Protein 3CW9 (pdb70)

Sequence (1006 aa):
MQTVNEMLRRAATRAPDHCALAVPARGLRLTHAELRARVEAVAARLHADGLRPQQRVAVVAPNSADVVIAILALHRLGAVPALLNPRLKSAELAELIKRGEMTAAVIAVGRQVADAIFQSGSGARIIFLGDLVRDGEPYSYGPPIEDPQREPAQPAFIFYTSGTTGLPKAAIIPQRAAESRVLFMSTQVGLRHGRHNVVLGLMPLYHVVGFFAVLVAALALDGTYVVVEEFRPVDALQLVQQEQVTSLFATPTHLDALAAAAAHAGSSLKLDSLRHVTFAGATMPDAVLETVHQHLPGEKVNIYGTTEAMNSLYMRQPKTGTEMAPGFFSEVRIVRIGGGVDEIVANGEEGELIVAASDSAFVGYLNQPQATAEKLQDGWYRTSDVAVWTPEGTVRILGRVDDMIISGGENIHPSEIERVLGTAPGVTEVVVIGLADQRWGQSVTACVVPRLGETLSADALDTFCRSSELADFKRPKRYFILDQLPKNALNKVLRRQLVQQVSMQTVNEMLRRAATRAPDHCALAVPARGLRLTHAELRARVEAVAARLHADGLRPQQRVAVVAPNSADVVIAILALHRLGAVPALLNPRLKSAELAELIKRGEMTAAVIAVGRQVADAIFQSGSGARIIFLGDLVRDGEPYSYGPPIEDPQREPAQPAFIFYTSGTTGLPKAAIIPQRAAESRVLFMSTQVGLRHGRHNVVLGLMPLYHVVGFFAVLVAALALDGTYVVVEEFRPVDALQLVQQEQVTSLFATPTHLDALAAAAAHAGSSLKLDSLRHVTFAGATMPDAVLETVHQHLPGEKVNIYGTTEAMNSLYMRQPKTGTEMAPGFFSEVRIVRIGGGVDEIVANGEEGELIVAASDSAFVGYLNQPQATAEKLQDGWYRTSDVAVWTPEGTVRILGRVDDMIISGGENIHPSEIERVLGTAPGVTEVVVIGLADQRWGQSVTACVVPRLGETLSADALDTFCRSSELADFKRPKRYFILDQLPKNALNKVLRRQLVQQVS

B-factor: mean 18.94, std 5.9, range [7.28, 54.22]

Structure (mmCIF, N/CA/C/O backbone):
data_3CW9
#
_entry.id   3CW9
#
_cell.length_a   60.507
_cell.length_b   87.789
_cell.length_c   186.060
_cell.angle_alpha   90.00
_cell.angle_beta   90.00
_cell.angle_gamma   90.00
#
_symmetry.space_group_name_H-M   'P 21 21 21'
#
loop_
_entity.id
_entity.type
_entity.pdbx_description
1 polymer '4-chlorobenzoyl CoA ligase'
2 non-polymer 'MAGNESIUM ION'
3 non-polymer 'NITRATE ION'
4 non-polymer 'ADENOSINE MONOPHOSPHATE'
5 non-polymer '4-Chlorophenacyl-coenzyme A'
6 non-polymer 1,2-ETHANEDIOL
7 water water
#
loop_
_atom_site.group_PDB
_atom_site.id
_atom_site.type_symbol
_atom_site.label_atom_id
_atom_site.label_alt_id
_atom_site.label_comp_id
_atom_site.label_asym_id
_atom_site.label_entity_id
_atom_site.label_seq_id
_atom_site.pdbx_PDB_ins_code
_atom_site.Cartn_x
_atom_site.Cartn_y
_atom_site.Cartn_z
_atom_site.occupancy
_atom_site.B_iso_or_equiv
_atom_site.auth_seq_id
_atom_site.auth_comp_id
_atom_site.auth_asym_id
_atom_site.auth_atom_id
_atom_site.pdbx_PDB_model_num
ATOM 1 N N . MET A 1 1 ? 24.274 0.838 57.122 1.00 25.56 1 MET A N 1
ATOM 2 C CA . MET A 1 1 ? 23.998 1.882 58.161 1.00 25.37 1 MET A CA 1
ATOM 3 C C . MET A 1 1 ? 22.501 2.228 58.228 1.00 24.45 1 MET A C 1
ATOM 4 O O . MET A 1 1 ? 21.716 1.820 57.350 1.00 24.98 1 MET A O 1
ATOM 9 N N . GLN A 1 2 ? 22.108 2.947 59.282 1.00 22.60 2 GLN A N 1
ATOM 10 C CA . GLN A 1 2 ? 20.812 3.612 59.322 1.00 20.64 2 GLN A CA 1
ATOM 11 C C . GLN A 1 2 ? 21.046 5.127 59.408 1.00 19.46 2 GLN A C 1
ATOM 12 O O . GLN A 1 2 ? 21.571 5.629 60.404 1.00 18.97 2 GLN A O 1
ATOM 18 N N . THR A 1 3 ? 20.695 5.840 58.341 1.00 17.93 3 THR A N 1
ATOM 19 C CA . THR A 1 3 ? 20.876 7.289 58.280 1.00 16.79 3 THR A CA 1
ATOM 20 C C . THR A 1 3 ? 19.812 7.983 59.130 1.00 16.23 3 THR A C 1
ATOM 21 O O . THR A 1 3 ? 18.876 7.336 59.605 1.00 16.02 3 THR A O 1
ATOM 25 N N . VAL A 1 4 ? 19.951 9.294 59.328 1.00 15.61 4 VAL A N 1
ATOM 26 C CA . VAL A 1 4 ? 18.889 10.066 59.982 1.00 14.99 4 VAL A CA 1
ATOM 27 C C . VAL A 1 4 ? 17.580 9.905 59.208 1.00 15.22 4 VAL A C 1
ATOM 28 O O . VAL A 1 4 ? 16.535 9.610 59.802 1.00 15.38 4 VAL A O 1
ATOM 32 N N . ASN A 1 5 ? 17.642 10.064 57.886 1.00 14.96 5 ASN A N 1
ATOM 33 C CA . ASN A 1 5 ? 16.441 9.970 57.057 1.00 15.24 5 ASN A CA 1
ATOM 34 C C . ASN A 1 5 ? 15.753 8.629 57.203 1.00 15.20 5 ASN A C 1
ATOM 35 O O . ASN A 1 5 ? 14.529 8.553 57.285 1.00 15.16 5 ASN A O 1
ATOM 40 N N . GLU A 1 6 ? 16.561 7.578 57.231 1.00 15.30 6 GLU A N 1
ATOM 41 C CA . GLU A 1 6 ? 16.069 6.221 57.316 1.00 15.77 6 GLU A CA 1
ATOM 42 C C . GLU A 1 6 ? 15.437 5.959 58.691 1.00 15.30 6 GLU A C 1
ATOM 43 O O . GLU A 1 6 ? 14.355 5.372 58.785 1.00 15.21 6 GLU A O 1
ATOM 49 N N . MET A 1 7 ? 16.094 6.419 59.753 1.00 14.88 7 MET A N 1
ATOM 50 C CA . MET A 1 7 ? 15.543 6.280 61.110 1.00 15.23 7 MET A CA 1
ATOM 51 C C . MET A 1 7 ? 14.177 6.937 61.226 1.00 14.43 7 MET A C 1
ATOM 52 O O . MET A 1 7 ? 13.248 6.368 61.803 1.00 14.26 7 MET A O 1
ATOM 57 N N . LEU A 1 8 ? 14.064 8.137 60.670 1.00 14.16 8 LEU A N 1
ATOM 58 C CA . LEU A 1 8 ? 12.834 8.908 60.751 1.00 14.12 8 LEU A CA 1
ATOM 59 C C . LEU A 1 8 ? 11.768 8.417 59.770 1.00 13.89 8 LEU A C 1
ATOM 60 O O . LEU A 1 8 ? 10.579 8.421 60.089 1.00 13.49 8 LEU A O 1
ATOM 65 N N . ARG A 1 9 ? 12.196 7.980 58.589 1.00 13.84 9 ARG A N 1
ATOM 66 C CA . ARG A 1 9 ? 11.275 7.351 57.644 1.00 14.01 9 ARG A CA 1
ATOM 67 C C . ARG A 1 9 ? 10.648 6.079 58.222 1.00 13.93 9 ARG A C 1
ATOM 68 O O . ARG A 1 9 ? 9.433 5.897 58.151 1.00 14.40 9 ARG A O 1
ATOM 76 N N . ARG A 1 10 ? 11.473 5.206 58.789 1.00 13.84 10 ARG A N 1
ATOM 77 C CA . ARG A 1 10 ? 10.977 3.955 59.364 1.00 13.64 10 ARG A CA 1
ATOM 78 C C . ARG A 1 10 ? 10.035 4.233 60.542 1.00 13.27 10 ARG A C 1
ATOM 79 O O . ARG A 1 10 ? 8.990 3.600 60.651 1.00 13.24 10 ARG A O 1
ATOM 87 N N . ALA A 1 11 ? 10.398 5.206 61.379 1.00 12.72 11 ALA A N 1
ATOM 88 C CA . ALA A 1 11 ? 9.562 5.661 62.500 1.00 13.03 11 ALA A CA 1
ATOM 89 C C . ALA A 1 11 ? 8.164 6.110 62.057 1.00 13.21 11 ALA A C 1
ATOM 90 O O . ALA A 1 11 ? 7.160 5.800 62.710 1.00 13.36 11 ALA A O 1
ATOM 92 N N . ALA A 1 12 ? 8.107 6.821 60.933 1.00 13.69 12 ALA A N 1
ATOM 93 C CA . ALA A 1 12 ? 6.844 7.311 60.380 1.00 13.92 12 ALA A CA 1
ATOM 94 C C . ALA A 1 12 ? 5.975 6.182 59.795 1.00 14.12 12 ALA A C 1
ATOM 95 O O . ALA A 1 12 ? 4.751 6.314 59.733 1.00 14.50 12 ALA A O 1
ATOM 97 N N . THR A 1 13 ? 6.598 5.083 59.363 1.00 14.42 13 THR A N 1
ATOM 98 C CA . THR A 1 13 ? 5.839 3.910 58.895 1.00 14.38 13 THR A CA 1
ATOM 99 C C . THR A 1 13 ? 5.235 3.130 60.064 1.00 13.91 13 THR A C 1
ATOM 100 O O . THR A 1 13 ? 4.183 2.495 59.923 1.00 13.75 13 THR A O 1
ATOM 104 N N . ARG A 1 14 ? 5.916 3.173 61.208 1.00 13.27 14 ARG A N 1
ATOM 105 C CA . ARG A 1 14 ? 5.491 2.451 62.401 1.00 12.99 14 ARG A CA 1
ATOM 106 C C . ARG A 1 14 ? 4.460 3.233 63.214 1.00 13.10 14 ARG A C 1
ATOM 107 O O . ARG A 1 14 ? 3.557 2.644 63.804 1.00 12.90 14 ARG A O 1
ATOM 115 N N . ALA A 1 15 ? 4.622 4.553 63.269 1.00 13.23 15 ALA A N 1
ATOM 116 C CA . ALA A 1 15 ? 3.786 5.406 64.121 1.00 13.63 15 ALA A CA 1
ATOM 117 C C . ALA A 1 15 ? 3.225 6.635 63.379 1.00 13.72 15 ALA A C 1
ATOM 118 O O . ALA A 1 15 ? 3.342 7.756 63.873 1.00 13.59 15 ALA A O 1
ATOM 120 N N . PRO A 1 16 ? 2.573 6.422 62.207 1.00 14.22 16 PRO A N 1
ATOM 121 C CA . PRO A 1 16 ? 2.177 7.552 61.352 1.00 13.89 16 PRO A CA 1
ATOM 122 C C . PRO A 1 16 ? 1.271 8.579 62.035 1.00 14.54 16 PRO A C 1
ATOM 123 O O . PRO A 1 16 ? 1.407 9.789 61.799 1.00 14.07 16 PRO A O 1
ATOM 127 N N . ASP A 1 17 ? 0.352 8.101 62.869 1.00 14.80 17 ASP A N 1
ATOM 128 C CA . ASP A 1 17 ? -0.666 8.963 63.453 1.00 15.41 17 ASP A CA 1
ATOM 129 C C . ASP A 1 17 ? -0.323 9.383 64.871 1.00 15.21 17 ASP A C 1
ATOM 130 O O . ASP A 1 17 ? -1.149 9.973 65.562 1.00 14.89 17 ASP A O 1
ATOM 135 N N . HIS A 1 18 ? 0.902 9.079 65.294 1.00 15.07 18 HIS A N 1
ATOM 136 C CA . HIS A 1 18 ? 1.371 9.490 66.607 1.00 15.22 18 HIS A CA 1
ATOM 137 C C . HIS A 1 18 ? 2.013 10.877 66.511 1.00 15.03 18 HIS A C 1
ATOM 138 O O . HIS A 1 18 ? 2.680 11.182 65.528 1.00 14.78 18 HIS A O 1
ATOM 145 N N . CYS A 1 19 ? 1.799 11.712 67.526 1.00 15.60 19 CYS A N 1
ATOM 146 C CA . CYS A 1 19 ? 2.392 13.056 67.557 1.00 15.91 19 CYS A CA 1
ATOM 147 C C . CYS A 1 19 ? 3.930 13.023 67.535 1.00 15.83 19 CYS A C 1
ATOM 148 O O . CYS A 1 19 ? 4.558 12.417 68.408 1.00 15.70 19 CYS A O 1
ATOM 151 N N . ALA A 1 20 ? 4.513 13.678 66.526 1.00 15.49 20 ALA A N 1
ATOM 152 C CA . ALA A 1 20 ? 5.961 13.825 66.405 1.00 15.16 20 ALA A CA 1
ATOM 153 C C . ALA A 1 20 ? 6.443 15.146 67.000 1.00 15.34 20 ALA A C 1
ATOM 154 O O . ALA A 1 20 ? 7.367 15.166 67.818 1.00 14.75 20 ALA A O 1
ATOM 156 N N . LEU A 1 21 ? 5.812 16.243 66.588 1.00 15.09 21 LEU A N 1
ATOM 157 C CA . LEU A 1 21 ? 6.179 17.577 67.063 1.00 15.87 21 LEU A CA 1
ATOM 158 C C . LEU A 1 21 ? 5.013 18.250 67.786 1.00 15.88 21 LEU A C 1
ATOM 159 O O . LEU A 1 21 ? 3.910 18.347 67.247 1.00 15.84 21 LEU A O 1
ATOM 164 N N . ALA A 1 22 ? 5.275 18.707 69.003 1.00 16.11 22 ALA A N 1
ATOM 165 C CA . ALA A 1 22 ? 4.304 19.449 69.790 1.00 17.11 22 ALA A CA 1
ATOM 166 C C . ALA A 1 22 ? 4.850 20.848 70.083 1.00 17.68 22 ALA A C 1
ATOM 167 O O . ALA A 1 22 ? 5.946 20.989 70.641 1.00 17.59 22 ALA A O 1
ATOM 169 N N . VAL A 1 23 ? 4.104 21.875 69.678 1.00 18.56 23 VAL A N 1
ATOM 170 C CA . VAL A 1 23 ? 4.431 23.257 70.031 1.00 19.74 23 VAL A CA 1
ATOM 171 C C . VAL A 1 23 ? 3.251 23.841 70.817 1.00 20.79 23 VAL A C 1
ATOM 172 O O . VAL A 1 23 ? 2.404 24.541 70.256 1.00 20.65 23 VAL A O 1
ATOM 176 N N . PRO A 1 24 ? 3.201 23.558 72.127 1.00 21.91 24 PRO A N 1
ATOM 177 C CA . PRO A 1 24 ? 2.025 23.877 72.943 1.00 22.85 24 PRO A CA 1
ATOM 178 C C . PRO A 1 24 ? 1.696 25.369 72.963 1.00 23.52 24 PRO A C 1
ATOM 179 O O . PRO A 1 24 ? 0.522 25.736 72.912 1.00 23.63 24 PRO A O 1
ATOM 183 N N . ALA A 1 25 ? 2.724 26.214 73.019 1.00 24.49 25 ALA A N 1
ATOM 184 C CA . ALA A 1 25 ? 2.523 27.664 73.083 1.00 25.13 25 ALA A CA 1
ATOM 185 C C . ALA A 1 25 ? 1.813 28.199 71.837 1.00 25.40 25 ALA A C 1
ATOM 186 O O . ALA A 1 25 ? 1.008 29.131 71.929 1.00 25.75 25 ALA A O 1
ATOM 188 N N . ARG A 1 26 ? 2.101 27.588 70.686 1.00 25.17 26 ARG A N 1
ATOM 189 C CA . ARG A 1 26 ? 1.489 27.969 69.405 1.00 24.92 26 ARG A CA 1
ATOM 190 C C . ARG A 1 26 ? 0.305 27.078 69.007 1.00 24.33 26 ARG A C 1
ATOM 191 O O . ARG A 1 26 ? -0.284 27.253 67.937 1.00 24.22 26 ARG A O 1
ATOM 199 N N . GLY A 1 27 ? -0.030 26.118 69.866 1.00 23.64 27 GLY A N 1
ATOM 200 C CA . GLY A 1 27 ? -1.123 25.181 69.600 1.00 22.88 27 GLY A CA 1
ATOM 201 C C . GLY A 1 27 ? -0.924 24.332 68.355 1.00 22.12 27 GLY A C 1
ATOM 202 O O . GLY A 1 27 ? -1.899 23.932 67.715 1.00 22.29 27 GLY A O 1
ATOM 203 N N . LEU A 1 28 ? 0.337 24.066 68.013 1.00 21.17 28 LEU A N 1
ATOM 204 C CA . LEU A 1 28 ? 0.684 23.257 66.843 1.00 20.38 28 LEU A CA 1
ATOM 205 C C . LEU A 1 28 ? 1.088 21.843 67.263 1.00 19.73 28 LEU A C 1
ATOM 206 O O . LEU A 1 28 ? 1.886 21.667 68.181 1.00 19.83 28 LEU A O 1
ATOM 211 N N . ARG A 1 29 ? 0.515 20.846 66.596 1.00 18.96 29 ARG A N 1
ATOM 212 C CA . ARG A 1 29 ? 0.877 19.441 66.797 1.00 18.55 29 ARG A CA 1
ATOM 213 C C . ARG A 1 29 ? 0.927 18.778 65.440 1.00 17.72 29 ARG A C 1
ATOM 214 O O . ARG A 1 29 ? 0.006 18.939 64.629 1.00 18.07 29 ARG A O 1
ATOM 222 N N . LEU A 1 30 ? 1.999 18.041 65.185 1.00 16.28 30 LEU A N 1
ATOM 223 C CA . LEU A 1 30 ? 2.144 17.333 63.929 1.00 15.30 30 LEU A CA 1
ATOM 224 C C . LEU A 1 30 ? 2.463 15.874 64.206 1.00 14.76 30 LEU A C 1
ATOM 225 O O . LEU A 1 30 ? 3.372 15.575 64.984 1.00 14.18 30 LEU A O 1
ATOM 230 N N . THR A 1 31 ? 1.720 14.975 63.564 1.00 13.93 31 THR A N 1
ATOM 231 C CA . THR A 1 31 ? 1.995 13.546 63.656 1.00 13.38 31 THR A CA 1
ATOM 232 C C . THR A 1 31 ? 3.260 13.226 62.865 1.00 13.40 31 THR A C 1
ATOM 233 O O . THR A 1 31 ? 3.775 14.085 62.136 1.00 12.91 31 THR A O 1
ATOM 237 N N . HIS A 1 32 ? 3.762 11.999 63.033 1.00 13.55 32 HIS A N 1
ATOM 238 C CA . HIS A 1 32 ? 4.902 11.507 62.263 1.00 13.70 32 HIS A CA 1
ATOM 239 C C . HIS A 1 32 ? 4.628 11.579 60.751 1.00 13.94 32 HIS A C 1
ATOM 240 O O . HIS A 1 32 ? 5.475 12.045 59.990 1.00 14.14 32 HIS A O 1
ATOM 247 N N . ALA A 1 33 ? 3.442 11.144 60.326 1.00 14.08 33 ALA A N 1
ATOM 248 C CA . ALA A 1 33 ? 3.048 11.233 58.912 1.00 14.76 33 ALA A CA 1
ATOM 249 C C . ALA A 1 33 ? 2.939 12.678 58.401 1.00 14.97 33 ALA A C 1
ATOM 250 O O . ALA A 1 33 ? 3.347 12.973 57.276 1.00 15.12 33 ALA A O 1
ATOM 252 N N . GLU A 1 34 ? 2.398 13.569 59.230 1.00 15.34 34 GLU A N 1
ATOM 253 C CA . GLU A 1 34 ? 2.268 14.997 58.890 1.00 15.86 34 GLU A CA 1
ATOM 254 C C . GLU A 1 34 ? 3.629 15.666 58.749 1.00 15.74 34 GLU A C 1
ATOM 255 O O . GLU A 1 34 ? 3.866 16.430 57.803 1.00 15.83 34 GLU A O 1
ATOM 261 N N . LEU A 1 35 ? 4.532 15.356 59.677 1.00 15.58 35 LEU A N 1
ATOM 262 C CA . LEU A 1 35 ? 5.900 15.845 59.590 1.00 15.31 35 LEU A CA 1
ATOM 263 C C . LEU A 1 35 ? 6.578 15.346 58.319 1.00 15.44 35 LEU A C 1
ATOM 264 O O . LEU A 1 35 ? 7.226 16.121 57.616 1.00 15.00 35 LEU A O 1
ATOM 269 N N . ARG A 1 36 ? 6.411 14.058 58.030 1.00 15.66 36 ARG A N 1
ATOM 270 C CA . ARG A 1 36 ? 6.979 13.432 56.832 1.00 16.44 36 ARG A CA 1
ATOM 271 C C . ARG A 1 36 ? 6.497 14.143 55.572 1.00 15.57 36 ARG A C 1
ATOM 272 O O . ARG A 1 36 ? 7.285 14.422 54.666 1.00 15.12 36 ARG A O 1
ATOM 280 N N . ALA A 1 37 ? 5.196 14.425 55.531 1.00 15.10 37 ALA A N 1
ATOM 281 C CA . ALA A 1 37 ? 4.578 15.119 54.397 1.00 15.21 37 ALA A CA 1
ATOM 282 C C . ALA A 1 37 ? 5.209 16.500 54.184 1.00 14.96 37 ALA A C 1
ATOM 283 O O . ALA A 1 37 ? 5.488 16.904 53.051 1.00 14.85 37 ALA A O 1
ATOM 285 N N . ARG A 1 38 ? 5.451 17.201 55.285 1.00 15.34 38 ARG A N 1
ATOM 286 C CA . ARG A 1 38 ? 6.032 18.549 55.244 1.00 15.70 38 ARG A CA 1
ATOM 287 C C . ARG A 1 38 ? 7.507 18.543 54.858 1.00 15.84 38 ARG A C 1
ATOM 288 O O . ARG A 1 38 ? 7.943 19.372 54.059 1.00 16.20 38 ARG A O 1
ATOM 296 N N . VAL A 1 39 ? 8.259 17.597 55.413 1.00 15.73 39 VAL A N 1
ATOM 297 C CA . VAL A 1 39 ? 9.660 17.385 55.029 1.00 15.75 39 VAL A CA 1
ATOM 298 C C . VAL A 1 39 ? 9.769 17.109 53.524 1.00 15.80 39 VAL A C 1
ATOM 299 O O . VAL A 1 39 ? 10.607 17.701 52.844 1.00 15.62 39 VAL A O 1
ATOM 303 N N . GLU A 1 40 ? 8.913 16.219 53.021 1.00 15.93 40 GLU A N 1
ATOM 304 C CA . GLU A 1 40 ? 8.850 15.910 51.587 1.00 16.30 40 GLU A CA 1
ATOM 305 C C . GLU A 1 40 ? 8.531 17.144 50.739 1.00 15.93 40 GLU A C 1
ATOM 306 O O . GLU A 1 40 ? 9.158 17.361 49.696 1.00 16.14 40 GLU A O 1
ATOM 312 N N . ALA A 1 41 ? 7.556 17.938 51.185 1.00 15.36 41 ALA A N 1
ATOM 313 C CA . ALA A 1 41 ? 7.120 19.135 50.448 1.00 14.81 41 ALA A CA 1
ATOM 314 C C . ALA A 1 41 ? 8.235 20.179 50.356 1.00 14.74 41 ALA A C 1
ATOM 315 O O . ALA A 1 41 ? 8.484 20.749 49.283 1.00 13.92 41 ALA A O 1
ATOM 317 N N . VAL A 1 42 ? 8.913 20.417 51.480 1.00 14.43 42 VAL A N 1
ATOM 318 C CA . VAL A 1 42 ? 10.021 21.369 51.510 1.00 14.33 42 VAL A CA 1
ATOM 319 C C . VAL A 1 42 ? 11.207 20.867 50.675 1.00 14.56 42 VAL A C 1
ATOM 320 O O . VAL A 1 42 ? 11.809 21.634 49.919 1.00 14.50 42 VAL A O 1
ATOM 324 N N . ALA A 1 43 ? 11.530 19.583 50.804 1.00 14.89 43 ALA A N 1
ATOM 325 C CA . ALA A 1 43 ? 12.552 18.948 49.957 1.00 15.05 43 ALA A CA 1
ATOM 326 C C . ALA A 1 43 ? 12.261 19.116 48.458 1.00 15.11 43 ALA A C 1
ATOM 327 O O . ALA A 1 43 ? 13.157 19.468 47.687 1.00 15.48 43 ALA A O 1
ATOM 329 N N . ALA A 1 44 ? 11.015 18.865 48.055 1.00 14.97 44 ALA A N 1
ATOM 330 C CA . ALA A 1 44 ? 10.605 18.992 46.644 1.00 15.38 44 ALA A CA 1
ATOM 331 C C . ALA A 1 44 ? 10.778 20.420 46.121 1.00 15.72 44 ALA A C 1
ATOM 332 O O . ALA A 1 44 ? 11.222 20.620 44.994 1.00 15.73 44 ALA A O 1
ATOM 334 N N . ARG A 1 45 ? 10.432 21.401 46.950 1.00 16.04 45 ARG A N 1
ATOM 335 C CA . ARG A 1 45 ? 10.569 22.812 46.595 1.00 16.89 45 ARG A CA 1
ATOM 336 C C . ARG A 1 45 ? 12.039 23.213 46.406 1.00 16.59 45 ARG A C 1
ATOM 337 O O . ARG A 1 45 ? 12.410 23.792 45.372 1.00 16.94 45 ARG A O 1
ATOM 345 N N . LEU A 1 46 ? 12.872 22.899 47.397 1.00 15.91 46 LEU A N 1
ATOM 346 C CA . LEU A 1 46 ? 14.311 23.161 47.307 1.00 15.85 46 LEU A CA 1
ATOM 347 C C . LEU A 1 46 ? 14.923 22.521 46.054 1.00 15.79 46 LEU A C 1
ATOM 348 O O . LEU A 1 46 ? 15.749 23.132 45.379 1.00 15.85 46 LEU A O 1
ATOM 353 N N . HIS A 1 47 ? 14.497 21.296 45.750 1.00 15.64 47 HIS A N 1
ATOM 354 C CA . HIS A 1 47 ? 14.983 20.540 44.593 1.00 15.98 47 HIS A CA 1
ATOM 355 C C . HIS A 1 47 ? 14.534 21.183 43.278 1.00 16.27 47 HIS A C 1
ATOM 356 O O . HIS A 1 47 ? 15.334 21.309 42.334 1.00 15.71 47 HIS A O 1
ATOM 363 N N . ALA A 1 48 ? 13.264 21.597 43.227 1.00 16.39 48 ALA A N 1
ATOM 364 C CA . ALA A 1 48 ? 12.739 22.330 42.076 1.00 17.27 48 ALA A CA 1
ATOM 365 C C . ALA A 1 48 ? 13.528 23.616 41.837 1.00 17.75 48 ALA A C 1
ATOM 366 O O . ALA A 1 48 ? 13.803 23.976 40.687 1.00 18.30 48 ALA A O 1
ATOM 368 N N . ASP A 1 49 ? 13.904 24.290 42.922 1.00 17.72 49 ASP A N 1
ATOM 369 C CA . ASP A 1 49 ? 14.714 25.505 42.832 1.00 18.16 49 ASP A CA 1
ATOM 370 C C . ASP A 1 49 ? 16.174 25.230 42.454 1.00 18.01 49 ASP A C 1
ATOM 371 O O . ASP A 1 49 ? 16.926 26.157 42.166 1.00 18.40 49 ASP A O 1
ATOM 376 N N . GLY A 1 50 ? 16.569 23.960 42.442 1.00 17.30 50 GLY A N 1
ATOM 377 C CA . GLY A 1 50 ? 17.867 23.594 41.890 1.00 16.67 50 GLY A CA 1
ATOM 378 C C . GLY A 1 50 ? 18.898 23.045 42.850 1.00 16.11 50 GLY A C 1
ATOM 379 O O . GLY A 1 50 ? 20.013 22.737 42.438 1.00 16.00 50 GLY A O 1
ATOM 380 N N . LEU A 1 51 ? 18.536 22.915 44.125 1.00 15.52 51 LEU A N 1
ATOM 381 C CA . LEU A 1 51 ? 19.461 22.391 45.124 1.00 14.72 51 LEU A CA 1
ATOM 382 C C . LEU A 1 51 ? 19.769 20.915 44.879 1.00 14.40 51 LEU A C 1
ATOM 383 O O . LEU A 1 51 ? 18.877 20.133 44.546 1.00 14.08 51 LEU A O 1
ATOM 388 N N . ARG A 1 52 ? 21.038 20.549 45.053 1.00 14.17 52 ARG A N 1
ATOM 389 C CA . ARG A 1 52 ? 21.507 19.191 44.755 1.00 13.97 52 ARG A CA 1
ATOM 390 C C . ARG A 1 52 ? 22.038 18.462 45.986 1.00 13.91 52 ARG A C 1
ATOM 391 O O . ARG A 1 52 ? 22.457 19.105 46.954 1.00 13.59 52 ARG A O 1
ATOM 399 N N . PRO A 1 53 ? 22.024 17.110 45.956 1.00 14.02 53 PRO A N 1
ATOM 400 C CA . PRO A 1 53 ? 22.640 16.350 47.041 1.00 14.04 53 PRO A CA 1
ATOM 401 C C . PRO A 1 53 ? 24.119 16.698 47.228 1.00 14.28 53 PRO A C 1
ATOM 402 O O . PRO A 1 53 ? 24.808 17.055 46.258 1.00 14.06 53 PRO A O 1
ATOM 406 N N . GLN A 1 54 ? 24.575 16.609 48.478 1.00 13.71 54 GLN A N 1
ATOM 407 C CA . GLN A 1 54 ? 25.969 16.893 48.867 1.00 14.18 54 GLN A CA 1
ATOM 408 C C . GLN A 1 54 ? 26.392 18.366 48.839 1.00 13.83 54 GLN A C 1
ATOM 409 O O . GLN A 1 54 ? 27.517 18.706 49.236 1.00 13.86 54 GLN A O 1
ATOM 415 N N . GLN A 1 55 ? 25.492 19.238 48.395 1.00 13.46 55 GLN A N 1
ATOM 416 C CA . GLN A 1 55 ? 25.709 20.677 48.529 1.00 13.25 55 GLN A CA 1
ATOM 417 C C . GLN A 1 55 ? 25.461 21.123 49.969 1.00 13.29 55 GLN A C 1
ATOM 418 O O . GLN A 1 55 ? 24.524 20.651 50.623 1.00 12.96 55 GLN A O 1
ATOM 424 N N . ARG A 1 56 ? 26.334 21.995 50.477 1.00 13.53 56 ARG A N 1
ATOM 425 C CA . ARG A 1 56 ? 26.217 22.500 51.853 1.00 13.72 56 ARG A CA 1
ATOM 426 C C . ARG A 1 56 ? 25.263 23.679 51.918 1.00 13.76 56 ARG A C 1
ATOM 427 O O . ARG A 1 56 ? 25.304 24.573 51.069 1.00 13.56 56 ARG A O 1
ATOM 435 N N . VAL A 1 57 ? 24.402 23.664 52.935 1.00 14.04 57 VAL A N 1
ATOM 436 C CA . VAL A 1 57 ? 23.432 24.734 53.155 1.00 14.00 57 VAL A CA 1
ATOM 437 C C . VAL A 1 57 ? 23.439 25.142 54.618 1.00 14.20 57 VAL A C 1
ATOM 438 O O . VAL A 1 57 ? 23.170 24.327 55.499 1.00 14.86 57 VAL A O 1
ATOM 442 N N . ALA A 1 58 ? 23.765 26.401 54.875 1.00 13.96 58 ALA A N 1
ATOM 443 C CA . ALA A 1 58 ? 23.809 26.898 56.235 1.00 14.25 58 ALA A CA 1
ATOM 444 C C . ALA A 1 58 ? 22.397 26.941 56.793 1.00 14.25 58 ALA A C 1
ATOM 445 O O . ALA A 1 58 ? 21.440 27.173 56.056 1.00 14.27 58 ALA A O 1
ATOM 447 N N . VAL A 1 59 ? 22.274 26.695 58.091 1.00 14.33 59 VAL A N 1
ATOM 448 C CA . VAL A 1 59 ? 20.998 26.852 58.783 1.00 14.16 59 VAL A CA 1
ATOM 449 C C . VAL A 1 59 ? 21.251 27.719 60.013 1.00 14.48 59 VAL A C 1
ATOM 450 O O . VAL A 1 59 ? 22.042 27.359 60.889 1.00 14.47 59 VAL A O 1
ATOM 454 N N . VAL A 1 60 ? 20.594 28.872 60.060 1.00 14.34 60 VAL A N 1
ATOM 455 C CA . VAL A 1 60 ? 20.840 29.848 61.117 1.00 14.32 60 VAL A CA 1
ATOM 456 C C . VAL A 1 60 ? 19.503 30.285 61.683 1.00 14.66 60 VAL A C 1
ATOM 457 O O . VAL A 1 60 ? 18.883 31.231 61.171 1.00 14.73 60 VAL A O 1
ATOM 461 N N . ALA A 1 61 ? 19.067 29.595 62.733 1.00 14.30 61 ALA A N 1
ATOM 462 C CA . ALA A 1 61 ? 17.724 29.783 63.274 1.00 14.83 61 ALA A CA 1
ATOM 463 C C . ALA A 1 61 ? 17.616 29.288 64.709 1.00 15.01 61 ALA A C 1
ATOM 464 O O . ALA A 1 61 ? 18.241 28.281 65.071 1.00 15.93 61 ALA A O 1
ATOM 466 N N . PRO A 1 62 ? 16.828 29.992 65.547 1.00 15.11 62 PRO A N 1
ATOM 467 C CA . PRO A 1 62 ? 16.546 29.425 66.871 1.00 15.03 62 PRO A CA 1
ATOM 468 C C . PRO A 1 62 ? 15.655 28.179 66.752 1.00 15.19 62 PRO A C 1
ATOM 469 O O . PRO A 1 62 ? 15.062 27.941 65.681 1.00 14.80 62 PRO A O 1
ATOM 473 N N . ASN A 1 63 ? 15.565 27.389 67.826 1.00 14.95 63 ASN A N 1
ATOM 474 C CA . ASN A 1 63 ? 14.702 26.213 67.830 1.00 14.73 63 ASN A CA 1
ATOM 475 C C . ASN A 1 63 ? 13.253 26.576 67.498 1.00 14.76 63 ASN A C 1
ATOM 476 O O . ASN A 1 63 ? 12.689 27.534 68.049 1.00 14.12 63 ASN A O 1
ATOM 481 N N . SER A 1 64 ? 12.664 25.797 66.595 1.00 14.93 64 SER A N 1
ATOM 482 C CA . SER A 1 64 ? 11.259 25.945 66.205 1.00 15.24 64 SER A CA 1
ATOM 483 C C . SER A 1 64 ? 10.841 24.715 65.405 1.00 15.41 64 SER A C 1
ATOM 484 O O . SER A 1 64 ? 11.695 23.966 64.930 1.00 15.92 64 SER A O 1
ATOM 487 N N . ALA A 1 65 ? 9.535 24.520 65.235 1.00 15.35 65 ALA A N 1
ATOM 488 C CA . ALA A 1 65 ? 9.037 23.439 64.385 1.00 15.23 65 ALA A CA 1
ATOM 489 C C . ALA A 1 65 ? 9.477 23.653 62.938 1.00 15.38 65 ALA A C 1
ATOM 490 O O . ALA A 1 65 ? 9.751 22.692 62.226 1.00 14.87 65 ALA A O 1
ATOM 492 N N . ASP A 1 66 ? 9.559 24.915 62.522 1.00 14.91 66 ASP A N 1
ATOM 493 C CA . ASP A 1 66 ? 9.931 25.249 61.150 1.00 15.61 66 ASP A CA 1
ATOM 494 C C . ASP A 1 66 ? 11.385 24.891 60.808 1.00 15.20 66 ASP A C 1
ATOM 495 O O . ASP A 1 66 ? 11.656 24.409 59.710 1.00 15.70 66 ASP A O 1
ATOM 500 N N . VAL A 1 67 ? 12.312 25.114 61.741 1.00 14.67 67 VAL A N 1
ATOM 501 C CA . VAL A 1 67 ? 13.703 24.765 61.493 1.00 13.97 67 VAL A CA 1
ATOM 502 C C . VAL A 1 67 ? 13.927 23.245 61.532 1.00 13.69 67 VAL A C 1
ATOM 503 O O . VAL A 1 67 ? 14.754 22.715 60.785 1.00 13.52 67 VAL A O 1
ATOM 507 N N . VAL A 1 68 ? 13.166 22.543 62.373 1.00 13.34 68 VAL A N 1
ATOM 508 C CA . VAL A 1 68 ? 13.179 21.083 62.370 1.00 13.09 68 VAL A CA 1
ATOM 509 C C . VAL A 1 68 ? 12.833 20.594 60.971 1.00 13.29 68 VAL A C 1
ATOM 510 O O . VAL A 1 68 ? 13.554 19.778 60.391 1.00 13.32 68 VAL A O 1
ATOM 514 N N . ILE A 1 69 ? 11.745 21.130 60.422 1.00 13.18 69 ILE A N 1
ATOM 515 C CA . ILE A 1 69 ? 11.287 20.747 59.091 1.00 13.43 69 ILE A CA 1
ATOM 516 C C . ILE A 1 69 ? 12.330 21.056 58.026 1.00 13.18 69 ILE A C 1
ATOM 517 O O . ILE A 1 69 ? 12.615 20.215 57.176 1.00 13.30 69 ILE A O 1
ATOM 522 N N . ALA A 1 70 ? 12.918 22.250 58.097 1.00 13.30 70 ALA A N 1
ATOM 523 C CA . ALA A 1 70 ? 13.933 22.671 57.125 1.00 12.97 70 ALA A CA 1
ATOM 524 C C . ALA A 1 70 ? 15.198 21.810 57.178 1.00 12.99 70 ALA A C 1
ATOM 525 O O . ALA A 1 70 ? 15.695 21.364 56.136 1.00 13.07 70 ALA A O 1
ATOM 527 N N . ILE A 1 71 ? 15.722 21.579 58.383 1.00 12.92 71 ILE A N 1
ATOM 528 C CA . ILE A 1 71 ? 16.924 20.746 58.538 1.00 12.96 71 ILE A CA 1
ATOM 529 C C . ILE A 1 71 ? 16.673 19.354 57.946 1.00 13.20 71 ILE A C 1
ATOM 530 O O . ILE A 1 71 ? 17.482 18.845 57.171 1.00 13.22 71 ILE A O 1
ATOM 535 N N . LEU A 1 72 ? 15.541 18.754 58.312 1.00 13.59 72 LEU A N 1
ATOM 536 C CA . LEU A 1 72 ? 15.220 17.392 57.869 1.00 13.86 72 LEU A CA 1
ATOM 537 C C . LEU A 1 72 ? 14.946 17.321 56.365 1.00 13.82 72 LEU A C 1
ATOM 538 O O . LEU A 1 72 ? 15.277 16.332 55.731 1.00 13.77 72 LEU A O 1
ATOM 543 N N . ALA A 1 73 ? 14.354 18.380 55.811 1.00 13.68 73 ALA A N 1
ATOM 544 C CA . ALA A 1 73 ? 14.109 18.488 54.367 1.00 13.58 73 ALA A CA 1
ATOM 545 C C . ALA A 1 73 ? 15.403 18.599 53.567 1.00 13.67 73 ALA A C 1
ATOM 546 O O . ALA A 1 73 ? 15.531 17.998 52.495 1.00 13.58 73 ALA A O 1
ATOM 548 N N . LEU A 1 74 ? 16.359 19.376 54.085 1.00 13.42 74 LEU A N 1
ATOM 549 C CA . LEU A 1 74 ? 17.697 19.463 53.486 1.00 13.05 74 LEU A CA 1
ATOM 550 C C . LEU A 1 74 ? 18.341 18.084 53.446 1.00 13.12 74 LEU A C 1
ATOM 551 O O . LEU A 1 74 ? 18.875 17.654 52.407 1.00 13.16 74 LEU A O 1
ATOM 556 N N . HIS A 1 75 ? 18.289 17.395 54.585 1.00 12.94 75 HIS A N 1
ATOM 557 C CA . HIS A 1 75 ? 18.850 16.058 54.701 1.00 13.52 75 HIS A CA 1
ATOM 558 C C . HIS A 1 75 ? 18.118 15.079 53.786 1.00 13.63 75 HIS A C 1
ATOM 559 O O . HIS A 1 75 ? 18.751 14.271 53.098 1.00 14.09 75 HIS A O 1
ATOM 566 N N . ARG A 1 76 ? 16.789 15.153 53.780 1.00 13.66 76 ARG A N 1
ATOM 567 C CA . ARG A 1 76 ? 15.967 14.340 52.863 1.00 13.88 76 ARG A CA 1
ATOM 568 C C . ARG A 1 76 ? 16.408 14.456 51.391 1.00 14.10 76 ARG A C 1
ATOM 569 O O . ARG A 1 76 ? 16.552 13.440 50.689 1.00 14.56 76 ARG A O 1
ATOM 577 N N . LEU A 1 77 ? 16.599 15.692 50.931 1.00 14.00 77 LEU A N 1
ATOM 578 C CA . LEU A 1 77 ? 17.066 15.960 49.561 1.00 13.79 77 LEU A CA 1
ATOM 579 C C . LEU A 1 77 ? 18.468 15.380 49.337 1.00 13.69 77 LEU A C 1
ATOM 580 O O . LEU A 1 77 ? 18.779 14.873 48.258 1.00 14.20 77 LEU A O 1
ATOM 585 N N . GLY A 1 78 ? 19.309 15.477 50.362 1.00 13.26 78 GLY A N 1
ATOM 586 C CA . GLY A 1 78 ? 20.691 15.032 50.272 1.00 13.54 78 GLY A CA 1
ATOM 587 C C . GLY A 1 78 ? 21.700 16.144 50.476 1.00 13.21 78 GLY A C 1
ATOM 588 O O . GLY A 1 78 ? 22.910 15.885 50.500 1.00 13.70 78 GLY A O 1
ATOM 589 N N . ALA A 1 79 ? 21.214 17.383 50.610 1.00 12.65 79 ALA A N 1
ATOM 590 C CA . ALA A 1 79 ? 22.077 18.506 50.993 1.00 12.45 79 ALA A CA 1
ATOM 591 C C . ALA A 1 79 ? 22.645 18.260 52.382 1.00 12.32 79 ALA A C 1
ATOM 592 O O . ALA A 1 79 ? 22.079 17.475 53.158 1.00 12.43 79 ALA A O 1
ATOM 594 N N . VAL A 1 80 ? 23.762 18.923 52.679 1.00 12.23 80 VAL A N 1
ATOM 595 C CA . VAL A 1 80 ? 24.454 18.819 53.967 1.00 11.95 80 VAL A CA 1
ATOM 596 C C . VAL A 1 80 ? 24.171 20.078 54.802 1.00 12.18 80 VAL A C 1
ATOM 597 O O . VAL A 1 80 ? 24.710 21.151 54.520 1.00 12.15 80 VAL A O 1
ATOM 601 N N . PRO A 1 81 ? 23.285 19.968 55.810 1.00 12.42 81 PRO A N 1
ATOM 602 C CA . PRO A 1 81 ? 23.049 21.153 56.635 1.00 12.50 81 PRO A CA 1
ATOM 603 C C . PRO A 1 81 ? 24.288 21.505 57.460 1.00 12.72 81 PRO A C 1
ATOM 604 O O . PRO A 1 81 ? 24.924 20.609 58.027 1.00 12.82 81 PRO A O 1
ATOM 608 N N . ALA A 1 82 ? 24.647 22.790 57.472 1.00 12.36 82 ALA A N 1
ATOM 609 C CA . ALA A 1 82 ? 25.722 23.298 58.319 1.00 12.69 82 ALA A CA 1
ATOM 610 C C . ALA A 1 82 ? 25.061 24.185 59.360 1.00 12.97 82 ALA A C 1
ATOM 611 O O . ALA A 1 82 ? 24.670 25.326 59.069 1.00 12.77 82 ALA A O 1
ATOM 613 N N . LEU A 1 83 ? 24.894 23.634 60.559 1.00 13.22 83 LEU A N 1
ATOM 614 C CA . LEU A 1 83 ? 24.092 24.279 61.587 1.00 14.27 83 LEU A CA 1
ATOM 615 C C . LEU A 1 83 ? 24.905 25.344 62.320 1.00 14.37 83 LEU A C 1
ATOM 616 O O . LEU A 1 83 ? 25.978 25.066 62.848 1.00 14.51 83 LEU A O 1
ATOM 621 N N . LEU A 1 84 ? 24.394 26.568 62.317 1.00 14.19 84 LEU A N 1
ATOM 622 C CA . LEU A 1 84 ? 25.087 27.697 62.926 1.00 14.70 84 LEU A CA 1
ATOM 623 C C . LEU A 1 84 ? 24.267 28.343 64.034 1.00 14.72 84 LEU A C 1
ATOM 624 O O . LEU A 1 84 ? 23.051 28.515 63.905 1.00 14.82 84 LEU A O 1
ATOM 629 N N . ASN A 1 85 ? 24.954 28.702 65.115 1.00 14.98 85 ASN A N 1
ATOM 630 C CA . ASN A 1 85 ? 24.356 29.398 66.258 1.00 14.59 85 ASN A CA 1
ATOM 631 C C . ASN A 1 85 ? 23.781 30.758 65.832 1.00 14.89 85 ASN A C 1
ATOM 632 O O . ASN A 1 85 ? 24.530 31.621 65.352 1.00 14.62 85 ASN A O 1
ATOM 637 N N . PRO A 1 86 ? 22.454 30.957 66.006 1.00 14.82 86 PRO A N 1
ATOM 638 C CA . PRO A 1 86 ? 21.807 32.201 65.594 1.00 15.35 86 PRO A CA 1
ATOM 639 C C . PRO A 1 86 ? 22.185 33.423 66.452 1.00 15.61 86 PRO A C 1
ATOM 640 O O . PRO A 1 86 ? 21.864 34.551 66.078 1.00 15.62 86 PRO A O 1
ATOM 644 N N . ARG A 1 87 ? 22.859 33.195 67.581 1.00 15.86 87 ARG A N 1
ATOM 645 C CA . ARG A 1 87 ? 23.365 34.278 68.419 1.00 16.78 87 ARG A CA 1
ATOM 646 C C . ARG A 1 87 ? 24.621 34.920 67.827 1.00 16.68 87 ARG A C 1
ATOM 647 O O . ARG A 1 87 ? 25.031 35.997 68.265 1.00 17.18 87 ARG A O 1
ATOM 655 N N . LEU A 1 88 ? 25.249 34.261 66.854 1.00 16.33 88 LEU A N 1
ATOM 656 C CA . LEU A 1 88 ? 26.433 34.839 66.217 1.00 16.13 88 LEU A CA 1
ATOM 657 C C . LEU A 1 88 ? 26.052 36.077 65.411 1.00 16.09 88 LEU A C 1
ATOM 658 O O . LEU A 1 88 ? 24.916 36.200 64.935 1.00 16.17 88 LEU A O 1
ATOM 663 N N . LYS A 1 89 ? 26.996 37.002 65.279 1.00 16.08 89 LYS A N 1
ATOM 664 C CA . LYS A 1 89 ? 26.746 38.228 64.534 1.00 16.06 89 LYS A CA 1
ATOM 665 C C . LYS A 1 89 ? 27.024 38.052 63.034 1.00 16.24 89 LYS A C 1
ATOM 666 O O . LYS A 1 89 ? 27.569 37.030 62.606 1.00 15.91 89 LYS A O 1
ATOM 672 N N . SER A 1 90 ? 26.639 39.060 62.255 1.00 16.08 90 SER A N 1
ATOM 673 C CA . SER A 1 90 ? 26.578 38.974 60.796 1.00 16.31 90 SER A CA 1
ATOM 674 C C . SER A 1 90 ? 27.918 38.652 60.117 1.00 16.35 90 SER A C 1
ATOM 675 O O . SER A 1 90 ? 27.962 37.826 59.205 1.00 16.30 90 SER A O 1
ATOM 678 N N . ALA A 1 91 ? 29.000 39.296 60.565 1.00 16.14 91 ALA A N 1
ATOM 679 C CA . ALA A 1 91 ? 30.313 39.105 59.942 1.00 16.08 91 ALA A CA 1
ATOM 680 C C . ALA A 1 91 ? 30.849 37.684 60.132 1.00 16.09 91 ALA A C 1
ATOM 681 O O . ALA A 1 91 ? 31.406 37.101 59.200 1.00 15.54 91 ALA A O 1
ATOM 683 N N . GLU A 1 92 ? 30.685 37.144 61.340 1.00 15.84 92 GLU A N 1
ATOM 684 C CA . GLU A 1 92 ? 31.113 35.782 61.647 1.00 16.01 92 GLU A CA 1
ATOM 685 C C . GLU A 1 92 ? 30.298 34.761 60.838 1.00 15.54 92 GLU A C 1
ATOM 686 O O . GLU A 1 92 ? 30.862 33.844 60.247 1.00 15.15 92 GLU A O 1
ATOM 692 N N . LEU A 1 93 ? 28.979 34.935 60.809 1.00 15.15 93 LEU A N 1
ATOM 693 C CA . LEU A 1 93 ? 28.103 34.059 60.021 1.00 14.83 93 LEU A CA 1
ATOM 694 C C . LEU A 1 93 ? 28.434 34.105 58.531 1.00 14.76 93 LEU A C 1
ATOM 695 O O . LEU A 1 93 ? 28.607 33.066 57.900 1.00 14.65 93 LEU A O 1
ATOM 700 N N . ALA A 1 94 ? 28.545 35.309 57.974 1.00 14.63 94 ALA A N 1
ATOM 701 C CA . ALA A 1 94 ? 28.877 35.458 56.559 1.00 14.31 94 ALA A CA 1
ATOM 702 C C . ALA A 1 94 ? 30.238 34.827 56.212 1.00 14.45 94 ALA A C 1
ATOM 703 O O . ALA A 1 94 ? 30.368 34.166 55.188 1.00 14.04 94 ALA A O 1
ATOM 705 N N . GLU A 1 95 ? 31.242 35.027 57.064 1.00 14.45 95 GLU A N 1
ATOM 706 C CA . GLU A 1 95 ? 32.575 34.492 56.788 1.00 14.87 95 GLU A CA 1
ATOM 707 C C . GLU A 1 95 ? 32.609 32.963 56.878 1.00 14.67 95 GLU A C 1
ATOM 708 O O . GLU A 1 95 ? 33.264 32.314 56.063 1.00 14.57 95 GLU A O 1
ATOM 714 N N . LEU A 1 96 ? 31.899 32.388 57.850 1.00 14.56 96 LEU A N 1
ATOM 715 C CA . LEU A 1 96 ? 31.802 30.927 57.951 1.00 14.67 96 LEU A CA 1
ATOM 716 C C . LEU A 1 96 ? 31.072 30.319 56.754 1.00 14.53 96 LEU A C 1
ATOM 717 O O . LEU A 1 96 ? 31.453 29.260 56.271 1.00 14.82 96 LEU A O 1
ATOM 722 N N . ILE A 1 97 ? 30.021 30.984 56.288 1.00 14.56 97 ILE A N 1
ATOM 723 C CA . ILE A 1 97 ? 29.279 30.527 55.105 1.00 14.85 97 ILE A CA 1
ATOM 724 C C . ILE A 1 97 ? 30.171 30.633 53.852 1.00 15.22 97 ILE A C 1
ATOM 725 O O . ILE A 1 97 ? 30.194 29.725 53.020 1.00 15.16 97 ILE A O 1
ATOM 730 N N . LYS A 1 98 ? 30.923 31.728 53.748 1.00 15.78 98 LYS A N 1
ATOM 731 C CA . LYS A 1 98 ? 31.866 31.923 52.647 1.00 16.64 98 LYS A CA 1
ATOM 732 C C . LYS A 1 98 ? 32.967 30.862 52.617 1.00 16.94 98 LYS A C 1
ATOM 733 O O . LYS A 1 98 ? 33.184 30.225 51.589 1.00 17.06 98 LYS A O 1
ATOM 739 N N . ARG A 1 99 ? 33.663 30.690 53.737 1.00 17.41 99 ARG A N 1
ATOM 740 C CA . ARG A 1 99 ? 34.750 29.707 53.835 1.00 18.54 99 ARG A CA 1
ATOM 741 C C . ARG A 1 99 ? 34.251 28.281 53.606 1.00 18.47 99 ARG A C 1
ATOM 742 O O . ARG A 1 99 ? 34.985 27.434 53.089 1.00 18.45 99 ARG A O 1
ATOM 750 N N . GLY A 1 100 ? 32.996 28.032 53.982 1.00 18.14 100 GLY A N 1
ATOM 751 C CA . GLY A 1 100 ? 32.355 26.740 53.754 1.00 18.16 100 GLY A CA 1
ATOM 752 C C . GLY A 1 100 ? 31.935 26.486 52.317 1.00 18.31 100 GLY A C 1
ATOM 753 O O . GLY A 1 100 ? 31.503 25.385 51.990 1.00 18.20 100 GLY A O 1
ATOM 754 N N . GLU A 1 101 ? 32.074 27.490 51.449 1.00 18.48 101 GLU A N 1
ATOM 755 C CA . GLU A 1 101 ? 31.659 27.371 50.038 1.00 18.74 101 GLU A CA 1
ATOM 756 C C . GLU A 1 101 ? 30.266 26.742 49.941 1.00 18.24 101 GLU A C 1
ATOM 757 O O . GLU A 1 101 ? 30.059 25.722 49.277 1.00 18.43 101 GLU A O 1
ATOM 763 N N . MET A 1 102 ? 29.311 27.350 50.636 1.00 17.33 102 MET A N 1
ATOM 764 C CA . MET A 1 102 ? 27.983 26.784 50.746 1.00 16.92 102 MET A CA 1
ATOM 765 C C . MET A 1 102 ? 27.114 27.267 49.596 1.00 16.46 102 MET A C 1
ATOM 766 O O . MET A 1 102 ? 27.312 28.371 49.077 1.00 16.40 102 MET A O 1
ATOM 771 N N . THR A 1 103 ? 26.159 26.429 49.207 1.00 15.89 103 THR A N 1
ATOM 772 C CA . THR A 1 103 ? 25.288 26.699 48.062 1.00 15.57 103 THR A CA 1
ATOM 773 C C . THR A 1 103 ? 24.116 27.615 48.433 1.00 15.45 103 THR A C 1
ATOM 774 O O . THR A 1 103 ? 23.642 28.410 47.613 1.00 15.67 103 THR A O 1
ATOM 778 N N . ALA A 1 104 ? 23.646 27.490 49.669 1.00 15.15 104 ALA A N 1
ATOM 779 C CA . ALA A 1 104 ? 22.558 28.317 50.156 1.00 14.83 104 ALA A CA 1
ATOM 780 C C . ALA A 1 104 ? 22.673 28.501 51.657 1.00 15.18 104 ALA A C 1
ATOM 781 O O . ALA A 1 104 ? 23.498 27.858 52.312 1.00 14.87 104 ALA A O 1
ATOM 783 N N . ALA A 1 105 ? 21.847 29.398 52.188 1.00 15.07 105 ALA A N 1
ATOM 784 C CA . ALA A 1 105 ? 21.800 29.673 53.604 1.00 15.16 105 ALA A CA 1
ATOM 785 C C . ALA A 1 105 ? 20.348 29.928 53.960 1.00 15.48 105 ALA A C 1
ATOM 786 O O . ALA A 1 105 ? 19.726 30.867 53.440 1.00 15.65 105 ALA A O 1
ATOM 788 N N . VAL A 1 106 ? 19.810 29.064 54.819 1.00 15.32 106 VAL A N 1
ATOM 789 C CA . VAL A 1 106 ? 18.451 29.184 55.313 1.00 15.19 106 VAL A CA 1
ATOM 790 C C . VAL A 1 106 ? 18.528 29.915 56.642 1.00 15.56 106 VAL A C 1
ATOM 791 O O . VAL A 1 106 ? 19.061 29.386 57.624 1.00 15.33 106 VAL A O 1
ATOM 795 N N . ILE A 1 107 ? 18.028 31.147 56.670 1.00 15.46 107 ILE A N 1
ATOM 796 C CA . ILE A 1 107 ? 18.205 31.982 57.856 1.00 15.50 107 ILE A CA 1
ATOM 797 C C . ILE A 1 107 ? 16.884 32.445 58.428 1.00 15.27 107 ILE A C 1
ATOM 798 O O . ILE A 1 107 ? 15.910 32.638 57.700 1.00 14.59 107 ILE A O 1
ATOM 803 N N . ALA A 1 108 ? 16.858 32.615 59.744 1.00 15.54 108 ALA A N 1
ATOM 804 C CA . ALA A 1 108 ? 15.729 33.267 60.382 1.00 16.15 108 ALA A CA 1
ATOM 805 C C . ALA A 1 108 ? 16.209 34.445 61.231 1.00 16.28 108 ALA A C 1
ATOM 806 O O . ALA A 1 108 ? 15.554 34.811 62.209 1.00 16.56 108 ALA A O 1
ATOM 808 N N . VAL A 1 109 ? 17.328 35.061 60.821 1.00 16.11 109 VAL A N 1
ATOM 809 C CA . VAL A 1 109 ? 18.000 36.090 61.651 1.00 16.43 109 VAL A CA 1
ATOM 810 C C . VAL A 1 109 ? 18.178 37.605 61.290 1.00 16.01 109 VAL A C 1
ATOM 811 O O . VAL A 1 109 ? 19.094 38.198 61.819 1.00 16.40 109 VAL A O 1
ATOM 815 N N . GLY A 1 110 ? 17.454 38.283 60.400 1.00 17.10 110 GLY A N 1
ATOM 816 C CA . GLY A 1 110 ? 17.266 38.039 59.002 1.00 16.41 110 GLY A CA 1
ATOM 817 C C . GLY A 1 110 ? 18.086 39.090 58.219 1.00 15.67 110 GLY A C 1
ATOM 818 O O . GLY A 1 110 ? 19.167 38.768 57.748 1.00 15.82 110 GLY A O 1
ATOM 819 N N . ARG A 1 111 ? 17.614 40.346 58.095 1.00 15.51 111 ARG A N 1
ATOM 820 C CA . ARG A 1 111 ? 18.124 41.282 57.032 1.00 14.36 111 ARG A CA 1
ATOM 821 C C . ARG A 1 111 ? 19.591 41.747 57.038 1.00 13.93 111 ARG A C 1
ATOM 822 O O . ARG A 1 111 ? 20.217 41.827 55.974 1.00 13.38 111 ARG A O 1
ATOM 830 N N . GLN A 1 112 ? 20.120 42.123 58.197 1.00 13.13 112 GLN A N 1
ATOM 831 C CA . GLN A 1 112 ? 21.526 42.528 58.267 1.00 13.14 112 GLN A CA 1
ATOM 832 C C . GLN A 1 112 ? 22.447 41.330 57.996 1.00 12.88 112 GLN A C 1
ATOM 833 O O . GLN A 1 112 ? 23.455 41.463 57.312 1.00 12.59 112 GLN A O 1
ATOM 839 N N . VAL A 1 113 ? 22.078 40.164 58.522 1.00 13.18 113 VAL A N 1
ATOM 840 C CA . VAL A 1 113 ? 22.822 38.924 58.254 1.00 13.25 113 VAL A CA 1
ATOM 841 C C . VAL A 1 113 ? 22.758 38.577 56.758 1.00 13.53 113 VAL A C 1
ATOM 842 O O . VAL A 1 113 ? 23.776 38.229 56.146 1.00 13.37 113 VAL A O 1
ATOM 846 N N . ALA A 1 114 ? 21.563 38.685 56.174 1.00 13.78 114 ALA A N 1
ATOM 847 C CA . ALA A 1 114 ? 21.385 38.446 54.745 1.00 13.93 114 ALA A CA 1
ATOM 848 C C . ALA A 1 114 ? 22.298 39.349 53.910 1.00 14.31 114 ALA A C 1
ATOM 849 O O . ALA A 1 114 ? 22.998 38.861 53.018 1.00 14.20 114 ALA A O 1
ATOM 851 N N . ASP A 1 115 ? 22.320 40.649 54.222 1.00 14.46 115 ASP A N 1
ATOM 852 C CA . ASP A 1 115 ? 23.193 41.589 53.521 1.00 15.42 115 ASP A CA 1
ATOM 853 C C . ASP A 1 115 ? 24.665 41.222 53.691 1.00 14.99 115 ASP A C 1
ATOM 854 O O . ASP A 1 115 ? 25.420 41.288 52.731 1.00 14.45 115 ASP A O 1
ATOM 859 N N . ALA A 1 116 ? 25.069 40.841 54.904 1.00 15.00 116 ALA A N 1
ATOM 860 C CA . ALA A 1 116 ? 26.457 40.429 55.136 1.00 15.08 116 ALA A CA 1
ATOM 861 C C . ALA A 1 116 ? 26.844 39.252 54.234 1.00 15.24 116 ALA A C 1
ATOM 862 O O . ALA A 1 116 ? 27.918 39.254 53.632 1.00 15.23 116 ALA A O 1
ATOM 864 N N . ILE A 1 117 ? 25.959 38.261 54.126 1.00 15.49 117 ILE A N 1
ATOM 865 C CA . ILE A 1 117 ? 26.209 37.112 53.254 1.00 16.06 117 ILE A CA 1
ATOM 866 C C . ILE A 1 117 ? 26.353 37.560 51.794 1.00 16.42 117 ILE A C 1
ATOM 867 O O . ILE A 1 117 ? 27.286 37.137 51.101 1.00 16.66 117 ILE A O 1
ATOM 872 N N . PHE A 1 118 ? 25.449 38.427 51.341 1.00 17.07 118 PHE A N 1
ATOM 873 C CA . PHE A 1 118 ? 25.518 38.960 49.971 1.00 17.86 118 PHE A CA 1
ATOM 874 C C . PHE A 1 118 ? 26.826 39.713 49.704 1.00 18.14 118 PHE A C 1
ATOM 875 O O . PHE A 1 118 ? 27.524 39.435 48.724 1.00 17.89 118 PHE A O 1
ATOM 883 N N . GLN A 1 119 ? 27.166 40.643 50.596 1.00 18.34 119 GLN A N 1
ATOM 884 C CA . GLN A 1 119 ? 28.358 41.470 50.430 1.00 18.61 119 GLN A CA 1
ATOM 885 C C . GLN A 1 119 ? 29.667 40.674 50.525 1.00 18.39 119 GLN A C 1
ATOM 886 O O . GLN A 1 119 ? 30.687 41.102 49.982 1.00 18.37 119 GLN A O 1
ATOM 892 N N . SER A 1 120 ? 29.637 39.523 51.197 1.00 17.88 120 SER A N 1
ATOM 893 C CA . SER A 1 120 ? 30.826 38.675 51.333 1.00 18.10 120 SER A CA 1
ATOM 894 C C . SER A 1 120 ? 31.316 38.124 49.986 1.00 18.31 120 SER A C 1
ATOM 895 O O . SER A 1 120 ? 32.477 37.740 49.849 1.00 18.47 120 SER A O 1
ATOM 898 N N . GLY A 1 121 ? 30.424 38.083 49.004 1.00 18.39 121 GLY A N 1
ATOM 899 C CA . GLY A 1 121 ? 30.738 37.518 47.701 1.00 19.15 121 GLY A CA 1
ATOM 900 C C . GLY A 1 121 ? 30.718 35.999 47.664 1.00 19.40 121 GLY A C 1
ATOM 901 O O . GLY A 1 121 ? 31.168 35.396 46.691 1.00 19.44 121 GLY A O 1
ATOM 902 N N . SER A 1 122 ? 30.197 35.373 48.719 1.00 19.75 122 SER A N 1
ATOM 903 C CA . SER A 1 122 ? 30.092 33.913 48.781 1.00 20.12 122 SER A CA 1
ATOM 904 C C . SER A 1 122 ? 29.241 33.325 47.647 1.00 20.41 122 SER A C 1
ATOM 905 O O . SER A 1 122 ? 29.545 32.246 47.136 1.00 20.58 122 SER A O 1
ATOM 908 N N . GLY A 1 123 ? 28.171 34.023 47.272 1.00 20.28 123 GLY A N 1
ATOM 909 C CA . GLY A 1 123 ? 27.278 33.534 46.219 1.00 20.39 123 GLY A CA 1
ATOM 910 C C . GLY A 1 123 ? 26.263 32.515 46.705 1.00 20.40 123 GLY A C 1
ATOM 911 O O . GLY A 1 123 ? 25.497 31.963 45.912 1.00 20.26 123 GLY A O 1
ATOM 912 N N . ALA A 1 124 ? 26.258 32.259 48.013 1.00 20.30 124 ALA A N 1
ATOM 913 C CA . ALA A 1 124 ? 25.230 31.433 48.629 1.00 20.12 124 ALA A CA 1
ATOM 914 C C . ALA A 1 124 ? 23.865 32.094 48.445 1.00 20.29 124 ALA A C 1
ATOM 915 O O . ALA A 1 124 ? 23.710 33.299 48.670 1.00 20.15 124 ALA A O 1
ATOM 917 N N . ARG A 1 125 ? 22.887 31.301 48.020 1.00 20.23 125 ARG A N 1
ATOM 918 C CA . ARG A 1 125 ? 21.516 31.769 47.894 1.00 20.57 125 ARG A CA 1
ATOM 919 C C . ARG A 1 125 ? 20.896 31.901 49.284 1.00 20.04 125 ARG A C 1
ATOM 920 O O . ARG A 1 125 ? 20.898 30.959 50.080 1.00 19.52 125 ARG A O 1
ATOM 928 N N . ILE A 1 126 ? 20.384 33.091 49.570 1.00 19.66 126 ILE A N 1
ATOM 929 C CA . ILE A 1 126 ? 19.807 33.395 50.870 1.00 19.49 126 ILE A CA 1
ATOM 930 C C . ILE A 1 126 ? 18.325 33.059 50.860 1.00 19.73 126 ILE A C 1
ATOM 931 O O . ILE A 1 126 ? 17.574 33.551 50.014 1.00 19.91 126 ILE A O 1
ATOM 936 N N . ILE A 1 127 ? 17.918 32.203 51.796 1.00 19.55 127 ILE A N 1
ATOM 937 C CA . ILE A 1 127 ? 16.529 31.781 51.924 1.00 19.64 127 ILE A CA 1
ATOM 938 C C . ILE A 1 127 ? 16.018 32.098 53.331 1.00 19.27 127 ILE A C 1
ATOM 939 O O . ILE A 1 127 ? 16.567 31.595 54.305 1.00 18.68 127 ILE A O 1
ATOM 944 N N . PHE A 1 128 ? 14.986 32.936 53.445 1.00 18.78 128 PHE A N 1
ATOM 945 C CA . PHE A 1 128 ? 14.332 33.130 54.747 1.00 19.23 128 PHE A CA 1
ATOM 946 C C . PHE A 1 128 ? 13.563 31.860 55.096 1.00 18.78 128 PHE A C 1
ATOM 947 O O . PHE A 1 128 ? 12.825 31.333 54.261 1.00 18.70 128 PHE A O 1
ATOM 955 N N . LEU A 1 129 ? 13.740 31.375 56.321 1.00 18.49 129 LEU A N 1
ATOM 956 C CA . LEU A 1 129 ? 13.035 30.174 56.786 1.00 18.43 129 LEU A CA 1
ATOM 957 C C . LEU A 1 129 ? 11.520 30.319 56.636 1.00 18.33 129 LEU A C 1
ATOM 958 O O . LEU A 1 129 ? 10.848 29.390 56.192 1.00 18.30 129 LEU A O 1
ATOM 963 N N . GLY A 1 130 ? 10.997 31.496 56.976 1.00 18.05 130 GLY A N 1
ATOM 964 C CA . GLY A 1 130 ? 9.567 31.783 56.858 1.00 18.25 130 GLY A CA 1
ATOM 965 C C . GLY A 1 130 ? 9.033 31.863 55.434 1.00 18.15 130 GLY A C 1
ATOM 966 O O . GLY A 1 130 ? 7.817 31.926 55.227 1.00 18.38 130 GLY A O 1
ATOM 967 N N . ASP A 1 131 ? 9.938 31.874 54.455 1.00 17.88 131 ASP A N 1
ATOM 968 C CA . ASP A 1 131 ? 9.565 31.797 53.045 1.00 18.03 131 ASP A CA 1
ATOM 969 C C . ASP A 1 131 ? 9.572 30.347 52.515 1.00 18.02 131 ASP A C 1
ATOM 970 O O . ASP A 1 131 ? 9.096 30.077 51.404 1.00 17.59 131 ASP A O 1
ATOM 975 N N . LEU A 1 132 ? 10.104 29.430 53.327 1.00 17.94 132 LEU A N 1
ATOM 976 C CA . LEU A 1 132 ? 10.158 27.996 53.024 1.00 18.28 132 LEU A CA 1
ATOM 977 C C . LEU A 1 132 ? 9.043 27.225 53.716 1.00 18.42 132 LEU A C 1
ATOM 978 O O . LEU A 1 132 ? 8.373 26.386 53.107 1.00 18.29 132 LEU A O 1
ATOM 983 N N . VAL A 1 133 ? 8.895 27.485 55.012 1.00 18.67 133 VAL A N 1
ATOM 984 C CA . VAL A 1 133 ? 7.902 26.820 55.849 1.00 19.22 133 VAL A CA 1
ATOM 985 C C . VAL A 1 133 ? 7.557 27.766 56.988 1.00 19.71 133 VAL A C 1
ATOM 986 O O . VAL A 1 133 ? 8.448 28.322 57.626 1.00 19.50 133 VAL A O 1
ATOM 990 N N . ARG A 1 134 ? 6.266 27.950 57.237 1.00 20.23 134 ARG A N 1
ATOM 991 C CA . ARG A 1 134 ? 5.833 28.848 58.297 1.00 20.98 134 ARG A CA 1
ATOM 992 C C . ARG A 1 134 ? 4.752 28.200 59.155 1.00 21.03 134 ARG A C 1
ATOM 993 O O . ARG A 1 134 ? 3.741 27.732 58.637 1.00 21.37 134 ARG A O 1
ATOM 1001 N N . ASP A 1 135 ? 4.994 28.160 60.466 1.00 21.50 135 ASP A N 1
ATOM 1002 C CA . ASP A 1 135 ? 4.093 27.531 61.440 1.00 22.15 135 ASP A CA 1
ATOM 1003 C C . ASP A 1 135 ? 3.711 26.106 61.018 1.00 22.23 135 ASP A C 1
ATOM 1004 O O . ASP A 1 135 ? 2.568 25.676 61.193 1.00 22.30 135 ASP A O 1
ATOM 1009 N N . GLY A 1 136 ? 4.684 25.388 60.460 1.00 22.65 136 GLY A N 1
ATOM 1010 C CA . GLY A 1 136 ? 4.503 24.006 60.025 1.00 23.13 136 GLY A CA 1
ATOM 1011 C C . GLY A 1 136 ? 4.006 23.843 58.596 1.00 23.76 136 GLY A C 1
ATOM 1012 O O . GLY A 1 136 ? 3.927 22.723 58.096 1.00 23.91 136 GLY A O 1
ATOM 1013 N N . GLU A 1 137 ? 3.676 24.952 57.931 1.00 24.16 137 GLU A N 1
ATOM 1014 C CA . GLU A 1 137 ? 3.076 24.896 56.591 1.00 24.54 137 GLU A CA 1
ATOM 1015 C C . GLU A 1 137 ? 4.050 25.286 55.475 1.00 24.85 137 GLU A C 1
ATOM 1016 O O . GLU A 1 137 ? 4.492 26.438 55.408 1.00 24.83 137 GLU A O 1
ATOM 1022 N N . PRO A 1 138 ? 4.392 24.322 54.599 1.00 25.17 138 PRO A N 1
ATOM 1023 C CA . PRO A 1 138 ? 5.365 24.570 53.533 1.00 25.61 138 PRO A CA 1
ATOM 1024 C C . PRO A 1 138 ? 4.811 25.416 52.388 1.00 25.90 138 PRO A C 1
ATOM 1025 O O . PRO A 1 138 ? 3.601 25.486 52.188 1.00 25.70 138 PRO A O 1
ATOM 1029 N N . TYR A 1 139 ? 5.712 26.046 51.645 1.00 26.41 139 TYR A N 1
ATOM 1030 C CA . TYR A 1 139 ? 5.382 26.616 50.351 1.00 26.86 139 TYR A CA 1
ATOM 1031 C C . TYR A 1 139 ? 6.050 25.718 49.331 1.00 27.21 139 TYR A C 1
ATOM 1032 O O . TYR A 1 139 ? 7.262 25.819 49.100 1.00 27.31 139 TYR A O 1
ATOM 1041 N N . SER A 1 140 ? 5.273 24.816 48.743 1.00 27.35 140 SER A N 1
ATOM 1042 C CA . SER A 1 140 ? 5.853 23.808 47.859 1.00 27.52 140 SER A CA 1
ATOM 1043 C C . SER A 1 140 ? 5.323 23.835 46.438 1.00 27.56 140 SER A C 1
ATOM 1044 O O . SER A 1 140 ? 4.164 24.174 46.183 1.00 27.27 140 SER A O 1
ATOM 1047 N N . TYR A 1 141 ? 6.227 23.492 45.528 1.00 27.73 141 TYR A N 1
ATOM 1048 C CA . TYR A 1 141 ? 5.913 23.124 44.161 1.00 27.90 141 TYR A CA 1
ATOM 1049 C C . TYR A 1 141 ? 6.927 22.070 43.727 1.00 27.41 141 TYR A C 1
ATOM 1050 O O . TYR A 1 141 ? 7.911 21.816 44.433 1.00 27.17 141 TYR A O 1
ATOM 1059 N N . GLY A 1 142 ? 6.674 21.450 42.578 1.00 26.82 142 GLY A N 1
ATOM 1060 C CA . GLY A 1 142 ? 7.542 20.397 42.059 1.00 26.09 142 GLY A CA 1
ATOM 1061 C C . GLY A 1 142 ? 7.082 18.990 42.407 1.00 25.44 142 GLY A C 1
ATOM 1062 O O . GLY A 1 142 ? 6.383 18.787 43.404 1.00 25.37 142 GLY A O 1
ATOM 1063 N N . PRO A 1 143 ? 7.482 18.001 41.586 1.00 25.13 143 PRO A N 1
ATOM 1064 C CA . PRO A 1 143 ? 7.136 16.590 41.795 1.00 24.86 143 PRO A CA 1
ATOM 1065 C C . PRO A 1 143 ? 7.878 15.966 42.984 1.00 24.51 143 PRO A C 1
ATOM 1066 O O . PRO A 1 143 ? 8.834 16.573 43.494 1.00 24.71 143 PRO A O 1
ATOM 1070 N N . PRO A 1 144 ? 7.443 14.765 43.437 1.00 23.83 144 PRO A N 1
ATOM 1071 C CA . PRO A 1 144 ? 8.231 14.057 44.438 1.00 23.09 144 PRO A CA 1
ATOM 1072 C C . PRO A 1 144 ? 9.623 13.788 43.885 1.00 22.13 144 PRO A C 1
ATOM 1073 O O . PRO A 1 144 ? 9.781 13.556 42.681 1.00 22.22 144 PRO A O 1
ATOM 1077 N N . ILE A 1 145 ? 10.624 13.843 44.755 1.00 20.93 145 ILE A N 1
ATOM 1078 C CA . ILE A 1 145 ? 12.016 13.770 44.315 1.00 19.59 145 ILE A CA 1
ATOM 1079 C C . ILE A 1 145 ? 12.654 12.443 44.701 1.00 19.27 145 ILE A C 1
ATOM 1080 O O . ILE A 1 145 ? 12.175 11.750 45.600 1.00 18.44 145 ILE A O 1
ATOM 1085 N N . GLU A 1 146 ? 13.731 12.095 44.004 1.00 18.81 146 GLU A N 1
ATOM 1086 C CA . GLU A 1 146 ? 14.445 10.864 44.266 1.00 18.93 146 GLU A CA 1
ATOM 1087 C C . GLU A 1 146 ? 15.157 10.913 45.614 1.00 19.02 146 GLU A C 1
ATOM 1088 O O . GLU A 1 146 ? 15.371 11.987 46.191 1.00 18.44 146 GLU A O 1
ATOM 1090 N N . ASP A 1 147 ? 15.503 9.736 46.114 1.00 19.43 147 ASP A N 1
ATOM 1091 C CA . ASP A 1 147 ? 16.384 9.616 47.261 1.00 20.26 147 ASP A CA 1
ATOM 1092 C C . ASP A 1 147 ? 17.827 9.754 46.796 1.00 20.52 147 ASP A C 1
ATOM 1093 O O . ASP A 1 147 ? 18.219 9.131 45.811 1.00 21.23 147 ASP A O 1
ATOM 1098 N N . PRO A 1 148 ? 18.626 10.573 47.503 1.00 20.43 148 PRO A N 1
ATOM 1099 C CA . PRO A 1 148 ? 20.043 10.662 47.167 1.00 20.44 148 PRO A CA 1
ATOM 1100 C C . PRO A 1 148 ? 20.741 9.381 47.625 1.00 20.73 148 PRO A C 1
ATOM 1101 O O . PRO A 1 148 ? 20.230 8.693 48.513 1.00 20.18 148 PRO A O 1
ATOM 1105 N N . GLN A 1 149 ? 21.874 9.050 47.008 1.00 21.18 149 GLN A N 1
ATOM 1106 C CA . GLN A 1 149 ? 22.682 7.930 47.479 1.00 21.96 149 GLN A CA 1
ATOM 1107 C C . GLN A 1 149 ? 23.555 8.399 48.638 1.00 21.63 149 GLN A C 1
ATOM 1108 O O . GLN A 1 149 ? 24.397 9.283 48.482 1.00 22.02 149 GLN A O 1
ATOM 1114 N N . ARG A 1 150 ? 23.323 7.812 49.806 1.00 21.01 150 ARG A N 1
ATOM 1115 C CA . ARG A 1 150 ? 24.091 8.124 50.992 1.00 20.38 150 ARG A CA 1
ATOM 1116 C C . ARG A 1 150 ? 25.064 6.979 51.247 1.00 21.14 150 ARG A C 1
ATOM 1117 O O . ARG A 1 150 ? 24.693 5.802 51.144 1.00 21.44 150 ARG A O 1
ATOM 1125 N N . GLU A 1 151 ? 26.314 7.340 51.534 1.00 20.78 151 GLU A N 1
ATOM 1126 C CA . GLU A 1 151 ? 27.410 6.399 51.719 1.00 21.02 151 GLU A CA 1
ATOM 1127 C C . GLU A 1 151 ? 27.932 6.625 53.138 1.00 20.12 151 GLU A C 1
ATOM 1128 O O . GLU A 1 151 ? 27.860 7.743 53.629 1.00 20.00 151 GLU A O 1
ATOM 1134 N N . PRO A 1 152 ? 28.431 5.565 53.810 1.00 19.64 152 PRO A N 1
ATOM 1135 C CA . PRO A 1 152 ? 28.786 5.669 55.238 1.00 19.06 152 PRO A CA 1
ATOM 1136 C C . PRO A 1 152 ? 29.724 6.825 55.616 1.00 18.64 152 PRO A C 1
ATOM 1137 O O . PRO A 1 152 ? 29.440 7.547 56.574 1.00 18.40 152 PRO A O 1
ATOM 1141 N N . ALA A 1 153 ? 30.811 7.006 54.868 1.00 18.03 153 ALA A N 1
ATOM 1142 C CA . ALA A 1 153 ? 31.827 8.010 55.193 1.00 17.74 153 ALA A CA 1
ATOM 1143 C C . ALA A 1 153 ? 31.442 9.412 54.721 1.00 17.42 153 ALA A C 1
ATOM 1144 O O . ALA A 1 153 ? 32.087 10.396 55.074 1.00 16.94 153 ALA A O 1
ATOM 1146 N N . GLN A 1 154 ? 30.384 9.487 53.919 1.00 17.31 154 GLN A N 1
ATOM 1147 C CA . GLN A 1 154 ? 29.974 10.717 53.248 1.00 17.18 154 GLN A CA 1
ATOM 1148 C C . GLN A 1 154 ? 29.473 11.797 54.222 1.00 16.52 154 GLN A C 1
ATOM 1149 O O . GLN A 1 154 ? 28.798 11.480 55.206 1.00 16.17 154 GLN A O 1
ATOM 1155 N N . PRO A 1 155 ? 29.813 13.078 53.961 1.00 16.10 155 PRO A N 1
ATOM 1156 C CA . PRO A 1 155 ? 29.268 14.170 54.774 1.00 15.93 155 PRO A CA 1
ATOM 1157 C C . PRO A 1 155 ? 27.742 14.141 54.879 1.00 15.43 155 PRO A C 1
ATOM 1158 O O . PRO A 1 155 ? 27.044 13.974 53.873 1.00 15.59 155 PRO A O 1
ATOM 1162 N N . ALA A 1 156 ? 27.238 14.316 56.093 1.00 14.72 156 ALA A N 1
ATOM 1163 C CA . ALA A 1 156 ? 25.802 14.303 56.332 1.00 14.54 156 ALA A CA 1
ATOM 1164 C C . ALA A 1 156 ? 25.358 15.610 56.976 1.00 14.08 156 ALA A C 1
ATOM 1165 O O . ALA A 1 156 ? 24.374 16.213 56.549 1.00 13.67 156 ALA A O 1
ATOM 1167 N N . PHE A 1 157 ? 26.091 16.026 58.009 1.00 14.08 157 PHE A N 1
ATOM 1168 C CA . PHE A 1 157 ? 25.816 17.253 58.751 1.00 14.15 157 PHE A CA 1
ATOM 1169 C C . PHE A 1 157 ? 27.119 17.910 59.175 1.00 14.37 157 PHE A C 1
ATOM 1170 O O . PHE A 1 157 ? 28.131 17.229 59.378 1.00 14.13 157 PHE A O 1
ATOM 1178 N N . ILE A 1 158 ? 27.089 19.234 59.309 1.00 14.11 158 ILE A N 1
ATOM 1179 C CA . ILE A 1 158 ? 28.242 19.995 59.802 1.00 14.55 158 ILE A CA 1
ATOM 1180 C C . ILE A 1 158 ? 27.836 20.804 61.029 1.00 14.71 158 ILE A C 1
ATOM 1181 O O . ILE A 1 158 ? 26.839 21.532 61.004 1.00 14.68 158 ILE A O 1
ATOM 1186 N N . PHE A 1 159 ? 28.612 20.645 62.102 1.00 15.22 159 PHE A N 1
ATOM 1187 C CA . PHE A 1 159 ? 28.438 21.388 63.344 1.00 15.52 159 PHE A CA 1
ATOM 1188 C C . PHE A 1 159 ? 29.745 22.110 63.672 1.00 16.15 159 PHE A C 1
ATOM 1189 O O . PHE A 1 159 ? 30.825 21.608 63.363 1.00 16.25 159 PHE A O 1
ATOM 1197 N N . TYR A 1 160 ? 29.646 23.285 64.292 1.00 16.97 160 TYR A N 1
ATOM 1198 C CA . TYR A 1 160 ? 30.815 24.113 64.576 1.00 17.24 160 TYR A CA 1
ATOM 1199 C C . TYR A 1 160 ? 31.228 24.081 66.036 1.00 17.92 160 TYR A C 1
ATOM 1200 O O . TYR A 1 160 ? 30.389 24.083 66.941 1.00 17.66 160 TYR A O 1
ATOM 1209 N N . THR A 1 161 ? 32.535 24.049 66.259 1.00 18.68 161 THR A N 1
ATOM 1210 C CA . THR A 1 161 ? 33.063 24.184 67.605 1.00 19.78 161 THR A CA 1
ATOM 1211 C C . THR A 1 161 ? 34.339 25.011 67.593 1.00 19.84 161 THR A C 1
ATOM 1212 O O . THR A 1 161 ? 35.081 25.026 66.604 1.00 20.03 161 THR A O 1
ATOM 1216 N N . SER A 1 162 ? 34.566 25.729 68.686 1.00 20.61 162 SER A N 1
ATOM 1217 C CA . SER A 1 162 ? 35.653 26.698 68.760 1.00 21.37 162 SER A CA 1
ATOM 1218 C C . SER A 1 162 ? 37.034 26.045 68.769 1.00 21.62 162 SER A C 1
ATOM 1219 O O . SER A 1 162 ? 37.248 25.033 69.441 1.00 21.71 162 SER A O 1
ATOM 1222 N N . GLY A 1 163 ? 37.955 26.621 68.000 1.00 22.27 163 GLY A N 1
ATOM 1223 C CA . GLY A 1 163 ? 39.368 26.262 68.085 1.00 23.40 163 GLY A CA 1
ATOM 1224 C C . GLY A 1 163 ? 40.081 27.169 69.083 1.00 24.45 163 GLY A C 1
ATOM 1225 O O . GLY A 1 163 ? 39.460 28.046 69.694 1.00 24.07 163 GLY A O 1
ATOM 1226 N N . THR A 1 164 ? 41.386 26.958 69.255 1.00 25.37 164 THR A N 1
ATOM 1227 C CA . THR A 1 164 ? 42.190 27.791 70.159 1.00 26.47 164 THR A CA 1
ATOM 1228 C C . THR A 1 164 ? 42.576 29.116 69.509 1.00 27.32 164 THR A C 1
ATOM 1229 O O . THR A 1 164 ? 43.034 30.046 70.176 1.00 27.90 164 THR A O 1
ATOM 1233 N N . THR A 1 165 ? 42.393 29.189 68.199 1.00 28.16 165 THR A N 1
ATOM 1234 C CA . THR A 1 165 ? 42.583 30.421 67.455 1.00 29.23 165 THR A CA 1
ATOM 1235 C C . THR A 1 165 ? 41.658 30.430 66.240 1.00 29.55 165 THR A C 1
ATOM 1236 O O . THR A 1 165 ? 41.213 29.367 65.777 1.00 29.91 165 THR A O 1
ATOM 1240 N N . GLY A 1 166 ? 41.346 31.632 65.761 1.00 29.65 166 GLY A N 1
ATOM 1241 C CA . GLY A 1 166 ? 40.521 31.813 64.567 1.00 29.51 166 GLY A CA 1
ATOM 1242 C C . GLY A 1 166 ? 39.051 31.473 64.739 1.00 29.25 166 GLY A C 1
ATOM 1243 O O . GLY A 1 166 ? 38.566 31.246 65.860 1.00 29.37 166 GLY A O 1
ATOM 1244 N N . LEU A 1 167 ? 38.347 31.447 63.611 1.00 28.63 167 LEU A N 1
ATOM 1245 C CA . LEU A 1 167 ? 36.917 31.132 63.569 1.00 27.95 167 LEU A CA 1
ATOM 1246 C C . LEU A 1 167 ? 36.662 29.672 63.966 1.00 26.71 167 LEU A C 1
ATOM 1247 O O . LEU A 1 167 ? 37.573 28.844 63.872 1.00 26.82 167 LEU A O 1
ATOM 1252 N N . PRO A 1 168 ? 35.430 29.354 64.418 1.00 25.50 168 PRO A N 1
ATOM 1253 C CA . PRO A 1 168 ? 35.134 27.964 64.791 1.00 24.28 168 PRO A CA 1
ATOM 1254 C C . PRO A 1 168 ? 35.406 26.954 63.671 1.00 23.04 168 PRO A C 1
ATOM 1255 O O . PRO A 1 168 ? 35.355 27.300 62.486 1.00 22.89 168 PRO A O 1
ATOM 1259 N N . LYS A 1 169 ? 35.720 25.726 64.071 1.00 21.48 169 LYS A N 1
ATOM 1260 C CA . LYS A 1 169 ? 36.001 24.628 63.156 1.00 20.38 169 LYS A CA 1
ATOM 1261 C C . LYS A 1 169 ? 34.700 23.957 62.706 1.00 19.17 169 LYS A C 1
ATOM 1262 O O . LYS A 1 169 ? 33.780 23.762 63.509 1.00 18.49 169 LYS A O 1
ATOM 1268 N N . ALA A 1 170 ? 34.647 23.568 61.436 1.00 17.94 170 ALA A N 1
ATOM 1269 C CA . ALA A 1 170 ? 33.458 22.927 60.864 1.00 16.76 170 ALA A CA 1
ATOM 1270 C C . ALA A 1 170 ? 33.576 21.398 60.897 1.00 16.05 170 ALA A C 1
ATOM 1271 O O . ALA A 1 170 ? 34.119 20.786 59.970 1.00 15.83 170 ALA A O 1
ATOM 1273 N N . ALA A 1 171 ? 33.062 20.792 61.966 1.00 14.90 171 ALA A N 1
ATOM 1274 C CA . ALA A 1 171 ? 33.116 19.342 62.149 1.00 14.99 171 ALA A CA 1
ATOM 1275 C C . ALA A 1 171 ? 32.169 18.602 61.198 1.00 14.93 171 ALA A C 1
ATOM 1276 O O . ALA A 1 171 ? 30.943 18.773 61.262 1.00 14.72 171 ALA A O 1
ATOM 1278 N N . ILE A 1 172 ? 32.744 17.779 60.321 1.00 14.72 172 ILE A N 1
ATOM 1279 C CA . ILE A 1 172 ? 31.963 17.046 59.325 1.00 14.05 172 ILE A CA 1
ATOM 1280 C C . ILE A 1 172 ? 31.522 15.710 59.907 1.00 13.93 172 ILE A C 1
ATOM 1281 O O . ILE A 1 172 ? 32.358 14.828 60.156 1.00 13.54 172 ILE A O 1
ATOM 1286 N N . ILE A 1 173 ? 30.212 15.569 60.118 1.00 13.60 173 ILE A N 1
ATOM 1287 C CA . ILE A 1 173 ? 29.638 14.336 60.660 1.00 13.62 173 ILE A CA 1
ATOM 1288 C C . ILE A 1 173 ? 29.210 13.429 59.497 1.00 13.49 173 ILE A C 1
ATOM 1289 O O . ILE A 1 173 ? 28.384 13.825 58.676 1.00 13.35 173 ILE A O 1
ATOM 1294 N N . PRO A 1 174 ? 29.792 12.219 59.407 1.00 13.74 174 PRO A N 1
ATOM 1295 C CA . PRO A 1 174 ? 29.438 11.318 58.308 1.00 13.46 174 PRO A CA 1
ATOM 1296 C C . PRO A 1 174 ? 28.073 10.649 58.485 1.00 13.61 174 PRO A C 1
ATOM 1297 O O . PRO A 1 174 ? 27.532 10.602 59.597 1.00 12.91 174 PRO A O 1
ATOM 1301 N N . GLN A 1 175 ? 27.532 10.135 57.385 1.00 13.71 175 GLN A N 1
ATOM 1302 C CA . GLN A 1 175 ? 26.249 9.436 57.393 1.00 14.42 175 GLN A CA 1
ATOM 1303 C C . GLN A 1 175 ? 26.178 8.303 58.425 1.00 14.59 175 GLN A C 1
ATOM 1304 O O . GLN A 1 175 ? 25.172 8.165 59.122 1.00 14.84 175 GLN A O 1
ATOM 1310 N N . ARG A 1 176 ? 27.254 7.522 58.526 1.00 14.89 176 ARG A N 1
ATOM 1311 C CA . ARG A 1 176 ? 27.333 6.365 59.435 1.00 15.37 176 ARG A CA 1
ATOM 1312 C C . ARG A 1 176 ? 27.292 6.698 60.932 1.00 15.41 176 ARG A C 1
ATOM 1313 O O . ARG A 1 176 ? 27.118 5.797 61.758 1.00 15.56 176 ARG A O 1
ATOM 1321 N N . ALA A 1 177 ? 27.465 7.974 61.276 1.00 15.05 177 ALA A N 1
ATOM 1322 C CA . ALA A 1 177 ? 27.579 8.397 62.680 1.00 15.25 177 ALA A CA 1
ATOM 1323 C C . ALA A 1 177 ? 26.234 8.552 63.366 1.00 15.44 177 ALA A C 1
ATOM 1324 O O . ALA A 1 177 ? 26.137 8.441 64.586 1.00 14.94 177 ALA A O 1
ATOM 1326 N N . ALA A 1 178 ? 25.195 8.784 62.568 1.00 15.68 178 ALA A N 1
ATOM 1327 C CA . ALA A 1 178 ? 23.876 9.097 63.093 1.00 16.12 178 ALA A CA 1
ATOM 1328 C C . ALA A 1 178 ? 23.337 8.044 64.052 1.00 16.54 178 ALA A C 1
ATOM 1329 O O . ALA A 1 178 ? 22.784 8.381 65.103 1.00 16.44 178 ALA A O 1
ATOM 1331 N N . GLU A 1 179 ? 23.483 6.773 63.692 1.00 16.76 179 GLU A N 1
ATOM 1332 C CA . GLU A 1 179 ? 22.848 5.711 64.476 1.00 17.73 179 GLU A CA 1
ATOM 1333 C C . GLU A 1 179 ? 23.376 5.624 65.909 1.00 17.05 179 GLU A C 1
ATOM 1334 O O . GLU A 1 179 ? 22.584 5.585 66.851 1.00 17.06 179 GLU A O 1
ATOM 1340 N N . SER A 1 180 ? 24.702 5.612 66.067 1.00 16.52 180 SER A N 1
ATOM 1341 C CA . SER A 1 180 ? 25.327 5.576 67.397 1.00 16.26 180 SER A CA 1
ATOM 1342 C C . SER A 1 180 ? 25.169 6.874 68.193 1.00 16.02 180 SER A C 1
ATOM 1343 O O . SER A 1 180 ? 25.175 6.845 69.429 1.00 16.10 180 SER A O 1
ATOM 1346 N N . ARG A 1 181 ? 25.020 7.999 67.486 1.00 15.18 181 ARG A N 1
ATOM 1347 C CA . ARG A 1 181 ? 24.803 9.299 68.117 1.00 14.97 181 ARG A CA 1
ATOM 1348 C C . ARG A 1 181 ? 23.380 9.441 68.667 1.00 15.13 181 ARG A C 1
ATOM 1349 O O . ARG A 1 181 ? 23.087 10.364 69.430 1.00 15.30 181 ARG A O 1
ATOM 1357 N N . VAL A 1 182 ? 22.514 8.512 68.266 1.00 14.84 182 VAL A N 1
ATOM 1358 C CA . VAL A 1 182 ? 21.151 8.383 68.784 1.00 14.45 182 VAL A CA 1
ATOM 1359 C C . VAL A 1 182 ? 21.108 7.266 69.825 1.00 14.14 182 VAL A C 1
ATOM 1360 O O . VAL A 1 182 ? 20.616 7.462 70.933 1.00 14.64 182 VAL A O 1
ATOM 1364 N N . LEU A 1 183 ? 21.661 6.105 69.477 1.00 13.86 183 LEU A N 1
ATOM 1365 C CA . LEU A 1 183 ? 21.473 4.887 70.271 1.00 13.44 183 LEU A CA 1
ATOM 1366 C C . LEU A 1 183 ? 22.171 4.824 71.625 1.00 13.49 183 LEU A C 1
ATOM 1367 O O . LEU A 1 183 ? 21.775 4.022 72.476 1.00 13.18 183 LEU A O 1
ATOM 1372 N N . PHE A 1 184 ? 23.181 5.667 71.849 1.00 13.12 184 PHE A N 1
ATOM 1373 C CA . PHE A 1 184 ? 23.766 5.744 73.192 1.00 13.12 184 PHE A CA 1
ATOM 1374 C C . PHE A 1 184 ? 22.681 6.169 74.196 1.00 13.41 184 PHE A C 1
ATOM 1375 O O . PHE A 1 184 ? 22.789 5.894 75.393 1.00 13.29 184 PHE A O 1
ATOM 1383 N N . MET A 1 185 ? 21.626 6.821 73.696 1.00 13.34 185 MET A N 1
ATOM 1384 C CA . MET A 1 185 ? 20.509 7.250 74.547 1.00 13.85 185 MET A CA 1
ATOM 1385 C C . MET A 1 185 ? 19.729 6.053 75.050 1.00 14.22 185 MET A C 1
ATOM 1386 O O . MET A 1 185 ? 19.047 6.129 76.075 1.00 14.39 185 MET A O 1
ATOM 1391 N N . SER A 1 186 ? 19.831 4.948 74.315 1.00 14.61 186 SER A N 1
ATOM 1392 C CA . SER A 1 186 ? 19.258 3.689 74.746 1.00 15.47 186 SER A CA 1
ATOM 1393 C C . SER A 1 186 ? 20.229 2.915 75.647 1.00 15.06 186 SER A C 1
ATOM 1394 O O . SER A 1 186 ? 19.856 2.491 76.743 1.00 14.99 186 SER A O 1
ATOM 1397 N N . THR A 1 187 ? 21.469 2.748 75.195 1.00 14.85 187 THR A N 1
ATOM 1398 C CA . THR A 1 187 ? 22.446 1.911 75.912 1.00 14.46 187 THR A CA 1
ATOM 1399 C C . THR A 1 187 ? 22.972 2.535 77.212 1.00 14.90 187 THR A C 1
ATOM 1400 O O . THR A 1 187 ? 23.170 1.830 78.209 1.00 14.54 187 THR A O 1
ATOM 1404 N N . GLN A 1 188 ? 23.201 3.846 77.193 1.00 14.76 188 GLN A N 1
ATOM 1405 C CA . GLN A 1 188 ? 23.711 4.558 78.371 1.00 15.25 188 GLN A CA 1
ATOM 1406 C C . GLN A 1 188 ? 22.579 5.148 79.203 1.00 15.83 188 GLN A C 1
ATOM 1407 O O . GLN A 1 188 ? 22.514 4.922 80.416 1.00 16.53 188 GLN A O 1
ATOM 1413 N N . VAL A 1 189 ? 21.689 5.897 78.556 1.00 15.98 189 VAL A N 1
ATOM 1414 C CA . VAL A 1 189 ? 20.653 6.649 79.279 1.00 16.35 189 VAL A CA 1
ATOM 1415 C C . VAL A 1 189 ? 19.464 5.763 79.627 1.00 16.60 189 VAL A C 1
ATOM 1416 O O . VAL A 1 189 ? 18.770 6.005 80.613 1.00 16.97 189 VAL A O 1
ATOM 1420 N N . GLY A 1 190 ? 19.253 4.724 78.823 1.00 16.86 190 GLY A N 1
ATOM 1421 C CA . GLY A 1 190 ? 18.211 3.742 79.092 1.00 16.94 190 GLY A CA 1
ATOM 1422 C C . GLY A 1 190 ? 16.856 4.042 78.475 1.00 17.05 190 GLY A C 1
ATOM 1423 O O . GLY A 1 190 ? 15.855 3.455 78.887 1.00 17.02 190 GLY A O 1
ATOM 1424 N N . LEU A 1 191 ? 16.802 4.964 77.512 1.00 16.62 191 LEU A N 1
ATOM 1425 C CA . LEU A 1 191 ? 15.576 5.131 76.735 1.00 16.50 191 LEU A CA 1
ATOM 1426 C C . LEU A 1 191 ? 15.357 3.874 75.898 1.00 16.73 191 LEU A C 1
ATOM 1427 O O . LEU A 1 191 ? 16.307 3.191 75.524 1.00 17.63 191 LEU A O 1
ATOM 1432 N N . ARG A 1 192 ? 14.105 3.561 75.614 1.00 16.16 192 ARG A N 1
ATOM 1433 C CA . ARG A 1 192 ? 13.805 2.396 74.811 1.00 16.54 192 ARG A CA 1
ATOM 1434 C C . ARG A 1 192 ? 12.763 2.761 73.753 1.00 16.25 192 ARG A C 1
ATOM 1435 O O . ARG A 1 192 ? 12.110 3.814 73.839 1.00 16.59 192 ARG A O 1
ATOM 1443 N N . HIS A 1 193 ? 12.632 1.922 72.734 1.00 15.74 193 HIS A N 1
ATOM 1444 C CA . HIS A 1 193 ? 11.663 2.203 71.682 1.00 15.10 193 HIS A CA 1
ATOM 1445 C C . HIS A 1 193 ? 10.253 2.314 72.255 1.00 15.06 193 HIS A C 1
ATOM 1446 O O . HIS A 1 193 ? 9.863 1.531 73.141 1.00 15.12 193 HIS A O 1
ATOM 1453 N N . GLY A 1 194 ? 9.490 3.287 71.755 1.00 14.90 194 GLY A N 1
ATOM 1454 C CA . GLY A 1 194 ? 8.060 3.332 72.040 1.00 15.06 194 GLY A CA 1
ATOM 1455 C C . GLY A 1 194 ? 7.407 4.700 71.996 1.00 14.97 194 GLY A C 1
ATOM 1456 O O . GLY A 1 194 ? 8.055 5.724 72.188 1.00 14.64 194 GLY A O 1
ATOM 1457 N N . ARG A 1 195 ? 6.103 4.690 71.752 1.00 15.49 195 ARG A N 1
ATOM 1458 C CA . ARG A 1 195 ? 5.295 5.903 71.686 1.00 16.29 195 ARG A CA 1
ATOM 1459 C C . ARG A 1 195 ? 5.121 6.561 73.061 1.00 16.20 195 ARG A C 1
ATOM 1460 O O . ARG A 1 195 ? 4.590 7.670 73.162 1.00 16.65 195 ARG A O 1
ATOM 1468 N N . HIS A 1 196 ? 5.584 5.881 74.108 1.00 15.97 196 HIS A N 1
ATOM 1469 C CA . HIS A 1 196 ? 5.571 6.435 75.459 1.00 15.87 196 HIS A CA 1
ATOM 1470 C C . HIS A 1 196 ? 6.541 7.623 75.593 1.00 15.83 196 HIS A C 1
ATOM 1471 O O . HIS A 1 196 ? 6.348 8.482 76.454 1.00 15.87 196 HIS A O 1
ATOM 1478 N N . ASN A 1 197 ? 7.581 7.660 74.752 1.00 15.06 197 ASN A N 1
ATOM 1479 C CA . ASN A 1 197 ? 8.591 8.719 74.801 1.00 15.10 197 ASN A CA 1
ATOM 1480 C C . ASN A 1 197 ? 8.041 10.117 74.517 1.00 15.03 197 ASN A C 1
ATOM 1481 O O . ASN A 1 197 ? 7.500 10.367 73.437 1.00 14.66 197 ASN A O 1
ATOM 1486 N N . VAL A 1 198 ? 8.173 11.008 75.499 1.00 15.01 198 VAL A N 1
ATOM 1487 C CA . VAL A 1 198 ? 7.873 12.438 75.327 1.00 14.63 198 VAL A CA 1
ATOM 1488 C C . VAL A 1 198 ? 9.115 13.225 75.756 1.00 14.57 198 VAL A C 1
ATOM 1489 O O . VAL A 1 198 ? 9.464 13.283 76.940 1.00 14.34 198 VAL A O 1
ATOM 1493 N N . VAL A 1 199 ? 9.795 13.804 74.771 1.00 14.37 199 VAL A N 1
ATOM 1494 C CA . VAL A 1 199 ? 11.112 14.398 74.977 1.00 13.97 199 VAL A CA 1
ATOM 1495 C C . VAL A 1 199 ? 11.042 15.922 74.947 1.00 13.97 199 VAL A C 1
ATOM 1496 O O . VAL A 1 199 ? 10.551 16.507 73.988 1.00 13.87 199 VAL A O 1
ATOM 1500 N N . LEU A 1 200 ? 11.540 16.563 76.001 1.00 14.03 200 LEU A N 1
ATOM 1501 C CA . LEU A 1 200 ? 11.570 18.027 76.046 1.00 14.23 200 LEU A CA 1
ATOM 1502 C C . LEU A 1 200 ? 12.759 18.563 75.244 1.00 13.94 200 LEU A C 1
ATOM 1503 O O . LEU A 1 200 ? 13.910 18.264 75.562 1.00 13.69 200 LEU A O 1
ATOM 1508 N N . GLY A 1 201 ? 12.472 19.361 74.217 1.00 13.85 201 GLY A N 1
ATOM 1509 C CA . GLY A 1 201 ? 13.514 19.880 73.329 1.00 14.05 201 GLY A CA 1
ATOM 1510 C C . GLY A 1 201 ? 14.201 21.135 73.840 1.00 14.64 201 GLY A C 1
ATOM 1511 O O . GLY A 1 201 ? 14.198 22.168 73.166 1.00 14.67 201 GLY A O 1
ATOM 1512 N N . LEU A 1 202 ? 14.798 21.049 75.026 1.00 14.87 202 LEU A N 1
ATOM 1513 C CA . LEU A 1 202 ? 15.510 22.187 75.625 1.00 14.85 202 LEU A CA 1
ATOM 1514 C C . LEU A 1 202 ? 16.799 22.552 74.887 1.00 14.70 202 LEU A C 1
ATOM 1515 O O . LEU A 1 202 ? 17.126 23.733 74.732 1.00 14.84 202 LEU A O 1
ATOM 1520 N N . MET A 1 203 ? 17.525 21.538 74.433 1.00 14.58 203 MET A N 1
ATOM 1521 C CA . MET A 1 203 ? 18.853 21.747 73.864 1.00 14.30 203 MET A CA 1
ATOM 1522 C C . MET A 1 203 ? 18.806 22.311 72.447 1.00 14.56 203 MET A C 1
ATOM 1523 O O . MET A 1 203 ? 17.947 21.913 71.639 1.00 14.72 203 MET A O 1
ATOM 1528 N N . PRO A 1 204 ? 19.708 23.272 72.147 1.00 14.95 204 PRO A N 1
ATOM 1529 C CA . PRO A 1 204 ? 19.798 23.865 70.811 1.00 15.08 204 PRO A CA 1
ATOM 1530 C C . PRO A 1 204 ? 19.971 22.818 69.727 1.00 15.06 204 PRO A C 1
ATOM 1531 O O . PRO A 1 204 ? 20.764 21.886 69.883 1.00 14.82 204 PRO A O 1
ATOM 1535 N N . LEU A 1 205 ? 19.237 22.987 68.630 1.00 14.80 205 LEU A N 1
ATOM 1536 C CA . LEU A 1 205 ? 19.337 22.095 67.485 1.00 14.62 205 LEU A CA 1
ATOM 1537 C C . LEU A 1 205 ? 20.655 22.242 66.721 1.00 15.23 205 LEU A C 1
ATOM 1538 O O . LEU A 1 205 ? 21.057 21.332 65.995 1.00 15.69 205 LEU A O 1
ATOM 1543 N N . TYR A 1 206 ? 21.327 23.379 66.890 1.00 15.37 206 TYR A N 1
ATOM 1544 C CA . TYR A 1 206 ? 22.566 23.650 66.159 1.00 15.82 206 TYR A CA 1
ATOM 1545 C C . TYR A 1 206 ? 23.819 23.090 66.854 1.00 15.53 206 TYR A C 1
ATOM 1546 O O . TYR A 1 206 ? 24.944 23.406 66.460 1.00 15.90 206 TYR A O 1
ATOM 1555 N N . HIS A 1 207 ? 23.613 22.289 67.899 1.00 15.03 207 HIS A N 1
ATOM 1556 C CA . HIS A 1 207 ? 24.675 21.474 68.490 1.00 14.77 207 HIS A CA 1
ATOM 1557 C C . HIS A 1 207 ? 24.279 19.988 68.491 1.00 14.56 207 HIS A C 1
ATOM 1558 O O . HIS A 1 207 ? 23.094 19.650 68.471 1.00 14.48 207 HIS A O 1
ATOM 1565 N N . VAL A 1 208 ? 25.275 19.108 68.519 1.00 14.35 208 VAL A N 1
ATOM 1566 C CA . VAL A 1 208 ? 25.034 17.675 68.308 1.00 14.58 208 VAL A CA 1
ATOM 1567 C C . VAL A 1 208 ? 24.091 17.041 69.342 1.00 14.47 208 VAL A C 1
ATOM 1568 O O . VAL A 1 208 ? 23.361 16.096 69.023 1.00 14.79 208 VAL A O 1
ATOM 1572 N N . VAL A 1 209 ? 24.099 17.555 70.572 1.00 14.57 209 VAL A N 1
ATOM 1573 C CA . VAL A 1 209 ? 23.210 17.010 71.613 1.00 14.29 209 VAL A CA 1
ATOM 1574 C C . VAL A 1 209 ? 21.758 17.298 71.239 1.00 14.13 209 VAL A C 1
ATOM 1575 O O . VAL A 1 209 ? 20.952 16.381 71.104 1.00 14.18 209 VAL A O 1
ATOM 1579 N N . GLY A 1 210 ? 21.437 18.576 71.061 1.00 13.87 210 GLY A N 1
ATOM 1580 C CA . GLY A 1 210 ? 20.079 18.989 70.724 1.00 13.43 210 GLY A CA 1
ATOM 1581 C C . GLY A 1 210 ? 19.590 18.358 69.442 1.00 13.37 210 GLY A C 1
ATOM 1582 O O . GLY A 1 210 ? 18.404 18.038 69.323 1.00 13.45 210 GLY A O 1
ATOM 1583 N N . PHE A 1 211 ? 20.495 18.160 68.483 1.00 13.23 211 PHE A N 1
ATOM 1584 C CA . PHE A 1 211 ? 20.115 17.503 67.224 1.00 13.46 211 PHE A CA 1
ATOM 1585 C C . PHE A 1 211 ? 19.965 15.972 67.314 1.00 13.23 211 PHE A C 1
ATOM 1586 O O . PHE A 1 211 ? 18.851 15.464 67.230 1.00 13.32 211 PHE A O 1
ATOM 1594 N N . PHE A 1 212 ? 21.072 15.247 67.476 1.00 13.14 212 PHE A N 1
ATOM 1595 C CA . PHE A 1 212 ? 21.043 13.775 67.448 1.00 13.14 212 PHE A CA 1
ATOM 1596 C C . PHE A 1 212 ? 20.400 13.144 68.687 1.00 13.17 212 PHE A C 1
ATOM 1597 O O . PHE A 1 212 ? 19.553 12.260 68.568 1.00 12.74 212 PHE A O 1
ATOM 1605 N N . ALA A 1 213 ? 20.846 13.573 69.865 1.00 13.45 213 ALA A N 1
ATOM 1606 C CA . ALA A 1 213 ? 20.495 12.900 71.122 1.00 13.66 213 ALA A CA 1
ATOM 1607 C C . ALA A 1 213 ? 19.110 13.299 71.617 1.00 13.58 213 ALA A C 1
ATOM 1608 O O . ALA A 1 213 ? 18.507 12.591 72.436 1.00 14.14 213 ALA A O 1
ATOM 1610 N N . VAL A 1 214 ? 18.611 14.433 71.138 1.00 13.11 214 VAL A N 1
ATOM 1611 C CA . VAL A 1 214 ? 17.310 14.925 71.580 1.00 13.39 214 VAL A CA 1
ATOM 1612 C C . VAL A 1 214 ? 16.254 14.820 70.469 1.00 13.60 214 VAL A C 1
ATOM 1613 O O . VAL A 1 214 ? 15.326 14.013 70.574 1.00 13.87 214 VAL A O 1
ATOM 1617 N N . LEU A 1 215 ? 16.388 15.623 69.416 1.00 13.40 215 LEU A N 1
ATOM 1618 C C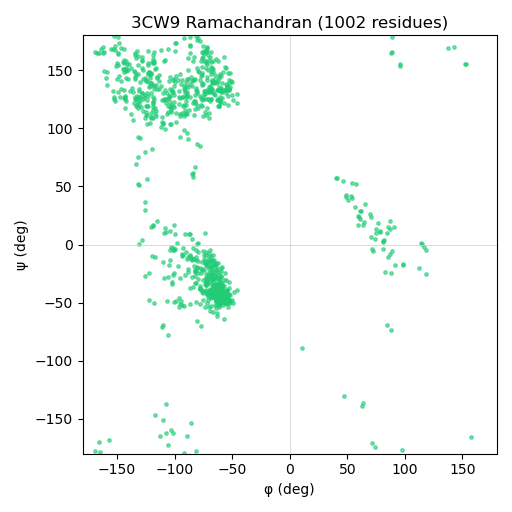A . LEU A 1 215 ? 15.405 15.607 68.334 1.00 13.83 215 LEU A CA 1
ATOM 1619 C C . LEU A 1 215 ? 15.329 14.263 67.605 1.00 13.63 215 LEU A C 1
ATOM 1620 O O . LEU A 1 215 ? 14.264 13.635 67.566 1.00 13.53 215 LEU A O 1
ATOM 1625 N N . VAL A 1 216 ? 16.441 13.850 66.995 1.00 13.43 216 VAL A N 1
ATOM 1626 C CA . VAL A 1 216 ? 16.457 12.635 66.183 1.00 13.65 216 VAL A CA 1
ATOM 1627 C C . VAL A 1 216 ? 16.083 11.416 67.038 1.00 13.55 216 VAL A C 1
ATOM 1628 O O . VAL A 1 216 ? 15.249 10.620 66.638 1.00 12.71 216 VAL A O 1
ATOM 1632 N N . ALA A 1 217 ? 16.680 11.292 68.227 1.00 13.57 217 ALA A N 1
ATOM 1633 C CA . ALA A 1 217 ? 16.357 10.182 69.123 1.00 13.34 217 ALA A CA 1
ATOM 1634 C C . ALA A 1 217 ? 14.870 10.123 69.509 1.00 13.54 217 ALA A C 1
ATOM 1635 O O . ALA A 1 217 ? 14.293 9.040 69.550 1.00 13.21 217 ALA A O 1
ATOM 1637 N N . ALA A 1 218 ? 14.257 11.274 69.782 1.00 13.55 218 ALA A N 1
ATOM 1638 C CA . ALA A 1 218 ? 12.832 11.323 70.158 1.00 13.50 218 ALA A CA 1
ATOM 1639 C C . ALA A 1 218 ? 11.961 10.745 69.043 1.00 13.62 218 ALA A C 1
ATOM 1640 O O . ALA A 1 218 ? 11.087 9.910 69.279 1.00 13.23 218 ALA A O 1
ATOM 1642 N N . LEU A 1 219 ? 12.219 11.192 67.819 1.00 13.92 219 LEU A N 1
ATOM 1643 C CA . LEU A 1 219 ? 11.420 10.775 66.675 1.00 13.93 219 LEU A CA 1
ATOM 1644 C C . LEU A 1 219 ? 11.786 9.357 66.253 1.00 14.33 219 LEU A C 1
ATOM 1645 O O . LEU A 1 219 ? 10.897 8.567 65.949 1.00 14.80 219 LEU A O 1
ATOM 1650 N N . ALA A 1 220 ? 13.085 9.031 66.257 1.00 14.35 220 ALA A N 1
ATOM 1651 C CA . ALA A 1 220 ? 13.565 7.702 65.840 1.00 13.99 220 ALA A CA 1
ATOM 1652 C C . ALA A 1 220 ? 13.020 6.579 66.723 1.00 14.06 220 ALA A C 1
ATOM 1653 O O . ALA A 1 220 ? 12.898 5.430 66.280 1.00 14.06 220 ALA A O 1
ATOM 1655 N N . LEU A 1 221 ? 12.697 6.927 67.968 1.00 14.21 221 LEU A N 1
ATOM 1656 C CA . LEU A 1 221 ? 12.127 5.982 68.934 1.00 13.74 221 LEU A CA 1
ATOM 1657 C C . LEU A 1 221 ? 10.598 5.958 68.897 1.00 13.59 221 LEU A C 1
ATOM 1658 O O . LEU A 1 221 ? 9.953 5.340 69.756 1.00 13.71 221 LEU A O 1
ATOM 1663 N N . ASP A 1 222 ? 10.026 6.626 67.891 1.00 13.75 222 ASP A N 1
ATOM 1664 C CA . ASP A 1 222 ? 8.565 6.686 67.674 1.00 13.48 222 ASP A CA 1
ATOM 1665 C C . ASP A 1 222 ? 7.826 7.523 68.717 1.00 13.79 222 ASP A C 1
ATOM 1666 O O . ASP A 1 222 ? 6.625 7.337 68.931 1.00 13.72 222 ASP A O 1
ATOM 1671 N N . GLY A 1 223 ? 8.544 8.447 69.352 1.00 13.83 223 GLY A N 1
ATOM 1672 C CA . GLY A 1 223 ? 7.954 9.328 70.352 1.00 13.90 223 GLY A CA 1
ATOM 1673 C C . GLY A 1 223 ? 7.679 10.741 69.877 1.00 13.80 223 GLY A C 1
ATOM 1674 O O . GLY A 1 223 ? 7.584 11.003 68.670 1.00 13.99 223 GLY A O 1
ATOM 1675 N N . THR A 1 224 ? 7.554 11.645 70.846 1.00 13.93 224 THR A N 1
ATOM 1676 C CA . THR A 1 224 ? 7.179 13.049 70.621 1.00 13.91 224 THR A CA 1
ATOM 1677 C C . THR A 1 224 ? 8.320 13.982 71.012 1.00 14.03 224 THR A C 1
ATOM 1678 O O . THR A 1 224 ? 8.915 13.827 72.081 1.00 14.06 224 THR A O 1
ATOM 1682 N N . TYR A 1 225 ? 8.619 14.950 70.145 1.00 14.27 225 TYR A N 1
ATOM 1683 C CA . TYR A 1 225 ? 9.542 16.033 70.466 1.00 14.39 225 TYR A CA 1
ATOM 1684 C C . TYR A 1 225 ? 8.754 17.298 70.806 1.00 14.59 225 TYR A C 1
ATOM 1685 O O . TYR A 1 225 ? 7.980 17.800 69.984 1.00 14.76 225 TYR A O 1
ATOM 1694 N N . VAL A 1 226 ? 8.931 17.798 72.026 1.00 14.75 226 VAL A N 1
ATOM 1695 C CA . VAL A 1 226 ? 8.256 19.026 72.436 1.00 14.85 226 VAL A CA 1
ATOM 1696 C C . VAL A 1 226 ? 9.183 20.203 72.175 1.00 14.91 226 VAL A C 1
ATOM 1697 O O . VAL A 1 226 ? 10.241 20.335 72.802 1.00 14.36 226 VAL A O 1
ATOM 1701 N N . VAL A 1 227 ? 8.774 21.042 71.233 1.00 15.27 227 VAL A N 1
ATOM 1702 C CA . VAL A 1 227 ? 9.554 22.205 70.819 1.00 15.74 227 VAL A CA 1
ATOM 1703 C C . VAL A 1 227 ? 9.579 23.263 71.925 1.00 16.53 227 VAL A C 1
ATOM 1704 O O . VAL A 1 227 ? 8.538 23.574 72.516 1.00 16.46 227 VAL A O 1
ATOM 1708 N N . VAL A 1 228 ? 10.774 23.790 72.208 1.00 17.29 228 VAL A N 1
ATOM 1709 C CA . VAL A 1 228 ? 10.960 24.904 73.155 1.00 18.04 228 VAL A CA 1
ATOM 1710 C C . VAL A 1 228 ? 11.712 26.031 72.434 1.00 18.72 228 VAL A C 1
ATOM 1711 O O . VAL A 1 228 ? 12.868 25.868 72.038 1.00 18.26 228 VAL A O 1
ATOM 1715 N N . GLU A 1 229 ? 11.043 27.162 72.246 1.00 19.83 229 GLU A N 1
ATOM 1716 C CA . GLU A 1 229 ? 11.615 28.271 71.482 1.00 21.43 229 GLU A CA 1
ATOM 1717 C C . GLU A 1 229 ? 12.500 29.172 72.328 1.00 21.77 229 GLU A C 1
ATOM 1718 O O . GLU A 1 229 ? 13.436 29.780 71.817 1.00 22.11 229 GLU A O 1
ATOM 1724 N N . GLU A 1 230 ? 12.204 29.237 73.623 1.00 22.28 230 GLU A N 1
ATOM 1725 C CA . GLU A 1 230 ? 12.916 30.093 74.563 1.00 23.25 230 GLU A CA 1
ATOM 1726 C C . GLU A 1 230 ? 12.889 29.404 75.918 1.00 22.76 230 GLU A C 1
ATOM 1727 O O . GLU A 1 230 ? 11.834 28.971 76.373 1.00 23.05 230 GLU A O 1
ATOM 1733 N N . PHE A 1 231 ? 14.045 29.316 76.566 1.00 22.57 231 PHE A N 1
ATOM 1734 C CA . PHE A 1 231 ? 14.142 28.640 77.854 1.00 22.10 231 PHE A CA 1
ATOM 1735 C C . PHE A 1 231 ? 13.660 29.531 78.990 1.00 22.26 231 PHE A C 1
ATOM 1736 O O . PHE A 1 231 ? 14.227 30.595 79.239 1.00 21.98 231 PHE A O 1
ATOM 1744 N N . ARG A 1 232 ? 12.594 29.086 79.654 1.00 22.43 232 ARG A N 1
ATOM 1745 C CA . ARG A 1 232 ? 12.051 29.733 80.848 1.00 23.06 232 ARG A CA 1
ATOM 1746 C C . ARG A 1 232 ? 11.753 28.595 81.818 1.00 22.35 232 ARG A C 1
ATOM 1747 O O . ARG A 1 232 ? 10.801 27.848 81.601 1.00 22.38 232 ARG A O 1
ATOM 1755 N N . PRO A 1 233 ? 12.570 28.455 82.883 1.00 22.08 233 PRO A N 1
ATOM 1756 C CA . PRO A 1 233 ? 12.532 27.255 83.725 1.00 22.09 233 PRO A CA 1
ATOM 1757 C C . PRO A 1 233 ? 11.175 26.959 84.382 1.00 22.05 233 PRO A C 1
ATOM 1758 O O . PRO A 1 233 ? 10.815 25.786 84.526 1.00 22.08 233 PRO A O 1
ATOM 1762 N N . VAL A 1 234 ? 10.424 27.996 84.757 1.00 22.08 234 VAL A N 1
ATOM 1763 C CA . VAL A 1 234 ? 9.097 27.789 85.354 1.00 22.09 234 VAL A CA 1
ATOM 1764 C C . VAL A 1 234 ? 8.127 27.235 84.306 1.00 22.22 234 VAL A C 1
ATOM 1765 O O . VAL A 1 234 ? 7.406 26.270 84.568 1.00 22.30 234 VAL A O 1
ATOM 1769 N N . ASP A 1 235 ? 8.137 27.834 83.117 1.00 22.35 235 ASP A N 1
ATOM 1770 C CA . ASP A 1 235 ? 7.320 27.374 81.996 1.00 22.75 235 ASP A CA 1
ATOM 1771 C C . ASP A 1 235 ? 7.712 25.964 81.572 1.00 22.62 235 ASP A C 1
ATOM 1772 O O . ASP A 1 235 ? 6.850 25.161 81.207 1.00 22.68 235 ASP A O 1
ATOM 1777 N N . ALA A 1 236 ? 9.016 25.678 81.617 1.00 22.48 236 ALA A N 1
ATOM 1778 C CA . ALA A 1 236 ? 9.551 24.356 81.286 1.00 22.36 236 ALA A CA 1
ATOM 1779 C C . ALA A 1 236 ? 8.970 23.255 82.180 1.00 22.16 236 ALA A C 1
ATOM 1780 O O . ALA A 1 236 ? 8.555 22.210 81.688 1.00 22.47 236 ALA A O 1
ATOM 1782 N N . LEU A 1 237 ? 8.944 23.493 83.488 1.00 22.18 237 LEU A N 1
ATOM 1783 C CA . LEU A 1 237 ? 8.366 22.533 84.428 1.00 22.27 237 LEU A CA 1
ATOM 1784 C C . LEU A 1 237 ? 6.867 22.360 84.211 1.00 22.43 237 LEU A C 1
ATOM 1785 O O . LEU A 1 237 ? 6.328 21.265 84.386 1.00 22.41 237 LEU A O 1
ATOM 1790 N N . GLN A 1 238 ? 6.202 23.445 83.822 1.00 22.52 238 GLN A N 1
ATOM 1791 C CA . GLN A 1 238 ? 4.783 23.395 83.503 1.00 23.19 238 GLN A CA 1
ATOM 1792 C C . GLN A 1 238 ? 4.530 22.544 82.250 1.00 22.36 238 GLN A C 1
ATOM 1793 O O . GLN A 1 238 ? 3.542 21.816 82.200 1.00 22.18 238 GLN A O 1
ATOM 1799 N N . LEU A 1 239 ? 5.432 22.627 81.263 1.00 21.63 239 LEU A N 1
ATOM 1800 C CA . LEU A 1 239 ? 5.394 21.755 80.077 1.00 21.22 239 LEU A CA 1
ATOM 1801 C C . LEU A 1 239 ? 5.582 20.280 80.416 1.00 20.94 239 LEU A C 1
ATOM 1802 O O . LEU A 1 239 ? 4.921 19.417 79.835 1.00 20.82 239 LEU A O 1
ATOM 1807 N N . VAL A 1 240 ? 6.486 19.992 81.350 1.00 20.50 240 VAL A N 1
ATOM 1808 C CA . VAL A 1 240 ? 6.725 18.618 81.784 1.00 20.47 240 VAL A CA 1
ATOM 1809 C C . VAL A 1 240 ? 5.414 17.991 82.263 1.00 20.91 240 VAL A C 1
ATOM 1810 O O . VAL A 1 240 ? 5.092 16.854 81.911 1.00 20.54 240 VAL A O 1
ATOM 1814 N N . GLN A 1 241 ? 4.666 18.755 83.056 1.00 21.47 241 GLN A N 1
ATOM 1815 C CA . GLN A 1 241 ? 3.403 18.305 83.616 1.00 22.33 241 GLN A CA 1
ATOM 1816 C C . GLN A 1 241 ? 2.344 18.222 82.520 1.00 22.29 241 GLN A C 1
ATOM 1817 O O . GLN A 1 241 ? 1.662 17.207 82.374 1.00 22.39 241 GLN A O 1
ATOM 1823 N N . GLN A 1 242 ? 2.257 19.286 81.733 1.00 22.22 242 GLN A N 1
ATOM 1824 C CA . GLN A 1 242 ? 1.247 19.445 80.696 1.00 22.79 242 GLN A CA 1
ATOM 1825 C C . GLN A 1 242 ? 1.3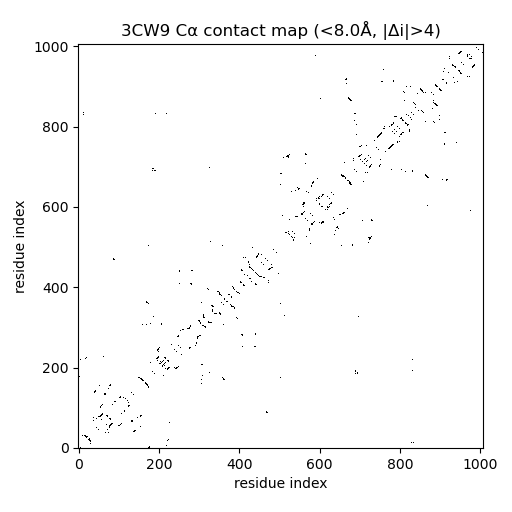93 18.448 79.538 1.00 22.27 242 GLN A C 1
ATOM 1826 O O . GLN A 1 242 ? 0.405 17.853 79.101 1.00 22.50 242 GLN A O 1
ATOM 1832 N N . GLU A 1 243 ? 2.621 18.259 79.057 1.00 21.72 243 GLU A N 1
ATOM 1833 C CA . GLU A 1 243 ? 2.882 17.341 77.948 1.00 21.25 243 GLU A CA 1
ATOM 1834 C C . GLU A 1 243 ? 3.194 15.921 78.409 1.00 20.83 243 GLU A C 1
ATOM 1835 O O . GLU A 1 243 ? 3.307 15.007 77.584 1.00 20.66 243 GLU A O 1
ATOM 1841 N N . GLN A 1 244 ? 3.315 15.747 79.726 1.00 19.95 244 GLN A N 1
ATOM 1842 C CA . GLN A 1 244 ? 3.729 14.480 80.341 1.00 19.35 244 GLN A CA 1
ATOM 1843 C C . GLN A 1 244 ? 5.100 14.031 79.822 1.00 18.58 244 GLN A C 1
ATOM 1844 O O . GLN A 1 244 ? 5.273 12.893 79.371 1.00 17.85 244 GLN A O 1
ATOM 1850 N N . VAL A 1 245 ? 6.065 14.952 79.895 1.00 17.71 245 VAL A N 1
ATOM 1851 C CA . VAL A 1 245 ? 7.448 14.698 79.479 1.00 16.94 245 VAL A CA 1
ATOM 1852 C C . VAL A 1 245 ? 8.062 13.552 80.282 1.00 17.03 245 VAL A C 1
ATOM 1853 O O . VAL A 1 245 ? 7.968 13.524 81.519 1.00 16.56 245 VAL A O 1
ATOM 1857 N N . THR A 1 246 ? 8.674 12.603 79.571 1.00 16.71 246 THR A N 1
ATOM 1858 C CA . THR A 1 246 ? 9.308 11.450 80.213 1.00 16.68 246 THR A CA 1
ATOM 1859 C C . THR A 1 246 ? 10.826 11.597 80.320 1.00 17.12 246 THR A C 1
ATOM 1860 O O . THR A 1 246 ? 11.454 10.980 81.180 1.00 17.32 246 THR A O 1
ATOM 1864 N N . SER A 1 247 ? 11.429 12.401 79.449 1.00 17.22 247 SER A N 1
ATOM 1865 C CA . SER A 1 247 ? 12.872 12.600 79.537 1.00 17.71 247 SER A CA 1
ATOM 1866 C C . SER A 1 247 ? 13.315 13.993 79.139 1.00 17.47 247 SER A C 1
ATOM 1867 O O . SER A 1 247 ? 12.786 14.590 78.199 1.00 17.33 247 SER A O 1
ATOM 1870 N N . LEU A 1 248 ? 14.292 14.504 79.876 1.00 16.94 248 LEU A N 1
ATOM 1871 C CA . LEU A 1 248 ? 14.891 15.781 79.542 1.00 16.97 248 LEU A CA 1
ATOM 1872 C C . LEU A 1 248 ? 16.409 15.719 79.690 1.00 16.36 248 LEU A C 1
ATOM 1873 O O . LEU A 1 248 ? 16.945 15.157 80.648 1.00 16.41 248 LEU A O 1
ATOM 1878 N N . PHE A 1 249 ? 17.080 16.267 78.687 1.00 15.92 249 PHE A N 1
ATOM 1879 C CA . PHE A 1 249 ? 18.516 16.190 78.550 1.00 15.17 249 PHE A CA 1
ATOM 1880 C C . PHE A 1 249 ? 18.966 17.635 78.376 1.00 14.96 249 PHE A C 1
ATOM 1881 O O . PHE A 1 249 ? 18.599 18.278 77.393 1.00 14.93 249 PHE A O 1
ATOM 1889 N N . ALA A 1 250 ? 19.733 18.161 79.330 1.00 14.36 250 ALA A N 1
ATOM 1890 C CA . ALA A 1 250 ? 20.151 19.562 79.252 1.00 14.17 250 ALA A CA 1
ATOM 1891 C C . ALA A 1 250 ? 21.524 19.799 79.891 1.00 14.11 250 ALA A C 1
ATOM 1892 O O . ALA A 1 250 ? 22.149 18.862 80.379 1.00 13.94 250 ALA A O 1
ATOM 1894 N N . THR A 1 251 ? 22.011 21.040 79.842 1.00 13.87 251 THR A N 1
ATOM 1895 C CA . THR A 1 251 ? 23.310 21.371 80.445 1.00 13.30 251 THR A CA 1
ATOM 1896 C C . THR A 1 251 ? 23.175 21.468 81.950 1.00 13.20 251 THR A C 1
ATOM 1897 O O . THR A 1 251 ? 22.067 21.642 82.454 1.00 13.29 251 THR A O 1
ATOM 1901 N N . PRO A 1 252 ? 24.302 21.360 82.684 1.00 13.28 252 PRO A N 1
ATOM 1902 C CA . PRO A 1 252 ? 24.241 21.698 84.105 1.00 13.17 252 PRO A CA 1
ATOM 1903 C C . PRO A 1 252 ? 23.646 23.096 84.359 1.00 13.26 252 PRO A C 1
ATOM 1904 O O . PRO A 1 252 ? 22.988 23.301 85.387 1.00 12.76 252 PRO A O 1
ATOM 1908 N N . THR A 1 253 ? 23.869 24.037 83.435 1.00 13.33 253 THR A N 1
ATOM 1909 C CA . THR A 1 253 ? 23.312 25.407 83.544 1.00 13.74 253 THR A CA 1
ATOM 1910 C C . THR A 1 253 ? 21.779 25.376 83.550 1.00 14.24 253 THR A C 1
ATOM 1911 O O . THR A 1 253 ? 21.143 25.976 84.429 1.00 14.49 253 THR A O 1
ATOM 1915 N N . HIS A 1 254 ? 21.205 24.690 82.559 1.00 14.19 254 HIS A N 1
ATOM 1916 C CA . HIS A 1 254 ? 19.761 24.442 82.492 1.00 14.80 254 HIS A CA 1
ATOM 1917 C C . HIS A 1 254 ? 19.247 23.834 83.785 1.00 14.72 254 HIS A C 1
ATOM 1918 O O . HIS A 1 254 ? 18.246 24.273 84.328 1.00 14.72 254 HIS A O 1
ATOM 1925 N N . LEU A 1 255 ? 19.933 22.798 84.258 1.00 15.25 255 LEU A N 1
ATOM 1926 C CA . LEU A 1 255 ? 19.441 22.020 85.384 1.00 15.41 255 LEU A CA 1
ATOM 1927 C C . LEU A 1 255 ? 19.551 22.753 86.710 1.00 15.76 255 LEU A C 1
ATOM 1928 O O . LEU A 1 255 ? 18.717 22.551 87.595 1.00 15.70 255 LEU A O 1
ATOM 1933 N N . ASP A 1 256 ? 20.564 23.609 86.841 1.00 15.74 256 ASP A N 1
ATOM 1934 C CA . ASP A 1 256 ? 20.656 24.524 87.988 1.00 16.06 256 ASP A CA 1
ATOM 1935 C C . ASP A 1 256 ? 19.423 25.438 88.031 1.00 16.30 256 ASP A C 1
ATOM 1936 O O . ASP A 1 256 ? 18.810 25.620 89.085 1.00 16.23 256 ASP A O 1
ATOM 1941 N N . ALA A 1 257 ? 19.051 25.987 86.872 1.00 16.44 257 ALA A N 1
ATOM 1942 C CA . ALA A 1 257 ? 17.863 26.834 86.754 1.00 16.57 257 ALA A CA 1
ATOM 1943 C C . ALA A 1 257 ? 16.561 26.051 86.976 1.00 16.41 257 ALA A C 1
ATOM 1944 O O . ALA A 1 257 ? 15.638 26.552 87.600 1.00 16.44 257 ALA A O 1
ATOM 1946 N N . LEU A 1 258 ? 16.499 24.827 86.458 1.00 16.59 258 LEU A N 1
ATOM 1947 C CA . LEU A 1 258 ? 15.314 23.978 86.602 1.00 16.50 258 LEU A CA 1
ATOM 1948 C C . LEU A 1 258 ? 15.096 23.496 88.033 1.00 16.34 258 LEU A C 1
ATOM 1949 O O . LEU A 1 258 ? 13.973 23.525 88.533 1.00 16.01 258 LEU A O 1
ATOM 1954 N N . ALA A 1 259 ? 16.171 23.059 88.684 1.00 16.39 259 ALA A N 1
ATOM 1955 C CA . ALA A 1 259 ? 16.095 22.572 90.056 1.00 16.97 259 ALA A CA 1
ATOM 1956 C C . ALA A 1 259 ? 15.722 23.698 91.014 1.00 17.02 259 ALA A C 1
ATOM 1957 O O . ALA A 1 259 ? 15.019 23.465 91.994 1.00 17.30 259 ALA A O 1
ATOM 1959 N N . ALA A 1 260 ? 16.205 24.909 90.726 1.00 17.25 260 ALA A N 1
ATOM 1960 C CA . ALA A 1 260 ? 15.862 26.086 91.518 1.00 17.37 260 ALA A CA 1
ATOM 1961 C C . ALA A 1 260 ? 14.380 26.407 91.371 1.00 17.50 260 ALA A C 1
ATOM 1962 O O . ALA A 1 260 ? 13.708 26.695 92.361 1.00 17.60 260 ALA A O 1
ATOM 1964 N N . ALA A 1 261 ? 13.874 26.344 90.136 1.00 17.48 261 ALA A N 1
ATOM 1965 C CA . ALA A 1 261 ? 12.450 26.587 89.875 1.00 17.18 261 ALA A CA 1
ATOM 1966 C C . ALA A 1 261 ? 11.597 25.526 90.558 1.00 17.05 261 ALA A C 1
ATOM 1967 O O . ALA A 1 261 ? 10.583 25.855 91.170 1.00 16.92 261 ALA A O 1
ATOM 1969 N N . ALA A 1 262 ? 12.036 24.267 90.475 1.00 17.10 262 ALA A N 1
ATOM 1970 C CA . ALA A 1 262 ? 11.387 23.149 91.161 1.00 17.31 262 ALA A CA 1
ATOM 1971 C C . ALA A 1 262 ? 11.283 23.357 92.668 1.00 17.47 262 ALA A C 1
ATOM 1972 O O . ALA A 1 262 ? 10.211 23.172 93.250 1.00 17.30 262 ALA A O 1
ATOM 1974 N N . ALA A 1 263 ? 12.400 23.733 93.290 1.00 17.78 263 ALA A N 1
ATOM 1975 C CA . ALA A 1 263 ? 12.438 24.027 94.719 1.00 18.46 263 ALA A CA 1
ATOM 1976 C C . ALA A 1 263 ? 11.473 25.160 95.059 1.00 19.01 263 ALA A C 1
ATOM 1977 O O . ALA A 1 263 ? 10.727 25.077 96.036 1.00 18.78 263 ALA A O 1
ATOM 1979 N N . HIS A 1 264 ? 11.480 26.206 94.236 1.00 19.68 264 HIS A N 1
ATOM 1980 C CA . HIS A 1 264 ? 10.620 27.365 94.456 1.00 20.67 264 HIS A CA 1
ATOM 1981 C C . HIS A 1 264 ? 9.128 27.106 94.239 1.00 20.72 264 HIS A C 1
ATOM 1982 O O . HIS A 1 264 ? 8.293 27.867 94.723 1.00 20.91 264 HIS A O 1
ATOM 1989 N N . ALA A 1 265 ? 8.802 26.022 93.536 1.00 20.81 265 ALA A N 1
ATOM 1990 C CA . ALA A 1 265 ? 7.408 25.622 93.312 1.00 21.03 265 ALA A CA 1
ATOM 1991 C C . ALA A 1 265 ? 6.712 25.126 94.590 1.00 21.09 265 ALA A C 1
ATOM 1992 O O . ALA A 1 265 ? 5.489 24.991 94.620 1.00 21.14 265 ALA A O 1
ATOM 1994 N N . GLY A 1 266 ? 7.497 24.851 95.633 1.00 21.27 266 GLY A N 1
ATOM 1995 C CA . GLY A 1 266 ? 6.962 24.449 96.938 1.00 21.62 266 GLY A CA 1
ATOM 1996 C C . GLY A 1 266 ? 6.758 22.952 97.090 1.00 21.89 266 GLY A C 1
ATOM 1997 O O . GLY A 1 266 ? 6.973 22.188 96.152 1.00 21.89 266 GLY A O 1
ATOM 1998 N N . SER A 1 267 ? 6.309 22.540 98.273 1.00 22.19 267 SER A N 1
ATOM 1999 C CA . SER A 1 267 ? 6.221 21.120 98.634 1.00 22.45 267 SER A CA 1
ATOM 2000 C C . SER A 1 267 ? 5.201 20.294 97.819 1.00 22.38 267 SER A C 1
ATOM 2001 O O . SER A 1 267 ? 5.259 19.058 97.814 1.00 22.30 267 SER A O 1
ATOM 2004 N N . SER A 1 268 ? 4.280 20.976 97.137 1.00 22.31 268 SER A N 1
ATOM 2005 C CA . SER A 1 268 ? 3.222 20.315 96.367 1.00 22.37 268 SER A CA 1
ATOM 2006 C C . SER A 1 268 ? 3.643 19.878 94.959 1.00 22.29 268 SER A C 1
ATOM 2007 O O . SER A 1 268 ? 2.918 19.129 94.293 1.00 22.15 268 SER A O 1
ATOM 2010 N N . LEU A 1 269 ? 4.795 20.352 94.493 1.00 22.27 269 LEU A N 1
ATOM 2011 C CA . LEU A 1 269 ? 5.212 20.056 93.122 1.00 22.23 269 LEU A CA 1
ATOM 2012 C C . LEU A 1 269 ? 5.331 18.556 92.843 1.00 22.22 269 LEU A C 1
ATOM 2013 O O . LEU A 1 269 ? 6.012 17.821 93.563 1.00 21.76 269 LEU A O 1
ATOM 2018 N N . LYS A 1 270 ? 4.636 18.125 91.794 1.00 22.41 270 LYS A N 1
ATOM 2019 C CA . LYS A 1 270 ? 4.725 16.764 91.296 1.00 22.66 270 LYS A CA 1
ATOM 2020 C C . LYS A 1 270 ? 5.028 16.794 89.793 1.00 22.78 270 LYS A C 1
ATOM 2021 O O . LYS A 1 270 ? 4.327 17.460 89.019 1.00 23.08 270 LYS A O 1
ATOM 2023 N N . LEU A 1 271 ? 6.099 16.099 89.411 1.00 22.47 271 LEU A N 1
ATOM 2024 C CA . LEU A 1 271 ? 6.535 15.952 88.022 1.00 21.93 271 LEU A CA 1
ATOM 2025 C C . LEU A 1 271 ? 6.633 14.450 87.707 1.00 21.96 271 LEU A C 1
ATOM 2026 O O . LEU A 1 271 ? 7.681 13.948 87.282 1.00 22.04 271 LEU A O 1
ATOM 2031 N N . ASP A 1 272 ? 5.516 13.752 87.920 1.00 21.83 272 ASP A N 1
ATOM 2032 C CA . ASP A 1 272 ? 5.436 12.283 87.910 1.00 21.63 272 ASP A CA 1
ATOM 2033 C C . ASP A 1 272 ? 5.831 11.568 86.622 1.00 20.30 272 ASP A C 1
ATOM 2034 O O . ASP A 1 272 ? 6.245 10.406 86.668 1.00 20.48 272 ASP A O 1
ATOM 2039 N N . SER A 1 273 ? 5.675 12.231 85.479 1.00 18.95 273 SER A N 1
ATOM 2040 C CA . SER A 1 273 ? 5.966 11.592 84.188 1.00 17.87 273 SER A CA 1
ATOM 2041 C C . SER A 1 273 ? 7.461 11.508 83.891 1.00 17.41 273 SER A C 1
ATOM 2042 O O . SER A 1 273 ? 7.904 10.644 83.131 1.00 16.57 273 SER A O 1
ATOM 2045 N N . LEU A 1 274 ? 8.230 12.409 84.498 1.00 17.31 274 LEU A N 1
ATOM 2046 C CA . LEU A 1 274 ? 9.662 12.531 84.235 1.00 17.19 274 LEU A CA 1
ATOM 2047 C C . LEU A 1 274 ? 10.449 11.348 84.800 1.00 17.56 274 LEU A C 1
ATOM 2048 O O . LEU A 1 274 ? 10.525 11.172 86.021 1.00 17.66 274 LEU A O 1
ATOM 2053 N N . ARG A 1 275 ? 11.029 10.548 83.903 1.00 17.32 275 ARG A N 1
ATOM 2054 C CA . ARG A 1 275 ? 11.728 9.317 84.283 1.00 17.25 275 ARG A CA 1
ATOM 2055 C C . ARG A 1 275 ? 13.243 9.409 84.087 1.00 16.73 275 ARG A C 1
ATOM 2056 O O . ARG A 1 275 ? 13.983 8.570 84.597 1.00 15.91 275 ARG A O 1
ATOM 2060 N N . HIS A 1 276 ? 13.690 10.424 83.341 1.00 16.19 276 HIS A N 1
ATOM 2061 C CA . HIS A 1 276 ? 15.102 10.573 82.974 1.00 15.84 276 HIS A CA 1
ATOM 2062 C C . HIS A 1 276 ? 15.518 12.041 82.988 1.00 15.56 276 HIS A C 1
ATOM 2063 O O . HIS A 1 276 ? 14.906 12.871 82.312 1.00 15.73 276 HIS A O 1
ATOM 2070 N N . VAL A 1 277 ? 16.549 12.355 83.767 1.00 14.94 277 VAL A N 1
ATOM 2071 C CA . VAL A 1 277 ? 17.173 13.681 83.737 1.00 14.79 277 VAL A CA 1
ATOM 2072 C C . VAL A 1 277 ? 18.651 13.467 83.447 1.00 14.43 277 VAL A C 1
ATOM 2073 O O . VAL A 1 277 ? 19.381 12.924 84.267 1.00 14.18 277 VAL A O 1
ATOM 2077 N N . THR A 1 278 ? 19.059 13.887 82.255 1.00 14.27 278 THR A N 1
ATOM 2078 C CA . THR A 1 278 ? 20.378 13.608 81.707 1.00 14.17 278 THR A CA 1
ATOM 2079 C C . THR A 1 278 ? 21.094 14.939 81.563 1.00 13.94 278 THR A C 1
ATOM 2080 O O . THR A 1 278 ? 20.455 15.945 81.263 1.00 13.89 278 THR A O 1
ATOM 2084 N N . PHE A 1 279 ? 22.405 14.953 81.802 1.00 13.97 279 PHE A N 1
ATOM 2085 C CA . PHE A 1 279 ? 23.197 16.182 81.663 1.00 13.84 279 PHE A CA 1
ATOM 2086 C C . PHE A 1 279 ? 24.509 15.995 80.908 1.00 14.04 279 PHE A C 1
ATOM 2087 O O . PHE A 1 279 ? 25.166 14.959 81.028 1.00 14.00 279 PHE A O 1
ATOM 2095 N N . ALA A 1 280 ? 24.867 17.017 80.126 1.00 13.95 280 ALA A N 1
ATOM 2096 C CA . ALA A 1 280 ? 26.086 17.034 79.322 1.00 14.01 280 ALA A CA 1
ATOM 2097 C C . ALA A 1 280 ? 26.432 18.468 78.936 1.00 14.08 280 ALA A C 1
ATOM 2098 O O . ALA A 1 280 ? 25.601 19.364 79.068 1.00 13.74 280 ALA A O 1
ATOM 2100 N N . GLY A 1 281 ? 27.658 18.677 78.456 1.00 14.12 281 GLY A N 1
ATOM 2101 C CA . GLY A 1 281 ? 28.049 19.969 77.883 1.00 14.42 281 GLY A CA 1
ATOM 2102 C C . GLY A 1 281 ? 29.181 20.630 78.638 1.00 14.49 281 GLY A C 1
ATOM 2103 O O . GLY A 1 281 ? 29.940 21.420 78.072 1.00 15.14 281 GLY A O 1
ATOM 2104 N N . ALA A 1 282 ? 29.299 20.280 79.912 1.00 14.28 282 ALA A N 1
ATOM 2105 C CA . ALA A 1 282 ? 30.280 20.875 80.823 1.00 14.57 282 ALA A CA 1
ATOM 2106 C C . ALA A 1 282 ? 30.395 19.989 82.048 1.00 14.70 282 ALA A C 1
ATOM 2107 O O . ALA A 1 282 ? 29.570 19.106 82.252 1.00 14.64 282 ALA A O 1
ATOM 2109 N N . THR A 1 283 ? 31.404 20.238 82.880 1.00 15.45 283 THR A N 1
ATOM 2110 C CA . THR A 1 283 ? 31.469 19.581 84.171 1.00 16.41 283 THR A CA 1
ATOM 2111 C C . THR A 1 283 ? 30.229 19.958 84.986 1.00 16.49 283 THR A C 1
ATOM 2112 O O . THR A 1 283 ? 29.898 21.137 85.134 1.00 16.27 283 THR A O 1
ATOM 2116 N N . MET A 1 284 ? 29.536 18.934 85.469 1.00 16.76 284 MET A N 1
ATOM 2117 C CA . MET A 1 284 ? 28.416 19.093 86.380 1.00 16.88 284 MET A CA 1
ATOM 2118 C C . MET A 1 284 ? 28.977 19.505 87.746 1.00 17.04 284 MET A C 1
ATOM 2119 O O . MET A 1 284 ? 29.674 18.713 88.382 1.00 16.70 284 MET A O 1
ATOM 2124 N N . PRO A 1 285 ? 28.711 20.759 88.182 1.00 17.50 285 PRO A N 1
ATOM 2125 C CA . PRO A 1 285 ? 29.136 21.163 89.520 1.00 17.93 285 PRO A CA 1
ATOM 2126 C C . PRO A 1 285 ? 28.467 20.308 90.602 1.00 18.44 285 PRO A C 1
ATOM 2127 O O . PRO A 1 285 ? 27.299 19.932 90.464 1.00 17.54 285 PRO A O 1
ATOM 2131 N N . ASP A 1 286 ? 29.204 20.007 91.667 1.00 19.28 286 ASP A N 1
ATOM 2132 C CA . ASP A 1 286 ? 28.663 19.167 92.737 1.00 20.22 286 ASP A CA 1
ATOM 2133 C C . ASP A 1 286 ? 27.452 19.807 93.412 1.00 19.77 286 ASP A C 1
ATOM 2134 O O . ASP A 1 286 ? 26.513 19.108 93.788 1.00 19.66 286 ASP A O 1
ATOM 2139 N N . ALA A 1 287 ? 27.474 21.136 93.540 1.00 19.74 287 ALA A N 1
ATOM 2140 C CA . ALA A 1 287 ? 26.364 21.891 94.134 1.00 19.42 287 ALA A CA 1
ATOM 2141 C C . ALA A 1 287 ? 25.086 21.765 93.298 1.00 19.69 287 ALA A C 1
ATOM 2142 O O . ALA A 1 287 ? 23.990 21.612 93.856 1.00 19.58 287 ALA A O 1
ATOM 2144 N N . VAL A 1 288 ? 25.237 21.830 91.966 1.00 18.66 288 VAL A N 1
ATOM 2145 C CA . VAL A 1 288 ? 24.123 21.653 91.036 1.00 18.10 288 VAL A CA 1
ATOM 2146 C C . VAL A 1 288 ? 23.619 20.214 91.108 1.00 18.38 288 VAL A C 1
ATOM 2147 O O . VAL A 1 288 ? 22.411 19.977 91.134 1.00 18.37 288 VAL A O 1
ATOM 2151 N N . LEU A 1 289 ? 24.550 19.260 91.146 1.00 18.29 289 LEU A N 1
ATOM 2152 C CA . LEU A 1 289 ? 24.197 17.845 91.222 1.00 18.59 289 LEU A CA 1
ATOM 2153 C C . LEU A 1 289 ? 23.341 17.561 92.465 1.00 18.88 289 LEU A C 1
ATOM 2154 O O . LEU A 1 289 ? 22.354 16.829 92.383 1.00 18.66 289 LEU A O 1
ATOM 2159 N N . GLU A 1 290 ? 23.710 18.160 93.598 1.00 19.22 290 GLU A N 1
ATOM 2160 C CA . GLU A 1 290 ? 22.914 18.043 94.816 1.00 20.22 290 GLU A CA 1
ATOM 2161 C C . GLU A 1 290 ? 21.487 18.584 94.643 1.00 19.74 290 GLU A C 1
ATOM 2162 O O . GLU A 1 290 ? 20.526 17.890 94.980 1.00 19.71 290 GLU A O 1
ATOM 2168 N N . THR A 1 291 ? 21.340 19.798 94.106 1.00 19.93 291 THR A N 1
ATOM 2169 C CA . THR A 1 291 ? 19.996 20.369 93.895 1.00 19.55 291 THR A CA 1
ATOM 2170 C C . THR A 1 291 ? 19.174 19.533 92.918 1.00 19.03 291 THR A C 1
ATOM 2171 O O . THR A 1 291 ? 17.976 19.349 93.114 1.00 18.79 291 THR A O 1
ATOM 2175 N N . VAL A 1 292 ? 19.824 19.035 91.867 1.00 18.42 292 VAL A N 1
ATOM 2176 C CA . VAL A 1 292 ? 19.173 18.154 90.894 1.00 17.89 292 VAL A CA 1
ATOM 2177 C C . VAL A 1 292 ? 18.720 16.842 91.543 1.00 18.08 292 VAL A C 1
ATOM 2178 O O . VAL A 1 292 ? 17.599 16.394 91.307 1.00 17.91 292 VAL A O 1
ATOM 2182 N N . HIS A 1 293 ? 19.593 16.238 92.357 1.00 18.33 293 HIS A N 1
ATOM 2183 C CA . HIS A 1 293 ? 19.247 15.014 93.096 1.00 18.73 293 HIS A CA 1
ATOM 2184 C C . HIS A 1 293 ? 18.083 15.239 94.051 1.00 18.79 293 HIS A C 1
ATOM 2185 O O . HIS A 1 293 ? 17.229 14.367 94.204 1.00 18.92 293 HIS A O 1
ATOM 2192 N N . GLN A 1 294 ? 18.048 16.421 94.670 1.00 18.98 294 GLN A N 1
ATOM 2193 C CA . GLN A 1 294 ? 17.076 16.723 95.721 1.00 19.42 294 GLN A CA 1
ATOM 2194 C C . GLN A 1 294 ? 15.745 17.303 95.233 1.00 18.94 294 GLN A C 1
ATOM 2195 O O . GLN A 1 294 ? 14.735 17.175 95.931 1.00 18.89 294 GLN A O 1
ATOM 2201 N N . HIS A 1 295 ? 15.731 17.929 94.053 1.00 18.27 295 HIS A N 1
ATOM 2202 C CA . HIS A 1 295 ? 14.536 18.662 93.606 1.00 18.09 295 HIS A CA 1
ATOM 2203 C C . HIS A 1 295 ? 13.887 18.178 92.307 1.00 17.88 295 HIS A C 1
ATOM 2204 O O . HIS A 1 295 ? 12.789 18.624 91.964 1.00 17.81 295 HIS A O 1
ATOM 2211 N N . LEU A 1 296 ? 14.556 17.280 91.582 1.00 17.74 296 LEU A N 1
ATOM 2212 C CA . LEU A 1 296 ? 14.006 16.745 90.335 1.00 17.45 296 LEU A CA 1
ATOM 2213 C C . LEU A 1 296 ? 13.947 15.224 90.384 1.00 17.47 296 LEU A C 1
ATOM 2214 O O . LEU A 1 296 ? 14.865 14.600 90.909 1.00 17.65 296 LEU A O 1
ATOM 2219 N N . PRO A 1 297 ? 12.864 14.629 89.847 1.00 17.54 297 PRO A N 1
ATOM 2220 C CA . PRO A 1 297 ? 12.699 13.173 89.807 1.00 17.58 297 PRO A CA 1
ATOM 2221 C C . PRO A 1 297 ? 13.446 12.528 88.640 1.00 17.49 297 PRO A C 1
ATOM 2222 O O . PRO A 1 297 ? 14.131 13.222 87.879 1.00 17.16 297 PRO A O 1
ATOM 2226 N N . GLY A 1 298 ? 13.306 11.209 88.511 1.00 17.22 298 GLY A N 1
ATOM 2227 C CA . GLY A 1 298 ? 13.914 10.467 87.412 1.00 16.96 298 GLY A CA 1
ATOM 2228 C C . GLY A 1 298 ? 15.322 9.988 87.706 1.00 17.07 298 GLY A C 1
ATOM 2229 O O . GLY A 1 298 ? 15.963 10.434 88.666 1.00 16.48 298 GLY A O 1
ATOM 2230 N N . GLU A 1 299 ? 15.808 9.066 86.881 1.00 16.91 299 GLU A N 1
ATOM 2231 C CA . GLU A 1 299 ? 17.201 8.641 86.976 1.00 16.88 299 GLU A CA 1
ATOM 2232 C C . GLU A 1 299 ? 18.087 9.744 86.436 1.00 16.31 299 GLU A C 1
ATOM 2233 O O . GLU A 1 299 ? 17.834 10.292 85.351 1.00 16.21 299 GLU A O 1
ATOM 2239 N N . LYS A 1 300 ? 19.118 10.064 87.211 1.00 15.83 300 LYS A N 1
ATOM 2240 C CA . LYS A 1 300 ? 20.096 11.074 86.837 1.00 15.87 300 LYS A CA 1
ATOM 2241 C C . LYS A 1 300 ? 21.254 10.389 86.146 1.00 15.50 300 LYS A C 1
ATOM 2242 O O . LYS A 1 300 ? 21.808 9.415 86.668 1.00 15.68 300 LYS A O 1
ATOM 2248 N N . VAL A 1 301 ? 21.590 10.868 84.952 1.00 15.27 301 VAL A N 1
ATOM 2249 C CA . VAL A 1 301 ? 22.728 10.327 84.208 1.00 14.91 301 VAL A CA 1
ATOM 2250 C C . VAL A 1 301 ? 23.622 11.465 83.713 1.00 14.91 301 VAL A C 1
ATOM 2251 O O . VAL A 1 301 ? 23.139 12.397 83.080 1.00 14.81 301 VAL A O 1
ATOM 2255 N N . ASN A 1 302 ? 24.921 11.378 84.026 1.00 14.95 302 ASN A N 1
ATOM 2256 C CA . ASN A 1 302 ? 25.925 12.293 83.475 1.00 14.54 302 ASN A CA 1
ATOM 2257 C C . ASN A 1 302 ? 26.458 11.707 82.174 1.00 14.74 302 ASN A C 1
ATOM 2258 O O . ASN A 1 302 ? 26.838 10.542 82.135 1.00 14.62 302 ASN A O 1
ATOM 2263 N N . ILE A 1 303 ? 26.472 12.516 81.115 1.00 14.68 303 ILE A N 1
ATOM 2264 C CA . ILE A 1 303 ? 26.930 12.078 79.804 1.00 14.17 303 ILE A CA 1
ATOM 2265 C C . ILE A 1 303 ? 28.099 12.975 79.399 1.00 14.47 303 ILE A C 1
ATOM 2266 O O . ILE A 1 303 ? 27.936 14.188 79.217 1.00 14.19 303 ILE A O 1
ATOM 2271 N N . TYR A 1 304 ? 29.287 12.384 79.309 1.00 14.10 304 TYR A N 1
ATOM 2272 C CA . TYR A 1 304 ? 30.439 13.107 78.787 1.00 13.90 304 TYR A CA 1
ATOM 2273 C C . TYR A 1 304 ? 30.505 12.881 77.282 1.00 13.87 304 TYR A C 1
ATOM 2274 O O . TYR A 1 304 ? 30.376 11.750 76.807 1.00 13.98 304 TYR A O 1
ATOM 2283 N N . GLY A 1 305 ? 30.703 13.956 76.529 1.00 14.22 305 GLY A N 1
ATOM 2284 C CA . GLY A 1 305 ? 30.903 13.834 75.090 1.00 14.26 305 GLY A CA 1
ATOM 2285 C C . GLY A 1 305 ? 31.472 15.067 74.426 1.00 14.83 305 GLY A C 1
ATOM 2286 O O . GLY A 1 305 ? 31.754 16.077 75.075 1.00 15.12 305 GLY A O 1
ATOM 2287 N N . THR A 1 306 ? 31.630 14.973 73.112 1.00 14.99 306 THR A N 1
ATOM 2288 C CA . THR A 1 306 ? 32.249 16.012 72.305 1.00 14.50 306 THR A CA 1
ATOM 2289 C C . THR A 1 306 ? 31.482 16.075 70.982 1.00 14.64 306 THR A C 1
ATOM 2290 O O . THR A 1 306 ? 30.812 15.114 70.594 1.00 14.53 306 THR A O 1
ATOM 2294 N N . THR A 1 307 ? 31.575 17.208 70.297 1.00 14.50 307 THR A N 1
ATOM 2295 C CA . THR A 1 307 ? 31.011 17.353 68.946 1.00 14.59 307 THR A CA 1
ATOM 2296 C C . THR A 1 307 ? 31.613 16.317 68.000 1.00 14.40 307 THR A C 1
ATOM 2297 O O . THR A 1 307 ? 30.918 15.705 67.181 1.00 14.41 307 THR A O 1
ATOM 2301 N N . GLU A 1 308 ? 32.914 16.115 68.153 1.00 14.44 308 GLU A N 1
ATOM 2302 C CA . GLU A 1 308 ? 33.696 15.263 67.265 1.00 14.66 308 GLU A CA 1
ATOM 2303 C C . GLU A 1 308 ? 33.431 13.762 67.407 1.00 14.83 308 GLU A C 1
ATOM 2304 O O . GLU A 1 308 ? 33.474 13.035 66.415 1.00 15.41 308 GLU A O 1
ATOM 2310 N N . ALA A 1 309 ? 33.146 13.293 68.622 1.00 14.94 309 ALA A N 1
ATOM 2311 C CA . ALA A 1 309 ? 32.987 11.854 68.854 1.00 14.66 309 ALA A CA 1
ATOM 2312 C C . ALA A 1 309 ? 31.730 11.458 69.628 1.00 14.68 309 ALA A C 1
ATOM 2313 O O . ALA A 1 309 ? 31.504 10.265 69.885 1.00 14.83 309 ALA A O 1
ATOM 2315 N N . MET A 1 310 ? 30.914 12.441 69.995 1.00 14.09 310 MET A N 1
ATOM 2316 C CA . MET A 1 310 ? 29.679 12.189 70.744 1.00 14.33 310 MET A CA 1
ATOM 2317 C C . MET A 1 310 ? 29.990 11.599 72.123 1.00 14.71 310 MET A C 1
ATOM 2318 O O . MET A 1 310 ? 30.929 12.069 72.778 1.00 14.70 310 MET A O 1
ATOM 2323 N N . ASN A 1 311 ? 29.245 10.577 72.559 1.00 14.79 311 ASN A N 1
ATOM 2324 C CA . ASN A 1 311 ? 29.354 10.076 73.939 1.00 14.90 311 ASN A CA 1
ATOM 2325 C C . ASN A 1 311 ? 30.590 9.200 74.182 1.00 14.69 311 ASN A C 1
ATOM 2326 O O . ASN A 1 311 ? 30.805 8.204 73.475 1.00 14.76 311 ASN A O 1
ATOM 2331 N N . SER A 1 312 ? 31.391 9.554 75.185 1.00 14.06 312 SER A N 1
ATOM 2332 C CA . SER A 1 312 ? 32.579 8.747 75.515 1.00 13.75 312 SER A CA 1
ATOM 2333 C C . SER A 1 312 ? 32.615 8.212 76.953 1.00 13.75 312 SER A C 1
ATOM 2334 O O . SER A 1 312 ? 33.278 7.209 77.220 1.00 13.63 312 SER A O 1
ATOM 2337 N N . LEU A 1 313 ? 31.918 8.884 77.867 1.00 13.43 313 LEU A N 1
ATOM 2338 C CA . LEU A 1 313 ? 31.824 8.443 79.262 1.00 14.07 313 LEU A CA 1
ATOM 2339 C C . LEU A 1 313 ? 30.445 8.766 79.796 1.00 14.24 313 LEU A C 1
ATOM 2340 O O . LEU A 1 313 ? 29.769 9.654 79.270 1.00 14.16 313 LEU A O 1
ATOM 2345 N N . TYR A 1 314 ? 30.036 8.043 80.840 1.00 14.75 314 TYR A N 1
ATOM 2346 C CA . TYR A 1 314 ? 28.754 8.293 81.514 1.00 14.96 314 TYR A CA 1
ATOM 2347 C C . TYR A 1 314 ? 28.772 7.811 82.953 1.00 15.41 314 TYR A C 1
ATOM 2348 O O . TYR A 1 314 ? 29.691 7.100 83.372 1.00 15.44 314 TYR A O 1
ATOM 2357 N N . MET A 1 315 ? 27.758 8.215 83.714 1.00 15.94 315 MET A N 1
ATOM 2358 C CA . MET A 1 315 ? 27.574 7.729 85.071 1.00 16.67 315 MET A CA 1
ATOM 2359 C C . MET A 1 315 ? 26.101 7.794 85.434 1.00 17.14 315 MET A C 1
ATOM 2360 O O . MET A 1 315 ? 25.463 8.840 85.294 1.00 16.89 315 MET A O 1
ATOM 2365 N N . ARG A 1 316 ? 25.567 6.667 85.895 1.00 17.64 316 ARG A N 1
ATOM 2366 C CA . ARG A 1 316 ? 24.195 6.628 86.397 1.00 18.53 316 ARG A CA 1
ATOM 2367 C C . ARG A 1 316 ? 24.211 6.978 87.872 1.00 18.95 316 ARG A C 1
ATOM 2368 O O . ARG A 1 316 ? 25.136 6.598 88.592 1.00 18.76 316 ARG A O 1
ATOM 2376 N N . GLN A 1 317 ? 23.190 7.714 88.309 1.00 19.56 317 GLN A N 1
ATOM 2377 C CA . GLN A 1 317 ? 23.080 8.185 89.691 1.00 20.15 317 GLN A CA 1
ATOM 2378 C C . GLN A 1 317 ? 24.431 8.656 90.248 1.00 20.26 317 GLN A C 1
ATOM 2379 O O . GLN A 1 317 ? 24.898 8.143 91.281 1.00 20.41 317 GLN A O 1
ATOM 2385 N N . PRO A 1 318 ? 25.071 9.633 89.565 1.00 20.15 318 PRO A N 1
ATOM 2386 C CA . PRO A 1 318 ? 26.402 10.068 89.989 1.00 20.08 318 PRO A CA 1
ATOM 2387 C C . PRO A 1 318 ? 26.413 10.651 91.400 1.00 20.19 318 PRO A C 1
ATOM 2388 O O . PRO A 1 318 ? 25.449 11.304 91.815 1.00 19.99 318 PRO A O 1
ATOM 2392 N N . LYS A 1 319 ? 27.500 10.400 92.123 1.00 20.28 319 LYS A N 1
ATOM 2393 C CA . LYS A 1 319 ? 27.695 10.985 93.446 1.00 20.83 319 LYS A CA 1
ATOM 2394 C C . LYS A 1 319 ? 28.533 12.257 93.338 1.00 20.89 319 LYS A C 1
ATOM 2395 O O . LYS A 1 319 ? 28.396 13.163 94.161 1.00 20.96 319 LYS A O 1
ATOM 2398 N N . THR A 1 320 ? 29.404 12.310 92.328 1.00 20.69 320 THR A N 1
ATOM 2399 C CA . THR A 1 320 ? 30.126 13.534 91.968 1.00 20.87 320 THR A CA 1
ATOM 2400 C C . THR A 1 320 ? 29.965 13.815 90.472 1.00 20.23 320 THR A C 1
ATOM 2401 O O . THR A 1 320 ? 29.595 12.925 89.703 1.00 19.88 320 THR A O 1
ATOM 2405 N N . GLY A 1 321 ? 30.225 15.059 90.076 1.00 19.49 321 GLY A N 1
ATOM 2406 C CA . GLY A 1 321 ? 30.111 15.464 88.678 1.00 19.19 321 GLY A CA 1
ATOM 2407 C C . GLY A 1 321 ? 31.293 15.089 87.796 1.00 18.74 321 GLY A C 1
ATOM 2408 O O . GLY A 1 321 ? 31.165 15.053 86.578 1.00 18.86 321 GLY A O 1
ATOM 2409 N N . THR A 1 322 ? 32.441 14.806 88.406 1.00 18.36 322 THR A N 1
ATOM 2410 C CA . THR A 1 322 ? 33.679 14.574 87.655 1.00 18.26 322 THR A CA 1
ATOM 2411 C C . THR A 1 322 ? 33.913 13.118 87.225 1.00 17.98 322 THR A C 1
ATOM 2412 O O . THR A 1 322 ? 34.694 12.872 86.306 1.00 18.25 322 THR A O 1
ATOM 2416 N N . GLU A 1 323 ? 33.260 12.173 87.894 1.00 17.41 323 GLU A N 1
ATOM 2417 C CA . GLU A 1 323 ? 33.589 10.736 87.761 1.00 17.82 323 GLU A CA 1
ATOM 2418 C C . GLU A 1 323 ? 32.626 10.001 86.834 1.00 16.65 323 GLU A C 1
ATOM 2419 O O . GLU A 1 323 ? 31.420 10.009 87.055 1.00 16.31 323 GLU A O 1
ATOM 2425 N N . MET A 1 324 ? 33.182 9.375 85.796 1.00 15.89 324 MET A N 1
ATOM 2426 C CA . MET A 1 324 ? 32.410 8.673 84.775 1.00 15.63 324 MET A CA 1
ATOM 2427 C C . MET A 1 324 ? 33.197 7.473 84.206 1.00 15.02 324 MET A C 1
ATOM 2428 O O . MET A 1 324 ? 34.371 7.275 84.526 1.00 15.12 324 MET A O 1
ATOM 2433 N N . ALA A 1 325 ? 32.544 6.674 83.369 1.00 14.33 325 ALA A N 1
ATOM 2434 C CA . ALA A 1 325 ? 33.175 5.504 82.781 1.00 13.72 325 ALA A CA 1
ATOM 2435 C C . ALA A 1 325 ? 32.654 5.297 81.362 1.00 13.35 325 ALA A C 1
ATOM 2436 O O . ALA A 1 325 ? 31.522 5.678 81.074 1.00 12.92 325 ALA A O 1
ATOM 2438 N N . PRO A 1 326 ? 33.476 4.693 80.474 1.00 13.03 326 PRO A N 1
ATOM 2439 C CA . PRO A 1 326 ? 33.030 4.431 79.097 1.00 12.84 326 PRO A CA 1
ATOM 2440 C C . PRO A 1 326 ? 31.837 3.477 79.013 1.00 13.05 326 PRO A C 1
ATOM 2441 O O . PRO A 1 326 ? 31.760 2.495 79.757 1.00 12.74 326 PRO A O 1
ATOM 2445 N N . GLY A 1 327 ? 30.912 3.776 78.105 1.00 13.26 327 GLY A N 1
ATOM 2446 C CA . GLY A 1 327 ? 29.758 2.911 77.866 1.00 13.36 327 GLY A CA 1
ATOM 2447 C C . GLY A 1 327 ? 29.820 2.275 76.489 1.00 13.51 327 GLY A C 1
ATOM 2448 O O . GLY A 1 327 ? 30.874 2.281 75.848 1.00 13.42 327 GLY A O 1
ATOM 2449 N N . PHE A 1 328 ? 28.692 1.729 76.034 1.00 13.09 328 PHE A N 1
ATOM 2450 C CA . PHE A 1 328 ? 28.605 1.135 74.699 1.00 13.49 328 PHE A CA 1
ATOM 2451 C C . PHE A 1 328 ? 29.087 2.087 73.606 1.00 13.38 328 PHE A C 1
ATOM 2452 O O . PHE A 1 328 ? 28.823 3.300 73.664 1.00 13.32 328 PHE A O 1
ATOM 2460 N N . PHE A 1 329 ? 29.786 1.512 72.625 1.00 13.57 329 PHE A N 1
ATOM 2461 C CA . PHE A 1 329 ? 30.415 2.209 71.481 1.00 13.76 329 PHE A CA 1
ATOM 2462 C C . PHE A 1 329 ? 31.837 2.691 71.789 1.00 14.05 329 PHE A C 1
ATOM 2463 O O . PHE A 1 329 ? 32.657 2.866 70.878 1.00 14.09 329 PHE A O 1
ATOM 2471 N N . SER A 1 330 ? 32.130 2.889 73.069 1.00 13.96 330 SER A N 1
ATOM 2472 C CA . SER A 1 330 ? 33.279 3.690 73.475 1.00 14.32 330 SER A CA 1
ATOM 2473 C C . SER A 1 330 ? 34.509 2.899 73.882 1.00 14.30 330 SER A C 1
ATOM 2474 O O . SER A 1 330 ? 34.411 1.834 74.478 1.00 14.55 330 SER A O 1
ATOM 2477 N N . GLU A 1 331 ? 35.664 3.435 73.504 1.00 14.28 331 GLU A N 1
ATOM 2478 C CA . GLU A 1 331 ? 36.966 2.956 73.949 1.00 14.51 331 GLU A CA 1
ATOM 2479 C C . GLU A 1 331 ? 37.764 4.217 74.274 1.00 14.46 331 GLU A C 1
ATOM 2480 O O . GLU A 1 331 ? 37.799 5.147 73.475 1.00 14.35 331 GLU A O 1
ATOM 2486 N N . VAL A 1 332 ? 38.387 4.249 75.446 1.00 14.65 332 VAL A N 1
ATOM 2487 C CA . VAL A 1 332 ? 39.093 5.444 75.908 1.00 14.90 332 VAL A CA 1
ATOM 2488 C C . VAL A 1 332 ? 40.473 5.110 76.471 1.00 15.21 332 VAL A C 1
ATOM 2489 O O . VAL A 1 332 ? 40.755 3.956 76.827 1.00 14.66 332 VAL A O 1
ATOM 2493 N N . ARG A 1 333 ? 41.316 6.143 76.535 1.00 15.76 333 ARG A N 1
ATOM 2494 C CA . ARG A 1 333 ? 42.683 6.078 77.066 1.00 16.36 333 ARG A CA 1
ATOM 2495 C C . ARG A 1 333 ? 43.050 7.435 77.627 1.00 16.10 333 ARG A C 1
ATOM 2496 O O . ARG A 1 333 ? 42.525 8.455 77.179 1.00 15.99 333 ARG A O 1
ATOM 2504 N N . ILE A 1 334 ? 43.963 7.435 78.592 1.00 16.12 334 ILE A N 1
ATOM 2505 C CA . ILE A 1 334 ? 44.550 8.659 79.128 1.00 16.61 334 ILE A CA 1
ATOM 2506 C C . ILE A 1 334 ? 46.044 8.636 78.820 1.00 16.91 334 ILE A C 1
ATOM 2507 O O . ILE A 1 334 ? 46.761 7.734 79.269 1.00 16.65 334 ILE A O 1
ATOM 2512 N N . VAL A 1 335 ? 46.498 9.612 78.030 1.00 17.27 335 VAL A N 1
ATOM 2513 C CA . VAL A 1 335 ? 47.880 9.644 77.553 1.00 18.07 335 VAL A CA 1
ATOM 2514 C C . VAL A 1 335 ? 48.650 10.895 78.002 1.00 18.92 335 VAL A C 1
ATOM 2515 O O . VAL A 1 335 ? 48.052 11.933 78.318 1.00 18.58 335 VAL A O 1
ATOM 2519 N N . ARG A 1 336 ? 49.977 10.784 78.018 1.00 19.87 336 ARG A N 1
ATOM 2520 C CA . ARG A 1 336 ? 50.848 11.904 78.362 1.00 21.48 336 ARG A CA 1
ATOM 2521 C C . ARG A 1 336 ? 50.455 13.134 77.548 1.00 21.54 336 ARG A C 1
ATOM 2522 O O . ARG A 1 336 ? 50.315 13.057 76.325 1.00 21.46 336 ARG A O 1
ATOM 2530 N N . ILE A 1 337 ? 50.244 14.256 78.233 1.00 22.48 337 ILE A N 1
ATOM 2531 C CA . ILE A 1 337 ? 49.891 15.509 77.557 1.00 23.28 337 ILE A CA 1
ATOM 2532 C C . ILE A 1 337 ? 51.025 15.893 76.602 1.00 23.82 337 ILE A C 1
ATOM 2533 O O . ILE A 1 337 ? 52.184 15.997 77.008 1.00 24.04 337 ILE A O 1
ATOM 2538 N N . GLY A 1 338 ? 50.684 16.053 75.327 1.00 24.20 338 GLY A N 1
ATOM 2539 C CA . GLY A 1 338 ? 51.666 16.355 74.292 1.00 24.67 338 GLY A CA 1
ATOM 2540 C C . GLY A 1 338 ? 52.317 15.129 73.675 1.00 25.09 338 GLY A C 1
ATOM 2541 O O . GLY A 1 338 ? 53.045 15.244 72.692 1.00 25.46 338 GLY A O 1
ATOM 2542 N N . GLY A 1 339 ? 52.056 13.957 74.249 1.00 25.22 339 GLY A N 1
ATOM 2543 C CA . GLY A 1 339 ? 52.643 12.708 73.774 1.00 25.27 339 GLY A CA 1
ATOM 2544 C C . GLY A 1 339 ? 51.784 11.985 72.756 1.00 25.77 339 GLY A C 1
ATOM 2545 O O . GLY A 1 339 ? 50.668 12.425 72.435 1.00 25.67 339 GLY A O 1
ATOM 2546 N N . GLY A 1 340 ? 52.306 10.867 72.255 1.00 25.64 340 GLY A N 1
ATOM 2547 C CA . GLY A 1 340 ? 51.592 10.030 71.297 1.00 25.97 340 GLY A CA 1
ATOM 2548 C C . GLY A 1 340 ? 50.444 9.254 71.917 1.00 26.18 340 GLY A C 1
ATOM 2549 O O . GLY A 1 340 ? 50.357 9.126 73.143 1.00 26.02 340 GLY A O 1
ATOM 2550 N N . VAL A 1 341 ? 49.577 8.720 71.055 1.00 26.48 341 VAL A N 1
ATOM 2551 C CA . VAL A 1 341 ? 48.359 8.009 71.459 1.00 26.85 341 VAL A CA 1
ATOM 2552 C C . VAL A 1 341 ? 48.633 6.719 72.239 1.00 27.35 341 VAL A C 1
ATOM 2553 O O . VAL A 1 341 ? 47.739 6.183 72.896 1.00 27.31 341 VAL A O 1
ATOM 2557 N N . ASP A 1 342 ? 49.865 6.225 72.160 1.00 27.95 342 ASP A N 1
ATOM 2558 C CA . ASP A 1 342 ? 50.242 4.994 72.855 1.00 28.70 342 ASP A CA 1
ATOM 2559 C C . ASP A 1 342 ? 50.975 5.259 74.167 1.00 28.69 342 ASP A C 1
ATOM 2560 O O . ASP A 1 342 ? 51.272 4.326 74.911 1.00 28.64 342 ASP A O 1
ATOM 2565 N N . GLU A 1 343 ? 51.242 6.531 74.458 1.00 28.88 343 GLU A N 1
ATOM 2566 C CA . GLU A 1 343 ? 51.937 6.920 75.690 1.00 29.04 343 GLU A CA 1
ATOM 2567 C C . GLU A 1 343 ? 50.978 6.994 76.882 1.00 29.09 343 GLU A C 1
ATOM 2568 O O . GLU A 1 343 ? 50.736 8.071 77.427 1.00 28.54 343 GLU A O 1
ATOM 2574 N N . ILE A 1 344 ? 50.441 5.845 77.286 1.00 29.53 344 ILE A N 1
ATOM 2575 C CA . ILE A 1 344 ? 49.457 5.785 78.374 1.00 30.34 344 ILE A CA 1
ATOM 2576 C C . ILE A 1 344 ? 50.082 6.098 79.738 1.00 30.55 344 ILE A C 1
ATOM 2577 O O . ILE A 1 344 ? 51.173 5.622 80.055 1.00 30.50 344 ILE A O 1
ATOM 2582 N N . VAL A 1 345 ? 49.394 6.918 80.528 1.00 30.92 345 VAL A N 1
ATOM 2583 C CA . VAL A 1 345 ? 49.910 7.367 81.825 1.00 31.48 345 VAL A CA 1
ATOM 2584 C C . VAL A 1 345 ? 49.932 6.245 82.867 1.00 32.13 345 VAL A C 1
ATOM 2585 O O . VAL A 1 345 ? 49.263 5.221 82.705 1.00 32.12 345 VAL A O 1
ATOM 2589 N N . ALA A 1 346 ? 50.696 6.456 83.935 1.00 32.88 346 ALA A N 1
ATOM 2590 C CA . ALA A 1 346 ? 50.813 5.481 85.019 1.00 33.81 346 ALA A CA 1
ATOM 2591 C C . ALA A 1 346 ? 49.707 5.645 86.064 1.00 34.28 346 ALA A C 1
ATOM 2592 O O . ALA A 1 346 ? 49.020 6.671 86.097 1.00 34.61 346 ALA A O 1
ATOM 2594 N N . ASN A 1 347 ? 49.554 4.618 86.903 1.00 34.74 347 ASN A N 1
ATOM 2595 C CA . ASN A 1 347 ? 48.588 4.567 88.020 1.00 34.95 347 ASN A CA 1
ATOM 2596 C C . ASN A 1 347 ? 47.522 5.674 88.087 1.00 34.80 347 ASN A C 1
ATOM 2597 O O . ASN A 1 347 ? 46.427 5.527 87.527 1.00 35.19 347 ASN A O 1
ATOM 2599 N N . GLY A 1 348 ? 47.854 6.774 88.764 1.00 34.28 348 GLY A N 1
ATOM 2600 C CA . GLY A 1 348 ? 46.939 7.911 88.926 1.00 33.49 348 GLY A CA 1
ATOM 2601 C C . GLY A 1 348 ? 47.550 9.223 88.465 1.00 32.75 348 GLY A C 1
ATOM 2602 O O . GLY A 1 348 ? 47.323 10.277 89.065 1.00 32.98 348 GLY A O 1
ATOM 2603 N N . GLU A 1 349 ? 48.333 9.138 87.394 1.00 31.86 349 GLU A N 1
ATOM 2604 C CA . GLU A 1 349 ? 48.973 10.278 86.757 1.00 30.96 349 GLU A CA 1
ATOM 2605 C C . GLU A 1 349 ? 47.969 10.944 85.809 1.00 29.37 349 GLU A C 1
ATOM 2606 O O . GLU A 1 349 ? 47.177 10.266 85.155 1.00 28.82 349 GLU A O 1
ATOM 2612 N N . GLU A 1 350 ? 47.993 12.274 85.757 1.00 27.62 350 GLU A N 1
ATOM 2613 C CA . GLU A 1 350 ? 47.110 13.028 84.873 1.00 26.14 350 GLU A CA 1
ATOM 2614 C C . GLU A 1 350 ? 47.596 12.983 83.432 1.00 24.71 350 GLU A C 1
ATOM 2615 O O . GLU A 1 350 ? 48.803 12.991 83.167 1.00 24.29 350 GLU A O 1
ATOM 2621 N N . GLY A 1 351 ? 46.649 12.949 82.501 1.00 22.91 351 GLY A N 1
ATOM 2622 C CA . GLY A 1 351 ? 46.977 13.080 81.091 1.00 20.83 351 GLY A CA 1
ATOM 2623 C C . GLY A 1 351 ? 45.797 13.570 80.279 1.00 19.73 351 GLY A C 1
ATOM 2624 O O . GLY A 1 351 ? 44.785 14.020 80.824 1.00 19.42 351 GLY A O 1
ATOM 2625 N N . GLU A 1 352 ? 45.931 13.493 78.965 1.00 18.49 352 GLU A N 1
ATOM 2626 C CA . GLU A 1 352 ? 44.835 13.854 78.092 1.00 17.46 352 GLU A CA 1
ATOM 2627 C C . GLU A 1 352 ? 43.969 12.633 77.824 1.00 16.96 352 GLU A C 1
ATOM 2628 O O . GLU A 1 352 ? 44.462 11.578 77.427 1.00 16.63 352 GLU A O 1
ATOM 2634 N N . LEU A 1 353 ? 42.674 12.785 78.057 1.00 16.37 353 LEU A N 1
ATOM 2635 C CA . LEU A 1 353 ? 41.719 11.776 77.649 1.00 15.66 353 LEU A CA 1
ATOM 2636 C C . LEU A 1 353 ? 41.646 11.764 76.125 1.00 15.27 353 LEU A C 1
ATOM 2637 O O . LEU A 1 353 ? 41.442 12.804 75.496 1.00 15.20 353 LEU A O 1
ATOM 2642 N N . ILE A 1 354 ? 41.857 10.590 75.540 1.00 14.81 354 ILE A N 1
ATOM 2643 C CA . ILE A 1 354 ? 41.667 10.394 74.101 1.00 14.59 354 ILE A CA 1
ATOM 2644 C C . ILE A 1 354 ? 40.665 9.260 73.886 1.00 14.59 354 ILE A C 1
ATOM 2645 O O . ILE A 1 354 ? 40.575 8.326 74.703 1.00 14.60 354 ILE A O 1
ATOM 2650 N N . VAL A 1 355 ? 39.874 9.366 72.818 1.00 14.23 355 VAL A N 1
ATOM 2651 C CA . VAL A 1 355 ? 38.803 8.405 72.567 1.00 14.32 355 VAL A CA 1
ATOM 2652 C C . VAL A 1 355 ? 38.916 7.835 71.156 1.00 14.25 355 VAL A C 1
ATOM 2653 O O . VAL A 1 355 ? 39.298 8.542 70.228 1.00 14.32 355 VAL A O 1
ATOM 2657 N N . ALA A 1 356 ? 38.628 6.546 70.997 1.00 14.64 356 ALA A N 1
ATOM 2658 C CA . ALA A 1 356 ? 38.739 5.913 69.684 1.00 14.57 356 ALA A CA 1
ATOM 2659 C C . ALA A 1 356 ? 37.785 6.583 68.709 1.00 15.10 356 ALA A C 1
ATOM 2660 O O . ALA A 1 356 ? 36.642 6.871 69.053 1.00 14.89 356 ALA A O 1
ATOM 2662 N N . ALA A 1 357 ? 38.281 6.865 67.505 1.00 15.63 357 ALA A N 1
ATOM 2663 C CA . ALA A 1 357 ? 37.470 7.458 66.458 1.00 16.39 357 ALA A CA 1
ATOM 2664 C C . ALA A 1 357 ? 36.896 6.311 65.638 1.00 17.02 357 ALA A C 1
ATOM 2665 O O . ALA A 1 357 ? 37.591 5.730 64.790 1.00 17.45 357 ALA A O 1
ATOM 2667 N N . SER A 1 358 ? 35.649 5.950 65.939 1.00 16.63 358 SER A N 1
ATOM 2668 C CA . SER A 1 358 ? 34.968 4.865 65.234 1.00 16.84 358 SER A CA 1
ATOM 2669 C C . SER A 1 358 ? 33.751 5.425 64.496 1.00 16.96 358 SER A C 1
ATOM 2670 O O . SER A 1 358 ? 33.794 6.575 64.051 1.00 17.11 358 SER A O 1
ATOM 2673 N N . ASP A 1 359 ? 32.679 4.635 64.379 1.00 17.14 359 ASP A N 1
ATOM 2674 C CA . ASP A 1 359 ? 31.465 5.054 63.645 1.00 17.28 359 ASP A CA 1
ATOM 2675 C C . ASP A 1 359 ? 30.926 6.450 63.984 1.00 17.05 359 ASP A C 1
ATOM 2676 O O . ASP A 1 359 ? 30.513 7.179 63.082 1.00 16.40 359 ASP A O 1
ATOM 2681 N N . SER A 1 360 ? 30.926 6.810 65.270 1.00 16.95 360 SER A N 1
ATOM 2682 C CA . SER A 1 360 ? 30.336 8.077 65.722 1.00 16.79 360 SER A CA 1
ATOM 2683 C C . SER A 1 360 ? 31.173 9.297 65.348 1.00 16.55 360 SER A C 1
ATOM 2684 O O . SER A 1 360 ? 30.673 10.429 65.372 1.00 16.42 360 SER A O 1
ATOM 2687 N N . ALA A 1 361 ? 32.439 9.073 64.994 1.00 15.64 361 ALA A N 1
ATOM 2688 C CA . ALA A 1 361 ? 33.393 10.173 64.879 1.00 15.33 361 ALA A CA 1
ATOM 2689 C C . ALA A 1 361 ? 33.224 11.011 63.625 1.00 15.13 361 ALA A C 1
ATOM 2690 O O . ALA A 1 361 ? 32.815 10.518 62.560 1.00 14.94 361 ALA A O 1
ATOM 2692 N N . PHE A 1 362 ? 33.541 12.292 63.776 1.00 14.96 362 PHE A N 1
ATOM 2693 C CA . PHE A 1 362 ? 33.631 13.207 62.660 1.00 15.15 362 PHE A CA 1
ATOM 2694 C C . PHE A 1 362 ? 34.761 12.731 61.762 1.00 15.42 362 PHE A C 1
ATOM 2695 O O . PHE A 1 362 ? 35.627 11.969 62.203 1.00 15.41 362 PHE A O 1
ATOM 2703 N N . VAL A 1 363 ? 34.752 13.164 60.510 1.00 15.91 363 VAL A N 1
ATOM 2704 C CA . VAL A 1 363 ? 35.781 12.729 59.559 1.00 16.67 363 VAL A CA 1
ATOM 2705 C C . VAL A 1 363 ? 36.783 13.842 59.235 1.00 16.93 363 VAL A C 1
ATOM 2706 O O . VAL A 1 363 ? 37.600 13.714 58.327 1.00 17.81 363 VAL A O 1
ATOM 2710 N N . GLY A 1 364 ? 36.728 14.928 59.995 1.00 16.88 364 GLY A N 1
ATOM 2711 C CA . GLY A 1 364 ? 37.654 16.040 59.805 1.00 16.42 364 GLY A CA 1
ATOM 2712 C C . GLY A 1 364 ? 36.944 17.372 59.894 1.00 15.99 364 GLY A C 1
ATOM 2713 O O . GLY A 1 364 ? 35.714 17.420 59.919 1.00 15.85 364 GLY A O 1
ATOM 2714 N N . TYR A 1 365 ? 37.723 18.446 59.964 1.00 15.76 365 TYR A N 1
ATOM 2715 C CA . TYR A 1 365 ? 37.172 19.796 59.948 1.00 15.68 365 TYR A CA 1
ATOM 2716 C C . TYR A 1 365 ? 37.228 20.326 58.534 1.00 16.34 365 TYR A C 1
ATOM 2717 O O . TYR A 1 365 ? 38.274 20.241 57.884 1.00 16.14 365 TYR A O 1
ATOM 2726 N N . LEU A 1 366 ? 36.109 20.883 58.067 1.00 17.06 366 LEU A N 1
ATOM 2727 C CA . LEU A 1 366 ? 36.006 21.372 56.694 1.00 17.85 366 LEU A CA 1
ATOM 2728 C C . LEU A 1 366 ? 37.130 22.346 56.361 1.00 18.05 366 LEU A C 1
ATOM 2729 O O . LEU A 1 366 ? 37.279 23.382 57.010 1.00 18.21 366 LEU A O 1
ATOM 2734 N N . ASN A 1 367 ? 37.918 21.983 55.356 1.00 19.19 367 ASN A N 1
ATOM 2735 C CA . ASN A 1 367 ? 39.025 22.806 54.832 1.00 20.54 367 ASN A CA 1
ATOM 2736 C C . ASN A 1 367 ? 40.136 23.115 55.841 1.00 21.51 367 ASN A C 1
ATOM 2737 O O . ASN A 1 367 ? 40.877 24.086 55.672 1.00 21.93 367 ASN A O 1
ATOM 2742 N N . GLN A 1 368 ? 40.253 22.299 56.888 1.00 22.33 368 GLN A N 1
ATOM 2743 C CA . GLN A 1 368 ? 41.276 22.528 57.913 1.00 23.39 368 GLN A CA 1
ATOM 2744 C C . GLN A 1 368 ? 42.060 21.255 58.243 1.00 23.58 368 GLN A C 1
ATOM 2745 O O . GLN A 1 368 ? 41.847 20.647 59.298 1.00 23.42 368 GLN A O 1
ATOM 2751 N N . PRO A 1 369 ? 42.979 20.855 57.340 1.00 24.04 369 PRO A N 1
ATOM 2752 C CA . PRO A 1 369 ? 43.747 19.609 57.450 1.00 24.44 369 PRO A CA 1
ATOM 2753 C C . PRO A 1 369 ? 44.735 19.609 58.610 1.00 24.62 369 PRO A C 1
ATOM 2754 O O . PRO A 1 369 ? 45.027 18.545 59.165 1.00 24.80 369 PRO A O 1
ATOM 2758 N N . GLN A 1 370 ? 45.251 20.789 58.953 1.00 24.75 370 GLN A N 1
ATOM 2759 C CA . GLN A 1 370 ? 46.175 20.942 60.071 1.00 24.92 370 GLN A CA 1
ATOM 2760 C C . GLN A 1 370 ? 45.443 20.752 61.399 1.00 24.15 370 GLN A C 1
ATOM 2761 O O . GLN A 1 370 ? 45.943 20.062 62.293 1.00 23.72 370 GLN A O 1
ATOM 2767 N N . ALA A 1 371 ? 44.270 21.376 61.526 1.00 23.21 371 ALA A N 1
ATOM 2768 C CA . ALA A 1 371 ? 43.458 21.249 62.741 1.00 22.56 371 ALA A CA 1
ATOM 2769 C C . ALA A 1 371 ? 42.976 19.812 62.925 1.00 21.99 371 ALA A C 1
ATOM 2770 O O . ALA A 1 371 ? 42.925 19.303 64.046 1.00 22.26 371 ALA A O 1
ATOM 2772 N N . THR A 1 372 ? 42.643 19.166 61.814 1.00 21.20 372 THR A N 1
ATOM 2773 C CA . THR A 1 372 ? 42.231 17.770 61.811 1.00 20.70 372 THR A CA 1
ATOM 2774 C C . THR A 1 372 ? 43.369 16.848 62.274 1.00 20.64 372 THR A C 1
ATOM 2775 O O . THR A 1 372 ? 43.159 15.999 63.136 1.00 20.45 372 THR A O 1
ATOM 2779 N N . ALA A 1 373 ? 44.566 17.030 61.715 1.00 20.46 373 ALA A N 1
ATOM 2780 C CA . ALA A 1 373 ? 45.726 16.209 62.075 1.00 20.52 373 ALA A CA 1
ATOM 2781 C C . ALA A 1 373 ? 46.115 16.330 63.552 1.00 20.49 373 ALA A C 1
ATOM 2782 O O . ALA A 1 373 ? 46.663 15.400 64.125 1.00 19.96 373 ALA A O 1
ATOM 2784 N N . GLU A 1 374 ? 45.835 17.482 64.154 1.00 20.69 374 GLU A N 1
ATOM 2785 C CA . GLU A 1 374 ? 46.091 17.696 65.573 1.00 21.56 374 GLU A CA 1
ATOM 2786 C C . GLU A 1 374 ? 45.104 16.931 66.466 1.00 21.00 374 GLU A C 1
ATOM 2787 O O . GLU A 1 374 ? 45.440 16.541 67.589 1.00 20.85 374 GLU A O 1
ATOM 2793 N N . LYS A 1 375 ? 43.896 16.716 65.953 1.00 20.32 375 LYS A N 1
ATOM 2794 C CA . LYS A 1 375 ? 42.801 16.126 66.723 1.00 20.30 375 LYS A CA 1
ATOM 2795 C C . LYS A 1 375 ? 42.535 14.648 66.425 1.00 20.03 375 LYS A C 1
ATOM 2796 O O . LYS A 1 375 ? 42.106 13.907 67.306 1.00 20.03 375 LYS A O 1
ATOM 2802 N N . LEU A 1 376 ? 42.771 14.238 65.180 1.00 19.77 376 LEU A N 1
ATOM 2803 C CA . LEU A 1 376 ? 42.574 12.858 64.751 1.00 19.47 376 LEU A CA 1
ATOM 2804 C C . LEU A 1 376 ? 43.924 12.217 64.477 1.00 19.66 376 LEU A C 1
ATOM 2805 O O . LEU A 1 376 ? 44.549 12.490 63.450 1.00 19.26 376 LEU A O 1
ATOM 2810 N N . GLN A 1 377 ? 44.367 11.367 65.401 1.00 19.65 377 GLN A N 1
ATOM 2811 C CA . GLN A 1 377 ? 45.694 10.754 65.323 1.00 19.74 377 GLN A CA 1
ATOM 2812 C C . GLN A 1 377 ? 45.648 9.248 65.546 1.00 19.94 377 GLN A C 1
ATOM 2813 O O . GLN A 1 377 ? 45.167 8.774 66.578 1.00 19.74 377 GLN A O 1
ATOM 2819 N N . ASP A 1 378 ? 46.147 8.508 64.562 1.00 20.19 378 ASP A N 1
ATOM 2820 C CA . ASP A 1 378 ? 46.285 7.052 64.648 1.00 20.90 378 ASP A CA 1
ATOM 2821 C C . ASP A 1 378 ? 45.005 6.354 65.135 1.00 20.24 378 ASP A C 1
ATOM 2822 O O . ASP A 1 378 ? 45.072 5.422 65.929 1.00 19.82 378 ASP A O 1
ATOM 2827 N N . GLY A 1 379 ? 43.852 6.821 64.654 1.00 19.94 379 GLY A N 1
ATOM 2828 C CA . GLY A 1 379 ? 42.554 6.223 64.987 1.00 19.15 379 GLY A CA 1
ATOM 2829 C C . GLY A 1 379 ? 41.933 6.718 66.284 1.00 18.67 379 GLY A C 1
ATOM 2830 O O . GLY A 1 379 ? 40.931 6.166 66.744 1.00 18.70 379 GLY A O 1
ATOM 2831 N N . TRP A 1 380 ? 42.519 7.762 66.869 1.00 17.75 380 TRP A N 1
ATOM 2832 C CA . TRP A 1 380 ? 42.037 8.333 68.124 1.00 17.23 380 TRP A CA 1
ATOM 2833 C C . TRP A 1 380 ? 41.670 9.800 67.962 1.00 17.41 380 TRP A C 1
ATOM 2834 O O . TRP A 1 380 ? 42.307 10.525 67.186 1.00 17.62 380 TRP A O 1
ATOM 2845 N N . TYR A 1 381 ? 40.647 10.233 68.699 1.00 16.94 381 TYR A N 1
ATOM 2846 C CA . TYR A 1 381 ? 40.321 11.652 68.800 1.00 16.69 381 TYR A CA 1
ATOM 2847 C C . TYR A 1 381 ? 40.836 12.223 70.125 1.00 16.45 381 TYR A C 1
ATOM 2848 O O . TYR A 1 381 ? 40.607 11.646 71.191 1.00 16.62 381 TYR A O 1
ATOM 2857 N N . ARG A 1 382 ? 41.524 13.361 70.051 1.00 15.91 382 ARG A N 1
ATOM 2858 C CA . ARG A 1 382 ? 42.123 13.983 71.235 1.00 15.82 382 ARG A CA 1
ATOM 2859 C C . ARG A 1 382 ? 41.191 15.057 71.811 1.00 15.34 382 ARG A C 1
ATOM 2860 O O . ARG A 1 382 ? 40.965 16.087 71.193 1.00 15.25 382 ARG A O 1
ATOM 2868 N N . THR A 1 383 ? 40.658 14.808 73.003 1.00 15.02 383 THR A N 1
ATOM 2869 C CA . THR A 1 383 ? 39.582 15.631 73.562 1.00 14.80 383 THR A CA 1
ATOM 2870 C C . THR A 1 383 ? 40.014 17.014 74.071 1.00 14.90 383 THR A C 1
ATOM 2871 O O . THR A 1 383 ? 39.178 17.919 74.182 1.00 14.91 383 THR A O 1
ATOM 2875 N N . SER A 1 384 ? 41.303 17.162 74.384 1.00 14.88 384 SER A N 1
ATOM 2876 C CA . SER A 1 384 ? 41.844 18.332 75.103 1.00 15.42 384 SER A CA 1
ATOM 2877 C C . SER A 1 384 ? 41.298 18.448 76.530 1.00 15.47 384 SER A C 1
ATOM 2878 O O . SER A 1 384 ? 41.343 19.521 77.134 1.00 15.30 384 SER A O 1
ATOM 2881 N N . ASP A 1 385 ? 40.782 17.340 77.060 1.00 15.80 385 ASP A N 1
ATOM 2882 C CA . ASP A 1 385 ? 40.343 17.284 78.451 1.00 16.32 385 ASP A CA 1
ATOM 2883 C C . ASP A 1 385 ? 41.375 16.561 79.295 1.00 16.60 385 ASP A C 1
ATOM 2884 O O . ASP A 1 385 ? 41.871 15.489 78.915 1.00 16.66 385 ASP A O 1
ATOM 2889 N N . VAL A 1 386 ? 41.702 17.164 80.432 1.00 16.83 386 VAL A N 1
ATOM 2890 C CA . VAL A 1 386 ? 42.611 16.551 81.396 1.00 17.32 386 VAL A CA 1
ATOM 2891 C C . VAL A 1 386 ? 41.824 15.544 82.224 1.00 17.34 386 VAL A C 1
ATOM 2892 O O . VAL A 1 386 ? 40.734 15.852 82.716 1.00 16.97 386 VAL A O 1
ATOM 2896 N N . ALA A 1 387 ? 42.385 14.343 82.370 1.00 17.68 387 ALA A N 1
ATOM 2897 C CA . ALA A 1 387 ? 41.722 13.275 83.111 1.00 18.25 387 ALA A CA 1
ATOM 2898 C C . ALA A 1 387 ? 42.688 12.395 83.914 1.00 18.61 387 ALA A C 1
ATOM 2899 O O . ALA A 1 387 ? 43.882 12.335 83.631 1.00 18.47 387 ALA A O 1
ATOM 2901 N N . VAL A 1 388 ? 42.143 11.719 84.919 1.00 19.10 388 VAL A N 1
ATOM 2902 C CA . VAL A 1 388 ? 42.882 10.738 85.695 1.00 20.11 388 VAL A CA 1
ATOM 2903 C C . VAL A 1 388 ? 42.024 9.470 85.886 1.00 20.68 388 VAL A C 1
ATOM 2904 O O . VAL A 1 388 ? 40.791 9.551 85.900 1.00 20.42 388 VAL A O 1
ATOM 2908 N N . TRP A 1 389 ? 42.684 8.310 85.967 1.00 21.42 389 TRP A N 1
ATOM 2909 C CA . TRP A 1 389 ? 42.048 7.057 86.405 1.00 22.48 389 TRP A CA 1
ATOM 2910 C C . TRP A 1 389 ? 41.997 7.030 87.921 1.00 23.13 389 TRP A C 1
ATOM 2911 O O . TRP A 1 389 ? 42.990 7.343 88.582 1.00 23.24 389 TRP A O 1
ATOM 2922 N N . THR A 1 390 ? 40.845 6.657 88.471 1.00 23.92 390 THR A N 1
ATOM 2923 C CA . THR A 1 390 ? 40.679 6.546 89.924 1.00 24.69 390 THR A CA 1
ATOM 2924 C C . THR A 1 390 ? 41.075 5.141 90.385 1.00 25.48 390 THR A C 1
ATOM 2925 O O . THR A 1 390 ? 41.119 4.228 89.569 1.00 25.56 390 THR A O 1
ATOM 2929 N N . PRO A 1 391 ? 41.376 4.965 91.690 1.00 26.48 391 PRO A N 1
ATOM 2930 C CA . PRO A 1 391 ? 41.561 3.609 92.227 1.00 27.23 391 PRO A CA 1
ATOM 2931 C C . PRO A 1 391 ? 40.348 2.703 91.983 1.00 28.05 391 PRO A C 1
ATOM 2932 O O . PRO A 1 391 ? 40.494 1.479 91.940 1.00 28.40 391 PRO A O 1
ATOM 2936 N N . GLU A 1 392 ? 39.171 3.308 91.814 1.00 28.70 392 GLU A N 1
ATOM 2937 C CA . GLU A 1 392 ? 37.950 2.585 91.444 1.00 29.42 392 GLU A CA 1
ATOM 2938 C C . GLU A 1 392 ? 37.982 2.083 89.991 1.00 29.11 392 GLU A C 1
ATOM 2939 O O . GLU A 1 392 ? 37.163 1.251 89.603 1.00 29.45 392 GLU A O 1
ATOM 2945 N N . GLY A 1 393 ? 38.911 2.603 89.189 1.00 28.55 393 GLY A N 1
ATOM 2946 C CA . GLY A 1 393 ? 38.999 2.263 87.769 1.00 27.48 393 GLY A CA 1
ATOM 2947 C C . GLY A 1 393 ? 38.097 3.105 86.871 1.00 26.82 393 GLY A C 1
ATOM 2948 O O . GLY A 1 393 ? 37.861 2.754 85.718 1.00 27.10 393 GLY A O 1
ATOM 2949 N N . THR A 1 394 ? 37.583 4.212 87.399 1.00 25.90 394 THR A N 1
ATOM 2950 C CA . THR A 1 394 ? 36.773 5.145 86.608 1.00 24.65 394 THR A CA 1
ATOM 2951 C C . THR A 1 394 ? 37.616 6.344 86.158 1.00 23.68 394 THR A C 1
ATOM 2952 O O . THR A 1 394 ? 38.773 6.483 86.562 1.00 23.43 394 THR A O 1
ATOM 2956 N N . VAL A 1 395 ? 37.028 7.199 85.325 1.00 22.33 395 VAL A N 1
ATOM 2957 C CA . VAL A 1 395 ? 37.712 8.383 84.814 1.00 21.32 395 VAL A CA 1
ATOM 2958 C C . VAL A 1 395 ? 37.204 9.635 85.521 1.00 21.07 395 VAL A C 1
ATOM 2959 O O . VAL A 1 395 ? 35.998 9.871 85.586 1.00 20.52 395 VAL A O 1
ATOM 2963 N N . ARG A 1 396 ? 38.139 10.429 86.045 1.00 20.76 396 ARG A N 1
ATOM 2964 C CA . ARG A 1 396 ? 37.825 11.736 86.607 1.00 20.83 396 ARG A CA 1
ATOM 2965 C C . ARG A 1 396 ? 38.246 12.853 85.635 1.00 20.25 396 ARG A C 1
ATOM 2966 O O . ARG A 1 396 ? 39.425 12.976 85.301 1.00 20.12 396 ARG A O 1
ATOM 2974 N N . ILE A 1 397 ? 37.272 13.640 85.170 1.00 20.01 397 ILE A N 1
ATOM 2975 C CA . ILE A 1 397 ? 37.521 14.799 84.300 1.00 19.80 397 ILE A CA 1
ATOM 2976 C C . ILE A 1 397 ? 37.924 15.998 85.163 1.00 20.19 397 ILE A C 1
ATOM 2977 O O . ILE A 1 397 ? 37.176 16.394 86.059 1.00 20.66 397 ILE A O 1
ATOM 2982 N N . LEU A 1 398 ? 39.106 16.560 84.909 1.00 20.27 398 LEU A N 1
ATOM 2983 C CA . LEU A 1 398 ? 39.678 17.574 85.807 1.00 20.48 398 LEU A CA 1
ATOM 2984 C C . LEU A 1 398 ? 39.619 18.998 85.264 1.00 20.61 398 LEU A C 1
ATOM 2985 O O . LEU A 1 398 ? 39.558 19.954 86.040 1.00 20.28 398 LEU A O 1
ATOM 2990 N N . GLY A 1 399 ? 39.627 19.135 83.940 1.00 20.40 399 GLY A N 1
ATOM 2991 C CA . GLY A 1 399 ? 39.668 20.446 83.308 1.00 20.71 399 GLY A CA 1
ATOM 2992 C C . GLY A 1 399 ? 40.221 20.357 81.900 1.00 20.83 399 GLY A C 1
ATOM 2993 O O . GLY A 1 399 ? 40.330 19.273 81.337 1.00 20.54 399 GLY A O 1
ATOM 2994 N N . ARG A 1 400 ? 40.575 21.503 81.332 1.00 20.95 400 ARG A N 1
ATOM 2995 C CA . ARG A 1 400 ? 41.060 21.552 79.957 1.00 21.31 400 ARG A CA 1
ATOM 2996 C C . ARG A 1 400 ? 42.585 21.530 79.865 1.00 21.60 400 ARG A C 1
ATOM 2997 O O . ARG A 1 400 ? 43.283 22.051 80.740 1.00 21.84 400 ARG A O 1
ATOM 3005 N N . VAL A 1 401 ? 43.094 20.912 78.803 1.00 21.59 401 VAL A N 1
ATOM 3006 C CA . VAL A 1 401 ? 44.514 20.994 78.460 1.00 21.77 401 VAL A CA 1
ATOM 3007 C C . VAL A 1 401 ? 44.814 22.402 77.937 1.00 21.76 401 VAL A C 1
ATOM 3008 O O . VAL A 1 401 ? 45.839 23.007 78.274 1.00 22.04 401 VAL A O 1
ATOM 3012 N N . ASP A 1 402 ? 43.897 22.927 77.132 1.00 21.37 402 ASP A N 1
ATOM 3013 C CA . ASP A 1 402 ? 44.040 24.265 76.562 1.00 21.19 402 ASP A CA 1
ATOM 3014 C C . ASP A 1 402 ? 43.429 25.319 77.500 1.00 20.83 402 ASP A C 1
ATOM 3015 O O . ASP A 1 402 ? 43.179 25.048 78.679 1.00 20.99 402 ASP A O 1
ATOM 3020 N N . ASP A 1 403 ? 43.196 26.519 76.992 1.00 20.41 403 ASP A N 1
ATOM 3021 C CA . ASP A 1 403 ? 42.623 27.573 77.823 1.00 19.85 403 ASP A CA 1
ATOM 3022 C C . ASP A 1 403 ? 41.128 27.745 77.580 1.00 19.04 403 ASP A C 1
ATOM 3023 O O . ASP A 1 403 ? 40.554 28.768 77.948 1.00 18.69 403 ASP A O 1
ATOM 3028 N N . MET A 1 404 ? 40.494 26.745 76.964 1.00 18.31 404 MET A N 1
ATOM 3029 C CA . MET A 1 404 ? 39.079 26.853 76.613 1.00 17.59 404 MET A CA 1
ATOM 3030 C C . MET A 1 404 ? 38.235 27.047 77.860 1.00 17.54 404 MET A C 1
ATOM 3031 O O . MET A 1 404 ? 38.427 26.357 78.869 1.00 17.69 404 MET A O 1
ATOM 3036 N N . ILE A 1 405 ? 37.328 28.015 77.778 1.00 17.14 405 ILE A N 1
ATOM 3037 C CA . ILE A 1 405 ? 36.339 28.284 78.816 1.00 17.10 405 ILE A CA 1
ATOM 3038 C C . ILE A 1 405 ? 35.018 27.646 78.376 1.00 16.79 405 ILE A C 1
ATOM 3039 O O . ILE A 1 405 ? 34.667 27.710 77.196 1.00 16.88 405 ILE A O 1
ATOM 3044 N N . ILE A 1 406 ? 34.294 27.036 79.313 1.00 16.30 406 ILE A N 1
ATOM 3045 C CA . ILE A 1 406 ? 32.978 26.470 79.015 1.00 15.93 406 ILE A CA 1
ATOM 3046 C C . ILE A 1 406 ? 31.904 27.113 79.896 1.00 15.74 406 ILE A C 1
ATOM 3047 O O . ILE A 1 406 ? 31.855 26.904 81.114 1.00 15.94 406 ILE A O 1
ATOM 3052 N N . SER A 1 407 ? 31.064 27.917 79.255 1.00 15.62 407 SER A N 1
ATOM 3053 C CA . SER A 1 407 ? 30.056 28.729 79.917 1.00 15.41 407 SER A CA 1
ATOM 3054 C C . SER A 1 407 ? 28.721 28.362 79.299 1.00 15.54 407 SER A C 1
ATOM 3055 O O . SER A 1 407 ? 28.570 28.444 78.087 1.00 15.75 407 SER A O 1
ATOM 3058 N N . GLY A 1 408 ? 27.758 27.949 80.115 1.00 14.95 408 GLY A N 1
ATOM 3059 C CA . GLY A 1 408 ? 26.469 27.512 79.589 1.00 14.88 408 GLY A CA 1
ATOM 3060 C C . GLY A 1 408 ? 26.555 26.341 78.619 1.00 14.83 408 GLY A C 1
ATOM 3061 O O . GLY A 1 408 ? 25.674 26.167 77.775 1.00 14.62 408 GLY A O 1
ATOM 3062 N N . GLY A 1 409 ? 27.615 25.541 78.737 1.00 14.94 409 GLY A N 1
ATOM 3063 C CA . GLY A 1 409 ? 27.839 24.400 77.841 1.00 15.25 409 GLY A CA 1
ATOM 3064 C C . GLY A 1 409 ? 28.402 24.780 76.483 1.00 15.27 409 GLY A C 1
ATOM 3065 O O . GLY A 1 409 ? 28.442 23.960 75.568 1.00 15.25 409 GLY A O 1
ATOM 3066 N N . GLU A 1 410 ? 28.832 26.033 76.360 1.00 16.16 410 GLU A N 1
ATOM 3067 C CA . GLU A 1 410 ? 29.403 26.571 75.130 1.00 16.56 410 GLU A CA 1
ATOM 3068 C C . GLU A 1 410 ? 30.908 26.728 75.297 1.00 16.93 410 GLU A C 1
ATOM 3069 O O . GLU A 1 410 ? 31.366 27.295 76.290 1.00 16.90 410 GLU A O 1
ATOM 3075 N N . ASN A 1 411 ? 31.676 26.216 74.334 1.00 17.10 411 ASN A N 1
ATOM 3076 C CA . ASN A 1 411 ? 33.120 26.435 74.323 1.00 17.39 411 ASN A CA 1
ATOM 3077 C C . ASN A 1 411 ? 33.435 27.852 73.856 1.00 17.33 411 ASN A C 1
ATOM 3078 O O . ASN A 1 411 ? 33.009 28.273 72.774 1.00 16.80 411 ASN A O 1
ATOM 3083 N N . ILE A 1 412 ? 34.167 28.589 74.685 1.00 17.43 412 ILE A N 1
ATOM 3084 C CA . ILE A 1 412 ? 34.611 29.943 74.341 1.00 17.67 412 ILE A CA 1
ATOM 3085 C C . ILE A 1 412 ? 36.107 30.017 74.609 1.00 17.77 412 ILE A C 1
ATOM 3086 O O . ILE A 1 412 ? 36.558 29.736 75.723 1.00 17.71 412 ILE A O 1
ATOM 3091 N N . HIS A 1 413 ? 36.889 30.377 73.597 1.00 18.02 413 HIS A N 1
ATOM 3092 C CA . HIS A 1 413 ? 38.319 30.540 73.823 1.00 18.33 413 HIS A CA 1
ATOM 3093 C C . HIS A 1 413 ? 38.609 31.985 74.223 1.00 18.58 413 HIS A C 1
ATOM 3094 O O . HIS A 1 413 ? 38.048 32.907 73.628 1.00 18.61 413 HIS A O 1
ATOM 3101 N N . PRO A 1 414 ? 39.478 32.185 75.240 1.00 18.51 414 PRO A N 1
ATOM 3102 C CA . PRO A 1 414 ? 39.802 33.517 75.746 1.00 18.93 414 PRO A CA 1
ATOM 3103 C C . PRO A 1 414 ? 40.318 34.472 74.670 1.00 19.18 414 PRO A C 1
ATOM 3104 O O . PRO A 1 414 ? 40.105 35.682 74.770 1.00 18.88 414 PRO A O 1
ATOM 3108 N N . SER A 1 415 ? 40.996 33.935 73.659 1.00 19.93 415 SER A N 1
ATOM 3109 C CA . SER A 1 415 ? 41.553 34.767 72.597 1.00 20.86 415 SER A CA 1
ATOM 3110 C C . SER A 1 415 ? 40.481 35.546 71.832 1.00 21.34 415 SER A C 1
ATOM 3111 O O . SER A 1 415 ? 40.707 36.697 71.470 1.00 21.56 415 SER A O 1
ATOM 3114 N N . GLU A 1 416 ? 39.311 34.938 71.617 1.00 21.85 416 GLU A N 1
ATOM 3115 C CA . GLU A 1 416 ? 38.187 35.638 70.968 1.00 22.77 416 GLU A CA 1
ATOM 3116 C C . GLU A 1 416 ? 37.936 37.003 71.616 1.00 22.45 416 GLU A C 1
ATOM 3117 O O . GLU A 1 416 ? 37.847 38.028 70.930 1.00 22.51 416 GLU A O 1
ATOM 3123 N N . ILE A 1 417 ? 37.833 36.990 72.943 1.00 22.02 417 ILE A N 1
ATOM 3124 C CA . ILE A 1 417 ? 37.514 38.168 73.739 1.00 21.65 417 ILE A CA 1
ATOM 3125 C C . ILE A 1 417 ? 38.722 39.100 73.927 1.00 21.57 417 ILE A C 1
ATOM 3126 O O . ILE A 1 417 ? 38.570 40.327 73.912 1.00 20.98 417 ILE A O 1
ATOM 3131 N N . GLU A 1 418 ? 39.907 38.513 74.103 1.00 21.45 418 GLU A N 1
ATOM 3132 C CA . GLU A 1 418 ? 41.163 39.275 74.215 1.00 21.78 418 GLU A CA 1
ATOM 3133 C C . GLU A 1 418 ? 41.470 40.070 72.938 1.00 22.22 418 GLU A C 1
ATOM 3134 O O . GLU A 1 418 ? 41.923 41.215 73.012 1.00 21.8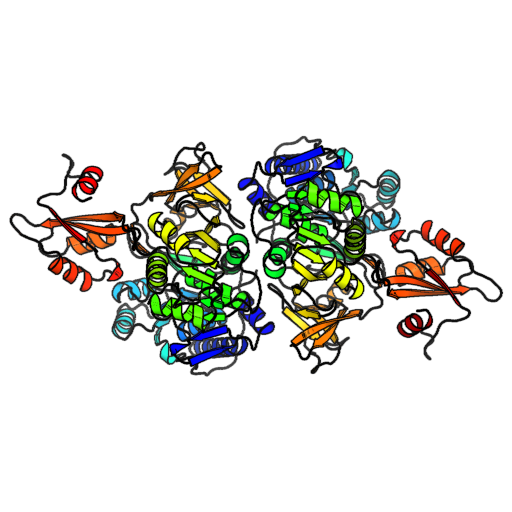2 418 GLU A O 1
ATOM 3140 N N . ARG A 1 419 ? 41.223 39.458 71.778 1.00 22.65 419 ARG A N 1
ATOM 3141 C CA . ARG A 1 419 ? 41.389 40.135 70.484 1.00 23.86 419 ARG A CA 1
ATOM 3142 C C . ARG A 1 419 ? 40.550 41.410 70.424 1.00 22.99 419 ARG A C 1
ATOM 3143 O O . ARG A 1 419 ? 41.039 42.462 70.012 1.00 23.16 419 ARG A O 1
ATOM 3151 N N . VAL A 1 420 ? 39.290 41.305 70.846 1.00 22.30 420 VAL A N 1
ATOM 3152 C CA . VAL A 1 420 ? 38.382 42.445 70.860 1.00 21.68 420 VAL A CA 1
ATOM 3153 C C . VAL A 1 420 ? 38.786 43.474 71.916 1.00 21.21 420 VAL A C 1
ATOM 3154 O O . VAL A 1 420 ? 39.017 44.634 71.592 1.00 20.77 420 VAL A O 1
ATOM 3158 N N . LEU A 1 421 ? 38.869 43.051 73.174 1.00 20.65 421 LEU A N 1
ATOM 3159 C CA . LEU A 1 421 ? 39.109 43.993 74.268 1.00 20.33 421 LEU A CA 1
ATOM 3160 C C . LEU A 1 421 ? 40.464 44.689 74.185 1.00 20.04 421 LEU A C 1
ATOM 3161 O O . LEU A 1 421 ? 40.631 45.795 74.708 1.00 19.96 421 LEU A O 1
ATOM 3166 N N . GLY A 1 422 ? 41.418 44.048 73.511 1.00 19.63 422 GLY A N 1
ATOM 3167 C CA . GLY A 1 422 ? 42.737 44.628 73.287 1.00 19.49 422 GLY A CA 1
ATOM 3168 C C . GLY A 1 422 ? 42.734 45.876 72.422 1.00 19.56 422 GLY A C 1
ATOM 3169 O O . GLY A 1 422 ? 43.709 46.626 72.416 1.00 19.09 422 GLY A O 1
ATOM 3170 N N . THR A 1 423 ? 41.645 46.097 71.683 1.00 19.58 423 THR A N 1
ATOM 3171 C CA . THR A 1 423 ? 41.509 47.296 70.861 1.00 19.86 423 THR A CA 1
ATOM 3172 C C . THR A 1 423 ? 40.611 48.349 71.508 1.00 20.34 423 THR A C 1
ATOM 3173 O O . THR A 1 423 ? 40.460 49.452 70.969 1.00 20.34 423 THR A O 1
ATOM 3177 N N . ALA A 1 424 ? 40.001 48.013 72.645 1.00 20.52 424 ALA A N 1
ATOM 3178 C CA . ALA A 1 424 ? 39.183 48.986 73.375 1.00 20.94 424 ALA A CA 1
ATOM 3179 C C . ALA A 1 424 ? 40.060 50.145 73.856 1.00 21.17 424 ALA A C 1
ATOM 3180 O O . ALA A 1 424 ? 41.149 49.914 74.402 1.00 21.26 424 ALA A O 1
ATOM 3182 N N . PRO A 1 425 ? 39.607 51.400 73.641 1.00 21.45 425 PRO A N 1
ATOM 3183 C CA . PRO A 1 425 ? 40.441 52.521 74.080 1.00 21.44 425 PRO A CA 1
ATOM 3184 C C . PRO A 1 425 ? 40.792 52.418 75.566 1.00 21.51 425 PRO A C 1
ATOM 3185 O O . PRO A 1 425 ? 39.941 52.043 76.383 1.00 21.53 425 PRO A O 1
ATOM 3189 N N . GLY A 1 426 ? 42.049 52.714 75.893 1.00 21.56 426 GLY A N 1
ATOM 3190 C CA . GLY A 1 426 ? 42.527 52.685 77.277 1.00 21.40 426 GLY A CA 1
ATOM 3191 C C . GLY A 1 426 ? 43.125 51.364 77.739 1.00 21.64 426 GLY A C 1
ATOM 3192 O O . GLY A 1 426 ? 43.836 51.324 78.751 1.00 21.69 426 GLY A O 1
ATOM 3193 N N . VAL A 1 427 ? 42.845 50.282 77.012 1.00 21.48 427 VAL A N 1
ATOM 3194 C CA . VAL A 1 427 ? 43.347 48.957 77.393 1.00 21.43 427 VAL A CA 1
ATOM 3195 C C . VAL A 1 427 ? 44.776 48.761 76.898 1.00 21.52 427 VAL A C 1
ATOM 3196 O O . VAL A 1 427 ? 45.047 48.895 75.707 1.00 21.47 427 VAL A O 1
ATOM 3200 N N . THR A 1 428 ? 45.686 48.453 77.820 1.00 21.52 428 THR A N 1
ATOM 3201 C CA . THR A 1 428 ? 47.076 48.194 77.460 1.00 21.91 428 THR A CA 1
ATOM 3202 C C . THR A 1 428 ? 47.380 46.685 77.451 1.00 21.78 428 THR A C 1
ATOM 3203 O O . THR A 1 428 ? 48.173 46.214 76.636 1.00 21.79 428 THR A O 1
ATOM 3207 N N . GLU A 1 429 ? 46.736 45.943 78.353 1.00 21.60 429 GLU A N 1
ATOM 3208 C CA . GLU A 1 429 ? 46.785 44.480 78.378 1.00 21.47 429 GLU A CA 1
ATOM 3209 C C . GLU A 1 429 ? 45.426 43.937 78.771 1.00 20.91 429 GLU A C 1
ATOM 3210 O O . GLU A 1 429 ? 44.694 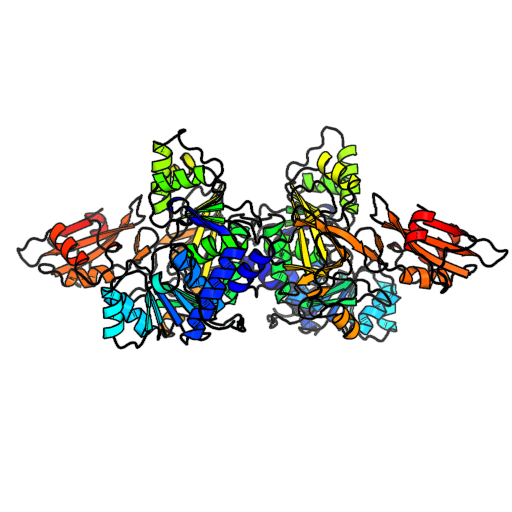44.573 79.537 1.00 20.68 429 GLU A O 1
ATOM 3216 N N . VAL A 1 430 ? 45.108 42.745 78.266 1.00 20.24 430 VAL A N 1
ATOM 3217 C CA . VAL A 1 430 ? 43.910 42.015 78.669 1.00 19.58 430 VAL A CA 1
ATOM 3218 C C . VAL A 1 430 ? 44.176 40.513 78.633 1.00 19.41 430 VAL A C 1
ATOM 3219 O O . VAL A 1 430 ? 44.777 39.998 77.692 1.00 18.97 430 VAL A O 1
ATOM 3223 N N . VAL A 1 431 ? 43.761 39.832 79.695 1.00 18.97 431 VAL A N 1
ATOM 3224 C CA . VAL A 1 431 ? 43.749 38.377 79.726 1.00 18.83 431 VAL A CA 1
ATOM 3225 C C . VAL A 1 431 ? 42.375 37.964 80.225 1.00 18.59 431 VAL A C 1
ATOM 3226 O O . VAL A 1 431 ? 41.872 38.514 81.211 1.00 18.17 431 VAL A O 1
ATOM 3230 N N . VAL A 1 432 ? 41.764 37.022 79.510 1.00 18.40 432 VAL A N 1
ATOM 3231 C CA . VAL A 1 432 ? 40.425 36.553 79.818 1.00 18.16 432 VAL A CA 1
ATOM 3232 C C . VAL A 1 432 ? 40.506 35.134 80.386 1.00 18.42 432 VAL A C 1
ATOM 3233 O O . VAL A 1 432 ? 41.202 34.283 79.844 1.00 18.11 432 VAL A O 1
ATOM 3237 N N . ILE A 1 433 ? 39.801 34.905 81.491 1.00 18.74 433 ILE A N 1
ATOM 3238 C CA . ILE A 1 433 ? 39.819 33.618 82.193 1.00 19.28 433 ILE A CA 1
ATOM 3239 C C . ILE A 1 433 ? 38.382 33.196 82.516 1.00 19.42 433 ILE A C 1
ATOM 3240 O O . ILE A 1 433 ? 37.452 34.007 82.400 1.00 19.29 433 ILE A O 1
ATOM 3245 N N . GLY A 1 434 ? 38.202 31.930 82.898 1.00 19.16 434 GLY A N 1
ATOM 3246 C CA . GLY A 1 434 ? 36.916 31.451 83.399 1.00 19.53 434 GLY A CA 1
ATOM 3247 C C . GLY A 1 434 ? 36.942 31.234 84.904 1.00 19.64 434 GLY A C 1
ATOM 3248 O O . GLY A 1 434 ? 37.804 30.523 85.407 1.00 20.13 434 GLY A O 1
ATOM 3249 N N . LEU A 1 435 ? 36.012 31.860 85.625 1.00 19.80 435 LEU A N 1
ATOM 3250 C CA . LEU A 1 435 ? 35.882 31.659 87.072 1.00 19.58 435 LEU A CA 1
ATOM 3251 C C . LEU A 1 435 ? 34.733 30.712 87.381 1.00 19.32 435 LEU A C 1
ATOM 3252 O O . LEU A 1 435 ? 33.676 30.783 86.738 1.00 19.17 435 LEU A O 1
ATOM 3257 N N . ALA A 1 436 ? 34.933 29.844 88.375 1.00 18.83 436 ALA A N 1
ATOM 3258 C CA . ALA A 1 436 ? 33.909 28.880 88.763 1.00 18.36 436 ALA A CA 1
ATOM 3259 C C . ALA A 1 436 ? 32.624 29.623 89.088 1.00 18.03 436 ALA A C 1
ATOM 3260 O O . ALA A 1 436 ? 32.633 30.613 89.819 1.00 17.79 436 ALA A O 1
ATOM 3262 N N . ASP A 1 437 ? 31.527 29.157 88.505 1.00 17.54 437 ASP A N 1
ATOM 3263 C CA . ASP A 1 437 ? 30.225 29.790 88.662 1.00 17.40 437 ASP A CA 1
ATOM 3264 C C . ASP A 1 437 ? 29.177 28.687 88.698 1.00 16.62 437 ASP A C 1
ATOM 3265 O O . ASP A 1 437 ? 29.139 27.857 87.797 1.00 16.28 437 ASP A O 1
ATOM 3270 N N . GLN A 1 438 ? 28.345 28.661 89.741 1.00 15.92 438 GLN A N 1
ATOM 3271 C CA . GLN A 1 438 ? 27.365 27.578 89.897 1.00 15.66 438 GLN A CA 1
ATOM 3272 C C . GLN A 1 438 ? 26.421 27.503 88.695 1.00 15.73 438 GLN A C 1
ATOM 3273 O O . GLN A 1 438 ? 26.110 26.415 88.213 1.00 15.64 438 GLN A O 1
ATOM 3279 N N . ARG A 1 439 ? 25.979 28.659 88.211 1.00 15.59 439 ARG A N 1
ATOM 3280 C CA . ARG A 1 439 ? 25.009 28.697 87.127 1.00 16.21 439 ARG A CA 1
ATOM 3281 C C . ARG A 1 439 ? 25.646 28.430 85.772 1.00 16.09 439 ARG A C 1
ATOM 3282 O O . ARG A 1 439 ? 25.164 27.585 85.023 1.00 16.27 439 ARG A O 1
ATOM 3290 N N . TRP A 1 440 ? 26.717 29.162 85.462 1.00 15.81 440 TRP A N 1
ATOM 3291 C CA . TRP A 1 440 ? 27.338 29.108 84.132 1.00 15.66 440 TRP A CA 1
ATOM 3292 C C . TRP A 1 440 ? 28.427 28.056 83.971 1.00 15.63 440 TRP A C 1
ATOM 3293 O O . TRP A 1 440 ? 28.843 27.762 82.850 1.00 15.11 440 TRP A O 1
ATOM 3304 N N . GLY A 1 441 ? 28.871 27.486 85.088 1.00 15.54 441 GLY A N 1
ATOM 3305 C CA . GLY A 1 441 ? 29.982 26.539 85.079 1.00 16.25 441 GLY A CA 1
ATOM 3306 C C . GLY A 1 441 ? 31.266 27.326 85.203 1.00 16.82 441 GLY A C 1
ATOM 3307 O O . GLY A 1 441 ? 31.905 27.329 86.256 1.00 16.31 441 GLY A O 1
ATOM 3308 N N . GLN A 1 442 ? 31.630 28.001 84.114 1.00 16.91 442 GLN A N 1
ATOM 3309 C CA . GLN A 1 442 ? 32.679 29.010 84.137 1.00 17.80 442 GLN A CA 1
ATOM 3310 C C . GLN A 1 442 ? 32.107 30.332 83.639 1.00 17.71 442 GLN A C 1
ATOM 3311 O O . GLN A 1 442 ? 31.374 30.375 82.651 1.00 17.52 442 GLN A O 1
ATOM 3317 N N . SER A 1 443 ? 32.440 31.396 84.356 1.00 17.97 443 SER A N 1
ATOM 3318 C CA . SER A 1 443 ? 31.982 32.742 84.064 1.00 18.28 443 SER A CA 1
ATOM 3319 C C . SER A 1 443 ? 33.125 33.491 83.397 1.00 18.43 443 SER A C 1
ATOM 3320 O O . SER A 1 443 ? 34.209 33.627 83.985 1.00 18.26 443 SER A O 1
ATOM 3323 N N . VAL A 1 444 ? 32.889 33.956 82.168 1.00 18.47 444 VAL A N 1
ATOM 3324 C CA . VAL A 1 444 ? 33.894 34.716 81.400 1.00 18.50 444 VAL A CA 1
ATOM 3325 C C . VAL A 1 444 ? 34.275 35.996 82.158 1.00 18.66 444 VAL A C 1
ATOM 3326 O O . VAL A 1 444 ? 33.419 36.802 82.514 1.00 18.67 444 VAL A O 1
ATOM 3330 N N . THR A 1 445 ? 35.572 36.152 82.405 1.00 19.17 445 THR A N 1
ATOM 3331 C CA . THR A 1 445 ? 36.098 37.200 83.268 1.00 19.19 445 THR A CA 1
ATOM 3332 C C . THR A 1 445 ? 37.306 37.875 82.612 1.00 19.45 445 THR A C 1
ATOM 3333 O O . THR A 1 445 ? 38.260 37.204 82.219 1.00 19.65 445 THR A O 1
ATOM 3337 N N . ALA A 1 446 ? 37.268 39.200 82.506 1.00 19.69 446 ALA A N 1
ATOM 3338 C CA . ALA A 1 446 ? 38.368 39.948 81.903 1.00 19.69 446 ALA A CA 1
ATOM 3339 C C . ALA A 1 446 ? 39.221 40.645 82.955 1.00 19.98 446 ALA A C 1
ATOM 3340 O O . ALA A 1 446 ? 38.708 41.363 83.825 1.00 20.18 446 ALA A O 1
ATOM 3342 N N . CYS A 1 447 ? 40.527 40.409 82.868 1.00 20.00 447 CYS A N 1
ATOM 3343 C CA . CYS A 1 447 ? 41.513 41.115 83.664 1.00 20.26 447 CYS A CA 1
ATOM 3344 C C . CYS A 1 447 ? 42.232 42.093 82.748 1.00 20.49 447 CYS A C 1
ATOM 3345 O O . CYS A 1 447 ? 42.953 41.699 81.818 1.00 20.21 447 CYS A O 1
ATOM 3348 N N . VAL A 1 448 ? 42.003 43.375 83.009 1.00 20.87 448 VAL A N 1
ATOM 3349 C CA . VAL A 1 448 ? 42.440 44.438 82.119 1.00 21.51 448 VAL A CA 1
ATOM 3350 C C . VAL A 1 448 ? 43.362 45.392 82.840 1.00 21.69 448 VAL A C 1
ATOM 3351 O O . VAL A 1 448 ? 43.111 45.763 83.988 1.00 21.65 448 VAL A O 1
ATOM 3355 N N . VAL A 1 449 ? 44.436 45.769 82.156 1.00 22.14 449 VAL A N 1
ATOM 3356 C CA . VAL A 1 449 ? 45.385 46.757 82.659 1.00 22.73 449 VAL A CA 1
ATOM 3357 C C . VAL A 1 449 ? 45.205 48.052 81.853 1.00 23.33 449 VAL A C 1
ATOM 3358 O O . VAL A 1 449 ? 45.311 48.031 80.621 1.00 23.30 449 VAL A O 1
ATOM 3362 N N . PRO A 1 450 ? 44.893 49.171 82.538 1.00 23.95 450 PRO A N 1
ATOM 3363 C CA . PRO A 1 450 ? 44.724 50.447 81.844 1.00 24.54 450 PRO A CA 1
ATOM 3364 C C . PRO A 1 450 ? 46.060 51.056 81.451 1.00 25.31 450 PRO A C 1
ATOM 3365 O O . PRO A 1 450 ? 47.071 50.784 82.109 1.00 24.88 450 PRO A O 1
ATOM 3369 N N . ARG A 1 451 ? 46.061 51.863 80.387 1.00 26.11 451 ARG A N 1
ATOM 3370 C CA . ARG A 1 451 ? 47.214 52.704 80.052 1.00 27.54 451 ARG A CA 1
ATOM 3371 C C . ARG A 1 451 ? 47.613 53.480 81.306 1.00 27.66 451 ARG A C 1
ATOM 3372 O O . ARG A 1 451 ? 46.747 53.928 82.064 1.00 27.72 451 ARG A O 1
ATOM 3380 N N . LEU A 1 452 ? 48.917 53.619 81.528 1.00 28.48 452 LEU A N 1
ATOM 3381 C CA . LEU A 1 452 ? 49.437 54.294 82.723 1.00 28.85 452 LEU A CA 1
ATOM 3382 C C . LEU A 1 452 ? 48.848 55.698 82.904 1.00 28.91 452 LEU A C 1
ATOM 3383 O O . LEU A 1 452 ? 48.848 56.512 81.974 1.00 28.93 452 LEU A O 1
ATOM 3388 N N . GLY A 1 453 ? 48.322 55.957 84.102 1.00 28.99 453 GLY A N 1
ATOM 3389 C CA . GLY A 1 453 ? 47.694 57.241 84.422 1.00 29.03 453 GLY A CA 1
ATOM 3390 C C . GLY A 1 453 ? 46.259 57.386 83.941 1.00 29.10 453 GLY A C 1
ATOM 3391 O O . GLY A 1 453 ? 45.653 58.450 84.094 1.00 29.35 453 GLY A O 1
ATOM 3392 N N . GLU A 1 454 ? 45.716 56.322 83.352 1.00 28.79 454 GLU A N 1
ATOM 3393 C CA . GLU A 1 454 ? 44.322 56.311 82.898 1.00 28.69 454 GLU A CA 1
ATOM 3394 C C . GLU A 1 454 ? 43.487 55.358 83.743 1.00 28.24 454 GLU A C 1
ATOM 3395 O O . GLU A 1 454 ? 44.028 54.566 84.521 1.00 28.27 454 GLU A O 1
ATOM 3401 N N . THR A 1 455 ? 42.167 55.452 83.604 1.00 27.79 455 THR A N 1
ATOM 3402 C CA . THR A 1 455 ? 41.269 54.491 84.241 1.00 27.29 455 THR A CA 1
ATOM 3403 C C . THR A 1 455 ? 40.469 53.736 83.183 1.00 26.77 455 THR A C 1
ATOM 3404 O O . THR A 1 455 ? 40.431 54.134 82.015 1.00 26.51 455 THR A O 1
ATOM 3408 N N . LEU A 1 456 ? 39.847 52.640 83.608 1.00 26.25 456 LEU A N 1
ATOM 3409 C CA . LEU A 1 456 ? 38.926 51.887 82.773 1.00 25.99 456 LEU A CA 1
ATOM 3410 C C . LEU A 1 456 ? 37.621 51.679 83.525 1.00 25.85 456 LEU A C 1
ATOM 3411 O O . LEU A 1 456 ? 37.576 51.749 84.757 1.00 25.72 456 LEU A O 1
ATOM 3416 N N . SER A 1 457 ? 36.567 51.415 82.768 1.00 25.46 457 SER A N 1
ATOM 3417 C CA . SER A 1 457 ? 35.235 51.254 83.309 1.00 25.08 457 SER A CA 1
ATOM 3418 C C . SER A 1 457 ? 34.677 49.940 82.788 1.00 24.64 457 SER A C 1
ATOM 3419 O O . SER A 1 457 ? 34.745 49.663 81.586 1.00 24.80 457 SER A O 1
ATOM 3422 N N . ALA A 1 458 ? 34.143 49.125 83.693 1.00 24.07 458 ALA A N 1
ATOM 3423 C CA . ALA A 1 458 ? 33.493 47.873 83.303 1.00 23.49 458 ALA A CA 1
ATOM 3424 C C . ALA A 1 458 ? 32.319 48.143 82.356 1.00 22.86 458 ALA A C 1
ATOM 3425 O O . ALA A 1 458 ? 32.127 47.405 81.394 1.00 22.99 458 ALA A O 1
ATOM 3427 N N . ASP A 1 459 ? 31.556 49.208 82.618 1.00 22.28 459 ASP A N 1
ATOM 3428 C CA . ASP A 1 459 ? 30.440 49.611 81.744 1.00 21.77 459 ASP A CA 1
ATOM 3429 C C . ASP A 1 459 ? 30.878 49.946 80.316 1.00 20.90 459 ASP A C 1
ATOM 3430 O O . ASP A 1 459 ? 30.221 49.551 79.353 1.00 20.47 459 ASP A O 1
ATOM 3435 N N . ALA A 1 460 ? 31.982 50.681 80.183 1.00 20.19 460 ALA A N 1
ATOM 3436 C CA . ALA A 1 460 ? 32.487 51.079 78.863 1.00 19.58 460 ALA A CA 1
ATOM 3437 C C . ALA A 1 460 ? 33.049 49.884 78.102 1.00 19.16 460 ALA A C 1
ATOM 3438 O O . ALA A 1 460 ? 32.802 49.739 76.903 1.00 19.45 460 ALA A O 1
ATOM 3440 N N . LEU A 1 461 ? 33.793 49.029 78.801 1.00 18.36 461 LEU A N 1
ATOM 3441 C CA . LEU A 1 461 ? 34.312 47.793 78.202 1.00 17.86 461 LEU A CA 1
ATOM 3442 C C . LEU A 1 461 ? 33.192 46.862 77.731 1.00 17.24 461 LEU A C 1
ATOM 3443 O O . LEU A 1 461 ? 33.252 46.312 76.628 1.00 16.70 461 LEU A O 1
ATOM 3448 N N . ASP A 1 462 ? 32.168 46.704 78.564 1.00 16.83 462 ASP A N 1
ATOM 3449 C CA . ASP A 1 462 ? 30.974 45.941 78.195 1.00 16.99 462 ASP A CA 1
ATOM 3450 C C . ASP A 1 462 ? 30.260 46.512 76.966 1.00 16.75 462 ASP A C 1
ATOM 3451 O O . ASP A 1 462 ? 29.825 45.764 76.093 1.00 16.77 462 ASP A O 1
ATOM 3456 N N . THR A 1 463 ? 30.135 47.836 76.910 1.00 16.76 463 THR A N 1
ATOM 3457 C CA . THR A 1 463 ? 29.556 48.516 75.755 1.00 16.90 463 THR A CA 1
ATOM 3458 C C . THR A 1 463 ? 30.340 48.188 74.482 1.00 16.79 463 THR A C 1
ATOM 3459 O O . THR A 1 463 ? 29.755 47.866 73.439 1.00 16.38 463 THR A O 1
ATOM 3463 N N . PHE A 1 464 ? 31.664 48.264 74.587 1.00 16.70 464 PHE A N 1
ATOM 3464 C CA . PHE A 1 464 ? 32.554 47.987 73.464 1.00 16.95 464 PHE A CA 1
ATOM 3465 C C . PHE A 1 464 ? 32.360 46.548 72.984 1.00 16.93 464 PHE A C 1
ATOM 3466 O O . PHE A 1 464 ? 32.232 46.312 71.783 1.00 17.28 464 PHE A O 1
ATOM 3474 N N . CYS A 1 465 ? 32.324 45.594 73.915 1.00 16.70 465 CYS A N 1
ATOM 3475 C CA . CYS A 1 465 ? 32.056 44.190 73.558 1.00 17.00 465 CYS A CA 1
ATOM 3476 C C . CYS A 1 465 ? 30.731 44.027 72.799 1.00 16.81 465 CYS A C 1
ATOM 3477 O O . CYS A 1 465 ? 30.672 43.328 71.781 1.00 16.82 465 CYS A O 1
ATOM 3480 N N . ARG A 1 466 ? 29.682 44.688 73.287 1.00 16.59 466 ARG A N 1
ATOM 3481 C CA . ARG A 1 466 ? 28.347 44.578 72.693 1.00 16.59 466 ARG A CA 1
ATOM 3482 C C . ARG A 1 466 ? 28.245 45.147 71.276 1.00 16.47 466 ARG A C 1
ATOM 3483 O O . ARG A 1 466 ? 27.416 44.695 70.478 1.00 16.28 466 ARG A O 1
ATOM 3491 N N . SER A 1 467 ? 29.075 46.141 70.969 1.00 15.93 467 SER A N 1
ATOM 3492 C CA . SER A 1 467 ? 29.083 46.751 69.639 1.00 15.91 467 SER A CA 1
ATOM 3493 C C . SER A 1 467 ? 30.126 46.099 68.725 1.00 15.74 467 SER A C 1
ATOM 3494 O O . SER A 1 467 ? 30.183 46.383 67.527 1.00 15.73 467 SER A O 1
ATOM 3497 N N . SER A 1 468 ? 30.955 45.236 69.300 1.00 15.83 468 SER A N 1
ATOM 3498 C CA . SER A 1 468 ? 31.966 44.509 68.538 1.00 16.32 468 SER A CA 1
ATOM 3499 C C . SER A 1 468 ? 31.354 43.330 67.771 1.00 16.39 468 SER A C 1
ATOM 3500 O O . SER A 1 468 ? 30.161 43.049 67.898 1.00 16.68 468 SER A O 1
ATOM 3503 N N . GLU A 1 469 ? 32.184 42.660 66.971 1.00 16.72 469 GLU A N 1
ATOM 3504 C CA . GLU A 1 469 ? 31.801 41.462 66.221 1.00 17.10 469 GLU A CA 1
ATOM 3505 C C . GLU A 1 469 ? 31.677 40.202 67.090 1.00 17.04 469 GLU A C 1
ATOM 3506 O O . GLU A 1 469 ? 31.230 39.160 66.610 1.00 16.83 469 GLU A O 1
ATOM 3512 N N . LEU A 1 470 ? 32.109 40.292 68.347 1.00 16.93 470 LEU A N 1
ATOM 3513 C CA . LEU A 1 470 ? 32.011 39.183 69.291 1.00 16.88 470 LEU A CA 1
ATOM 3514 C C . LEU A 1 470 ? 30.560 38.917 69.694 1.00 16.98 470 LEU A C 1
ATOM 3515 O O . LEU A 1 470 ? 29.839 39.842 70.058 1.00 16.93 470 LEU A O 1
ATOM 3520 N N . ALA A 1 471 ? 30.142 37.647 69.638 1.00 16.86 471 ALA A N 1
ATOM 3521 C CA . ALA A 1 471 ? 28.792 37.258 70.056 1.00 16.65 471 ALA A CA 1
ATOM 3522 C C . ALA A 1 471 ? 28.511 37.756 71.471 1.00 16.78 471 ALA A C 1
ATOM 3523 O O . ALA A 1 471 ? 29.347 37.605 72.368 1.00 16.66 471 ALA A O 1
ATOM 3525 N N . ASP A 1 472 ? 27.342 38.364 71.663 1.00 16.64 472 ASP A N 1
ATOM 3526 C CA . ASP A 1 472 ? 27.002 38.974 72.952 1.00 16.93 472 ASP A CA 1
ATOM 3527 C C . ASP A 1 472 ? 27.111 38.025 74.141 1.00 17.07 472 ASP A C 1
ATOM 3528 O O . ASP A 1 472 ? 27.583 38.423 75.209 1.00 17.24 472 ASP A O 1
ATOM 3533 N N . PHE A 1 473 ? 26.702 36.768 73.959 1.00 17.20 473 PHE A N 1
ATOM 3534 C CA . PHE A 1 473 ? 26.740 35.790 75.062 1.00 17.49 473 PHE A CA 1
ATOM 3535 C C . PHE A 1 473 ? 28.150 35.477 75.579 1.00 17.34 473 PHE A C 1
ATOM 3536 O O . PHE A 1 473 ? 28.314 35.004 76.705 1.00 17.61 473 PHE A O 1
ATOM 3544 N N . LYS A 1 474 ? 29.156 35.761 74.755 1.00 17.23 474 LYS A N 1
ATOM 3545 C CA . LYS A 1 474 ? 30.554 35.462 75.071 1.00 17.14 474 LYS A CA 1
ATOM 3546 C C . LYS A 1 474 ? 31.260 36.545 75.892 1.00 17.62 474 LYS A C 1
ATOM 3547 O O . LYS A 1 474 ? 32.354 36.317 76.423 1.00 18.01 474 LYS A O 1
ATOM 3553 N N . ARG A 1 475 ? 30.648 37.722 76.003 1.00 17.53 475 ARG A N 1
ATOM 3554 C CA . ARG A 1 475 ? 31.315 38.851 76.657 1.00 17.58 475 ARG A CA 1
ATOM 3555 C C . ARG A 1 475 ? 31.488 38.631 78.171 1.00 17.54 475 ARG A C 1
ATOM 3556 O O . ARG A 1 475 ? 30.736 37.847 78.780 1.00 17.67 475 ARG A O 1
ATOM 3564 N N . PRO A 1 476 ? 32.518 39.263 78.772 1.00 17.34 476 PRO A N 1
ATOM 3565 C CA . PRO A 1 476 ? 32.733 39.139 80.222 1.00 17.34 476 PRO A CA 1
ATOM 3566 C C . PRO A 1 476 ? 31.528 39.463 81.102 1.00 17.65 476 PRO A C 1
ATOM 3567 O O . PRO A 1 476 ? 30.850 40.470 80.883 1.00 17.17 476 PRO A O 1
ATOM 3571 N N . LYS A 1 477 ? 31.287 38.591 82.083 1.00 17.88 477 LYS A N 1
ATOM 3572 C CA . LYS A 1 477 ? 30.310 38.815 83.152 1.00 18.79 477 LYS A CA 1
ATOM 3573 C C . LYS A 1 477 ? 30.878 39.738 84.236 1.00 19.19 477 LYS A C 1
ATOM 3574 O O . LYS A 1 477 ? 30.133 40.385 84.982 1.00 19.12 477 LYS A O 1
ATOM 3580 N N . ARG A 1 478 ? 32.204 39.764 84.329 1.00 19.86 478 ARG A N 1
ATOM 3581 C CA . ARG A 1 478 ? 32.912 40.503 85.370 1.00 20.37 478 ARG A CA 1
ATOM 3582 C C . ARG A 1 478 ? 34.249 41.011 84.835 1.00 20.23 478 ARG A C 1
ATOM 3583 O O . ARG A 1 478 ? 34.895 40.336 84.022 1.00 19.77 478 ARG A O 1
ATOM 3587 N N . TYR A 1 479 ? 34.644 42.203 85.294 1.00 20.24 479 TYR A N 1
ATOM 3588 C CA . TYR A 1 479 ? 35.933 42.810 84.966 1.00 20.03 479 TYR A CA 1
ATOM 3589 C C . TYR A 1 479 ? 36.750 43.030 86.232 1.00 20.50 479 TYR A C 1
ATOM 3590 O O . TYR A 1 479 ? 36.212 43.459 87.258 1.00 20.39 479 TYR A O 1
ATOM 3599 N N . PHE A 1 480 ? 38.039 42.711 86.157 1.00 20.83 480 PHE A N 1
ATOM 3600 C CA . PHE A 1 480 ? 39.001 43.092 87.189 1.00 21.44 480 PHE A CA 1
ATOM 3601 C C . PHE A 1 480 ? 40.017 44.046 86.580 1.00 21.88 480 PHE A C 1
ATOM 3602 O O . PHE A 1 480 ? 40.776 43.674 85.683 1.00 21.88 480 PHE A O 1
ATOM 3610 N N . ILE A 1 481 ? 40.019 45.280 87.063 1.00 22.40 481 ILE A N 1
ATOM 3611 C CA . ILE A 1 481 ? 40.952 46.280 86.574 1.00 23.11 481 ILE A CA 1
ATOM 3612 C C . ILE A 1 481 ? 42.183 46.227 87.468 1.00 23.51 481 ILE A C 1
ATOM 3613 O O . ILE A 1 481 ? 42.083 46.424 88.683 1.00 23.90 481 ILE A O 1
ATOM 3618 N N . LEU A 1 482 ? 43.331 45.934 86.859 1.00 23.73 482 LEU A N 1
ATOM 3619 C CA . LEU A 1 482 ? 44.557 45.627 87.596 1.00 24.03 482 LEU A CA 1
ATOM 3620 C C . LEU A 1 482 ? 45.725 46.486 87.109 1.00 24.53 482 LEU A C 1
ATOM 3621 O O . LEU A 1 482 ? 45.759 46.881 85.946 1.00 24.19 482 LEU A O 1
ATOM 3626 N N . ASP A 1 483 ? 46.683 46.757 87.996 1.00 25.19 483 ASP A N 1
ATOM 3627 C CA . ASP A 1 483 ? 47.873 47.539 87.633 1.00 26.17 483 ASP A CA 1
ATOM 3628 C C . ASP A 1 483 ? 48.874 46.707 86.833 1.00 26.08 483 ASP A C 1
ATOM 3629 O O . ASP A 1 483 ? 49.716 47.251 86.117 1.00 26.09 483 ASP A O 1
ATOM 3634 N N . GLN A 1 484 ? 48.781 45.388 86.979 1.00 26.02 484 GLN A N 1
ATOM 3635 C CA . GLN A 1 484 ? 49.671 44.449 86.299 1.00 26.37 484 GLN A CA 1
ATOM 3636 C C . GLN A 1 484 ? 49.055 43.054 86.299 1.00 25.96 484 GLN A C 1
ATOM 3637 O O . GLN A 1 484 ? 48.124 42.785 87.056 1.00 25.77 484 GLN A O 1
ATOM 3643 N N . LEU A 1 485 ? 49.587 42.179 85.450 1.00 25.93 485 LEU A N 1
ATOM 3644 C CA . LEU A 1 485 ? 49.194 40.772 85.416 1.00 25.84 485 LEU A CA 1
ATOM 3645 C C . LEU A 1 485 ? 50.363 39.877 85.848 1.00 26.15 485 LEU A C 1
ATOM 3646 O O . LEU A 1 485 ? 51.519 40.200 85.564 1.00 26.02 485 LEU A O 1
ATOM 3651 N N . PRO A 1 486 ? 50.071 38.750 86.535 1.00 26.32 486 PRO A N 1
ATOM 3652 C CA . PRO A 1 486 ? 51.142 37.822 86.932 1.00 26.59 486 PRO A CA 1
ATOM 3653 C C . PRO A 1 486 ? 51.802 37.167 85.711 1.00 26.88 486 PRO A C 1
ATOM 3654 O O . PRO A 1 486 ? 51.108 36.649 84.830 1.00 26.59 486 PRO A O 1
ATOM 3658 N N . LYS A 1 487 ? 53.130 37.215 85.659 1.00 27.38 487 LYS A N 1
ATOM 3659 C CA . LYS A 1 487 ? 53.873 36.745 84.488 1.00 28.15 487 LYS A CA 1
ATOM 3660 C C . LYS A 1 487 ? 55.085 35.896 84.849 1.00 28.64 487 LYS A C 1
ATOM 3661 O O . LYS A 1 487 ? 55.703 36.097 85.898 1.00 28.62 487 LYS A O 1
ATOM 3667 N N . ASN A 1 488 ? 55.419 34.950 83.970 1.00 29.39 488 ASN A N 1
ATOM 3668 C CA . ASN A 1 488 ? 56.660 34.181 84.104 1.00 29.94 488 ASN A CA 1
ATOM 3669 C C . ASN A 1 488 ? 57.873 34.970 83.593 1.00 30.41 488 ASN A C 1
ATOM 3670 O O . ASN A 1 488 ? 57.729 36.092 83.092 1.00 30.51 488 ASN A O 1
ATOM 3675 N N . ALA A 1 489 ? 59.058 34.375 83.712 1.00 30.87 489 ALA A N 1
ATOM 3676 C CA . ALA A 1 489 ? 60.308 35.025 83.309 1.00 31.40 489 ALA A CA 1
ATOM 3677 C C . ALA A 1 489 ? 60.508 35.102 81.790 1.00 31.68 489 ALA A C 1
ATOM 3678 O O . ALA A 1 489 ? 61.596 35.453 81.314 1.00 32.21 489 ALA A O 1
ATOM 3680 N N . LEU A 1 490 ? 59.462 34.766 81.038 1.00 31.76 490 LEU A N 1
ATOM 3681 C CA . LEU A 1 490 ? 59.454 34.933 79.591 1.00 31.97 490 LEU A CA 1
ATOM 3682 C C . LEU A 1 490 ? 58.330 35.890 79.195 1.00 32.13 490 LEU A C 1
ATOM 3683 O O . LEU A 1 490 ? 57.929 35.951 78.029 1.00 32.38 490 LEU A O 1
ATOM 3685 N N . ASN A 1 491 ? 57.830 36.628 80.190 1.00 32.12 491 ASN A N 1
ATOM 3686 C CA . ASN A 1 491 ? 56.731 37.596 80.040 1.00 31.97 491 ASN A CA 1
ATOM 3687 C C . ASN A 1 491 ? 55.388 37.032 79.549 1.00 31.33 491 ASN A C 1
ATOM 3688 O O . ASN A 1 491 ? 54.561 37.764 79.001 1.00 31.48 491 ASN A O 1
ATOM 3693 N N . LYS A 1 492 ? 55.172 35.735 79.759 1.00 30.66 492 LYS A N 1
ATOM 3694 C CA . LYS A 1 492 ? 53.867 35.124 79.506 1.00 29.70 492 LYS A CA 1
ATOM 3695 C C . LYS A 1 492 ? 53.001 35.195 80.768 1.00 28.90 492 LYS A C 1
ATOM 3696 O O . LYS A 1 492 ? 53.497 34.996 81.883 1.00 28.79 492 LYS A O 1
ATOM 3698 N N . VAL A 1 493 ? 51.714 35.479 80.588 1.00 27.71 493 VAL A N 1
ATOM 3699 C CA . VAL A 1 493 ? 50.776 35.585 81.713 1.00 26.64 493 VAL A CA 1
ATOM 3700 C C . VAL A 1 493 ? 50.425 34.212 82.299 1.00 25.92 493 VAL A C 1
ATOM 3701 O O . VAL A 1 493 ? 50.049 33.286 81.572 1.00 25.67 493 VAL A O 1
ATOM 3705 N N . LEU A 1 494 ? 50.558 34.098 83.620 1.00 24.96 494 LEU A N 1
ATOM 3706 C CA . LEU A 1 494 ? 50.265 32.863 84.350 1.00 24.08 494 LEU A CA 1
ATOM 3707 C C . LEU A 1 494 ? 48.759 32.749 84.584 1.00 23.44 494 LEU A C 1
ATOM 3708 O O . LEU A 1 494 ? 48.237 33.160 85.626 1.00 22.87 494 LEU A O 1
ATOM 3713 N N . ARG A 1 495 ? 48.072 32.189 83.589 1.00 23.20 495 ARG A N 1
ATOM 3714 C CA . ARG A 1 495 ? 46.605 32.226 83.512 1.00 22.99 495 ARG A CA 1
ATOM 3715 C C . ARG A 1 495 ? 45.899 31.478 84.636 1.00 22.66 495 ARG A C 1
ATOM 3716 O O . ARG A 1 495 ? 44.898 31.951 85.171 1.00 22.47 495 ARG A O 1
ATOM 3724 N N . ARG A 1 496 ? 46.428 30.316 84.999 1.00 22.54 496 ARG A N 1
ATOM 3725 C CA . ARG A 1 496 ? 45.842 29.515 86.067 1.00 22.57 496 ARG A CA 1
ATOM 3726 C C . ARG A 1 496 ? 46.039 30.171 87.436 1.00 22.01 496 ARG A C 1
ATOM 3727 O O . ARG A 1 496 ? 45.125 30.185 88.262 1.00 21.82 496 ARG A O 1
ATOM 3735 N N . GLN A 1 497 ? 47.233 30.715 87.666 1.00 21.25 497 GLN A N 1
ATOM 3736 C CA . GLN A 1 497 ? 47.514 31.481 88.878 1.00 20.98 497 GLN A CA 1
ATOM 3737 C C . GLN A 1 497 ? 46.594 32.702 88.993 1.00 20.82 497 GLN A C 1
ATOM 3738 O O . GLN A 1 497 ? 46.070 32.991 90.069 1.00 20.56 497 GLN A O 1
ATOM 3744 N N . LEU A 1 498 ? 46.395 33.406 87.878 1.00 20.52 498 LEU A N 1
ATOM 3745 C CA . LEU A 1 498 ? 45.502 34.564 87.846 1.00 20.18 498 LEU A CA 1
ATOM 3746 C C . LEU A 1 498 ? 44.069 34.221 88.264 1.00 20.34 498 LEU A C 1
ATOM 3747 O O . LEU A 1 498 ? 43.431 34.995 88.983 1.00 20.07 498 LEU A O 1
ATOM 3752 N N . VAL A 1 499 ? 43.571 33.068 87.811 1.00 20.61 499 VAL A N 1
ATOM 3753 C CA . VAL A 1 499 ? 42.265 32.559 88.248 1.00 21.01 499 VAL A CA 1
ATOM 3754 C C . VAL A 1 499 ? 42.181 32.516 89.772 1.00 21.48 499 VAL A C 1
ATOM 3755 O O . VAL A 1 499 ? 41.206 32.985 90.346 1.00 21.80 499 VAL A O 1
ATOM 3759 N N . GLN A 1 500 ? 43.208 31.965 90.417 1.00 21.94 500 GLN A N 1
ATOM 3760 C CA . GLN A 1 500 ? 43.241 31.888 91.882 1.00 22.96 500 GLN A CA 1
ATOM 3761 C C . GLN A 1 500 ? 43.383 33.258 92.542 1.00 23.42 500 GLN A C 1
ATOM 3762 O O . GLN A 1 500 ? 42.878 33.469 93.648 1.00 23.44 500 GLN A O 1
ATOM 3768 N N . GLN A 1 501 ? 44.075 34.174 91.863 1.00 24.07 501 GLN A N 1
ATOM 3769 C CA . GLN A 1 501 ? 44.301 35.521 92.373 1.00 25.04 501 GLN A CA 1
ATOM 3770 C C . GLN A 1 501 ? 42.986 36.291 92.523 1.00 25.74 501 GLN A C 1
ATOM 3771 O O . GLN A 1 501 ? 42.762 36.964 93.530 1.00 25.73 501 GLN A O 1
ATOM 3777 N N . VAL A 1 502 ? 42.115 36.179 91.527 1.00 26.48 502 VAL A N 1
ATOM 3778 C CA . VAL A 1 502 ? 40.903 36.998 91.492 1.00 27.40 502 VAL A CA 1
ATOM 3779 C C . VAL A 1 502 ? 39.639 36.264 91.966 1.00 28.03 502 VAL A C 1
ATOM 3780 O O . VAL A 1 502 ? 38.573 36.871 92.078 1.00 28.34 502 VAL A O 1
ATOM 3784 N N . SER A 1 503 ? 39.757 34.970 92.253 1.00 28.61 503 SER A N 1
ATOM 3785 C CA . SER A 1 503 ? 38.608 34.183 92.707 1.00 29.29 503 SER A CA 1
ATOM 3786 C C . SER A 1 503 ? 38.433 34.194 94.232 1.00 29.48 503 SER A C 1
ATOM 3787 O O . SER A 1 503 ? 39.049 34.998 94.942 1.00 29.78 503 SER A O 1
ATOM 3790 N N . MET B 1 1 ? 31.038 0.479 60.736 1.00 18.19 1 MET B N 1
ATOM 3791 C CA . MET B 1 1 ? 30.239 -0.562 61.458 1.00 18.16 1 MET B CA 1
ATOM 3792 C C . MET B 1 1 ? 30.926 -0.932 62.765 1.00 17.85 1 MET B C 1
ATOM 3793 O O . MET B 1 1 ? 32.066 -0.507 63.013 1.00 18.01 1 MET B O 1
ATOM 3798 N N . GLN B 1 2 ? 30.222 -1.709 63.589 1.00 17.15 2 GLN B N 1
ATOM 3799 C CA . GLN B 1 2 ? 30.797 -2.350 64.767 1.00 16.18 2 GLN B CA 1
ATOM 3800 C C . GLN B 1 2 ? 30.560 -3.862 64.674 1.00 15.63 2 GLN B C 1
ATOM 3801 O O . GLN B 1 2 ? 29.447 -4.349 64.897 1.00 15.49 2 GLN B O 1
ATOM 3807 N N . THR B 1 3 ? 31.616 -4.590 64.320 1.00 14.76 3 THR B N 1
ATOM 3808 C CA . THR B 1 3 ? 31.555 -6.048 64.132 1.00 13.89 3 THR B CA 1
ATOM 3809 C C . THR B 1 3 ? 31.415 -6.740 65.485 1.00 13.66 3 THR B C 1
ATOM 3810 O O . THR B 1 3 ? 31.571 -6.100 66.523 1.00 13.37 3 THR B O 1
ATOM 3814 N N . VAL B 1 4 ? 31.132 -8.043 65.474 1.00 13.17 4 VAL B N 1
ATOM 3815 C CA . VAL B 1 4 ? 31.149 -8.834 66.705 1.00 12.77 4 VAL B CA 1
ATOM 3816 C C . VAL B 1 4 ? 32.509 -8.675 67.388 1.00 12.94 4 VAL B C 1
ATOM 3817 O O . VAL B 1 4 ? 32.570 -8.397 68.589 1.00 13.07 4 VAL B O 1
ATOM 3821 N N . ASN B 1 5 ? 33.597 -8.796 66.621 1.00 13.02 5 ASN B N 1
ATOM 3822 C CA . ASN B 1 5 ? 34.933 -8.719 67.213 1.00 13.39 5 ASN B CA 1
ATOM 3823 C C . ASN B 1 5 ? 35.181 -7.391 67.918 1.00 12.96 5 ASN B C 1
ATOM 3824 O O . ASN B 1 5 ? 35.780 -7.364 68.994 1.00 12.82 5 ASN B O 1
ATOM 3829 N N . GLU B 1 6 ? 34.718 -6.304 67.307 1.00 12.91 6 GLU B N 1
ATOM 3830 C CA . GLU B 1 6 ? 34.878 -4.970 67.879 1.00 13.14 6 GLU B CA 1
ATOM 3831 C C . GLU B 1 6 ? 34.042 -4.776 69.132 1.00 13.40 6 GLU B C 1
ATOM 3832 O O . GLU B 1 6 ? 34.528 -4.229 70.121 1.00 13.49 6 GLU B O 1
ATOM 3838 N N . MET B 1 7 ? 32.791 -5.220 69.100 1.00 13.24 7 MET B N 1
ATOM 3839 C CA . MET B 1 7 ? 31.946 -5.115 70.293 1.00 13.97 7 MET B CA 1
ATOM 3840 C C . MET B 1 7 ? 32.588 -5.795 71.502 1.00 13.69 7 MET B C 1
ATOM 3841 O O . MET B 1 7 ? 32.579 -5.255 72.609 1.00 13.90 7 MET B O 1
ATOM 3846 N N . LEU B 1 8 ? 33.161 -6.974 71.274 1.00 13.71 8 LEU B N 1
ATOM 3847 C CA . LEU B 1 8 ? 33.741 -7.776 72.341 1.00 13.51 8 LEU B CA 1
ATOM 3848 C C . LEU B 1 8 ? 35.109 -7.262 72.771 1.00 13.27 8 LEU B C 1
ATOM 3849 O O . LEU B 1 8 ? 35.437 -7.284 73.964 1.00 13.21 8 LEU B O 1
ATOM 3854 N N . ARG B 1 9 ? 35.903 -6.814 71.796 1.00 12.90 9 ARG B N 1
ATOM 3855 C CA . ARG B 1 9 ? 37.190 -6.178 72.058 1.00 12.78 9 ARG B CA 1
ATOM 3856 C C . ARG B 1 9 ? 37.024 -4.893 72.873 1.00 12.84 9 ARG B C 1
ATOM 3857 O O . ARG B 1 9 ? 37.753 -4.677 73.842 1.00 12.38 9 ARG B O 1
ATOM 3865 N N . ARG B 1 10 ? 36.075 -4.048 72.475 1.00 12.42 10 ARG B N 1
ATOM 3866 C CA . ARG B 1 10 ? 35.822 -2.793 73.197 1.00 12.75 10 ARG B CA 1
ATOM 3867 C C . ARG B 1 10 ? 35.295 -3.050 74.612 1.00 12.75 10 ARG B C 1
ATOM 3868 O O . ARG B 1 10 ? 35.736 -2.404 75.559 1.00 12.37 10 ARG B O 1
ATOM 3876 N N . ALA B 1 11 ? 34.389 -4.022 74.746 1.00 12.89 11 ALA B N 1
ATOM 3877 C CA . ALA B 1 11 ? 33.896 -4.463 76.061 1.00 12.89 11 ALA B CA 1
ATOM 3878 C C . ALA B 1 11 ? 35.040 -4.847 77.009 1.00 13.42 11 ALA B C 1
ATOM 3879 O O . ALA B 1 11 ? 35.036 -4.486 78.192 1.00 13.24 11 ALA B O 1
ATOM 3881 N N . ALA B 1 12 ? 36.014 -5.579 76.474 1.00 13.87 12 ALA B N 1
ATOM 3882 C CA . ALA B 1 12 ? 37.160 -6.051 77.247 1.00 14.10 12 ALA B CA 1
ATOM 3883 C C . ALA B 1 12 ? 38.114 -4.925 77.661 1.00 14.27 12 ALA B C 1
ATOM 3884 O O . ALA B 1 12 ? 38.786 -5.038 78.685 1.00 14.55 12 ALA B O 1
ATOM 3886 N N . THR B 1 13 ? 38.171 -3.843 76.880 1.00 14.11 13 THR B N 1
ATOM 3887 C CA . THR B 1 13 ? 38.947 -2.663 77.285 1.00 13.60 13 THR B CA 1
ATOM 3888 C C . THR B 1 13 ? 38.265 -1.913 78.436 1.00 13.63 13 THR B C 1
ATOM 3889 O O . THR B 1 13 ? 38.937 -1.274 79.259 1.00 13.33 13 THR B O 1
ATOM 3893 N N . ARG B 1 14 ? 36.933 -1.976 78.472 1.00 13.29 14 ARG B N 1
ATOM 3894 C CA . ARG B 1 14 ? 36.125 -1.257 79.479 1.00 13.10 14 ARG B CA 1
ATOM 3895 C C . ARG B 1 14 ? 35.940 -2.027 80.781 1.00 13.31 14 ARG B C 1
ATOM 3896 O O . ARG B 1 14 ? 35.934 -1.432 81.864 1.00 12.93 14 ARG B O 1
ATOM 3904 N N . ALA B 1 15 ? 35.787 -3.347 80.668 1.00 13.74 15 ALA B N 1
ATOM 3905 C CA . ALA B 1 15 ? 35.517 -4.210 81.825 1.00 14.14 15 ALA B CA 1
ATOM 3906 C C . ALA B 1 15 ? 36.440 -5.439 81.885 1.00 14.18 15 ALA B C 1
ATOM 3907 O O . ALA B 1 15 ? 35.954 -6.565 82.022 1.00 14.07 15 ALA B O 1
ATOM 3909 N N . PRO B 1 16 ? 37.774 -5.225 81.790 1.00 14.47 16 PRO B N 1
ATOM 3910 C CA . PRO B 1 16 ? 38.724 -6.337 81.661 1.00 14.64 16 PRO B CA 1
ATOM 3911 C C . PRO B 1 16 ? 38.612 -7.399 82.754 1.00 14.90 16 PRO B C 1
ATOM 3912 O O . PRO B 1 16 ? 38.719 -8.588 82.467 1.00 14.40 16 PRO B O 1
ATOM 3916 N N . ASP B 1 17 ? 38.387 -6.968 83.991 1.00 15.39 17 ASP B N 1
ATOM 3917 C CA . ASP B 1 17 ? 38.423 -7.871 85.128 1.00 15.96 17 ASP B CA 1
ATOM 3918 C C . ASP B 1 17 ? 37.034 -8.228 85.631 1.00 15.60 17 ASP B C 1
ATOM 3919 O O . ASP B 1 17 ? 36.888 -8.808 86.703 1.00 15.38 17 ASP B O 1
ATOM 3924 N N . HIS B 1 18 ? 36.018 -7.888 84.843 1.00 15.59 18 HIS B N 1
ATOM 3925 C CA . HIS B 1 18 ? 34.656 -8.319 85.124 1.00 15.65 18 HIS B CA 1
ATOM 3926 C C . HIS B 1 18 ? 34.455 -9.700 84.522 1.00 15.37 18 HIS B C 1
ATOM 3927 O O . HIS B 1 18 ? 34.996 -9.991 83.456 1.00 15.18 18 HIS B O 1
ATOM 3934 N N . CYS B 1 19 ? 33.680 -10.543 85.197 1.00 15.31 19 CYS B N 1
ATOM 3935 C CA . CYS B 1 19 ? 33.365 -11.879 84.682 1.00 15.12 19 CYS B CA 1
ATOM 3936 C C . CYS B 1 19 ? 32.583 -11.826 83.363 1.00 14.68 19 CYS B C 1
ATOM 3937 O O . CYS B 1 19 ? 31.525 -11.212 83.292 1.00 14.77 19 CYS B O 1
ATOM 3940 N N . ALA B 1 20 ? 33.115 -12.482 82.334 1.00 14.26 20 ALA B N 1
ATOM 3941 C CA . ALA B 1 20 ? 32.459 -12.588 81.036 1.00 14.17 20 ALA B CA 1
ATOM 3942 C C . ALA B 1 20 ? 31.686 -13.902 80.907 1.00 14.38 20 ALA B C 1
ATOM 3943 O O . ALA B 1 20 ? 30.544 -13.913 80.442 1.00 14.68 20 ALA B O 1
ATOM 3945 N N . LEU B 1 21 ? 32.329 -15.000 81.303 1.00 14.68 21 LEU B N 1
ATOM 3946 C CA . LEU B 1 21 ? 31.782 -16.343 81.167 1.00 15.43 21 LEU B CA 1
ATOM 3947 C C . LEU B 1 21 ? 31.792 -17.064 82.505 1.00 15.32 21 LEU B C 1
ATOM 3948 O O . LEU B 1 21 ? 32.829 -17.136 83.184 1.00 15.32 21 LEU B O 1
ATOM 3953 N N . ALA B 1 22 ? 30.629 -17.586 82.883 1.00 15.23 22 ALA B N 1
ATOM 3954 C CA . ALA B 1 22 ? 30.483 -18.365 84.104 1.00 15.00 22 ALA B CA 1
ATOM 3955 C C . ALA B 1 22 ? 29.869 -19.725 83.792 1.00 15.02 22 ALA B C 1
ATOM 3956 O O . ALA B 1 22 ? 28.846 -19.814 83.104 1.00 14.57 22 ALA B O 1
ATOM 3958 N N . VAL B 1 23 ? 30.519 -20.778 84.280 1.00 15.30 23 VAL B N 1
ATOM 3959 C CA . VAL B 1 23 ? 29.991 -22.144 84.203 1.00 15.75 23 VAL B CA 1
ATOM 3960 C C . VAL B 1 23 ? 29.995 -22.681 85.635 1.00 16.26 23 VAL B C 1
ATOM 3961 O O . VAL B 1 23 ? 30.910 -23.412 86.016 1.00 15.77 23 VAL B O 1
ATOM 3965 N N . PRO B 1 24 ? 28.979 -22.300 86.445 1.00 17.09 24 PRO B N 1
ATOM 3966 C CA . PRO B 1 24 ? 29.012 -22.562 87.893 1.00 17.62 24 PRO B CA 1
ATOM 3967 C C . PRO B 1 24 ? 29.240 -24.028 88.277 1.00 18.45 24 PRO B C 1
ATOM 3968 O O . PRO B 1 24 ? 30.030 -24.303 89.190 1.00 18.75 24 PRO B O 1
ATOM 3972 N N . ALA B 1 25 ? 28.577 -24.955 87.581 1.00 19.08 25 ALA B N 1
ATOM 3973 C CA . ALA B 1 25 ? 28.737 -26.393 87.857 1.00 19.92 25 ALA B CA 1
ATOM 3974 C C . ALA B 1 25 ? 30.146 -26.928 87.592 1.00 20.01 25 ALA B C 1
ATOM 3975 O O . ALA B 1 25 ? 30.524 -27.963 88.142 1.00 20.41 25 ALA B O 1
ATOM 3977 N N . ARG B 1 26 ? 30.926 -26.239 86.758 1.00 19.87 26 ARG B N 1
ATOM 3978 C CA . ARG B 1 26 ? 32.304 -26.669 86.518 1.00 19.74 26 ARG B CA 1
ATOM 3979 C C . ARG B 1 26 ? 33.313 -25.827 87.302 1.00 19.49 26 ARG B C 1
ATOM 3980 O O . ARG B 1 26 ? 34.514 -26.087 87.256 1.00 19.38 26 ARG B O 1
ATOM 3988 N N . GLY B 1 27 ? 32.817 -24.821 88.017 1.00 19.25 27 GLY B N 1
ATOM 3989 C CA . GLY B 1 27 ? 33.672 -23.851 88.697 1.00 19.03 27 GLY B CA 1
ATOM 3990 C C . GLY B 1 27 ? 34.548 -23.062 87.736 1.00 18.78 27 GLY B C 1
ATOM 3991 O O . GLY B 1 27 ? 35.649 -22.638 88.096 1.00 18.49 27 GLY B O 1
ATOM 3992 N N . LEU B 1 28 ? 34.068 -22.877 86.510 1.00 18.04 28 LEU B N 1
ATOM 3993 C CA . LEU B 1 28 ? 34.820 -22.142 85.506 1.00 18.03 28 LEU B CA 1
ATOM 3994 C C . LEU B 1 28 ? 34.304 -20.716 85.363 1.00 18.19 28 LEU B C 1
ATOM 3995 O O . LEU B 1 28 ? 33.147 -20.495 85.003 1.00 18.66 28 LEU B O 1
ATOM 4000 N N . ARG B 1 29 ? 35.177 -19.755 85.653 1.00 17.91 29 ARG B N 1
ATOM 4001 C CA . ARG B 1 29 ? 34.878 -18.344 85.482 1.00 17.59 29 ARG B CA 1
ATOM 4002 C C . ARG B 1 29 ? 35.995 -17.650 84.737 1.00 16.74 29 ARG B C 1
ATOM 4003 O O . ARG B 1 29 ? 37.172 -17.841 85.036 1.00 16.77 29 ARG B O 1
ATOM 4011 N N . LEU B 1 30 ? 35.618 -16.841 83.758 1.00 15.85 30 LEU B N 1
ATOM 4012 C CA . LEU B 1 30 ? 36.586 -16.134 82.940 1.00 15.06 30 LEU B CA 1
ATOM 4013 C C . LEU B 1 30 ? 36.179 -14.679 82.816 1.00 14.63 30 LEU B C 1
ATOM 4014 O O . LEU B 1 30 ? 35.038 -14.383 82.442 1.00 14.21 30 LEU B O 1
ATOM 4019 N N . THR B 1 31 ? 37.110 -13.774 83.120 1.00 13.95 31 THR B N 1
ATOM 4020 C CA . THR B 1 31 ? 36.861 -12.330 82.958 1.00 13.16 31 THR B CA 1
ATOM 4021 C C . THR B 1 31 ? 36.855 -11.969 81.479 1.00 12.98 31 THR B C 1
ATOM 4022 O O . THR B 1 31 ? 37.255 -12.778 80.645 1.00 12.81 31 THR B O 1
ATOM 4026 N N . HIS B 1 32 ? 36.396 -10.764 81.148 1.00 12.89 32 HIS B N 1
ATOM 4027 C CA . HIS B 1 32 ? 36.426 -10.306 79.757 1.00 12.77 32 HIS B CA 1
ATOM 4028 C C . HIS B 1 32 ? 37.846 -10.374 79.186 1.00 13.01 32 HIS B C 1
ATOM 4029 O O . HIS B 1 32 ? 38.036 -10.822 78.049 1.00 12.48 32 HIS B O 1
ATOM 4036 N N . ALA B 1 33 ? 38.838 -9.953 79.985 1.00 12.95 33 ALA B N 1
ATOM 4037 C CA . ALA B 1 33 ? 40.232 -9.967 79.545 1.00 12.92 33 ALA B CA 1
ATOM 4038 C C . ALA B 1 33 ? 40.761 -11.394 79.371 1.00 12.81 33 ALA B C 1
ATOM 4039 O O . ALA B 1 33 ? 41.487 -11.677 78.417 1.00 12.83 33 ALA B O 1
ATOM 4041 N N . GLU B 1 34 ? 40.394 -12.280 80.294 1.00 12.72 34 GLU B N 1
ATOM 4042 C CA . GLU B 1 34 ? 40.785 -13.696 80.226 1.00 13.13 34 GLU B CA 1
ATOM 4043 C C . GLU B 1 34 ? 40.177 -14.372 79.006 1.00 13.10 34 GLU B C 1
ATOM 4044 O O . GLU B 1 34 ? 40.834 -15.172 78.336 1.00 13.27 34 GLU B O 1
ATOM 4050 N N . LEU B 1 35 ? 38.926 -14.036 78.714 1.00 12.88 35 LEU B N 1
ATOM 4051 C CA . LEU B 1 35 ? 38.262 -14.576 77.519 1.00 13.05 35 LEU B CA 1
ATOM 4052 C C . LEU B 1 35 ? 38.977 -14.146 76.236 1.00 13.15 35 LEU B C 1
ATOM 4053 O O . LEU B 1 35 ? 39.256 -14.979 75.369 1.00 12.90 35 LEU B O 1
ATOM 4058 N N . ARG B 1 36 ? 39.266 -12.848 76.122 1.00 13.51 36 ARG B N 1
ATOM 4059 C CA . ARG B 1 36 ? 39.976 -12.301 74.956 1.00 14.01 36 ARG B CA 1
ATOM 4060 C C . ARG B 1 36 ? 41.318 -12.995 74.729 1.00 13.94 36 ARG B C 1
ATOM 4061 O O . ARG B 1 36 ? 41.700 -13.256 73.590 1.00 13.66 36 ARG B O 1
ATOM 4069 N N . ALA B 1 37 ? 42.043 -13.273 75.815 1.00 14.28 37 ALA B N 1
ATOM 4070 C CA . ALA B 1 37 ? 43.335 -13.950 75.719 1.00 14.04 37 ALA B CA 1
ATOM 4071 C C . ALA B 1 37 ? 43.187 -15.365 75.168 1.00 14.49 37 ALA B C 1
ATOM 4072 O O . ALA B 1 37 ? 44.013 -15.817 74.382 1.00 14.31 37 ALA B O 1
ATOM 4074 N N . ARG B 1 38 ? 42.135 -16.059 75.589 1.00 14.40 38 ARG B N 1
ATOM 4075 C CA . ARG B 1 38 ? 41.870 -17.417 75.125 1.00 14.86 38 ARG B CA 1
ATOM 4076 C C . ARG B 1 38 ? 41.365 -17.419 73.685 1.00 14.95 38 ARG B C 1
ATOM 4077 O O . ARG B 1 38 ? 41.681 -18.320 72.911 1.00 15.32 38 ARG B O 1
ATOM 4085 N N . VAL B 1 39 ? 40.609 -16.389 73.326 1.00 14.98 39 VAL B N 1
ATOM 4086 C CA . VAL B 1 39 ? 40.173 -16.197 71.938 1.00 14.81 39 VAL B CA 1
ATOM 4087 C C . VAL B 1 39 ? 41.389 -15.934 71.024 1.00 15.06 39 VAL B C 1
ATOM 4088 O O . VAL B 1 39 ? 41.497 -16.518 69.939 1.00 14.69 39 VAL B O 1
ATOM 4092 N N . GLU B 1 40 ? 42.306 -15.081 71.481 1.00 15.31 40 GLU B N 1
ATOM 4093 C CA . GLU B 1 40 ? 43.528 -14.772 70.731 1.00 16.06 40 GLU B CA 1
ATOM 4094 C C . GLU B 1 40 ? 44.431 -15.997 70.519 1.00 16.06 40 GLU B C 1
ATOM 4095 O O . GLU B 1 40 ? 44.952 -16.205 69.421 1.00 15.94 40 GLU B O 1
ATOM 4101 N N . ALA B 1 41 ? 44.606 -16.791 71.575 1.00 15.68 41 ALA B N 1
ATOM 4102 C CA . ALA B 1 41 ? 45.449 -17.985 71.552 1.00 15.80 41 ALA B CA 1
ATOM 4103 C C . ALA B 1 41 ? 44.912 -19.057 70.611 1.00 15.56 41 ALA B C 1
ATOM 4104 O O . ALA B 1 41 ? 45.674 -19.675 69.859 1.00 15.10 41 ALA B O 1
ATOM 4106 N N . VAL B 1 42 ? 43.599 -19.274 70.651 1.00 15.47 42 VAL B N 1
ATOM 4107 C CA . VAL B 1 42 ? 42.966 -20.246 69.762 1.00 15.35 42 VAL B CA 1
ATOM 4108 C C . VAL B 1 42 ? 43.042 -19.772 68.309 1.00 15.13 42 VAL B C 1
ATOM 4109 O O . VAL B 1 42 ? 43.367 -20.553 67.418 1.00 14.80 42 VAL B O 1
ATOM 4113 N N . ALA B 1 43 ? 42.790 -18.486 68.084 1.00 15.10 43 ALA B N 1
ATOM 4114 C CA . ALA B 1 43 ? 42.897 -17.904 66.750 1.00 15.28 43 ALA B CA 1
ATOM 4115 C C . ALA B 1 43 ? 44.312 -18.042 66.196 1.00 15.37 43 ALA B C 1
ATOM 4116 O O . ALA B 1 43 ? 44.485 -18.391 65.027 1.00 15.50 43 ALA B O 1
ATOM 4118 N N . ALA B 1 44 ? 45.316 -17.767 67.030 1.00 15.34 44 ALA B N 1
ATOM 4119 C CA . ALA B 1 44 ? 46.713 -17.899 66.612 1.00 15.96 44 ALA B CA 1
ATOM 4120 C C . ALA B 1 44 ? 47.028 -19.345 66.243 1.00 15.97 44 ALA B C 1
ATOM 4121 O O . ALA B 1 44 ? 47.653 -19.597 65.220 1.00 16.59 44 ALA B O 1
ATOM 4123 N N . ARG B 1 45 ? 46.587 -20.287 67.073 1.00 15.89 45 ARG B N 1
ATOM 4124 C CA . ARG B 1 45 ? 46.817 -21.709 66.812 1.00 16.17 45 ARG B CA 1
ATOM 4125 C C . ARG B 1 45 ? 46.154 -22.150 65.497 1.00 16.08 45 ARG B C 1
ATOM 4126 O O . ARG B 1 45 ? 46.763 -22.862 64.694 1.00 16.18 45 ARG B O 1
ATOM 4134 N N . LEU B 1 46 ? 44.907 -21.730 65.289 1.00 16.00 46 LEU B N 1
ATOM 4135 C CA . LEU B 1 46 ? 44.182 -22.051 64.056 1.00 16.05 46 LEU B CA 1
ATOM 4136 C C . LEU B 1 46 ? 44.899 -21.524 62.804 1.00 16.17 46 LEU B C 1
ATOM 4137 O O . LEU B 1 46 ? 44.915 -22.188 61.771 1.00 16.24 46 LEU B O 1
ATOM 4142 N N . HIS B 1 47 ? 45.490 -20.334 62.916 1.00 16.38 47 HIS B N 1
ATOM 4143 C CA . HIS B 1 47 ? 46.214 -19.706 61.822 1.00 16.57 47 HIS B CA 1
ATOM 4144 C C . HIS B 1 47 ? 47.510 -20.462 61.529 1.00 16.98 47 HIS B C 1
ATOM 4145 O O . HIS B 1 47 ? 47.878 -20.648 60.362 1.00 16.63 47 HIS B O 1
ATOM 4152 N N . ALA B 1 48 ? 48.187 -20.903 62.594 1.00 16.97 48 ALA B N 1
ATOM 4153 C CA . ALA B 1 48 ? 49.390 -21.722 62.469 1.00 17.25 48 ALA B CA 1
ATOM 4154 C C . ALA B 1 48 ? 49.076 -23.002 61.716 1.00 17.32 48 ALA B C 1
ATOM 4155 O O . ALA B 1 48 ? 49.892 -23.469 60.926 1.00 17.64 48 ALA B O 1
ATOM 4157 N N . ASP B 1 49 ? 47.880 -23.550 61.940 1.00 17.61 49 ASP B N 1
ATOM 4158 C CA . ASP B 1 49 ? 47.460 -24.791 61.286 1.00 17.43 49 ASP B CA 1
ATOM 4159 C C . ASP B 1 49 ? 46.985 -24.577 59.846 1.00 17.42 49 ASP B C 1
ATOM 4160 O O . ASP B 1 49 ? 46.704 -25.545 59.148 1.00 17.41 49 ASP B O 1
ATOM 4165 N N . GLY B 1 50 ? 46.883 -23.317 59.418 1.00 16.97 50 GLY B N 1
ATOM 4166 C CA . GLY B 1 50 ? 46.636 -22.992 58.012 1.00 16.66 50 GLY B CA 1
ATOM 4167 C C . GLY B 1 50 ? 45.322 -22.306 57.690 1.00 16.48 50 GLY B C 1
ATOM 4168 O O . GLY B 1 50 ? 45.042 -21.998 56.527 1.00 16.74 50 GLY B O 1
ATOM 4169 N N . LEU B 1 51 ? 44.516 -22.048 58.713 1.00 15.90 51 LEU B N 1
ATOM 4170 C CA . LEU B 1 51 ? 43.223 -21.409 58.510 1.00 15.34 51 LEU B CA 1
ATOM 4171 C C . LEU B 1 51 ? 43.402 -19.932 58.154 1.00 14.73 51 LEU B C 1
ATOM 4172 O O . LEU B 1 51 ? 44.275 -19.265 58.708 1.00 14.28 51 LEU B O 1
ATOM 4177 N N . ARG B 1 52 ? 42.567 -19.431 57.239 1.00 14.50 52 ARG B N 1
ATOM 4178 C CA . ARG B 1 52 ? 42.702 -18.073 56.709 1.00 14.48 52 ARG B CA 1
ATOM 4179 C C . ARG B 1 52 ? 41.372 -17.300 56.704 1.00 14.55 52 ARG B C 1
ATOM 4180 O O . ARG B 1 52 ? 40.299 -17.913 56.690 1.00 14.40 52 ARG B O 1
ATOM 4188 N N . PRO B 1 53 ? 41.433 -15.950 56.746 1.00 14.17 53 PRO B N 1
ATOM 4189 C CA . PRO B 1 53 ? 40.213 -15.150 56.689 1.00 14.00 53 PRO B CA 1
ATOM 4190 C C . PRO B 1 53 ? 39.267 -15.531 55.539 1.00 14.19 53 PRO B C 1
ATOM 4191 O O . PRO B 1 53 ? 39.711 -15.850 54.434 1.00 13.87 53 PRO B O 1
ATOM 4195 N N . GLN B 1 54 ? 37.972 -15.523 55.842 1.00 13.94 54 GLN B N 1
ATOM 4196 C CA . GLN B 1 54 ? 36.893 -15.845 54.905 1.00 14.36 54 GLN B CA 1
ATOM 4197 C C . GLN B 1 54 ? 36.744 -17.327 54.516 1.00 14.49 54 GLN B C 1
ATOM 4198 O O . GLN B 1 54 ? 35.786 -17.688 53.822 1.00 14.69 54 GLN B O 1
ATOM 4204 N N . GLN B 1 55 ? 37.669 -18.177 54.962 1.00 14.60 55 GLN B N 1
ATOM 4205 C CA . GLN B 1 55 ? 37.433 -19.626 54.922 1.00 15.07 55 GLN B CA 1
ATOM 4206 C C . GLN B 1 55 ? 36.277 -19.978 55.863 1.00 15.13 55 GLN B C 1
ATOM 4207 O O . GLN B 1 55 ? 36.158 -19.411 56.949 1.00 15.01 55 GLN B O 1
ATOM 4213 N N . ARG B 1 56 ? 35.413 -20.892 55.432 1.00 15.38 56 ARG B N 1
ATOM 4214 C CA . ARG B 1 56 ? 34.270 -21.307 56.245 1.00 15.79 56 ARG B CA 1
ATOM 4215 C C . ARG B 1 56 ? 34.618 -22.524 57.110 1.00 15.29 56 ARG B C 1
ATOM 4216 O O . ARG B 1 56 ? 35.268 -23.467 56.651 1.00 15.23 56 ARG B O 1
ATOM 4224 N N . VAL B 1 57 ? 34.198 -22.471 58.371 1.00 14.67 57 VAL B N 1
ATOM 4225 C CA . VAL B 1 57 ? 34.480 -23.531 59.329 1.00 14.07 57 VAL B CA 1
ATOM 4226 C C . VAL B 1 57 ? 33.190 -23.918 60.028 1.00 13.80 57 VAL B C 1
ATOM 4227 O O . VAL B 1 57 ? 32.556 -23.076 60.676 1.00 13.30 57 VAL B O 1
ATOM 4231 N N . ALA B 1 58 ? 32.792 -25.185 59.887 1.00 13.50 58 ALA B N 1
ATOM 4232 C CA . ALA B 1 58 ? 31.602 -25.666 60.583 1.00 13.26 58 ALA B CA 1
ATOM 4233 C C . ALA B 1 58 ? 31.901 -25.792 62.071 1.00 13.04 58 ALA B C 1
ATOM 4234 O O . ALA B 1 58 ? 33.018 -26.134 62.472 1.00 12.57 58 ALA B O 1
ATOM 4236 N N . VAL B 1 59 ? 30.901 -25.482 62.884 1.00 12.93 59 VAL B N 1
ATOM 4237 C CA . VAL B 1 59 ? 30.982 -25.689 64.321 1.00 12.95 59 VAL B CA 1
ATOM 4238 C C . VAL B 1 59 ? 29.794 -26.556 64.733 1.00 13.23 59 VAL B C 1
ATOM 4239 O O . VAL B 1 59 ? 28.635 -26.169 64.550 1.00 13.43 59 VAL B O 1
ATOM 4243 N N . VAL B 1 60 ? 30.089 -27.728 65.285 1.00 13.62 60 VAL B N 1
ATOM 4244 C CA . VAL B 1 60 ? 29.048 -28.682 65.669 1.00 13.46 60 VAL B CA 1
ATOM 4245 C C . VAL B 1 60 ? 29.286 -29.131 67.106 1.00 13.84 60 VAL B C 1
ATOM 4246 O O . VAL B 1 60 ? 30.012 -30.103 67.357 1.00 13.72 60 VAL B O 1
ATOM 4250 N N . ALA B 1 61 ? 28.675 -28.421 68.047 1.00 14.03 61 ALA B N 1
ATOM 4251 C CA . ALA B 1 61 ? 28.871 -28.702 69.467 1.00 14.27 61 ALA B CA 1
ATOM 4252 C C . ALA B 1 61 ? 27.708 -28.145 70.278 1.00 14.11 61 ALA B C 1
ATOM 4253 O O . ALA B 1 61 ? 27.131 -27.133 69.902 1.00 14.45 61 ALA B O 1
ATOM 4255 N N . PRO B 1 62 ? 27.352 -28.806 71.395 1.00 14.43 62 PRO B N 1
ATOM 4256 C CA . PRO B 1 62 ? 26.349 -28.181 72.255 1.00 14.10 62 PRO B CA 1
ATOM 4257 C C . PRO B 1 62 ? 26.964 -27.009 73.033 1.00 14.39 62 PRO B C 1
ATOM 4258 O O . PRO B 1 62 ? 28.201 -26.858 73.043 1.00 14.05 62 PRO B O 1
ATOM 4262 N N . ASN B 1 63 ? 26.114 -26.179 73.649 1.00 13.87 63 ASN B N 1
ATOM 4263 C CA . ASN B 1 63 ? 26.581 -24.988 74.353 1.00 13.82 63 ASN B CA 1
ATOM 4264 C C . ASN B 1 63 ? 27.615 -25.360 75.409 1.00 13.57 63 ASN B C 1
ATOM 4265 O O . ASN B 1 63 ? 27.423 -26.328 76.146 1.00 13.44 63 ASN B O 1
ATOM 4270 N N . SER B 1 64 ? 28.715 -24.605 75.444 1.00 13.02 64 SER B N 1
ATOM 4271 C CA . SER B 1 64 ? 29.779 -24.757 76.445 1.00 12.77 64 SER B CA 1
ATOM 4272 C C . SER B 1 64 ? 30.685 -23.527 76.390 1.00 12.73 64 SER B C 1
ATOM 4273 O O . SER B 1 64 ? 30.643 -22.774 75.417 1.00 12.54 64 SER B O 1
ATOM 4276 N N . ALA B 1 65 ? 31.512 -23.326 77.420 1.00 12.26 65 ALA B N 1
ATOM 4277 C CA . ALA B 1 65 ? 32.477 -22.235 77.399 1.00 12.29 65 ALA B CA 1
ATOM 4278 C C . ALA B 1 65 ? 33.471 -22.474 76.265 1.00 12.45 65 ALA B C 1
ATOM 4279 O O . ALA B 1 65 ? 33.917 -21.536 75.615 1.00 12.26 65 ALA B O 1
ATOM 4281 N N . ASP B 1 66 ? 33.785 -23.745 76.019 1.00 12.32 66 ASP B N 1
ATOM 4282 C CA . ASP B 1 66 ? 34.767 -24.115 74.998 1.00 12.46 66 ASP B CA 1
ATOM 4283 C C . ASP B 1 66 ? 34.320 -23.778 73.582 1.00 12.35 66 ASP B C 1
ATOM 4284 O O . ASP B 1 66 ? 35.124 -23.299 72.783 1.00 12.41 66 ASP B O 1
ATOM 4289 N N . VAL B 1 67 ? 33.051 -24.019 73.263 1.00 12.03 67 VAL B N 1
ATOM 4290 C CA . VAL B 1 67 ? 32.580 -23.660 71.923 1.00 12.05 67 VAL B CA 1
ATOM 4291 C C . VAL B 1 67 ? 32.442 -22.139 71.747 1.00 11.89 67 VAL B C 1
ATOM 4292 O O . VAL B 1 67 ? 32.681 -21.618 70.657 1.00 11.86 67 VAL B O 1
ATOM 4296 N N . VAL B 1 68 ? 32.081 -21.436 72.821 1.00 11.97 68 VAL B N 1
ATOM 4297 C CA . VAL B 1 68 ? 32.081 -19.972 72.822 1.00 11.75 68 VAL B CA 1
ATOM 4298 C C . VAL B 1 68 ? 33.463 -19.452 72.426 1.00 12.05 68 VAL B C 1
ATOM 4299 O O . VAL B 1 68 ? 33.587 -18.607 71.536 1.00 12.13 68 VAL B O 1
ATOM 4303 N N . ILE B 1 69 ? 34.501 -19.966 73.086 1.00 12.28 69 ILE B N 1
ATOM 4304 C CA . ILE B 1 69 ? 35.869 -19.579 72.762 1.00 12.48 69 ILE B CA 1
ATOM 4305 C C . ILE B 1 69 ? 36.219 -19.898 71.301 1.00 12.52 69 ILE B C 1
ATOM 4306 O O . ILE B 1 69 ? 36.810 -19.066 70.619 1.00 12.49 69 ILE B O 1
ATOM 4311 N N . ALA B 1 70 ? 35.837 -21.089 70.825 1.00 12.20 70 ALA B N 1
ATOM 4312 C CA . ALA B 1 70 ? 36.153 -21.511 69.456 1.00 11.57 70 ALA B CA 1
ATOM 4313 C C . ALA B 1 70 ? 35.465 -20.644 68.394 1.00 11.34 70 ALA B C 1
ATOM 4314 O O . ALA B 1 70 ? 36.096 -20.234 67.422 1.00 11.46 70 ALA B O 1
ATOM 4316 N N . ILE B 1 71 ? 34.178 -20.362 68.580 1.00 11.15 71 ILE B N 1
ATOM 4317 C CA . ILE B 1 71 ? 33.425 -19.541 67.621 1.00 11.07 71 ILE B CA 1
ATOM 4318 C C . ILE B 1 71 ? 34.024 -18.134 67.550 1.00 11.28 71 ILE B C 1
ATOM 4319 O O . ILE B 1 71 ? 34.231 -17.579 66.468 1.00 10.95 71 ILE B O 1
ATOM 4324 N N . LEU B 1 72 ? 34.319 -17.564 68.711 1.00 11.08 72 LEU B N 1
ATOM 4325 C CA . LEU B 1 72 ? 34.852 -16.202 68.734 1.00 11.08 72 LEU B CA 1
ATOM 4326 C C . LEU B 1 72 ? 36.294 -16.138 68.244 1.00 10.97 72 LEU B C 1
ATOM 4327 O O . LEU B 1 72 ? 36.714 -15.122 67.702 1.00 10.98 72 LEU B O 1
ATOM 4332 N N . ALA B 1 73 ? 37.041 -17.226 68.426 1.00 10.99 73 ALA B N 1
ATOM 4333 C CA . ALA B 1 73 ? 38.409 -17.315 67.918 1.00 11.14 73 ALA B CA 1
ATOM 4334 C C . ALA B 1 73 ? 38.414 -17.426 66.400 1.00 11.28 73 ALA B C 1
ATOM 4335 O O . ALA B 1 73 ? 39.238 -16.803 65.721 1.00 11.76 73 ALA B O 1
ATOM 4337 N N . LEU B 1 74 ? 37.503 -18.239 65.868 1.00 11.30 74 LEU B N 1
ATOM 4338 C CA . LEU B 1 74 ? 37.298 -18.309 64.428 1.00 11.09 74 LEU B CA 1
ATOM 4339 C C . LEU B 1 74 ? 37.005 -16.923 63.856 1.00 11.10 74 LEU B C 1
ATOM 4340 O O . LEU B 1 74 ? 37.635 -16.521 62.886 1.00 11.64 74 LEU B O 1
ATOM 4345 N N . HIS B 1 75 ? 36.051 -16.212 64.455 1.00 10.71 75 HIS B N 1
ATOM 4346 C CA . HIS B 1 75 ? 35.717 -14.843 64.031 1.00 11.53 75 HIS B CA 1
ATOM 4347 C C . HIS B 1 75 ? 36.902 -13.878 64.144 1.00 11.60 75 HIS B C 1
ATOM 4348 O O . HIS B 1 75 ? 37.166 -13.103 63.218 1.00 12.24 75 HIS B O 1
ATOM 4355 N N . ARG B 1 76 ? 37.624 -13.940 65.264 1.00 11.70 76 ARG B N 1
ATOM 4356 C CA . ARG B 1 76 ? 38.823 -13.117 65.468 1.00 12.51 76 ARG B CA 1
ATOM 4357 C C . ARG B 1 76 ? 39.867 -13.344 64.373 1.00 12.80 76 ARG B C 1
ATOM 4358 O O . ARG B 1 76 ? 40.481 -12.392 63.893 1.00 13.36 76 ARG B O 1
ATOM 4366 N N . LEU B 1 77 ? 40.072 -14.603 63.983 1.00 12.96 77 LEU B N 1
ATOM 4367 C CA . LEU B 1 77 ? 40.996 -14.914 62.892 1.00 12.48 77 LEU B CA 1
ATOM 4368 C C . LEU B 1 77 ? 40.490 -14.318 61.575 1.00 12.57 77 LEU B C 1
ATOM 4369 O O . LEU B 1 77 ? 41.281 -13.865 60.738 1.00 12.72 77 LEU B O 1
ATOM 4374 N N . GLY B 1 78 ? 39.175 -14.339 61.391 1.00 12.45 78 GLY B N 1
ATOM 4375 C CA . GLY B 1 78 ? 38.553 -13.826 60.179 1.00 12.23 78 GLY B CA 1
ATOM 4376 C C . GLY B 1 78 ? 37.833 -14.891 59.381 1.00 12.93 78 GLY B C 1
ATOM 4377 O O . GLY B 1 78 ? 37.247 -14.589 58.335 1.00 12.78 78 GLY B O 1
ATOM 4378 N N . ALA B 1 79 ? 37.896 -16.137 59.861 1.00 12.70 79 ALA B N 1
ATOM 4379 C CA . ALA B 1 79 ? 37.148 -17.254 59.277 1.00 13.06 79 ALA B CA 1
ATOM 4380 C C . ALA B 1 79 ? 35.650 -17.074 59.517 1.00 13.00 79 ALA B C 1
ATOM 4381 O O . ALA B 1 79 ? 35.259 -16.361 60.427 1.00 13.72 79 ALA B O 1
ATOM 4383 N N . VAL B 1 80 ? 34.827 -17.711 58.691 1.00 13.26 80 VAL B N 1
ATOM 4384 C CA . VAL B 1 80 ? 33.372 -17.633 58.811 1.00 13.26 80 VAL B CA 1
ATOM 4385 C C . VAL B 1 80 ? 32.851 -18.887 59.540 1.00 13.46 80 VAL B C 1
ATOM 4386 O O . VAL B 1 80 ? 32.843 -19.977 58.960 1.00 13.30 80 VAL B O 1
ATOM 4390 N N . PRO B 1 81 ? 32.450 -18.749 60.828 1.00 13.64 81 PRO B N 1
ATOM 4391 C CA . PRO B 1 81 ? 31.834 -19.900 61.494 1.00 13.56 81 PRO B CA 1
ATOM 4392 C C . PRO B 1 81 ? 30.467 -20.220 60.897 1.00 13.70 81 PRO B C 1
ATOM 4393 O O . PRO B 1 81 ? 29.639 -19.315 60.729 1.00 13.48 81 PRO B O 1
ATOM 4397 N N . ALA B 1 82 ? 30.255 -21.497 60.579 1.00 13.91 82 ALA B N 1
ATOM 4398 C CA . ALA B 1 82 ? 28.954 -22.024 60.144 1.00 14.13 82 ALA B CA 1
ATOM 4399 C C . ALA B 1 82 ? 28.411 -22.924 61.243 1.00 14.21 82 ALA B C 1
ATOM 4400 O O . ALA B 1 82 ? 28.875 -24.059 61.428 1.00 13.97 82 ALA B O 1
ATOM 4402 N N . LEU B 1 83 ? 27.437 -22.407 61.983 1.00 14.53 83 LEU B N 1
ATOM 4403 C CA . LEU B 1 83 ? 26.976 -23.070 63.196 1.00 14.86 83 LEU B CA 1
ATOM 4404 C C . LEU B 1 83 ? 25.903 -24.079 62.851 1.00 14.94 83 LEU B C 1
ATOM 4405 O O . LEU B 1 83 ? 24.922 -23.755 62.179 1.00 14.86 83 LEU B O 1
ATOM 4410 N N . LEU B 1 84 ? 26.114 -25.313 63.300 1.00 15.08 84 LEU B N 1
ATOM 4411 C CA . LEU B 1 84 ? 25.202 -26.417 63.007 1.00 14.99 84 LEU B CA 1
ATOM 4412 C C . LEU B 1 84 ? 24.680 -27.076 64.279 1.00 14.93 84 LEU B C 1
ATOM 4413 O O . LEU B 1 84 ? 25.425 -27.261 65.245 1.00 14.85 84 LEU B O 1
ATOM 4418 N N . ASN B 1 85 ? 23.398 -27.430 64.265 1.00 14.42 85 ASN B N 1
ATOM 4419 C CA . ASN B 1 85 ? 22.759 -28.132 65.380 1.00 14.54 85 ASN B CA 1
ATOM 4420 C C . ASN B 1 85 ? 23.430 -29.499 65.609 1.00 14.58 85 ASN B C 1
ATOM 4421 O O . ASN B 1 85 ? 23.447 -30.337 64.705 1.00 13.97 85 ASN B O 1
ATOM 4426 N N . PRO B 1 86 ? 24.017 -29.710 66.809 1.00 15.01 86 PRO B N 1
ATOM 4427 C CA . PRO B 1 86 ? 24.706 -30.970 67.109 1.00 15.36 86 PRO B CA 1
ATOM 4428 C C . PRO B 1 86 ? 23.779 -32.189 67.191 1.00 15.88 86 PRO B C 1
ATOM 4429 O O . PRO B 1 86 ? 24.266 -33.316 67.275 1.00 15.47 86 PRO B O 1
ATOM 4433 N N . ARG B 1 87 ? 22.463 -31.953 67.173 1.00 16.39 87 ARG B N 1
ATOM 4434 C CA . ARG B 1 87 ? 21.461 -33.028 67.200 1.00 17.90 87 ARG B CA 1
ATOM 4435 C C . ARG B 1 87 ? 21.229 -33.633 65.814 1.00 16.98 87 ARG B C 1
ATOM 4436 O O . ARG B 1 87 ? 20.598 -34.676 65.694 1.00 17.47 87 ARG B O 1
ATOM 4444 N N . LEU B 1 88 ? 21.712 -32.970 64.764 1.00 16.55 88 LEU B N 1
ATOM 4445 C CA . LEU B 1 88 ? 21.617 -33.528 63.409 1.00 15.78 88 LEU B CA 1
ATOM 4446 C C . LEU B 1 88 ? 22.530 -34.745 63.302 1.00 15.20 88 LEU B C 1
ATOM 4447 O O . LEU B 1 88 ? 23.553 -34.827 63.987 1.00 14.90 88 LEU B O 1
ATOM 4452 N N . LYS B 1 89 ? 22.152 -35.701 62.461 1.00 14.68 89 LYS B N 1
ATOM 4453 C CA . LYS B 1 89 ? 22.932 -36.927 62.334 1.00 14.13 89 LYS B CA 1
ATOM 4454 C C . LYS B 1 89 ? 24.059 -36.776 61.306 1.00 13.95 89 LYS B C 1
ATOM 4455 O O . LYS B 1 89 ? 24.129 -35.770 60.599 1.00 13.57 89 LYS B O 1
ATOM 4461 N N . SER B 1 90 ? 24.931 -37.780 61.239 1.00 13.86 90 SER B N 1
ATOM 4462 C CA . SER B 1 90 ? 26.214 -37.678 60.538 1.00 13.96 90 SER B CA 1
ATOM 4463 C C . SER B 1 90 ? 26.092 -37.378 59.046 1.00 13.87 90 SER B C 1
ATOM 4464 O O . SER B 1 90 ? 26.845 -36.553 58.525 1.00 13.95 90 SER B O 1
ATOM 4467 N N . ALA B 1 91 ? 25.150 -38.038 58.366 1.00 14.16 91 ALA B N 1
ATOM 4468 C CA . ALA B 1 91 ? 24.979 -37.849 56.917 1.00 14.50 91 ALA B CA 1
ATOM 4469 C C . ALA B 1 91 ? 24.589 -36.413 56.586 1.00 14.74 91 ALA B C 1
ATOM 4470 O O . ALA B 1 91 ? 25.183 -35.804 55.708 1.00 14.81 91 ALA B O 1
ATOM 4472 N N . GLU B 1 92 ? 23.602 -35.881 57.304 1.00 14.81 92 GLU B N 1
ATOM 4473 C CA . GLU B 1 92 ? 23.147 -34.505 57.097 1.00 15.14 92 GLU B CA 1
ATOM 4474 C C . GLU B 1 92 ? 24.261 -33.494 57.376 1.00 14.68 92 GLU B C 1
ATOM 4475 O O . GLU B 1 92 ? 24.495 -32.590 56.573 1.00 14.68 92 GLU B O 1
ATOM 4481 N N . LEU B 1 93 ? 24.947 -33.666 58.508 1.00 14.17 93 LEU B N 1
ATOM 4482 C CA . LEU B 1 93 ? 26.092 -32.834 58.856 1.00 13.90 93 LEU B CA 1
ATOM 4483 C C . LEU B 1 93 ? 27.201 -32.879 57.794 1.00 14.18 93 LEU B C 1
ATOM 4484 O O . LEU B 1 93 ? 27.656 -31.837 57.333 1.00 13.91 93 LEU B O 1
ATOM 4489 N N . ALA B 1 94 ? 27.635 -34.079 57.411 1.00 13.93 94 ALA B N 1
ATOM 4490 C CA . ALA B 1 94 ? 28.703 -34.206 56.425 1.00 14.02 94 ALA B CA 1
ATOM 4491 C C . ALA B 1 94 ? 28.317 -33.577 55.083 1.00 14.56 94 ALA B C 1
ATOM 4492 O O . ALA B 1 94 ? 29.143 -32.922 54.447 1.00 14.79 94 ALA B O 1
ATOM 4494 N N . GLU B 1 95 ? 27.071 -33.776 54.657 1.00 14.84 95 GLU B N 1
ATOM 4495 C CA . GLU B 1 95 ? 26.608 -33.240 53.376 1.00 15.57 95 GLU B CA 1
ATOM 4496 C C . GLU B 1 95 ? 26.490 -31.709 53.395 1.00 15.76 95 GLU B C 1
ATOM 4497 O O . GLU B 1 95 ? 26.830 -31.053 52.414 1.00 15.68 95 GLU B O 1
ATOM 4503 N N . LEU B 1 96 ? 26.028 -31.147 54.514 1.00 15.62 96 LEU B N 1
ATOM 4504 C CA . LEU B 1 96 ? 25.980 -29.693 54.679 1.00 15.97 96 LEU B CA 1
ATOM 4505 C C . LEU B 1 96 ? 27.382 -29.074 54.686 1.00 16.12 96 LEU B C 1
ATOM 4506 O O . LEU B 1 96 ? 27.602 -28.014 54.096 1.00 16.18 96 LEU B O 1
ATOM 4511 N N . ILE B 1 97 ? 28.319 -29.748 55.350 1.00 16.38 97 ILE B N 1
ATOM 4512 C CA . ILE B 1 97 ? 29.727 -29.336 55.384 1.00 16.76 97 ILE B CA 1
ATOM 4513 C C . ILE B 1 97 ? 30.369 -29.394 53.985 1.00 17.55 97 ILE B C 1
ATOM 4514 O O . ILE B 1 97 ? 31.103 -28.481 53.584 1.00 17.92 97 ILE B O 1
ATOM 4519 N N . LYS B 1 98 ? 30.066 -30.462 53.250 1.00 17.70 98 LYS B N 1
ATOM 4520 C CA . LYS B 1 98 ? 30.495 -30.620 51.862 1.00 18.30 98 LYS B CA 1
ATOM 4521 C C . LYS B 1 98 ? 29.884 -29.548 50.953 1.00 18.39 98 LYS B C 1
ATOM 4522 O O . LYS B 1 98 ? 30.595 -28.912 50.181 1.00 18.20 98 LYS B O 1
ATOM 4528 N N . ARG B 1 99 ? 28.573 -29.340 51.062 1.00 18.75 99 ARG B N 1
ATOM 4529 C CA . ARG B 1 99 ? 27.876 -28.370 50.221 1.00 19.55 99 ARG B CA 1
ATOM 4530 C C . ARG B 1 99 ? 28.331 -26.942 50.483 1.00 19.38 99 ARG B C 1
ATOM 4531 O O . ARG B 1 99 ? 28.247 -26.101 49.590 1.00 19.85 99 ARG B O 1
ATOM 4539 N N . GLY B 1 100 ? 28.803 -26.681 51.702 1.00 18.77 100 GLY B N 1
ATOM 4540 C CA . GLY B 1 100 ? 29.285 -25.359 52.098 1.00 18.75 100 GLY B CA 1
ATOM 4541 C C . GLY B 1 100 ? 30.733 -25.066 51.733 1.00 18.59 100 GLY B C 1
ATOM 4542 O O . GLY B 1 100 ? 31.219 -23.948 51.950 1.00 18.49 100 GLY B O 1
ATOM 4543 N N . GLU B 1 101 ? 31.413 -26.061 51.163 1.00 18.29 101 GLU B N 1
ATOM 4544 C CA . GLU B 1 101 ? 32.820 -25.949 50.787 1.00 18.69 101 GLU B CA 1
ATOM 4545 C C . GLU B 1 101 ? 33.667 -25.492 51.986 1.00 18.58 101 GLU B C 1
ATOM 4546 O O . GLU B 1 101 ? 34.567 -24.657 51.863 1.00 18.64 101 GLU B O 1
ATOM 4552 N N . MET B 1 102 ? 33.355 -26.060 53.150 1.00 18.29 102 MET B N 1
ATOM 4553 C CA . MET B 1 102 ? 34.030 -25.730 54.398 1.00 18.28 102 MET B CA 1
ATOM 4554 C C . MET B 1 102 ? 35.463 -26.200 54.348 1.00 17.36 102 MET B C 1
ATOM 4555 O O . MET B 1 102 ? 35.742 -27.278 53.834 1.00 16.80 102 MET B O 1
ATOM 4560 N N . THR B 1 103 ? 36.358 -25.387 54.902 1.00 16.75 103 THR B N 1
ATOM 4561 C CA . THR B 1 103 ? 37.773 -25.724 55.017 1.00 16.44 103 THR B CA 1
ATOM 4562 C C . THR B 1 103 ? 38.000 -26.698 56.172 1.00 15.92 103 THR B C 1
ATOM 4563 O O . THR B 1 103 ? 38.835 -27.599 56.086 1.00 15.68 103 THR B O 1
ATOM 4567 N N . ALA B 1 104 ? 37.248 -26.503 57.257 1.00 15.37 104 ALA B N 1
ATOM 4568 C CA . ALA B 1 104 ? 37.386 -27.315 58.459 1.00 14.86 104 ALA B CA 1
ATOM 4569 C C . ALA B 1 104 ? 36.052 -27.449 59.195 1.00 14.70 104 ALA B C 1
ATOM 4570 O O . ALA B 1 104 ? 35.114 -26.707 58.930 1.00 14.50 104 ALA B O 1
ATOM 4572 N N . ALA B 1 105 ? 35.978 -28.424 60.098 1.00 14.77 105 ALA B N 1
ATOM 4573 C CA . ALA B 1 105 ? 34.829 -28.594 60.970 1.00 14.64 105 ALA B CA 1
ATOM 4574 C C . ALA B 1 105 ? 35.324 -28.793 62.392 1.00 14.73 105 ALA B C 1
ATOM 4575 O O . ALA B 1 105 ? 36.067 -29.729 62.675 1.00 14.69 105 ALA B O 1
ATOM 4577 N N . VAL B 1 106 ? 34.921 -27.895 63.278 1.00 14.80 106 VAL B N 1
ATOM 4578 C CA . VAL B 1 106 ? 35.234 -28.012 64.694 1.00 14.70 106 VAL B CA 1
ATOM 4579 C C . VAL B 1 106 ? 34.069 -28.754 65.329 1.00 14.43 106 VAL B C 1
ATOM 4580 O O . VAL B 1 106 ? 32.957 -28.226 65.401 1.00 14.45 106 VAL B O 1
ATOM 4584 N N . ILE B 1 107 ? 34.312 -29.995 65.753 1.00 14.00 107 ILE B N 1
ATOM 4585 C CA . ILE B 1 107 ? 33.223 -30.845 66.241 1.00 13.79 107 ILE B CA 1
ATOM 4586 C C . ILE B 1 107 ? 33.428 -31.316 67.682 1.00 13.04 107 ILE B C 1
ATOM 4587 O O . ILE B 1 107 ? 34.550 -31.582 68.106 1.00 12.94 107 ILE B O 1
ATOM 4592 N N . ALA B 1 108 ? 32.335 -31.395 68.431 1.00 12.93 108 ALA B N 1
ATOM 4593 C CA . ALA B 1 108 ? 32.349 -32.025 69.748 1.00 13.10 108 ALA B CA 1
ATOM 4594 C C . ALA B 1 108 ? 31.399 -33.231 69.776 1.00 13.32 108 ALA B C 1
ATOM 4595 O O . ALA B 1 108 ? 31.037 -33.724 70.847 1.00 13.72 108 ALA B O 1
ATOM 4597 N N . VAL B 1 109 ? 31.004 -33.698 68.590 1.00 13.26 109 VAL B N 1
ATOM 4598 C CA . VAL B 1 109 ? 29.975 -34.729 68.441 1.00 12.82 109 VAL B CA 1
ATOM 4599 C C . VAL B 1 109 ? 30.507 -36.097 67.995 1.00 12.95 109 VAL B C 1
ATOM 4600 O O . VAL B 1 109 ? 29.733 -36.958 67.574 1.00 13.07 109 VAL B O 1
ATOM 4604 N N . GLY B 1 110 ? 31.820 -36.293 68.065 1.00 12.71 110 GLY B N 1
ATOM 4605 C CA . GLY B 1 110 ? 32.381 -37.648 68.011 1.00 13.11 110 GLY B CA 1
ATOM 4606 C C . GLY B 1 110 ? 32.919 -38.223 66.712 1.00 13.03 110 GLY B C 1
ATOM 4607 O O . GLY B 1 110 ? 32.917 -37.573 65.671 1.00 13.13 110 GLY B O 1
ATOM 4608 N N . ARG B 1 111 ? 33.341 -39.483 66.799 1.00 13.30 111 ARG B N 1
ATOM 4609 C CA . ARG B 1 111 ? 34.052 -40.196 65.733 1.00 13.59 111 ARG B CA 1
ATOM 4610 C C . ARG B 1 111 ? 33.198 -40.600 64.524 1.00 13.47 111 ARG B C 1
ATOM 4611 O O . ARG B 1 111 ? 33.696 -40.624 63.397 1.00 13.37 111 ARG B O 1
ATOM 4619 N N . GLN B 1 112 ? 31.933 -40.945 64.751 1.00 13.63 112 GLN B N 1
ATOM 4620 C CA . GLN B 1 112 ? 31.039 -41.292 63.636 1.00 13.71 112 GLN B CA 1
ATOM 4621 C C . GLN B 1 112 ? 30.840 -40.099 62.692 1.00 13.67 112 GLN B C 1
ATOM 4622 O O . GLN B 1 112 ? 30.899 -40.244 61.468 1.00 13.87 112 GLN B O 1
ATOM 4628 N N . VAL B 1 113 ? 30.630 -38.921 63.270 1.00 13.80 113 VAL B N 1
ATOM 4629 C CA . VAL B 1 113 ? 30.506 -37.686 62.489 1.00 14.06 113 VAL B CA 1
ATOM 4630 C C . VAL B 1 113 ? 31.819 -37.362 61.764 1.00 14.11 113 VAL B C 1
ATOM 4631 O O . VAL B 1 113 ? 31.812 -37.053 60.570 1.00 13.89 113 VAL B O 1
ATOM 4635 N N . ALA B 1 114 ? 32.936 -37.450 62.483 1.00 14.28 114 ALA B N 1
ATOM 4636 C CA . ALA B 1 114 ? 34.252 -37.274 61.876 1.00 14.82 114 ALA B CA 1
ATOM 4637 C C . ALA B 1 114 ? 34.448 -38.205 60.679 1.00 15.28 114 ALA B C 1
ATOM 4638 O O . ALA B 1 114 ? 34.892 -37.764 59.621 1.00 15.19 114 ALA B O 1
ATOM 4640 N N . ASP B 1 115 ? 34.109 -39.485 60.843 1.00 15.64 115 ASP B N 1
ATOM 4641 C CA . ASP B 1 115 ? 34.270 -40.452 59.761 1.00 16.52 115 ASP B CA 1
ATOM 4642 C C . ASP B 1 115 ? 33.359 -40.134 58.577 1.00 15.98 115 ASP B C 1
ATOM 4643 O O . ASP B 1 115 ? 33.774 -40.252 57.431 1.00 16.13 115 ASP B O 1
ATOM 4648 N N . ALA B 1 116 ? 32.127 -39.725 58.855 1.00 15.81 116 ALA B N 1
ATOM 4649 C CA . ALA B 1 116 ? 31.203 -39.325 57.792 1.00 15.97 116 ALA B CA 1
ATOM 4650 C C . ALA B 1 116 ? 31.745 -38.133 56.991 1.00 16.22 116 ALA B C 1
ATOM 4651 O O . ALA B 1 116 ? 31.646 -38.113 55.761 1.00 15.92 116 ALA B O 1
ATOM 4653 N N . ILE B 1 117 ? 32.318 -37.154 57.693 1.00 16.45 117 ILE B N 1
ATOM 4654 C CA . ILE B 1 117 ? 32.931 -35.989 57.051 1.00 17.15 117 ILE B CA 1
ATOM 4655 C C . ILE B 1 117 ? 34.095 -36.440 56.160 1.00 17.81 117 ILE B C 1
ATOM 4656 O O . ILE B 1 117 ? 34.146 -36.088 54.978 1.00 18.31 117 ILE B O 1
ATOM 4661 N N . PHE B 1 118 ? 35.001 -37.242 56.719 1.00 18.67 118 PHE B N 1
ATOM 4662 C CA . PHE B 1 118 ? 36.104 -37.820 55.945 1.00 19.77 118 PHE B CA 1
ATOM 4663 C C . PHE B 1 118 ? 35.630 -38.574 54.688 1.00 20.23 118 PHE B C 1
ATOM 4664 O O . PHE B 1 118 ? 36.091 -38.284 53.584 1.00 20.30 118 PHE B O 1
ATOM 4672 N N . GLN B 1 119 ? 34.711 -39.523 54.865 1.00 20.73 119 GLN B N 1
ATOM 4673 C CA . GLN B 1 119 ? 34.232 -40.379 53.767 1.00 21.40 119 GLN B CA 1
ATOM 4674 C C . GLN B 1 119 ? 33.425 -39.634 52.700 1.00 21.75 119 GLN B C 1
ATOM 4675 O O . GLN B 1 119 ? 33.306 -40.112 51.568 1.00 21.88 119 GLN B O 1
ATOM 4681 N N . SER B 1 120 ? 32.879 -38.472 53.058 1.00 22.04 120 SER B N 1
ATOM 4682 C CA . SER B 1 120 ? 32.129 -37.634 52.120 1.00 22.56 120 SER B CA 1
ATOM 4683 C C . SER B 1 120 ? 33.016 -37.067 51.013 1.00 22.83 120 SER B C 1
ATOM 4684 O O . SER B 1 120 ? 32.516 -36.625 49.976 1.00 22.59 120 SER B O 1
ATOM 4687 N N . GLY B 1 121 ? 34.328 -37.082 51.250 1.00 23.33 121 GLY B N 1
ATOM 4688 C CA . GLY B 1 121 ? 35.311 -36.567 50.300 1.00 23.77 121 GLY B CA 1
ATOM 4689 C C . GLY B 1 121 ? 35.393 -35.054 50.228 1.00 24.07 121 GLY B C 1
ATOM 4690 O O . GLY B 1 121 ? 36.068 -34.509 49.348 1.00 24.56 121 GLY B O 1
ATOM 4691 N N . SER B 1 122 ? 34.723 -34.373 51.156 1.00 23.90 122 SER B N 1
ATOM 4692 C CA . SER B 1 122 ? 34.681 -32.902 51.192 1.00 23.74 122 SER B CA 1
ATOM 4693 C C . SER B 1 122 ? 36.053 -32.231 51.342 1.00 23.64 122 SER B C 1
ATOM 4694 O O . SER B 1 122 ? 36.247 -31.077 50.928 1.00 23.75 122 SER B O 1
ATOM 4697 N N . GLY B 1 123 ? 36.990 -32.942 51.963 1.00 23.48 123 GLY B N 1
ATOM 4698 C CA . GLY B 1 123 ? 38.322 -32.397 52.215 1.00 22.77 123 GLY B CA 1
ATOM 4699 C C . GLY B 1 123 ? 38.386 -31.487 53.432 1.00 22.31 123 GLY B C 1
ATOM 4700 O O . GLY B 1 123 ? 39.465 -31.007 53.796 1.00 21.88 123 GLY B O 1
ATOM 4701 N N . ALA B 1 124 ? 37.234 -31.246 54.062 1.00 21.70 124 ALA B N 1
ATOM 4702 C CA . ALA B 1 124 ? 37.184 -30.426 55.266 1.00 21.05 124 ALA B CA 1
ATOM 4703 C C . ALA B 1 124 ? 38.001 -31.086 56.371 1.00 20.85 124 ALA B C 1
ATOM 4704 O O . ALA B 1 124 ? 37.798 -32.254 56.702 1.00 21.03 124 ALA B O 1
ATOM 4706 N N . ARG B 1 125 ? 38.947 -30.338 56.920 1.00 20.69 125 ARG B N 1
ATOM 4707 C CA . ARG B 1 125 ? 39.774 -30.839 58.005 1.00 20.80 125 ARG B CA 1
ATOM 4708 C C . ARG B 1 125 ? 38.960 -30.962 59.292 1.00 20.29 125 ARG B C 1
ATOM 4709 O O . ARG B 1 125 ? 38.243 -30.037 59.678 1.00 20.24 125 ARG B O 1
ATOM 4717 N N . ILE B 1 126 ? 39.067 -32.114 59.944 1.00 19.64 126 ILE B N 1
ATOM 4718 C CA . ILE B 1 126 ? 38.320 -32.374 61.166 1.00 19.57 126 ILE B CA 1
ATOM 4719 C C . ILE B 1 126 ? 39.138 -31.926 62.372 1.00 19.33 126 ILE B C 1
ATOM 4720 O O . ILE B 1 126 ? 40.301 -32.303 62.525 1.00 18.88 126 ILE B O 1
ATOM 4725 N N . ILE B 1 127 ? 38.515 -31.099 63.207 1.00 19.22 127 ILE B N 1
ATOM 4726 C CA . ILE B 1 127 ? 39.139 -30.575 64.413 1.00 19.06 127 ILE B CA 1
ATOM 4727 C C . ILE B 1 127 ? 38.244 -30.926 65.603 1.00 18.71 127 ILE B C 1
ATOM 4728 O O . ILE B 1 127 ? 37.091 -30.515 65.637 1.00 18.70 127 ILE B O 1
ATOM 4733 N N . PHE B 1 128 ? 38.763 -31.691 66.566 1.00 18.35 128 PHE B N 1
ATOM 4734 C CA . PHE B 1 128 ? 38.024 -31.958 67.806 1.00 18.20 128 PHE B CA 1
ATOM 4735 C C . PHE B 1 128 ? 38.067 -30.691 68.654 1.00 17.69 128 PHE B C 1
ATOM 4736 O O . PHE B 1 128 ? 39.139 -30.136 68.866 1.00 16.94 128 PHE B O 1
ATOM 4744 N N . LEU B 1 129 ? 36.907 -30.234 69.128 1.00 17.07 129 LEU B N 1
ATOM 4745 C CA . LEU B 1 129 ? 36.858 -29.024 69.951 1.00 16.34 129 LEU B CA 1
ATOM 4746 C C . LEU B 1 129 ? 37.823 -29.135 71.144 1.00 16.52 129 LEU B C 1
ATOM 4747 O O . LEU B 1 129 ? 38.570 -28.195 71.442 1.00 15.93 129 LEU B O 1
ATOM 4752 N N . GLY B 1 130 ? 37.822 -30.299 71.794 1.00 16.36 130 GLY B N 1
ATOM 4753 C CA . GLY B 1 130 ? 38.654 -30.533 72.977 1.00 16.92 130 GLY B CA 1
ATOM 4754 C C . GLY B 1 130 ? 40.150 -30.538 72.707 1.00 17.40 130 GLY B C 1
ATOM 4755 O O . GLY B 1 130 ? 40.951 -30.470 73.643 1.00 17.75 130 GLY B O 1
ATOM 4756 N N . ASP B 1 131 ? 40.530 -30.628 71.434 1.00 17.44 131 ASP B N 1
ATOM 4757 C CA . ASP B 1 131 ? 41.932 -30.513 71.031 1.00 18.14 131 ASP B CA 1
ATOM 4758 C C . ASP B 1 131 ? 42.347 -29.035 70.840 1.00 17.89 131 ASP B C 1
ATOM 4759 O O . ASP B 1 131 ? 43.538 -28.729 70.743 1.00 18.25 131 ASP B O 1
ATOM 4764 N N . LEU B 1 132 ? 41.363 -28.135 70.787 1.00 17.47 132 LEU B N 1
ATOM 4765 C CA . LEU B 1 132 ? 41.611 -26.695 70.679 1.00 17.35 132 LEU B CA 1
ATOM 4766 C C . LEU B 1 132 ? 41.621 -26.022 72.037 1.00 17.15 132 LEU B C 1
ATOM 4767 O O . LEU B 1 132 ? 42.512 -25.236 72.349 1.00 17.29 132 LEU B O 1
ATOM 4772 N N . VAL B 1 133 ? 40.597 -26.320 72.825 1.00 17.15 133 VAL B N 1
ATOM 4773 C CA . VAL B 1 133 ? 40.384 -25.684 74.114 1.00 17.52 133 VAL B CA 1
ATOM 4774 C C . VAL B 1 133 ? 39.480 -26.611 74.927 1.00 18.18 133 VAL B C 1
ATOM 4775 O O . VAL B 1 133 ? 38.524 -27.173 74.396 1.00 17.84 133 VAL B O 1
ATOM 4779 N N . ARG B 1 134 ? 39.804 -26.793 76.202 1.00 18.91 134 ARG B N 1
ATOM 4780 C CA . ARG B 1 134 ? 39.025 -27.677 77.056 1.00 20.19 134 ARG B CA 1
ATOM 4781 C C . ARG B 1 134 ? 38.951 -27.093 78.454 1.00 20.21 134 ARG B C 1
ATOM 4782 O O . ARG B 1 134 ? 39.984 -26.799 79.057 1.00 19.83 134 ARG B O 1
ATOM 4790 N N . ASP B 1 135 ? 37.724 -26.919 78.948 1.00 20.61 135 ASP B N 1
ATOM 4791 C CA . ASP B 1 135 ? 37.452 -26.242 80.225 1.00 21.65 135 ASP B CA 1
ATOM 4792 C C . ASP B 1 135 ? 38.093 -24.847 80.290 1.00 21.47 135 ASP B C 1
ATOM 4793 O O . ASP B 1 135 ? 38.630 -24.439 81.328 1.00 21.44 135 ASP B O 1
ATOM 4798 N N . GLY B 1 136 ? 38.030 -24.129 79.169 1.00 21.40 136 GLY B N 1
ATOM 4799 C CA . GLY B 1 136 ? 38.560 -22.762 79.070 1.00 21.57 136 GLY B CA 1
ATOM 4800 C C . GLY B 1 136 ? 40.044 -22.653 78.750 1.00 21.77 136 GLY B C 1
ATOM 4801 O O . GLY B 1 136 ? 40.536 -21.574 78.429 1.00 21.65 136 GLY B O 1
ATOM 4802 N N . GLU B 1 137 ? 40.755 -23.772 78.817 1.00 21.91 137 GLU B N 1
ATOM 4803 C CA . GLU B 1 137 ? 42.204 -23.780 78.646 1.00 22.57 137 GLU B CA 1
ATOM 4804 C C . GLU B 1 137 ? 42.617 -24.189 77.227 1.00 22.46 137 GLU B C 1
ATOM 4805 O O . GLU B 1 137 ? 42.405 -25.329 76.822 1.00 21.78 137 GLU B O 1
ATOM 4811 N N . PRO B 1 138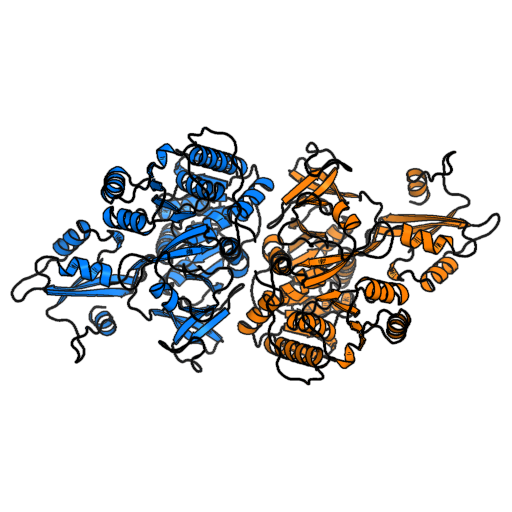 ? 43.203 -23.250 76.462 1.00 22.91 138 PRO B N 1
ATOM 4812 C CA . PRO B 1 138 ? 43.627 -23.561 75.101 1.00 23.48 138 PRO B CA 1
ATOM 4813 C C . PRO B 1 138 ? 44.965 -24.290 75.034 1.00 24.31 138 PRO B C 1
ATOM 4814 O O . PRO B 1 138 ? 45.809 -24.130 75.919 1.00 23.82 138 PRO B O 1
ATOM 4818 N N . TYR B 1 139 ? 45.142 -25.087 73.984 1.00 25.36 139 TYR B N 1
ATOM 4819 C CA . TYR B 1 139 ? 46.459 -25.558 73.588 1.00 26.60 139 TYR B CA 1
ATOM 4820 C C . TYR B 1 139 ? 47.000 -24.510 72.609 1.00 26.69 139 TYR B C 1
ATOM 4821 O O . TYR B 1 139 ? 46.450 -24.318 71.521 1.00 27.28 139 TYR B O 1
ATOM 4830 N N . SER B 1 140 ? 48.051 -23.807 73.027 1.00 26.59 140 SER B N 1
ATOM 4831 C CA . SER B 1 140 ? 48.527 -22.610 72.328 1.00 26.34 140 SER B CA 1
ATOM 4832 C C . SER B 1 140 ? 49.868 -22.798 71.643 1.00 25.51 140 SER B C 1
ATOM 4833 O O . SER B 1 140 ? 50.853 -23.167 72.283 1.00 25.52 140 SER B O 1
ATOM 4836 N N . TYR B 1 141 ? 49.895 -22.524 70.342 1.00 24.44 141 TYR B N 1
ATOM 4837 C CA . TYR B 1 141 ? 51.144 -22.363 69.605 1.00 23.55 141 TYR B CA 1
ATOM 4838 C C . TYR B 1 141 ? 50.968 -21.422 68.410 1.00 22.93 141 TYR B C 1
ATOM 4839 O O . TYR B 1 141 ? 49.846 -21.081 68.040 1.00 22.88 141 TYR B O 1
ATOM 4848 N N . GLY B 1 142 ? 52.081 -20.997 67.822 1.00 22.52 142 GLY B N 1
ATOM 4849 C CA . GLY B 1 142 ? 52.053 -20.083 66.687 1.00 21.76 142 GLY B CA 1
ATOM 4850 C C . GLY B 1 142 ? 52.224 -18.629 67.096 1.00 21.63 142 GLY B C 1
ATOM 4851 O O . GLY B 1 142 ? 51.901 -18.256 68.227 1.00 21.40 142 GLY B O 1
ATOM 4852 N N . PRO B 1 143 ? 52.748 -17.799 66.175 1.00 21.26 143 PRO B N 1
ATOM 4853 C CA . PRO B 1 143 ? 52.947 -16.365 66.394 1.00 21.17 143 PRO B CA 1
ATOM 4854 C C . PRO B 1 143 ? 51.654 -15.538 66.368 1.00 20.94 143 PRO B C 1
ATOM 4855 O O . PRO B 1 143 ? 50.614 -16.029 65.904 1.00 21.12 143 PRO B O 1
ATOM 4859 N N . PRO B 1 144 ? 51.713 -14.284 66.865 1.00 20.83 144 PRO B N 1
ATOM 4860 C CA . PRO B 1 144 ? 50.570 -13.378 66.767 1.00 20.59 144 PRO B CA 1
ATOM 4861 C C . PRO B 1 144 ? 50.066 -13.229 65.342 1.00 20.61 144 PRO B C 1
ATOM 4862 O O . PRO B 1 144 ? 50.846 -13.312 64.385 1.00 20.37 144 PRO B O 1
ATOM 4866 N N . ILE B 1 145 ? 48.762 -13.023 65.209 1.00 20.39 145 ILE B N 1
ATOM 4867 C CA . ILE B 1 145 ? 48.150 -12.839 63.902 1.00 20.47 145 ILE B CA 1
ATOM 4868 C C . ILE B 1 145 ? 47.500 -11.466 63.817 1.00 20.90 145 ILE B C 1
ATOM 4869 O O . ILE B 1 145 ? 47.166 -10.868 64.847 1.00 20.75 145 ILE B O 1
ATOM 4874 N N . GLU B 1 146 ? 47.342 -10.967 62.594 1.00 21.29 146 GLU B N 1
ATOM 4875 C CA . GLU B 1 146 ? 46.721 -9.661 62.386 1.00 22.22 146 GLU B CA 1
ATOM 4876 C C . GLU B 1 146 ? 45.223 -9.764 62.650 1.00 21.20 146 GLU B C 1
ATOM 4877 O O . GLU B 1 146 ? 44.627 -10.847 62.512 1.00 20.79 146 GLU B O 1
ATOM 4883 N N . ASP B 1 147 ? 44.632 -8.645 63.061 1.00 20.59 147 ASP B N 1
ATOM 4884 C CA . ASP B 1 147 ? 43.183 -8.506 63.039 1.00 20.15 147 ASP B CA 1
ATOM 4885 C C . ASP B 1 147 ? 42.862 -8.089 61.608 1.00 19.82 147 ASP B C 1
ATOM 4886 O O . ASP B 1 147 ? 43.220 -6.974 61.197 1.00 19.41 147 ASP B O 1
ATOM 4891 N N . PRO B 1 148 ? 42.209 -8.987 60.837 1.00 19.34 148 PRO B N 1
ATOM 4892 C CA . PRO B 1 148 ? 41.992 -8.734 59.419 1.00 19.20 148 PRO B CA 1
ATOM 4893 C C . PRO B 1 148 ? 40.951 -7.646 59.200 1.00 19.00 148 PRO B C 1
ATOM 4894 O O . PRO B 1 148 ? 40.101 -7.408 60.068 1.00 18.90 148 PRO B O 1
ATOM 4898 N N . GLN B 1 149 ? 41.040 -6.998 58.045 1.00 18.82 149 GLN B N 1
ATOM 4899 C CA . GLN B 1 149 ? 40.089 -5.988 57.625 1.00 18.62 149 GLN B CA 1
ATOM 4900 C C . GLN B 1 149 ? 38.764 -6.657 57.281 1.00 18.18 149 GLN B C 1
ATOM 4901 O O . GLN B 1 149 ? 38.718 -7.602 56.488 1.00 18.04 149 GLN B O 1
ATOM 4907 N N . ARG B 1 150 ? 37.704 -6.176 57.925 1.00 17.33 150 ARG B N 1
ATOM 4908 C CA . ARG B 1 150 ? 36.351 -6.677 57.732 1.00 17.09 150 ARG B CA 1
ATOM 4909 C C . ARG B 1 150 ? 35.510 -5.580 57.090 1.00 17.04 150 ARG B C 1
ATOM 4910 O O . ARG B 1 150 ? 35.656 -4.401 57.417 1.00 17.37 150 ARG B O 1
ATOM 4918 N N . GLU B 1 151 ? 34.645 -5.970 56.162 1.00 17.07 151 GLU B N 1
ATOM 4919 C CA . GLU B 1 151 ? 33.817 -5.015 55.424 1.00 16.84 151 GLU B CA 1
ATOM 4920 C C . GLU B 1 151 ? 32.330 -5.253 55.709 1.00 16.60 151 GLU B C 1
ATOM 4921 O O . GLU B 1 151 ? 31.940 -6.385 55.999 1.00 16.32 151 GLU B O 1
ATOM 4927 N N . PRO B 1 152 ? 31.494 -4.192 55.628 1.00 16.46 152 PRO B N 1
ATOM 4928 C CA . PRO B 1 152 ? 30.076 -4.305 56.016 1.00 16.13 152 PRO B CA 1
ATOM 4929 C C . PRO B 1 152 ? 29.303 -5.454 55.361 1.00 15.88 152 PRO B C 1
ATOM 4930 O O . PRO B 1 152 ? 28.666 -6.232 56.072 1.00 15.92 152 PRO B O 1
ATOM 4934 N N . ALA B 1 153 ? 29.380 -5.580 54.037 1.00 15.76 153 ALA B N 1
ATOM 4935 C CA . ALA B 1 153 ? 28.634 -6.619 53.308 1.00 15.53 153 ALA B CA 1
ATOM 4936 C C . ALA B 1 153 ? 29.307 -8.007 53.311 1.00 15.21 153 ALA B C 1
ATOM 4937 O O . ALA B 1 153 ? 28.741 -8.977 52.813 1.00 15.26 153 ALA B O 1
ATOM 4939 N N . GLN B 1 154 ? 30.510 -8.086 53.871 1.00 14.61 154 GLN B N 1
ATOM 4940 C CA . GLN B 1 154 ? 31.305 -9.318 53.905 1.00 14.49 154 GLN B CA 1
ATOM 4941 C C . GLN B 1 154 ? 30.636 -10.386 54.767 1.00 14.03 154 GLN B C 1
ATOM 4942 O O . GLN B 1 154 ? 30.112 -10.062 55.835 1.00 13.85 154 GLN B O 1
ATOM 4948 N N . PRO B 1 155 ? 30.658 -11.660 54.312 1.00 13.94 155 PRO B N 1
ATOM 4949 C CA . PRO B 1 155 ? 30.177 -12.765 55.150 1.00 13.81 155 PRO B CA 1
ATOM 4950 C C . PRO B 1 155 ? 30.844 -12.765 56.533 1.00 13.55 155 PRO B C 1
ATOM 4951 O O . PRO B 1 155 ? 32.060 -12.615 56.635 1.00 13.60 155 PRO B O 1
ATOM 4955 N N . ALA B 1 156 ? 30.046 -12.904 57.584 1.00 13.22 156 ALA B N 1
ATOM 4956 C CA . ALA B 1 156 ? 30.581 -12.967 58.956 1.00 13.48 156 ALA B CA 1
ATOM 4957 C C . ALA B 1 156 ? 30.264 -14.300 59.643 1.00 13.28 156 ALA B C 1
ATOM 4958 O O . ALA B 1 156 ? 31.156 -14.941 60.191 1.00 14.19 156 ALA B O 1
ATOM 4960 N N . PHE B 1 157 ? 28.995 -14.702 59.613 1.00 13.06 157 PHE B N 1
ATOM 4961 C CA . PHE B 1 157 ? 28.522 -15.937 60.249 1.00 12.37 157 PHE B CA 1
ATOM 4962 C C . PHE B 1 157 ? 27.492 -16.599 59.356 1.00 12.58 157 PHE B C 1
ATOM 4963 O O . PHE B 1 157 ? 26.790 -15.909 58.608 1.00 12.18 157 PHE B O 1
ATOM 4971 N N . ILE B 1 158 ? 27.418 -17.930 59.420 1.00 12.33 158 ILE B N 1
ATOM 4972 C CA . ILE B 1 158 ? 26.409 -18.702 58.680 1.00 12.68 158 ILE B CA 1
ATOM 4973 C C . ILE B 1 158 ? 25.555 -19.490 59.668 1.00 12.93 158 ILE B C 1
ATOM 4974 O O . ILE B 1 158 ? 26.084 -20.148 60.582 1.00 12.68 158 ILE B O 1
ATOM 4979 N N . PHE B 1 159 ? 24.241 -19.373 59.502 1.00 13.28 159 PHE B N 1
ATOM 4980 C CA . PHE B 1 159 ? 23.268 -20.093 60.324 1.00 13.99 159 PHE B CA 1
ATOM 4981 C C . PHE B 1 159 ? 22.321 -20.830 59.399 1.00 14.69 159 PHE B C 1
ATOM 4982 O O . PHE B 1 159 ? 22.063 -20.363 58.297 1.00 15.41 159 PHE B O 1
ATOM 4990 N N . TYR B 1 160 ? 21.786 -21.963 59.844 1.00 15.89 160 TYR B N 1
ATOM 4991 C CA . TYR B 1 160 ? 20.970 -22.799 58.960 1.00 17.10 160 TYR B CA 1
ATOM 4992 C C . TYR B 1 160 ? 19.484 -22.710 59.206 1.00 18.27 160 TYR B C 1
ATOM 4993 O O . TYR B 1 160 ? 19.016 -22.590 60.346 1.00 18.47 160 TYR B O 1
ATOM 5002 N N . THR B 1 161 ? 18.736 -22.780 58.116 1.00 19.26 161 THR B N 1
ATOM 5003 C CA . THR B 1 161 ? 17.302 -22.743 58.219 1.00 20.60 161 THR B CA 1
ATOM 5004 C C . THR B 1 161 ? 16.645 -23.705 57.232 1.00 20.48 161 THR B C 1
ATOM 5005 O O . THR B 1 161 ? 17.106 -23.891 56.101 1.00 20.62 161 THR B O 1
ATOM 5009 N N . SER B 1 162 ? 15.567 -24.325 57.684 1.00 20.77 162 SER B N 1
ATOM 5010 C CA . SER B 1 162 ? 14.874 -25.326 56.890 1.00 21.17 162 SER B CA 1
ATOM 5011 C C . SER B 1 162 ? 14.002 -24.711 55.805 1.00 20.87 162 SER B C 1
ATOM 5012 O O . SER B 1 162 ? 13.381 -23.670 56.001 1.00 20.91 162 SER B O 1
ATOM 5015 N N . GLY B 1 163 ? 13.987 -25.350 54.647 1.00 21.23 163 GLY B N 1
ATOM 5016 C CA . GLY B 1 163 ? 13.080 -24.970 53.580 1.00 21.66 163 GLY B CA 1
ATOM 5017 C C . GLY B 1 163 ? 11.968 -25.994 53.476 1.00 22.23 163 GLY B C 1
ATOM 5018 O O . GLY B 1 163 ? 11.855 -26.903 54.308 1.00 22.11 163 GLY B O 1
ATOM 5019 N N . THR B 1 164 ? 11.156 -25.856 52.438 1.00 22.86 164 THR B N 1
ATOM 5020 C CA . THR B 1 164 ? 10.002 -26.727 52.224 1.00 23.39 164 THR B CA 1
ATOM 5021 C C . THR B 1 164 ? 10.440 -28.070 51.646 1.00 23.63 164 THR B C 1
ATOM 5022 O O . THR B 1 164 ? 9.720 -29.067 51.734 1.00 24.11 164 THR B O 1
ATOM 5026 N N . THR B 1 165 ? 11.630 -28.082 51.060 1.00 23.89 165 THR B N 1
ATOM 5027 C CA . THR B 1 165 ? 12.204 -29.276 50.456 1.00 24.35 165 THR B CA 1
ATOM 5028 C C . THR B 1 165 ? 13.729 -29.217 50.579 1.00 24.03 165 THR B C 1
ATOM 5029 O O . THR B 1 165 ? 14.305 -28.130 50.691 1.00 23.98 165 THR B O 1
ATOM 5033 N N . GLY B 1 166 ? 14.370 -30.385 50.568 1.00 23.84 166 GLY B N 1
ATOM 5034 C CA . GLY B 1 166 ? 15.830 -30.476 50.556 1.00 23.24 166 GLY B CA 1
ATOM 5035 C C . GLY B 1 166 ? 16.498 -30.144 51.878 1.00 22.76 166 GLY B C 1
ATOM 5036 O O . GLY B 1 166 ? 15.829 -29.929 52.896 1.00 22.86 166 GLY B O 1
ATOM 5037 N N . LEU B 1 167 ? 17.829 -30.098 51.860 1.00 22.04 167 LEU B N 1
ATOM 5038 C CA . LEU B 1 167 ? 18.610 -29.852 53.075 1.00 21.40 167 LEU B CA 1
ATOM 5039 C C . LEU B 1 167 ? 18.450 -28.416 53.569 1.00 20.63 167 LEU B C 1
ATOM 5040 O O . LEU B 1 167 ? 18.059 -27.539 52.794 1.00 20.41 167 LEU B O 1
ATOM 5045 N N . PRO B 1 168 ? 18.742 -28.172 54.865 1.00 19.62 168 PRO B N 1
ATOM 5046 C CA . PRO B 1 168 ? 18.717 -26.800 55.386 1.00 18.60 168 PRO B CA 1
ATOM 5047 C C . PRO B 1 168 ? 19.565 -25.840 54.538 1.00 17.69 168 PRO B C 1
ATOM 5048 O O . PRO B 1 168 ? 20.586 -26.238 53.973 1.00 17.32 168 PRO B O 1
ATOM 5052 N N . LYS B 1 169 ? 19.133 -24.588 54.462 1.00 16.37 169 LYS B N 1
ATOM 5053 C CA . LYS B 1 169 ? 19.843 -23.581 53.686 1.00 16.00 169 LYS B CA 1
ATOM 5054 C C . LYS B 1 169 ? 20.762 -22.761 54.577 1.00 14.81 169 LYS B C 1
ATOM 5055 O O . LYS B 1 169 ? 20.412 -22.461 55.720 1.00 14.45 169 LYS B O 1
ATOM 5061 N N . ALA B 1 170 ? 21.935 -22.428 54.039 1.00 13.75 170 ALA B N 1
ATOM 5062 C CA . ALA B 1 170 ? 22.981 -21.706 54.758 1.00 12.95 170 ALA B CA 1
ATOM 5063 C C . ALA B 1 170 ? 22.806 -20.193 54.605 1.00 12.53 170 ALA B C 1
ATOM 5064 O O . ALA B 1 170 ? 23.257 -19.608 53.617 1.00 12.25 170 ALA B O 1
ATOM 5066 N N . ALA B 1 171 ? 22.151 -19.567 55.581 1.00 12.29 171 ALA B N 1
ATOM 5067 C CA . ALA B 1 171 ? 21.942 -18.115 55.557 1.00 12.34 171 ALA B CA 1
ATOM 5068 C C . ALA B 1 171 ? 23.225 -17.364 55.942 1.00 12.56 171 ALA B C 1
ATOM 5069 O O . ALA B 1 171 ? 23.747 -17.531 57.047 1.00 12.31 171 ALA B O 1
ATOM 5071 N N . ILE B 1 172 ? 23.727 -16.542 55.021 1.00 12.85 172 ILE B N 1
ATOM 5072 C CA . ILE B 1 172 ? 24.956 -15.782 55.236 1.00 12.86 172 ILE B CA 1
ATOM 5073 C C . ILE B 1 172 ? 24.655 -14.443 55.910 1.00 13.20 172 ILE B C 1
ATOM 5074 O O . ILE B 1 172 ? 23.993 -13.583 55.324 1.00 13.32 172 ILE B O 1
ATOM 5079 N N . ILE B 1 173 ? 25.153 -14.273 57.132 1.00 13.08 173 ILE B N 1
ATOM 5080 C CA . ILE B 1 173 ? 24.946 -13.042 57.906 1.00 13.85 173 ILE B CA 1
ATOM 5081 C C . ILE B 1 173 ? 26.171 -12.141 57.714 1.00 13.70 173 ILE B C 1
ATOM 5082 O O . ILE B 1 173 ? 27.296 -12.558 58.005 1.00 13.93 173 ILE B O 1
ATOM 5087 N N . PRO B 1 174 ? 25.968 -10.921 57.184 1.00 13.95 174 PRO B N 1
ATOM 5088 C CA . PRO B 1 174 ? 27.106 -10.028 56.922 1.00 13.87 174 PRO B CA 1
ATOM 5089 C C . PRO B 1 174 ? 27.676 -9.385 58.183 1.00 13.97 174 PRO B C 1
ATOM 5090 O O . PRO B 1 174 ? 27.028 -9.376 59.231 1.00 14.02 174 PRO B O 1
ATOM 5094 N N . GLN B 1 175 ? 28.876 -8.831 58.070 1.00 13.97 175 GLN B N 1
ATOM 5095 C CA . GLN B 1 175 ? 29.518 -8.160 59.204 1.00 14.35 175 GLN B CA 1
ATOM 5096 C C . GLN B 1 175 ? 28.646 -7.045 59.783 1.00 14.24 175 GLN B C 1
ATOM 5097 O O . GLN B 1 175 ? 28.571 -6.892 60.997 1.00 14.49 175 GLN B O 1
ATOM 5103 N N . ARG B 1 176 ? 27.979 -6.287 58.911 1.00 14.60 176 ARG B N 1
ATOM 5104 C CA . ARG B 1 176 ? 27.203 -5.101 59.315 1.00 15.23 176 ARG B CA 1
ATOM 5105 C C . ARG B 1 176 ? 25.944 -5.427 60.136 1.00 14.66 176 ARG B C 1
ATOM 5106 O O . ARG B 1 176 ? 25.343 -4.529 60.740 1.00 14.17 176 ARG B O 1
ATOM 5114 N N . ALA B 1 177 ? 25.550 -6.700 60.138 1.00 14.40 177 ALA B N 1
ATOM 5115 C CA . ALA B 1 177 ? 24.317 -7.140 60.781 1.00 14.43 177 ALA B CA 1
ATOM 5116 C C . ALA B 1 177 ? 24.438 -7.346 62.286 1.00 14.33 177 ALA B C 1
ATOM 5117 O O . ALA B 1 177 ? 23.437 -7.289 62.993 1.00 14.75 177 ALA B O 1
ATOM 5119 N N . ALA B 1 178 ? 25.657 -7.578 62.771 1.00 14.46 178 ALA B N 1
ATOM 5120 C CA . ALA B 1 178 ? 25.878 -7.908 64.179 1.00 14.44 178 ALA B CA 1
ATOM 5121 C C . ALA B 1 178 ? 25.326 -6.865 65.139 1.00 14.53 178 ALA B C 1
ATOM 5122 O O . ALA B 1 178 ? 24.691 -7.215 66.128 1.00 14.20 178 ALA B O 1
ATOM 5124 N N . GLU B 1 179 ? 25.567 -5.589 64.848 1.00 14.61 179 GLU B N 1
ATOM 5125 C CA . GLU B 1 179 ? 25.236 -4.534 65.795 1.00 14.80 179 GLU B CA 1
ATOM 5126 C C . GLU B 1 179 ? 23.740 -4.411 66.108 1.00 14.85 179 GLU B C 1
ATOM 5127 O O . GLU B 1 179 ? 23.363 -4.340 67.272 1.00 14.53 179 GLU B O 1
ATOM 5133 N N . SER B 1 180 ? 22.898 -4.395 65.077 1.00 14.63 180 SER B N 1
ATOM 5134 C CA . SER B 1 180 ? 21.455 -4.313 65.286 1.00 15.15 180 SER B CA 1
ATOM 5135 C C . SER B 1 180 ? 20.856 -5.619 65.825 1.00 15.27 180 SER B C 1
ATOM 5136 O O . SER B 1 180 ? 19.804 -5.597 66.482 1.00 15.43 180 SER B O 1
ATOM 5139 N N . ARG B 1 181 ? 21.525 -6.743 65.544 1.00 14.76 181 ARG B N 1
ATOM 5140 C CA . ARG B 1 181 ? 21.125 -8.053 66.072 1.00 14.79 181 ARG B CA 1
ATOM 5141 C C . ARG B 1 181 ? 21.425 -8.166 67.558 1.00 14.68 181 ARG B C 1
ATOM 5142 O O . ARG B 1 181 ? 20.901 -9.053 68.235 1.00 14.61 181 ARG B O 1
ATOM 5150 N N . VAL B 1 182 ? 22.264 -7.254 68.053 1.00 14.39 182 VAL B N 1
ATOM 5151 C CA . VAL B 1 182 ? 22.514 -7.093 69.487 1.00 14.09 182 VAL B CA 1
ATOM 5152 C C . VAL B 1 182 ? 21.615 -5.978 70.047 1.00 14.23 182 VAL B C 1
ATOM 5153 O O . VAL B 1 182 ? 20.863 -6.199 70.990 1.00 14.49 182 VAL B O 1
ATOM 5157 N N . LEU B 1 183 ? 21.678 -4.793 69.440 1.00 14.00 183 LEU B N 1
ATOM 5158 C CA . LEU B 1 183 ? 21.052 -3.594 70.004 1.00 14.56 183 LEU B CA 1
ATOM 5159 C C . LEU B 1 183 ? 19.526 -3.573 70.111 1.00 14.19 183 LEU B C 1
ATOM 5160 O O . LEU B 1 183 ? 18.988 -2.769 70.867 1.00 14.35 183 LEU B O 1
ATOM 5165 N N . PHE B 1 184 ? 18.827 -4.441 69.380 1.00 13.75 184 PHE B N 1
ATOM 5166 C CA . PHE B 1 184 ? 17.374 -4.558 69.564 1.00 13.92 184 PHE B CA 1
ATOM 5167 C C . PHE B 1 184 ? 17.057 -4.997 71.004 1.00 14.05 184 PHE B C 1
ATOM 5168 O O . PHE B 1 184 ? 15.971 -4.725 71.523 1.00 14.48 184 PHE B O 1
ATOM 5176 N N . MET B 1 185 ? 18.017 -5.652 71.655 1.00 14.01 185 MET B N 1
ATOM 5177 C CA . MET B 1 185 ? 17.871 -6.026 73.068 1.00 14.28 185 MET B CA 1
ATOM 5178 C C . MET B 1 185 ? 17.851 -4.797 73.979 1.00 14.46 185 MET B C 1
ATOM 5179 O O . MET B 1 185 ? 17.283 -4.842 75.067 1.00 14.73 185 MET B O 1
ATOM 5184 N N . SER B 1 186 ? 18.483 -3.709 73.537 1.00 14.79 186 SER B N 1
ATOM 5185 C CA . SER B 1 186 ? 18.366 -2.416 74.229 1.00 14.86 186 SER B CA 1
ATOM 5186 C C . SER B 1 186 ? 17.093 -1.661 73.872 1.00 14.63 186 SER B C 1
ATOM 5187 O O . SER B 1 186 ? 16.378 -1.201 74.765 1.00 14.79 186 SER B O 1
ATOM 5190 N N . THR B 1 187 ? 16.805 -1.532 72.579 1.00 14.40 187 THR B N 1
ATOM 5191 C CA . THR B 1 187 ? 15.671 -0.709 72.132 1.00 14.72 187 THR B CA 1
ATOM 5192 C C . THR B 1 187 ? 14.315 -1.359 72.400 1.00 14.94 187 THR B C 1
ATOM 5193 O O . THR B 1 187 ? 13.363 -0.680 72.784 1.00 15.24 187 THR B O 1
ATOM 5197 N N . GLN B 1 188 ? 14.228 -2.667 72.183 1.00 15.18 188 GLN B N 1
ATOM 5198 C CA . GLN B 1 188 ? 12.978 -3.401 72.413 1.00 15.46 188 GLN B CA 1
ATOM 5199 C C . GLN B 1 188 ? 12.879 -3.981 73.828 1.00 15.79 188 GLN B C 1
ATOM 5200 O O . GLN B 1 188 ? 11.893 -3.738 74.530 1.00 16.65 188 GLN B O 1
ATOM 5206 N N . VAL B 1 189 ? 13.894 -4.733 74.251 1.00 15.70 189 VAL B N 1
ATOM 5207 C CA . VAL B 1 189 ? 13.855 -5.416 75.557 1.00 15.96 189 VAL B CA 1
ATOM 5208 C C . VAL B 1 189 ? 14.188 -4.486 76.722 1.00 16.20 189 VAL B C 1
ATOM 5209 O O . VAL B 1 189 ? 13.684 -4.663 77.832 1.00 16.68 189 VAL B O 1
ATOM 5213 N N . GLY B 1 190 ? 15.005 -3.472 76.465 1.00 16.14 190 GLY B N 1
ATOM 5214 C CA . GLY B 1 190 ? 15.352 -2.507 77.500 1.00 16.15 190 GLY B CA 1
ATOM 5215 C C . GLY B 1 190 ? 16.549 -2.908 78.347 1.00 16.25 190 GLY B C 1
ATOM 5216 O O . GLY B 1 190 ? 16.717 -2.404 79.458 1.00 16.57 190 GLY B O 1
ATOM 5217 N N . LEU B 1 191 ? 17.378 -3.812 77.833 1.00 16.18 191 LEU B N 1
ATOM 5218 C CA . LEU B 1 191 ? 18.695 -4.033 78.420 1.00 16.33 191 LEU B CA 1
ATOM 5219 C C . LEU B 1 191 ? 19.510 -2.764 78.185 1.00 16.73 191 LEU B C 1
ATOM 5220 O O . LEU B 1 191 ? 19.306 -2.051 77.199 1.00 17.14 191 LEU B O 1
ATOM 5225 N N . ARG B 1 192 ? 20.408 -2.461 79.102 1.00 15.68 192 ARG B N 1
ATOM 5226 C CA . ARG B 1 192 ? 21.223 -1.277 78.951 1.00 16.02 192 ARG B CA 1
ATOM 5227 C C . ARG B 1 192 ? 22.664 -1.644 79.256 1.00 15.07 192 ARG B C 1
ATOM 5228 O O . ARG B 1 192 ? 22.919 -2.710 79.802 1.00 14.98 192 ARG B O 1
ATOM 5236 N N . HIS B 1 193 ? 23.600 -0.784 78.868 1.00 14.63 193 HIS B N 1
ATOM 5237 C CA . HIS B 1 193 ? 25.011 -1.070 79.086 1.00 14.00 193 HIS B CA 1
ATOM 5238 C C . HIS B 1 193 ? 25.305 -1.163 80.573 1.00 13.81 193 HIS B C 1
ATOM 5239 O O . HIS B 1 193 ? 24.800 -0.361 81.359 1.00 13.51 193 HIS B O 1
ATOM 5246 N N . GLY B 1 194 ? 26.131 -2.130 80.956 1.00 13.61 194 GLY B N 1
ATOM 5247 C CA . GLY B 1 194 ? 26.611 -2.175 82.335 1.00 13.43 194 GLY B CA 1
ATOM 5248 C C . GLY B 1 194 ? 26.966 -3.544 82.859 1.00 13.40 194 GLY B C 1
ATOM 5249 O O . GLY B 1 194 ? 26.448 -4.566 82.397 1.00 12.80 194 GLY B O 1
ATOM 5250 N N . ARG B 1 195 ? 27.843 -3.541 83.856 1.00 13.53 195 ARG B N 1
ATOM 5251 C CA . ARG B 1 195 ? 28.323 -4.756 84.507 1.00 14.44 195 ARG B CA 1
ATOM 5252 C C . ARG B 1 195 ? 27.255 -5.453 85.343 1.00 14.35 195 ARG B C 1
ATOM 5253 O O . ARG B 1 195 ? 27.496 -6.547 85.872 1.00 15.04 195 ARG B O 1
ATOM 5261 N N . HIS B 1 196 ? 26.088 -4.820 85.452 1.00 13.79 196 HIS B N 1
ATOM 5262 C CA . HIS B 1 196 ? 24.949 -5.371 86.185 1.00 13.78 196 HIS B CA 1
ATOM 5263 C C . HIS B 1 196 ? 24.285 -6.528 85.420 1.00 13.41 196 HIS B C 1
ATOM 5264 O O . HIS B 1 196 ? 23.498 -7.293 85.986 1.00 12.84 196 HIS B O 1
ATOM 5271 N N . ASN B 1 197 ? 24.600 -6.636 84.129 1.00 13.14 197 ASN B N 1
ATOM 5272 C CA . ASN B 1 197 ? 23.971 -7.619 83.262 1.00 12.75 197 ASN B CA 1
ATOM 5273 C C . ASN B 1 197 ? 24.473 -9.034 83.541 1.00 12.55 197 ASN B C 1
ATOM 5274 O O . ASN B 1 197 ? 25.650 -9.350 83.325 1.00 12.23 197 ASN B O 1
ATOM 5279 N N . VAL B 1 198 ? 23.567 -9.878 84.024 1.00 12.25 198 VAL B N 1
ATOM 5280 C CA . VAL B 1 198 ? 23.847 -11.301 84.207 1.00 12.36 198 VAL B CA 1
ATOM 5281 C C . VAL B 1 198 ? 22.832 -12.076 83.371 1.00 12.05 198 VAL B C 1
ATOM 5282 O O . VAL B 1 198 ? 21.661 -12.173 83.723 1.00 11.74 198 VAL B O 1
ATOM 5286 N N . VAL B 1 199 ? 23.302 -12.603 82.250 1.00 12.25 199 VAL B N 1
ATOM 5287 C CA . VAL B 1 199 ? 22.434 -13.210 81.240 1.00 12.27 199 VAL B CA 1
ATOM 5288 C C . VAL B 1 199 ? 22.526 -14.741 81.295 1.00 12.39 199 VAL B C 1
ATOM 5289 O O . VAL B 1 199 ? 23.615 -15.299 81.220 1.00 12.26 199 VAL B O 1
ATOM 5293 N N . LEU B 1 200 ? 21.385 -15.413 81.423 1.00 12.56 200 LEU B N 1
ATOM 5294 C CA . LEU B 1 200 ? 21.379 -16.876 81.417 1.00 13.15 200 LEU B CA 1
ATOM 5295 C C . LEU B 1 200 ? 21.354 -17.421 79.994 1.00 13.12 200 LEU B C 1
ATOM 5296 O O . LEU B 1 200 ? 20.426 -17.130 79.226 1.00 12.80 200 LEU B O 1
ATOM 5301 N N . GLY B 1 201 ? 22.364 -18.224 79.657 1.00 13.22 201 GLY B N 1
ATOM 5302 C CA . GLY B 1 201 ? 22.546 -18.720 78.291 1.00 13.60 201 GLY B CA 1
ATOM 5303 C C . GLY B 1 201 ? 21.732 -19.958 77.951 1.00 13.87 201 GLY B C 1
ATOM 5304 O O . GLY B 1 201 ? 22.289 -21.002 77.625 1.00 13.54 201 GLY B O 1
ATOM 5305 N N . LEU B 1 202 ? 20.408 -19.835 78.024 1.00 14.19 202 LEU B N 1
ATOM 5306 C CA . LEU B 1 202 ? 19.502 -20.952 77.740 1.00 14.04 202 LEU B CA 1
ATOM 5307 C C . LEU B 1 202 ? 19.466 -21.339 76.270 1.00 13.80 202 LEU B C 1
ATOM 5308 O O . LEU B 1 202 ? 19.456 -22.524 75.940 1.00 13.57 202 LEU B O 1
ATOM 5313 N N . MET B 1 203 ? 19.444 -20.336 75.399 1.00 13.15 203 MET B N 1
ATOM 5314 C CA . MET B 1 203 ? 19.240 -20.568 73.971 1.00 13.20 203 MET B CA 1
ATOM 5315 C C . MET B 1 203 ? 20.480 -21.127 73.281 1.00 13.06 203 MET B C 1
ATOM 5316 O O . MET B 1 203 ? 21.601 -20.690 73.569 1.00 13.04 203 MET B O 1
ATOM 5321 N N . PRO B 1 204 ? 20.279 -22.112 72.382 1.00 13.10 204 PRO B N 1
ATOM 5322 C CA . PRO B 1 204 ? 21.373 -22.686 71.601 1.00 13.04 204 PRO B CA 1
ATOM 5323 C C . PRO B 1 204 ? 22.166 -21.637 70.826 1.00 13.23 204 PRO B C 1
ATOM 5324 O O . PRO B 1 204 ? 21.594 -20.751 70.189 1.00 13.31 204 PRO B O 1
ATOM 5328 N N . LEU B 1 205 ? 23.484 -21.757 70.901 1.00 12.92 205 LEU B N 1
ATOM 5329 C CA . LEU B 1 205 ? 24.400 -20.856 70.220 1.00 13.23 205 LEU B CA 1
ATOM 5330 C C . LEU B 1 205 ? 24.361 -20.995 68.706 1.00 13.41 205 LEU B C 1
ATOM 5331 O O . LEU B 1 205 ? 24.765 -20.075 67.988 1.00 13.83 205 LEU B O 1
ATOM 5336 N N . TYR B 1 206 ? 23.866 -22.133 68.228 1.00 13.66 206 TYR B N 1
ATOM 5337 C CA . TYR B 1 206 ? 23.828 -22.415 66.787 1.00 14.25 206 TYR B CA 1
ATOM 5338 C C . TYR B 1 206 ? 22.592 -21.845 66.079 1.00 13.88 206 TYR B C 1
ATOM 5339 O O . TYR B 1 206 ? 22.386 -22.113 64.893 1.00 13.79 206 TYR B O 1
ATOM 5348 N N . HIS B 1 207 ? 21.766 -21.092 66.810 1.00 13.46 207 HIS B N 1
ATOM 5349 C CA . HIS B 1 207 ? 20.748 -20.243 66.194 1.00 13.26 207 HIS B CA 1
ATOM 5350 C C . HIS B 1 207 ? 21.004 -18.775 66.559 1.00 13.01 207 HIS B C 1
ATOM 5351 O O . HIS B 1 207 ? 21.707 -18.479 67.540 1.00 12.59 207 HIS B O 1
ATOM 5358 N N . VAL B 1 208 ? 20.442 -17.858 65.774 1.00 12.64 208 VAL B N 1
ATOM 5359 C CA . VAL B 1 208 ? 20.807 -16.432 65.893 1.00 12.61 208 VAL B CA 1
ATOM 5360 C C . VAL B 1 208 ? 20.381 -15.787 67.214 1.00 12.78 208 VAL B C 1
ATOM 5361 O O . VAL B 1 208 ? 21.031 -14.859 67.671 1.00 13.80 208 VAL B O 1
ATOM 5365 N N . VAL B 1 209 ? 19.298 -16.268 67.822 1.00 12.41 209 VAL B N 1
ATOM 5366 C CA . VAL B 1 209 ? 18.891 -15.738 69.123 1.00 12.15 209 VAL B CA 1
ATOM 5367 C C . VAL B 1 209 ? 19.992 -16.025 70.164 1.00 11.90 209 VAL B C 1
ATOM 5368 O O . VAL B 1 209 ? 20.548 -15.100 70.751 1.00 11.80 209 VAL B O 1
ATOM 5372 N N . GLY B 1 210 ? 20.316 -17.303 70.360 1.00 11.62 210 GLY B N 1
ATOM 5373 C CA . GLY B 1 210 ? 21.327 -17.712 71.344 1.00 11.26 210 GLY B CA 1
ATOM 5374 C C . GLY B 1 210 ? 22.702 -17.111 71.112 1.00 11.49 210 GLY B C 1
ATOM 5375 O O . GLY B 1 210 ? 23.445 -16.863 72.069 1.00 11.35 210 GLY B O 1
ATOM 5376 N N . PHE B 1 211 ? 23.055 -16.901 69.844 1.00 11.37 211 PHE B N 1
ATOM 5377 C CA . PHE B 1 211 ? 24.328 -16.276 69.521 1.00 11.53 211 PHE B CA 1
ATOM 5378 C C . PHE B 1 211 ? 24.323 -14.739 69.655 1.00 11.67 211 PHE B C 1
ATOM 5379 O O . PHE B 1 211 ? 25.016 -14.205 70.514 1.00 11.85 211 PHE B O 1
ATOM 5387 N N . PHE B 1 212 ? 23.553 -14.036 68.823 1.00 11.83 212 PHE B N 1
ATOM 5388 C CA . PHE B 1 212 ? 23.597 -12.555 68.810 1.00 11.60 212 PHE B CA 1
ATOM 5389 C C . PHE B 1 212 ? 22.878 -11.913 69.988 1.00 11.79 212 PHE B C 1
ATOM 5390 O O . PHE B 1 212 ? 23.404 -10.994 70.622 1.00 11.89 212 PHE B O 1
ATOM 5398 N N . ALA B 1 213 ? 21.656 -12.369 70.251 1.00 11.91 213 ALA B N 1
ATOM 5399 C CA . ALA B 1 213 ? 20.788 -11.693 71.216 1.00 12.13 213 ALA B CA 1
ATOM 5400 C C . ALA B 1 213 ? 21.084 -12.111 72.662 1.00 12.63 213 ALA B C 1
ATOM 5401 O O . ALA B 1 213 ? 20.700 -11.418 73.601 1.00 11.83 213 ALA B O 1
ATOM 5403 N N . VAL B 1 214 ? 21.764 -13.246 72.830 1.00 12.90 214 VAL B N 1
ATOM 5404 C CA . VAL B 1 214 ? 22.085 -13.753 74.164 1.00 13.33 214 VAL B CA 1
ATOM 5405 C C . VAL B 1 214 ? 23.600 -13.673 74.449 1.00 13.42 214 VAL B C 1
ATOM 5406 O O . VAL B 1 214 ? 24.024 -12.829 75.239 1.00 14.01 214 VAL B O 1
ATOM 5410 N N . LEU B 1 215 ? 24.410 -14.513 73.795 1.00 13.50 215 LEU B N 1
ATOM 5411 C CA . LEU B 1 215 ? 25.868 -14.491 74.018 1.00 12.76 215 LEU B CA 1
ATOM 5412 C C . LEU B 1 215 ? 26.490 -13.120 73.743 1.00 12.92 215 LEU B C 1
ATOM 5413 O O . LEU B 1 215 ? 27.035 -12.481 74.658 1.00 12.35 215 LEU B O 1
ATOM 5418 N N . VAL B 1 216 ? 26.413 -12.678 72.488 1.00 12.80 216 VAL B N 1
ATOM 5419 C CA . VAL B 1 216 ? 27.077 -11.437 72.077 1.00 12.88 216 VAL B CA 1
ATOM 5420 C C . VAL B 1 216 ? 26.526 -10.215 72.819 1.00 12.87 216 VAL B C 1
ATOM 5421 O O . VAL B 1 216 ? 27.302 -9.383 73.276 1.00 13.02 216 VAL B O 1
ATOM 5425 N N . ALA B 1 217 ? 25.204 -10.133 72.973 1.00 13.04 217 ALA B N 1
ATOM 5426 C CA . ALA B 1 217 ? 24.597 -9.026 73.734 1.00 12.68 217 ALA B CA 1
ATOM 5427 C C . ALA B 1 217 ? 25.133 -8.934 75.157 1.00 12.63 217 ALA B C 1
ATOM 5428 O O . ALA B 1 217 ? 25.522 -7.854 75.600 1.00 12.66 217 ALA B O 1
ATOM 5430 N N . ALA B 1 218 ? 25.152 -10.066 75.864 1.00 12.32 218 ALA B N 1
ATOM 5431 C CA . ALA B 1 218 ? 25.650 -10.135 77.240 1.00 12.43 218 ALA B CA 1
ATOM 5432 C C . ALA B 1 218 ? 27.063 -9.580 77.361 1.00 12.65 218 ALA B C 1
ATOM 5433 O O . ALA B 1 218 ? 27.329 -8.747 78.217 1.00 13.15 218 ALA B O 1
ATOM 5435 N N . LEU B 1 219 ? 27.967 -10.050 76.502 1.00 12.70 219 LEU B N 1
ATOM 5436 C CA . LEU B 1 219 ? 29.369 -9.619 76.550 1.00 12.87 219 LEU B CA 1
ATOM 5437 C C . LEU B 1 219 ? 29.541 -8.181 76.054 1.00 12.79 219 LEU B C 1
ATOM 5438 O O . LEU B 1 219 ? 30.286 -7.405 76.648 1.00 13.04 219 LEU B O 1
ATOM 5443 N N . ALA B 1 220 ? 28.850 -7.832 74.968 1.00 12.59 220 ALA B N 1
ATOM 5444 C CA . ALA B 1 220 ? 28.958 -6.495 74.373 1.00 12.19 220 ALA B CA 1
ATOM 5445 C C . ALA B 1 220 ? 28.485 -5.387 75.309 1.00 12.12 220 ALA B C 1
ATOM 5446 O O . ALA B 1 220 ? 28.965 -4.256 75.225 1.00 12.59 220 ALA B O 1
ATOM 5448 N N . LEU B 1 221 ? 27.555 -5.719 76.205 1.00 11.71 221 LEU B N 1
ATOM 5449 C CA . LEU B 1 221 ? 27.051 -4.781 77.208 1.00 11.66 221 LEU B CA 1
ATOM 5450 C C . LEU B 1 221 ? 27.892 -4.756 78.487 1.00 12.08 221 LEU B C 1
ATOM 5451 O O . LEU B 1 221 ? 27.511 -4.119 79.474 1.00 11.91 221 LEU B O 1
ATOM 5456 N N . ASP B 1 222 ? 29.037 -5.434 78.432 1.00 12.38 222 ASP B N 1
ATOM 5457 C CA . ASP B 1 222 ? 30.001 -5.551 79.548 1.00 12.93 222 ASP B CA 1
ATOM 5458 C C . ASP B 1 222 ? 29.472 -6.405 80.704 1.00 13.08 222 ASP B C 1
ATOM 5459 O O . ASP B 1 222 ? 29.891 -6.239 81.854 1.00 14.09 222 ASP B O 1
ATOM 5464 N N . GLY B 1 223 ? 28.567 -7.329 80.391 1.00 13.41 223 GLY B N 1
ATOM 5465 C CA . GLY B 1 223 ? 27.953 -8.185 81.401 1.00 13.07 223 GLY B CA 1
ATOM 5466 C C . GLY B 1 223 ? 28.546 -9.575 81.442 1.00 13.29 223 GLY B C 1
ATOM 5467 O O . GLY B 1 223 ? 29.642 -9.823 80.914 1.00 12.95 223 GLY B O 1
ATOM 5468 N N . THR B 1 224 ? 27.799 -10.483 82.069 1.00 13.18 224 THR B N 1
ATOM 5469 C CA . THR B 1 224 ? 28.216 -11.864 82.282 1.00 13.37 224 THR B CA 1
ATOM 5470 C C . THR B 1 224 ? 27.249 -12.812 81.567 1.00 13.67 224 THR B C 1
ATOM 5471 O O . THR B 1 224 ? 26.031 -12.638 81.655 1.00 13.74 224 THR B O 1
ATOM 5475 N N . TYR B 1 225 ? 27.807 -13.792 80.850 1.00 13.81 225 TYR B N 1
ATOM 5476 C CA . TYR B 1 225 ? 27.036 -14.860 80.198 1.00 13.90 225 TYR B CA 1
ATOM 5477 C C . TYR B 1 225 ? 27.173 -16.141 81.027 1.00 13.92 225 TYR B C 1
ATOM 5478 O O . TYR B 1 225 ? 28.277 -16.652 81.214 1.00 13.53 225 TYR B O 1
ATOM 5487 N N . VAL B 1 226 ? 26.051 -16.629 81.550 1.00 13.97 226 VAL B N 1
ATOM 5488 C CA . VAL B 1 226 ? 26.042 -17.852 82.345 1.00 13.66 226 VAL B CA 1
ATOM 5489 C C . VAL B 1 226 ? 25.786 -19.024 81.394 1.00 13.88 226 VAL B C 1
ATOM 5490 O O . VAL B 1 226 ? 24.692 -19.148 80.830 1.00 12.82 226 VAL B O 1
ATOM 5494 N N . VAL B 1 227 ? 26.803 -19.871 81.225 1.00 14.35 227 VAL B N 1
ATOM 5495 C CA . VAL B 1 227 ? 26.736 -21.014 80.307 1.00 14.97 227 VAL B CA 1
ATOM 5496 C C . VAL B 1 227 ? 25.755 -22.072 80.820 1.00 15.77 227 VAL B C 1
ATOM 5497 O O . VAL B 1 227 ? 25.762 -22.409 82.009 1.00 15.32 227 VAL B O 1
ATOM 5501 N N . VAL B 1 228 ? 24.899 -22.570 79.921 1.00 16.43 228 VAL B N 1
ATOM 5502 C CA . VAL B 1 228 ? 23.987 -23.678 80.231 1.00 16.97 228 VAL B CA 1
ATOM 5503 C C . VAL B 1 228 ? 24.203 -24.805 79.216 1.00 17.82 228 VAL B C 1
ATOM 5504 O O . VAL B 1 228 ? 23.898 -24.663 78.026 1.00 17.50 228 VAL B O 1
ATOM 550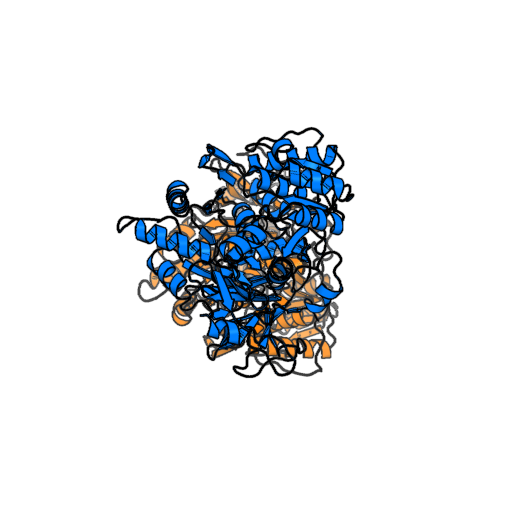8 N N . GLU B 1 229 ? 24.751 -25.916 79.696 1.00 18.68 229 GLU B N 1
ATOM 5509 C CA . GLU B 1 229 ? 25.104 -27.042 78.824 1.00 20.07 229 GLU B CA 1
ATOM 5510 C C . GLU B 1 229 ? 23.912 -27.938 78.492 1.00 20.61 229 GLU B C 1
ATOM 5511 O O . GLU B 1 229 ? 23.832 -28.490 77.391 1.00 21.04 229 GLU B O 1
ATOM 5517 N N . GLU B 1 230 ? 22.990 -28.060 79.442 1.00 21.02 230 GLU B N 1
ATOM 5518 C CA . GLU B 1 230 ? 21.826 -28.919 79.306 1.00 22.03 230 GLU B CA 1
ATOM 5519 C C . GLU B 1 230 ? 20.669 -28.281 80.053 1.00 21.32 230 GLU B C 1
ATOM 5520 O O . GLU B 1 230 ? 20.799 -27.946 81.232 1.00 21.74 230 GLU B O 1
ATOM 5526 N N . PHE B 1 231 ? 19.540 -28.109 79.370 1.00 20.76 231 PHE B N 1
ATOM 5527 C CA . PHE B 1 231 ? 18.381 -27.470 79.987 1.00 20.28 231 PHE B CA 1
ATOM 5528 C C . PHE B 1 231 ? 17.633 -28.399 80.942 1.00 20.16 231 PHE B C 1
ATOM 5529 O O . PHE B 1 231 ? 17.155 -29.471 80.549 1.00 19.89 231 PHE B O 1
ATOM 5537 N N . ARG B 1 232 ? 17.567 -27.976 82.203 1.00 19.95 232 ARG B N 1
ATOM 5538 C CA . ARG B 1 232 ? 16.734 -28.599 83.217 1.00 20.45 232 ARG B CA 1
ATOM 5539 C C . ARG B 1 232 ? 16.111 -27.441 83.997 1.00 19.98 232 ARG B C 1
ATOM 5540 O O . ARG B 1 232 ? 16.828 -26.702 84.674 1.00 20.16 232 ARG B O 1
ATOM 5548 N N . PRO B 1 233 ? 14.783 -27.263 83.877 1.00 19.46 233 PRO B N 1
ATOM 5549 C CA . PRO B 1 233 ? 14.081 -26.099 84.450 1.00 19.31 233 PRO B CA 1
ATOM 5550 C C . PRO B 1 233 ? 14.347 -25.823 85.942 1.00 19.05 233 PRO B C 1
ATOM 5551 O O . PRO B 1 233 ? 14.555 -24.670 86.304 1.00 18.92 233 PRO B O 1
ATOM 5555 N N . VAL B 1 234 ? 14.353 -26.852 86.791 1.00 18.82 234 VAL B N 1
ATOM 5556 C CA . VAL B 1 234 ? 14.636 -26.636 88.219 1.00 18.78 234 VAL B CA 1
ATOM 5557 C C . VAL B 1 234 ? 16.055 -26.088 88.383 1.00 18.65 234 VAL B C 1
ATOM 5558 O O . VAL B 1 234 ? 16.265 -25.122 89.109 1.00 18.66 234 VAL B O 1
ATOM 5562 N N . ASP B 1 235 ? 17.010 -26.678 87.668 1.00 18.63 235 ASP B N 1
ATOM 5563 C CA . ASP B 1 235 ? 18.410 -26.258 87.751 1.00 18.75 235 ASP B CA 1
ATOM 5564 C C . ASP B 1 235 ? 18.654 -24.849 87.209 1.00 18.06 235 ASP B C 1
ATOM 5565 O O . ASP B 1 235 ? 19.495 -24.108 87.731 1.00 18.04 235 ASP B O 1
ATOM 5570 N N . ALA B 1 236 ? 17.904 -24.491 86.170 1.00 17.31 236 ALA B N 1
ATOM 5571 C CA . ALA B 1 236 ? 17.938 -23.163 85.585 1.00 16.79 236 ALA B CA 1
ATOM 5572 C C . ALA B 1 236 ? 17.452 -22.109 86.575 1.00 16.43 236 ALA B C 1
ATOM 5573 O O . ALA B 1 236 ? 18.074 -21.062 86.719 1.00 16.01 236 ALA B O 1
ATOM 5575 N N . LEU B 1 237 ? 16.348 -22.395 87.263 1.00 16.27 237 LEU B N 1
ATOM 5576 C CA . LEU B 1 237 ? 15.809 -21.469 88.257 1.00 16.53 237 LEU B CA 1
ATOM 5577 C C . LEU B 1 237 ? 16.740 -21.310 89.463 1.00 16.57 237 LEU B C 1
ATOM 5578 O O . LEU B 1 237 ? 16.858 -20.222 90.011 1.00 16.36 237 LEU B O 1
ATOM 5583 N N . GLN B 1 238 ? 17.412 -22.394 89.848 1.00 17.07 238 GLN B N 1
ATOM 5584 C CA . GLN B 1 238 ? 18.437 -22.336 90.889 1.00 18.00 238 GLN B CA 1
ATOM 5585 C C . GLN B 1 238 ? 19.633 -21.472 90.454 1.00 17.41 238 GLN B C 1
ATOM 5586 O O . GLN B 1 238 ? 20.198 -20.760 91.275 1.00 17.14 238 GLN B O 1
ATOM 5592 N N . LEU B 1 239 ? 19.983 -21.502 89.164 1.00 17.19 239 LEU B N 1
ATOM 5593 C CA . LEU B 1 239 ? 21.010 -20.597 88.625 1.00 17.19 239 LEU B CA 1
ATOM 5594 C C . LEU B 1 239 ? 20.587 -19.130 88.673 1.00 17.10 239 LEU B C 1
ATOM 5595 O O . LEU B 1 239 ? 21.389 -18.271 89.034 1.00 16.82 239 LEU B O 1
ATOM 5600 N N . VAL B 1 240 ? 19.331 -18.846 88.316 1.00 17.15 240 VAL B N 1
ATOM 5601 C CA . VAL B 1 240 ? 18.780 -17.494 88.475 1.00 16.96 240 VAL B CA 1
ATOM 5602 C C . VAL B 1 240 ? 19.035 -16.958 89.889 1.00 17.20 240 VAL B C 1
ATOM 5603 O O . VAL B 1 240 ? 19.494 -15.825 90.054 1.00 16.92 240 VAL B O 1
ATOM 5607 N N . GLN B 1 241 ? 18.745 -17.784 90.895 1.00 17.53 241 GLN B N 1
ATOM 5608 C CA . GLN B 1 241 ? 18.903 -17.407 92.300 1.00 18.23 241 GLN B CA 1
ATOM 5609 C C . GLN B 1 241 ? 20.382 -17.288 92.666 1.00 17.94 241 GLN B C 1
ATOM 5610 O O . GLN B 1 241 ? 20.826 -16.258 93.169 1.00 18.18 241 GLN B O 1
ATOM 5616 N N . GLN B 1 242 ? 21.132 -18.348 92.389 1.00 18.15 242 GLN B N 1
ATOM 5617 C CA . GLN B 1 242 ? 22.553 -18.443 92.722 1.00 18.73 242 GLN B CA 1
ATOM 5618 C C . GLN B 1 242 ? 23.402 -17.383 92.015 1.00 17.91 242 GLN B C 1
ATOM 5619 O O . GLN B 1 242 ? 24.251 -16.758 92.641 1.00 17.61 242 GLN B O 1
ATOM 5625 N N . GLU B 1 243 ? 23.171 -17.179 90.718 1.00 17.12 243 GLU B N 1
ATOM 5626 C CA . GLU B 1 243 ? 23.969 -16.219 89.939 1.00 17.08 243 GLU B CA 1
ATOM 5627 C C . GLU B 1 243 ? 23.354 -14.816 89.891 1.00 16.41 243 GLU B C 1
ATOM 5628 O O . GLU B 1 243 ? 23.951 -13.895 89.332 1.00 16.06 243 GLU B O 1
ATOM 5634 N N . GLN B 1 244 ? 22.170 -14.661 90.485 1.00 16.18 244 GLN B N 1
ATOM 5635 C CA . GLN B 1 244 ? 21.425 -13.387 90.449 1.00 16.73 244 GLN B CA 1
ATOM 5636 C C . GLN B 1 244 ? 21.242 -12.904 89.000 1.00 15.97 244 GLN B C 1
ATOM 5637 O O . GLN B 1 244 ? 21.584 -11.768 88.640 1.00 16.19 244 GLN B O 1
ATOM 5643 N N . VAL B 1 245 ? 20.713 -13.808 88.183 1.00 15.14 245 VAL B N 1
ATOM 5644 C CA . VAL B 1 245 ? 20.440 -13.572 86.760 1.00 14.26 245 VAL B CA 1
ATOM 5645 C C . VAL B 1 245 ? 19.462 -12.405 86.616 1.00 14.09 245 VAL B C 1
ATOM 5646 O O . VAL B 1 245 ? 18.460 -12.334 87.332 1.00 13.47 245 VAL B O 1
ATOM 5650 N N . THR B 1 246 ? 19.777 -11.481 85.711 1.00 13.82 246 THR B N 1
ATOM 5651 C CA . THR B 1 246 ? 18.922 -10.316 85.469 1.00 13.51 246 THR B CA 1
ATOM 5652 C C . THR B 1 246 ? 18.059 -10.449 84.204 1.00 13.75 246 THR B C 1
ATOM 5653 O O . THR B 1 246 ? 16.997 -9.833 84.103 1.00 13.46 246 THR B O 1
ATOM 5657 N N . SER B 1 247 ? 18.512 -11.244 83.241 1.00 13.85 247 SER B N 1
ATOM 5658 C CA . SER B 1 247 ? 17.724 -11.441 82.035 1.00 14.47 247 SER B CA 1
ATOM 5659 C C . SER B 1 247 ? 17.788 -12.860 81.511 1.00 14.53 247 SER B C 1
ATOM 5660 O O . SER B 1 247 ? 18.826 -13.533 81.584 1.00 14.56 247 SER B O 1
ATOM 5663 N N . LEU B 1 248 ? 16.656 -13.312 80.984 1.00 14.25 248 LEU B N 1
ATOM 5664 C CA . LEU B 1 248 ? 16.593 -14.630 80.388 1.00 14.60 248 LEU B CA 1
ATOM 5665 C C . LEU B 1 248 ? 15.685 -14.564 79.170 1.00 14.10 248 LEU B C 1
ATOM 5666 O O . LEU B 1 248 ? 14.572 -14.047 79.245 1.00 13.72 248 LEU B O 1
ATOM 5671 N N . PHE B 1 249 ? 16.216 -15.051 78.050 1.00 13.88 249 PHE B N 1
ATOM 5672 C CA . PHE B 1 249 ? 15.562 -15.049 76.750 1.00 13.63 249 PHE B CA 1
ATOM 5673 C C . PHE B 1 249 ? 15.415 -16.515 76.338 1.00 13.65 249 PHE B C 1
ATOM 5674 O O . PHE B 1 249 ? 16.410 -17.246 76.271 1.00 14.03 249 PHE B O 1
ATOM 5682 N N . ALA B 1 250 ? 14.186 -16.962 76.082 1.00 13.39 250 ALA B N 1
ATOM 5683 C CA . ALA B 1 250 ? 13.965 -18.374 75.744 1.00 13.01 250 ALA B CA 1
ATOM 5684 C C . ALA B 1 250 ? 12.725 -18.591 74.879 1.00 12.49 250 ALA B C 1
ATOM 5685 O O . ALA B 1 250 ? 12.045 -17.643 74.525 1.00 12.90 250 ALA B O 1
ATOM 5687 N N . THR B 1 251 ? 12.453 -19.841 74.515 1.00 12.27 251 THR B N 1
ATOM 5688 C CA . THR B 1 251 ? 11.269 -20.165 73.723 1.00 11.82 251 THR B CA 1
ATOM 5689 C C . THR B 1 251 ? 10.068 -20.290 74.670 1.00 12.33 251 THR B C 1
ATOM 5690 O O . THR B 1 251 ? 10.252 -20.447 75.881 1.00 12.03 251 THR B O 1
ATOM 5694 N N . PRO B 1 252 ? 8.837 -20.210 74.128 1.00 12.31 252 PRO B N 1
ATOM 5695 C CA . PRO B 1 252 ? 7.657 -20.529 74.940 1.00 12.52 252 PRO B CA 1
ATOM 5696 C C . PRO B 1 252 ? 7.728 -21.944 75.519 1.00 12.50 252 PRO B C 1
ATOM 5697 O O . PRO B 1 252 ? 7.190 -22.187 76.605 1.00 12.96 252 PRO B O 1
ATOM 5701 N N . THR B 1 253 ? 8.388 -22.862 74.807 1.00 12.35 253 THR B N 1
ATOM 5702 C CA . THR B 1 253 ? 8.623 -24.225 75.313 1.00 12.21 253 THR B CA 1
ATOM 5703 C C . THR B 1 253 ? 9.443 -24.202 76.610 1.00 12.08 253 THR B C 1
ATOM 5704 O O . THR B 1 253 ? 9.044 -24.810 77.606 1.00 12.01 253 THR B O 1
ATOM 5708 N N . HIS B 1 254 ? 10.580 -23.505 76.585 1.00 11.86 254 HIS B N 1
ATOM 5709 C CA . HIS B 1 254 ? 11.411 -23.294 77.777 1.00 12.15 254 HIS B CA 1
ATOM 5710 C C . HIS B 1 254 ? 10.584 -22.684 78.914 1.00 12.41 254 HIS B C 1
ATOM 5711 O O . HIS B 1 254 ? 10.675 -23.116 80.058 1.00 12.28 254 HIS B O 1
ATOM 5718 N N . LEU B 1 255 ? 9.812 -21.649 78.580 1.00 12.57 255 LEU B N 1
ATOM 5719 C CA . LEU B 1 255 ? 9.080 -20.864 79.566 1.00 12.89 255 LEU B CA 1
ATOM 5720 C C . LEU B 1 255 ? 7.894 -21.597 80.177 1.00 13.43 255 LEU B C 1
ATOM 5721 O O . LEU B 1 255 ? 7.569 -21.385 81.354 1.00 13.58 255 LEU B O 1
ATOM 5726 N N . ASP B 1 256 ? 7.244 -22.448 79.383 1.00 13.39 256 ASP B N 1
ATOM 5727 C CA . ASP B 1 256 ? 6.222 -23.345 79.914 1.00 13.78 256 ASP B CA 1
ATOM 5728 C C . ASP B 1 256 ? 6.828 -24.219 81.003 1.00 13.71 256 ASP B C 1
ATOM 5729 O O . ASP B 1 256 ? 6.261 -24.360 82.093 1.00 13.59 256 ASP B O 1
ATOM 5734 N N . ALA B 1 257 ? 7.995 -24.782 80.707 1.00 13.60 257 ALA B N 1
ATOM 5735 C CA . ALA B 1 257 ? 8.690 -25.661 81.635 1.00 13.85 257 ALA B CA 1
ATOM 5736 C C . ALA B 1 257 ? 9.170 -24.907 82.870 1.00 13.81 257 ALA B C 1
ATOM 5737 O O . ALA B 1 257 ? 9.050 -25.409 83.990 1.00 13.78 257 ALA B O 1
ATOM 5739 N N . LEU B 1 258 ? 9.698 -23.700 82.664 1.00 13.65 258 LEU B N 1
ATOM 5740 C CA . LEU B 1 258 ? 10.209 -22.886 83.766 1.00 13.65 258 LEU B CA 1
ATOM 5741 C C . LEU B 1 258 ? 9.091 -22.385 84.669 1.00 13.56 258 LEU B C 1
ATOM 5742 O O . LEU B 1 258 ? 9.233 -22.397 85.890 1.00 13.31 258 LEU B O 1
ATOM 5747 N N . ALA B 1 259 ? 7.988 -21.941 84.066 1.00 13.38 259 ALA B N 1
ATOM 5748 C CA . ALA B 1 259 ? 6.834 -21.469 84.829 1.00 13.56 259 ALA B CA 1
ATOM 5749 C C . ALA B 1 259 ? 6.248 -22.571 85.712 1.00 13.85 259 ALA B C 1
ATOM 5750 O O . ALA B 1 259 ? 5.865 -22.308 86.849 1.00 14.23 259 ALA B O 1
ATOM 5752 N N . ALA B 1 260 ? 6.193 -23.797 85.191 1.00 13.90 260 ALA B N 1
ATOM 5753 C CA . ALA B 1 260 ? 5.737 -24.958 85.960 1.00 14.24 260 ALA B CA 1
ATOM 5754 C C . ALA B 1 260 ? 6.673 -25.250 87.141 1.00 14.51 260 ALA B C 1
ATOM 5755 O O . ALA B 1 260 ? 6.216 -25.445 88.277 1.00 14.39 260 ALA B O 1
ATOM 5757 N N . ALA B 1 261 ? 7.978 -25.268 86.867 1.00 14.61 261 ALA B N 1
ATOM 5758 C CA . ALA B 1 261 ? 8.997 -25.437 87.906 1.00 15.13 261 ALA B CA 1
ATOM 5759 C C . ALA B 1 261 ? 8.890 -24.343 88.976 1.00 15.58 261 ALA B C 1
ATOM 5760 O O . ALA B 1 261 ? 8.948 -24.634 90.176 1.00 15.85 261 ALA B O 1
ATOM 5762 N N . ALA B 1 262 ? 8.712 -23.092 88.543 1.00 15.78 262 ALA B N 1
ATOM 5763 C CA . ALA B 1 262 ? 8.554 -21.973 89.480 1.00 15.92 262 ALA B CA 1
ATOM 5764 C C . ALA B 1 262 ? 7.277 -22.102 90.326 1.00 16.12 262 ALA B C 1
ATOM 5765 O O . ALA B 1 262 ? 7.299 -21.828 91.530 1.00 16.13 262 ALA B O 1
ATOM 5767 N N . ALA B 1 263 ? 6.176 -22.507 89.687 1.00 16.08 263 ALA B N 1
ATOM 5768 C CA . ALA B 1 263 ? 4.912 -22.784 90.377 1.00 16.67 263 ALA B CA 1
ATOM 5769 C C . ALA B 1 263 ? 5.088 -23.831 91.472 1.00 17.10 263 ALA B C 1
ATOM 5770 O O . ALA B 1 263 ? 4.617 -23.641 92.602 1.00 17.15 263 ALA B O 1
ATOM 5772 N N . HIS B 1 264 ? 5.767 -24.927 91.134 1.00 17.36 264 HIS B N 1
ATOM 5773 C CA . HIS B 1 264 ? 6.019 -26.012 92.079 1.00 18.35 264 HIS B CA 1
ATOM 5774 C C . HIS B 1 264 ? 6.912 -25.564 93.243 1.00 18.06 264 HIS B C 1
ATOM 5775 O O . HIS B 1 264 ? 6.617 -25.859 94.411 1.00 17.82 264 HIS B O 1
ATOM 5782 N N . ALA B 1 265 ? 7.988 -24.849 92.922 1.00 17.59 265 ALA B N 1
ATOM 5783 C CA . ALA B 1 265 ? 8.953 -24.405 93.932 1.00 17.75 265 ALA B CA 1
ATOM 5784 C C . ALA B 1 265 ? 8.418 -23.303 94.846 1.00 17.78 265 ALA B C 1
ATOM 5785 O O . ALA B 1 265 ? 8.837 -23.193 96.003 1.00 17.69 265 ALA B O 1
ATOM 5787 N N . GLY B 1 266 ? 7.507 -22.484 94.317 1.00 17.90 266 GLY B N 1
ATOM 5788 C CA . GLY B 1 266 ? 6.949 -21.342 95.048 1.00 17.87 266 GLY B CA 1
ATOM 5789 C C . GLY B 1 266 ? 8.030 -20.516 95.722 1.00 17.98 266 GLY B C 1
ATOM 5790 O O . GLY B 1 266 ? 9.052 -20.180 95.097 1.00 17.36 266 GLY B O 1
ATOM 5791 N N . SER B 1 267 ? 7.821 -20.236 97.006 1.00 17.79 267 SER B N 1
ATOM 5792 C CA . SER B 1 267 ? 8.672 -19.321 97.766 1.00 18.76 267 SER B CA 1
ATOM 5793 C C . SER B 1 267 ? 10.060 -19.872 98.111 1.00 19.46 267 SER B C 1
ATOM 5794 O O . SER B 1 267 ? 10.901 -19.142 98.639 1.00 19.80 267 SER B O 1
ATOM 5797 N N . SER B 1 268 ? 10.301 -21.148 97.816 1.00 20.07 268 SER B N 1
ATOM 5798 C CA . SER B 1 268 ? 11.603 -21.755 98.071 1.00 21.17 268 SER B CA 1
ATOM 5799 C C . SER B 1 268 ? 12.672 -21.224 97.106 1.00 21.96 268 SER B C 1
ATOM 5800 O O . SER B 1 268 ? 13.866 -21.418 97.332 1.00 22.19 268 SER B O 1
ATOM 5803 N N . LEU B 1 269 ? 12.231 -20.545 96.047 1.00 22.69 269 LEU B N 1
ATOM 5804 C CA . LEU B 1 269 ? 13.135 -19.914 95.091 1.00 23.49 269 LEU B CA 1
ATOM 5805 C C . LEU B 1 269 ? 13.026 -18.401 95.121 1.00 23.60 269 LEU B C 1
ATOM 5806 O O . LEU B 1 269 ? 11.924 -17.846 95.128 1.00 24.20 269 LEU B O 1
ATOM 5811 N N . LYS B 1 270 ? 14.178 -17.742 95.146 1.00 23.53 270 LYS B N 1
ATOM 5812 C CA . LYS B 1 270 ? 14.242 -16.289 95.108 1.00 23.50 270 LYS B CA 1
ATOM 5813 C C . LYS B 1 270 ? 14.641 -15.872 93.697 1.00 23.03 270 LYS B C 1
ATOM 5814 O O . LYS B 1 270 ? 15.806 -15.991 93.306 1.00 22.96 270 LYS B O 1
ATOM 5820 N N . LEU B 1 271 ? 13.657 -15.404 92.933 1.00 22.43 271 LEU B N 1
ATOM 5821 C CA . LEU B 1 271 ? 13.853 -15.060 91.522 1.00 21.93 271 LEU B CA 1
ATOM 5822 C C . LEU B 1 271 ? 13.810 -13.551 91.266 1.00 21.78 271 LEU B C 1
ATOM 5823 O O . LEU B 1 271 ? 13.800 -13.112 90.116 1.00 21.66 271 LEU B O 1
ATOM 5828 N N . ASP B 1 272 ? 13.808 -12.758 92.333 1.00 21.38 272 ASP B N 1
ATOM 5829 C CA . ASP B 1 272 ? 13.581 -11.318 92.202 1.00 21.53 272 ASP B CA 1
ATOM 5830 C C . ASP B 1 272 ? 14.696 -10.542 91.471 1.00 20.49 272 ASP B C 1
ATOM 5831 O O . ASP B 1 272 ? 14.490 -9.390 91.078 1.00 20.11 272 ASP B O 1
ATOM 5836 N N . SER B 1 273 ? 15.861 -11.164 91.280 1.00 19.49 273 SER B N 1
ATOM 5837 C CA . SER B 1 273 ? 16.920 -10.550 90.462 1.00 18.69 273 SER B CA 1
ATOM 5838 C C . SER B 1 273 ? 16.525 -10.476 88.985 1.00 18.12 273 SER B C 1
ATOM 5839 O O . SER B 1 273 ? 16.969 -9.589 88.257 1.00 18.47 273 SER B O 1
ATOM 5842 N N . LEU B 1 274 ? 15.690 -11.415 88.560 1.00 17.46 274 LEU B N 1
ATOM 5843 C CA . LEU B 1 274 ? 15.275 -11.552 87.169 1.00 17.29 274 LEU B CA 1
ATOM 5844 C C . LEU B 1 274 ? 14.360 -10.397 86.755 1.00 17.29 274 LEU B C 1
ATOM 5845 O O . LEU B 1 274 ? 13.217 -10.300 87.209 1.00 17.26 274 LEU B O 1
ATOM 5850 N N . ARG B 1 275 ? 14.884 -9.514 85.908 1.00 16.79 275 ARG B N 1
ATOM 5851 C CA . ARG B 1 275 ? 14.174 -8.293 85.541 1.00 17.18 275 ARG B CA 1
ATOM 5852 C C . ARG B 1 275 ? 13.579 -8.339 84.141 1.00 16.05 275 ARG B C 1
ATOM 5853 O O . ARG B 1 275 ? 12.695 -7.544 83.814 1.00 16.12 275 ARG B O 1
ATOM 5861 N N . HIS B 1 276 ? 14.068 -9.265 83.321 1.00 15.00 276 HIS B N 1
ATOM 5862 C CA . HIS B 1 276 ? 13.630 -9.387 81.932 1.00 14.36 276 HIS B CA 1
ATOM 5863 C C . HIS B 1 276 ? 13.384 -10.848 81.582 1.00 14.00 276 HIS B C 1
ATOM 5864 O O . HIS B 1 276 ? 14.279 -11.684 81.715 1.00 13.80 276 HIS B O 1
ATOM 5871 N N . VAL B 1 277 ? 12.159 -11.143 81.159 1.00 13.94 277 VAL B N 1
ATOM 5872 C CA . VAL B 1 277 ? 11.812 -12.458 80.610 1.00 13.63 277 VAL B CA 1
ATOM 5873 C C . VAL B 1 277 ? 11.306 -12.263 79.188 1.00 13.59 277 VAL B C 1
ATOM 5874 O O . VAL B 1 277 ? 10.219 -11.725 78.964 1.00 13.50 277 VAL B O 1
ATOM 5878 N N . THR B 1 278 ? 12.122 -12.680 78.228 1.00 13.29 278 THR B N 1
ATOM 5879 C CA . THR B 1 278 ? 11.854 -12.429 76.817 1.00 13.23 278 THR B CA 1
ATOM 5880 C C . THR B 1 278 ? 11.621 -13.756 76.115 1.00 13.15 278 THR B C 1
ATOM 5881 O O . THR B 1 278 ? 12.265 -14.743 76.438 1.00 13.27 278 THR B O 1
ATOM 5885 N N . PHE B 1 279 ? 10.705 -13.775 75.155 1.00 13.41 279 PHE B N 1
ATOM 5886 C CA . PHE B 1 279 ? 10.435 -14.991 74.394 1.00 13.62 279 PHE B CA 1
ATOM 5887 C C . PHE B 1 279 ? 10.391 -14.771 72.882 1.00 13.56 279 PHE B C 1
ATOM 5888 O O . PHE B 1 279 ? 9.967 -13.716 72.409 1.00 13.05 279 PHE B O 1
ATOM 5896 N N . ALA B 1 280 ? 10.836 -15.794 72.147 1.00 13.44 280 ALA B N 1
ATOM 5897 C CA . ALA B 1 280 ? 10.844 -15.804 70.688 1.00 13.50 280 ALA B CA 1
ATOM 5898 C C . ALA B 1 280 ? 10.986 -17.242 70.189 1.00 13.85 280 ALA B C 1
ATOM 5899 O O . ALA B 1 280 ? 11.257 -18.154 70.972 1.00 13.60 280 ALA B O 1
ATOM 5901 N N . GLY B 1 281 ? 10.808 -17.431 68.886 1.00 13.96 281 GLY B N 1
ATOM 5902 C CA . GLY B 1 281 ? 11.109 -18.705 68.243 1.00 14.43 281 GLY B CA 1
ATOM 5903 C C . GLY B 1 281 ? 9.863 -19.393 67.744 1.00 14.93 281 GLY B C 1
ATOM 5904 O O . GLY B 1 281 ? 9.933 -20.256 66.880 1.00 15.47 281 GLY B O 1
ATOM 5905 N N . ALA B 1 282 ? 8.718 -18.997 68.294 1.00 15.14 282 ALA B N 1
ATOM 5906 C CA . ALA B 1 282 ? 7.436 -19.591 67.957 1.00 15.25 282 ALA B CA 1
ATOM 5907 C C . ALA B 1 282 ? 6.320 -18.742 68.540 1.00 15.39 282 ALA B C 1
ATOM 5908 O O . ALA B 1 282 ? 6.564 -17.887 69.402 1.00 15.35 282 ALA B O 1
ATOM 5910 N N . THR B 1 283 ? 5.098 -18.994 68.073 1.00 15.42 283 THR B N 1
ATOM 5911 C CA . THR B 1 283 ? 3.901 -18.391 68.649 1.00 15.96 283 THR B CA 1
ATOM 5912 C C . THR B 1 283 ? 3.787 -18.805 70.115 1.00 16.13 283 THR B C 1
ATOM 5913 O O . THR B 1 283 ? 3.791 -19.990 70.439 1.00 15.83 283 THR B O 1
ATOM 5917 N N . MET B 1 284 ? 3.727 -17.807 70.988 1.00 16.04 284 MET B N 1
ATOM 5918 C CA . MET B 1 284 ? 3.537 -18.016 72.419 1.00 16.18 284 MET B CA 1
ATOM 5919 C C . MET B 1 284 ? 2.070 -18.388 72.712 1.00 15.96 284 MET B C 1
ATOM 5920 O O . MET B 1 284 ? 1.180 -17.543 72.566 1.00 15.33 284 MET B O 1
ATOM 5925 N N . PRO B 1 285 ? 1.803 -19.655 73.116 1.00 16.10 285 PRO B N 1
ATOM 5926 C CA . PRO B 1 285 ? 0.401 -20.008 73.382 1.00 16.18 285 PRO B CA 1
ATOM 5927 C C . PRO B 1 285 ? -0.126 -19.218 74.569 1.00 16.30 285 PRO B C 1
ATOM 5928 O O . PRO B 1 285 ? 0.627 -18.928 75.506 1.00 15.71 285 PRO B O 1
ATOM 5932 N N . ASP B 1 286 ? -1.404 -18.860 74.527 1.00 16.77 286 ASP B N 1
ATOM 5933 C CA . ASP B 1 286 ? -1.980 -18.019 75.577 1.00 17.57 286 ASP B CA 1
ATOM 5934 C C . ASP B 1 286 ? -1.923 -18.698 76.946 1.00 17.19 286 ASP B C 1
ATOM 5935 O O . ASP B 1 286 ? -1.721 -18.028 77.956 1.00 17.28 286 ASP B O 1
ATOM 5940 N N . ALA B 1 287 ? -2.067 -20.027 76.966 1.00 16.86 287 ALA B N 1
ATOM 5941 C CA . ALA B 1 287 ? -1.977 -20.800 78.212 1.00 16.56 287 ALA B CA 1
ATOM 5942 C C . ALA B 1 287 ? -0.579 -20.754 78.823 1.00 16.08 287 ALA B C 1
ATOM 5943 O O . ALA B 1 287 ? -0.441 -20.728 80.050 1.00 15.92 287 ALA B O 1
ATOM 5945 N N . VAL B 1 288 ? 0.453 -20.764 77.972 1.00 15.48 288 VAL B N 1
ATOM 5946 C CA . VAL B 1 288 ? 1.820 -20.576 78.444 1.00 14.74 288 VAL B CA 1
ATOM 5947 C C . VAL B 1 288 ? 1.975 -19.143 78.957 1.00 15.14 288 VAL B C 1
ATOM 5948 O O . VAL B 1 288 ? 2.532 -18.924 80.031 1.00 14.75 288 VAL B O 1
ATOM 5952 N N . LEU B 1 289 ? 1.465 -18.173 78.197 1.00 15.66 289 LEU B N 1
ATOM 5953 C CA . LEU B 1 289 ? 1.596 -16.758 78.567 1.00 16.11 289 LEU B CA 1
ATOM 5954 C C . LEU B 1 289 ? 0.999 -16.490 79.953 1.00 16.92 289 LEU B C 1
ATOM 5955 O O . LEU B 1 289 ? 1.604 -15.804 80.789 1.00 16.66 289 LEU B O 1
ATOM 5960 N N . GLU B 1 290 ? -0.174 -17.063 80.199 1.00 17.81 290 GLU B N 1
ATOM 5961 C CA . GLU B 1 290 ? -0.871 -16.895 81.465 1.00 19.11 290 GLU B CA 1
ATOM 5962 C C . GLU B 1 290 ? -0.036 -17.397 82.646 1.00 18.43 290 GLU B C 1
ATOM 5963 O O . GLU B 1 290 ? 0.094 -16.709 83.662 1.00 18.38 290 GLU B O 1
ATOM 5969 N N . THR B 1 291 ? 0.545 -18.585 82.502 1.00 18.08 291 THR B N 1
ATOM 5970 C CA . THR B 1 291 ? 1.351 -19.159 83.577 1.00 17.91 291 THR B CA 1
ATOM 5971 C C . THR B 1 291 ? 2.694 -18.445 83.752 1.00 17.29 291 THR B C 1
ATOM 5972 O O . THR B 1 291 ? 3.214 -18.341 84.871 1.00 16.97 291 THR B O 1
ATOM 5976 N N . VAL B 1 292 ? 3.239 -17.934 82.647 1.00 17.23 292 VAL B N 1
ATOM 5977 C CA . VAL B 1 292 ? 4.427 -17.078 82.680 1.00 16.48 292 VAL B CA 1
ATOM 5978 C C . VAL B 1 292 ? 4.163 -15.795 83.491 1.00 16.46 292 VAL B C 1
ATOM 5979 O O . VAL B 1 292 ? 4.947 -15.437 84.369 1.00 15.37 292 VAL B O 1
ATOM 5983 N N . HIS B 1 293 ? 3.052 -15.116 83.197 1.00 16.86 293 HIS B N 1
ATOM 5984 C CA . HIS B 1 293 ? 2.654 -13.915 83.943 1.00 17.24 293 HIS B CA 1
ATOM 5985 C C . HIS B 1 293 ? 2.438 -14.230 85.426 1.00 17.56 293 HIS B C 1
ATOM 5986 O O . HIS B 1 293 ? 2.743 -13.415 86.293 1.00 17.67 293 HIS B O 1
ATOM 5993 N N . GLN B 1 294 ? 1.928 -15.422 85.716 1.00 18.07 294 GLN B N 1
ATOM 5994 C CA . GLN B 1 294 ? 1.605 -15.798 87.093 1.00 19.05 294 GLN B CA 1
ATOM 5995 C C . GLN B 1 294 ? 2.834 -16.148 87.942 1.00 18.30 294 GLN B C 1
ATOM 5996 O O . GLN B 1 294 ? 2.904 -15.770 89.115 1.00 17.93 294 GLN B O 1
ATOM 6002 N N . HIS B 1 295 ? 3.805 -16.839 87.344 1.00 17.50 295 HIS B N 1
ATOM 6003 C CA . HIS B 1 295 ? 4.829 -17.521 88.131 1.00 17.06 295 HIS B CA 1
ATOM 6004 C C . HIS B 1 295 ? 6.261 -17.037 87.934 1.00 16.75 295 HIS B C 1
ATOM 6005 O O . HIS B 1 295 ? 7.146 -17.421 88.699 1.00 16.47 295 HIS B O 1
ATOM 6012 N N . LEU B 1 296 ? 6.484 -16.203 86.918 1.00 16.09 296 LEU B N 1
ATOM 6013 C CA . LEU B 1 296 ? 7.812 -15.657 86.655 1.00 15.55 296 LEU B CA 1
ATOM 6014 C C . LEU B 1 296 ? 7.828 -14.135 86.825 1.00 15.05 296 LEU B C 1
ATOM 6015 O O . LEU B 1 296 ? 6.902 -13.450 86.395 1.00 14.98 296 LEU B O 1
ATOM 6020 N N . PRO B 1 297 ? 8.878 -13.605 87.465 1.00 15.00 297 PRO B N 1
ATOM 6021 C CA . PRO B 1 297 ? 9.000 -12.161 87.668 1.00 14.91 297 PRO B CA 1
ATOM 6022 C C . PRO B 1 297 ? 9.555 -11.453 86.430 1.00 14.89 297 PRO B C 1
ATOM 6023 O O . PRO B 1 297 ? 9.837 -12.099 85.418 1.00 14.48 297 PRO B O 1
ATOM 6027 N N . GLY B 1 298 ? 9.697 -10.133 86.513 1.00 14.94 298 GLY B N 1
ATOM 6028 C CA . GLY B 1 298 ? 10.317 -9.360 85.442 1.00 15.01 298 GLY B CA 1
ATOM 6029 C C . GLY B 1 298 ? 9.337 -8.917 84.369 1.00 15.46 298 GLY B C 1
ATOM 6030 O O . GLY B 1 298 ? 8.212 -9.419 84.281 1.00 15.23 298 GLY B O 1
ATOM 6031 N N . GLU B 1 299 ? 9.769 -7.961 83.554 1.00 15.34 299 GLU B N 1
ATOM 6032 C CA . GLU B 1 299 ? 8.980 -7.535 82.415 1.00 15.32 299 GLU B CA 1
ATOM 6033 C C . GLU B 1 299 ? 8.991 -8.613 81.336 1.00 14.85 299 GLU B C 1
ATOM 6034 O O . GLU B 1 299 ? 10.050 -9.155 80.985 1.00 14.26 299 GLU B O 1
ATOM 6040 N N . LYS B 1 300 ? 7.798 -8.904 80.817 1.00 14.25 300 LYS B N 1
ATOM 6041 C CA . LYS B 1 300 ? 7.604 -9.904 79.771 1.00 14.18 300 LYS B CA 1
ATOM 6042 C C . LYS B 1 300 ? 7.583 -9.228 78.407 1.00 14.13 300 LYS B C 1
ATOM 6043 O O . LYS B 1 300 ? 6.842 -8.258 78.196 1.00 14.45 300 LYS B O 1
ATOM 6049 N N . VAL B 1 301 ? 8.428 -9.703 77.499 1.00 13.87 301 VAL B N 1
ATOM 6050 C CA . VAL B 1 301 ? 8.483 -9.161 76.137 1.00 13.64 301 VAL B CA 1
ATOM 6051 C C . VAL B 1 301 ? 8.464 -10.296 75.114 1.00 13.17 301 VAL B C 1
ATOM 6052 O O . VAL B 1 301 ? 9.274 -11.227 75.177 1.00 13.05 301 VAL B O 1
ATOM 6056 N N . ASN B 1 302 ? 7.516 -10.221 74.188 1.00 12.68 302 ASN B N 1
ATOM 6057 C CA . ASN B 1 302 ? 7.446 -11.159 73.089 1.00 12.24 302 ASN B CA 1
ATOM 6058 C C . ASN B 1 302 ? 8.257 -10.536 71.964 1.00 12.34 302 ASN B C 1
ATOM 6059 O O . ASN B 1 302 ? 8.059 -9.360 71.634 1.00 12.02 302 ASN B O 1
ATOM 6064 N N . ILE B 1 303 ? 9.170 -11.315 71.388 1.00 12.41 303 ILE B N 1
ATOM 6065 C CA . ILE B 1 303 ? 9.986 -10.864 70.256 1.00 12.75 303 ILE B CA 1
ATOM 6066 C C . ILE B 1 303 ? 9.711 -11.756 69.048 1.00 13.18 303 ILE B C 1
ATOM 6067 O O . ILE B 1 303 ? 9.969 -12.957 69.097 1.00 12.66 303 ILE B O 1
ATOM 6072 N N . TYR B 1 304 ? 9.157 -11.180 67.985 1.00 13.24 304 TYR B N 1
ATOM 6073 C CA . TYR B 1 304 ? 9.008 -11.904 66.723 1.00 13.21 304 TYR B CA 1
ATOM 6074 C C . TYR B 1 304 ? 10.226 -11.656 65.843 1.00 13.35 304 TYR B C 1
ATOM 6075 O O . TYR B 1 304 ? 10.689 -10.521 65.697 1.00 13.83 304 TYR B O 1
ATOM 6084 N N . GLY B 1 305 ? 10.758 -12.721 65.264 1.00 13.56 305 GLY B N 1
ATOM 6085 C CA . GLY B 1 305 ? 11.873 -12.578 64.346 1.00 13.23 305 GLY B CA 1
ATOM 6086 C C . GLY B 1 305 ? 12.193 -13.836 63.576 1.00 13.51 305 GLY B C 1
ATOM 6087 O O . GLY B 1 305 ? 11.505 -14.858 63.700 1.00 13.19 305 GLY B O 1
ATOM 6088 N N . THR B 1 306 ? 13.243 -13.740 62.767 1.00 13.46 306 THR B N 1
ATOM 6089 C CA . THR B 1 306 ? 13.624 -14.771 61.817 1.00 13.34 306 THR B CA 1
ATOM 6090 C C . THR B 1 306 ? 15.156 -14.812 61.769 1.00 13.66 306 THR B C 1
ATOM 6091 O O . THR B 1 306 ? 15.824 -13.819 62.083 1.00 13.48 306 THR B O 1
ATOM 6095 N N . THR B 1 307 ? 15.709 -15.951 61.367 1.00 13.06 307 THR B N 1
ATOM 6096 C CA . THR B 1 307 ? 17.137 -16.068 61.107 1.00 13.32 307 THR B CA 1
ATOM 6097 C C . THR B 1 307 ? 17.604 -15.005 60.107 1.00 13.01 307 THR B C 1
ATOM 6098 O O . THR B 1 307 ? 18.640 -14.359 60.301 1.00 13.63 307 THR B O 1
ATOM 6102 N N . GLU B 1 308 ? 16.807 -14.801 59.066 1.00 12.55 308 GLU B N 1
ATOM 6103 C CA . GLU B 1 308 ? 17.194 -13.974 57.933 1.00 12.67 308 GLU B CA 1
ATOM 6104 C C . GLU B 1 308 ? 17.206 -12.475 58.245 1.00 12.29 308 GLU B C 1
ATOM 6105 O O . GLU B 1 308 ? 18.046 -11.743 57.726 1.00 12.32 308 GLU B O 1
ATOM 6111 N N . ALA B 1 309 ? 16.284 -12.015 59.088 1.00 12.03 309 ALA B N 1
ATOM 6112 C CA . ALA B 1 309 ? 16.186 -10.580 59.349 1.00 12.45 309 ALA B CA 1
ATOM 6113 C C . ALA B 1 309 ? 16.185 -10.163 60.824 1.00 12.88 309 ALA B C 1
ATOM 6114 O O . ALA B 1 309 ? 16.050 -8.966 61.127 1.00 13.06 309 ALA B O 1
ATOM 6116 N N . MET B 1 310 ? 16.347 -11.135 61.723 1.00 12.77 310 MET B N 1
ATOM 6117 C CA . MET B 1 310 ? 16.364 -10.902 63.176 1.00 13.36 310 MET B CA 1
ATOM 6118 C C . MET B 1 310 ? 15.007 -10.333 63.653 1.00 13.86 310 MET B C 1
ATOM 6119 O O . MET B 1 310 ? 13.979 -10.803 63.171 1.00 13.84 310 MET B O 1
ATOM 6124 N N . ASN B 1 311 ? 14.987 -9.349 64.567 1.00 14.27 311 ASN B N 1
ATOM 6125 C CA . ASN B 1 311 ? 13.722 -8.867 65.181 1.00 14.94 311 ASN B CA 1
ATOM 6126 C C . ASN B 1 311 ? 12.918 -8.004 64.217 1.00 14.80 311 ASN B C 1
ATOM 6127 O O . ASN B 1 311 ? 13.473 -7.085 63.601 1.00 15.45 311 ASN B O 1
ATOM 6132 N N . SER B 1 312 ? 11.622 -8.285 64.095 1.00 14.20 312 SER B N 1
ATOM 6133 C CA . SER B 1 312 ? 10.734 -7.464 63.261 1.00 13.62 312 SER B CA 1
ATOM 6134 C C . SER B 1 312 ? 9.496 -6.928 63.994 1.00 13.55 312 SER B C 1
ATOM 6135 O O . SER B 1 312 ? 8.948 -5.881 63.615 1.00 13.59 312 SER B O 1
ATOM 6138 N N . LEU B 1 313 ? 9.053 -7.651 65.022 1.00 13.18 313 LEU B N 1
ATOM 6139 C CA . LEU B 1 313 ? 7.903 -7.241 65.833 1.00 13.03 313 LEU B CA 1
ATOM 6140 C C . LEU B 1 313 ? 8.161 -7.522 67.308 1.00 13.11 313 LEU B C 1
ATOM 6141 O O . LEU B 1 313 ? 8.952 -8.405 67.656 1.00 13.34 313 LEU B O 1
ATOM 6146 N N . TYR B 1 314 ? 7.481 -6.774 68.173 1.00 13.51 314 TYR B N 1
ATOM 6147 C CA . TYR B 1 314 ? 7.519 -7.039 69.605 1.00 13.52 314 TYR B CA 1
ATOM 6148 C C . TYR B 1 314 ? 6.269 -6.554 70.346 1.00 13.81 314 TYR B C 1
ATOM 6149 O O . TYR B 1 314 ? 5.443 -5.823 69.791 1.00 13.72 314 TYR B O 1
ATOM 6158 N N . MET B 1 315 ? 6.149 -6.981 71.603 1.00 14.38 315 MET B N 1
ATOM 6159 C CA . MET B 1 315 ? 5.103 -6.516 72.510 1.00 14.53 315 MET B CA 1
ATOM 6160 C C . MET B 1 315 ? 5.609 -6.597 73.945 1.00 15.17 315 MET B C 1
ATOM 6161 O O . MET B 1 315 ? 6.027 -7.661 74.409 1.00 14.81 315 MET B O 1
ATOM 6166 N N . ARG B 1 316 ? 5.580 -5.464 74.643 1.00 15.67 316 ARG B N 1
ATOM 6167 C CA . ARG B 1 316 ? 5.850 -5.443 76.076 1.00 16.92 316 ARG B CA 1
ATOM 6168 C C . ARG B 1 316 ? 4.580 -5.824 76.824 1.00 17.20 316 ARG B C 1
ATOM 6169 O O . ARG B 1 316 ? 3.478 -5.439 76.416 1.00 16.47 316 ARG B O 1
ATOM 6177 N N . GLN B 1 317 ? 4.748 -6.575 77.914 1.00 17.57 317 GLN B N 1
ATOM 6178 C CA . GLN B 1 317 ? 3.639 -7.085 78.737 1.00 18.69 317 GLN B CA 1
ATOM 6179 C C . GLN B 1 317 ? 2.426 -7.570 77.922 1.00 18.86 317 GLN B C 1
ATOM 6180 O O . GLN B 1 317 ? 1.297 -7.094 78.132 1.00 18.74 317 GLN B O 1
ATOM 6186 N N . PRO B 1 318 ? 2.650 -8.541 77.010 1.00 19.08 318 PRO B N 1
ATOM 6187 C CA . PRO B 1 318 ? 1.576 -8.945 76.099 1.00 19.47 318 PRO B CA 1
ATOM 6188 C C . PRO B 1 318 ? 0.386 -9.582 76.826 1.00 19.99 318 PRO B C 1
ATOM 6189 O O . PRO B 1 318 ? 0.573 -10.320 77.802 1.00 19.93 318 PRO B O 1
ATOM 6193 N N . LYS B 1 319 ? -0.816 -9.279 76.342 1.00 20.54 319 LYS B N 1
ATOM 6194 C CA . LYS B 1 319 ? -2.054 -9.878 76.837 1.00 21.30 319 LYS B CA 1
ATOM 6195 C C . LYS B 1 319 ? -2.407 -11.137 76.045 1.00 21.12 319 LYS B C 1
ATOM 6196 O O . LYS B 1 319 ? -3.099 -12.020 76.553 1.00 21.08 319 LYS B O 1
ATOM 6202 N N . THR B 1 320 ? -1.937 -11.198 74.798 1.00 20.89 320 THR B N 1
ATOM 6203 C CA . THR B 1 320 ? -2.059 -12.385 73.945 1.00 20.68 320 THR B CA 1
ATOM 6204 C C . THR B 1 320 ? -0.695 -12.678 73.326 1.00 20.03 320 THR B C 1
ATOM 6205 O O . THR B 1 320 ? 0.177 -11.804 73.292 1.00 19.74 320 THR B O 1
ATOM 6209 N N . GLY B 1 321 ? -0.521 -13.896 72.826 1.00 19.55 321 GLY B N 1
ATOM 6210 C CA . GLY B 1 321 ? 0.738 -14.307 72.220 1.00 19.50 321 GLY B CA 1
ATOM 6211 C C . GLY B 1 321 ? 0.903 -13.941 70.756 1.00 19.44 321 GLY B C 1
ATOM 6212 O O . GLY B 1 321 ? 2.003 -14.037 70.207 1.00 19.75 321 GLY B O 1
ATOM 6213 N N . THR B 1 322 ? -0.182 -13.516 70.118 1.00 19.19 322 THR B N 1
ATOM 6214 C CA . THR B 1 322 ? -0.197 -13.360 68.665 1.00 19.36 322 THR B CA 1
ATOM 6215 C C . THR B 1 322 ? -0.108 -11.917 68.156 1.00 19.19 322 THR B C 1
ATOM 6216 O O . THR B 1 322 ? 0.120 -11.708 66.965 1.00 19.47 322 THR B O 1
ATOM 6220 N N . GLU B 1 323 ? -0.294 -10.937 69.037 1.00 18.56 323 GLU B N 1
ATOM 6221 C CA . GLU B 1 323 ? -0.280 -9.520 68.625 1.00 18.57 323 GLU B CA 1
ATOM 6222 C C . GLU B 1 323 ? 1.014 -8.809 69.007 1.00 17.45 323 GLU B C 1
ATOM 6223 O O . GLU B 1 323 ? 1.398 -8.781 70.176 1.00 16.82 323 GLU B O 1
ATOM 6229 N N . MET B 1 324 ? 1.686 -8.251 68.001 1.00 16.57 324 MET B N 1
ATOM 6230 C CA . MET B 1 324 ? 2.930 -7.510 68.190 1.00 15.30 324 MET B CA 1
ATOM 6231 C C . MET B 1 324 ? 2.997 -6.321 67.221 1.00 14.88 324 MET B C 1
ATOM 6232 O O . MET B 1 324 ? 2.181 -6.212 66.302 1.00 14.28 324 MET B O 1
ATOM 6237 N N . ALA B 1 325 ? 3.952 -5.427 67.450 1.00 14.17 325 ALA B N 1
ATOM 6238 C CA . ALA B 1 325 ? 4.139 -4.256 66.595 1.00 14.17 325 ALA B CA 1
ATOM 6239 C C . ALA B 1 325 ? 5.630 -4.026 66.340 1.00 13.71 325 ALA B C 1
ATOM 6240 O O . ALA B 1 325 ? 6.458 -4.394 67.176 1.00 14.10 325 ALA B O 1
ATOM 6242 N N . PRO B 1 326 ? 5.981 -3.426 65.181 1.00 13.45 326 PRO B N 1
ATOM 6243 C CA . PRO B 1 326 ? 7.395 -3.251 64.858 1.00 13.01 326 PRO B CA 1
ATOM 6244 C C . PRO B 1 326 ? 8.125 -2.274 65.792 1.00 12.98 326 PRO B C 1
ATOM 6245 O O . PRO B 1 326 ? 7.563 -1.252 66.198 1.00 12.83 326 PRO B O 1
ATOM 6249 N N . GLY B 1 327 ? 9.357 -2.616 66.147 1.00 12.47 327 GLY B N 1
ATOM 6250 C CA . GLY B 1 327 ? 10.188 -1.761 66.983 1.00 12.75 327 GLY B CA 1
ATOM 6251 C C . GLY B 1 327 ? 11.309 -1.119 66.188 1.00 12.84 327 GLY B C 1
ATOM 6252 O O . GLY B 1 327 ? 11.268 -1.082 64.954 1.00 12.17 327 GLY B O 1
ATOM 6253 N N . PHE B 1 328 ? 12.320 -0.622 66.902 1.00 12.74 328 PHE B N 1
ATOM 6254 C CA . PHE B 1 328 ? 13.438 0.059 66.284 1.00 13.26 328 PHE B CA 1
ATOM 6255 C C . PHE B 1 328 ? 14.153 -0.886 65.334 1.00 13.35 328 PHE B C 1
ATOM 6256 O O . PHE B 1 328 ? 14.233 -2.080 65.614 1.00 13.30 328 PHE B O 1
ATOM 6264 N N . PHE B 1 329 ? 14.685 -0.330 64.240 1.00 13.58 329 PHE B N 1
ATOM 6265 C CA . PHE B 1 329 ? 15.311 -1.086 63.119 1.00 13.89 329 PHE B CA 1
ATOM 6266 C C . PHE B 1 329 ? 14.293 -1.625 62.099 1.00 13.85 329 PHE B C 1
ATOM 6267 O O . PHE B 1 329 ? 14.641 -1.870 60.949 1.00 13.52 329 PHE B O 1
ATOM 6275 N N . SER B 1 330 ? 13.047 -1.810 62.526 1.00 14.22 330 SER B N 1
ATOM 6276 C CA . SER B 1 330 ? 12.087 -2.589 61.738 1.00 14.53 330 SER B CA 1
ATOM 6277 C C . SER B 1 330 ? 11.139 -1.741 60.912 1.00 14.00 330 SER B C 1
ATOM 6278 O O . SER B 1 330 ? 10.732 -0.653 61.322 1.00 13.94 330 SER B O 1
ATOM 6281 N N . GLU B 1 331 ? 10.803 -2.276 59.745 1.00 13.81 331 GLU B N 1
ATOM 6282 C CA . GLU B 1 331 ? 9.790 -1.730 58.849 1.00 13.61 331 GLU B CA 1
ATOM 6283 C C . GLU B 1 331 ? 9.089 -2.938 58.233 1.00 13.47 331 GLU B C 1
ATOM 6284 O O . GLU B 1 331 ? 9.749 -3.840 57.700 1.00 13.28 331 GLU B O 1
ATOM 6290 N N . VAL B 1 332 ? 7.762 -2.975 58.327 1.00 13.36 332 VAL B N 1
ATOM 6291 C CA . VAL B 1 332 ? 7.015 -4.158 57.877 1.00 13.19 332 VAL B CA 1
ATOM 6292 C C . VAL B 1 332 ? 5.881 -3.811 56.908 1.00 13.72 332 VAL B C 1
ATOM 6293 O O . VAL B 1 332 ? 5.406 -2.667 56.860 1.00 13.46 332 VAL B O 1
ATOM 6297 N N . ARG B 1 333 ? 5.475 -4.811 56.136 1.00 13.73 333 ARG B N 1
ATOM 6298 C CA . ARG B 1 333 ? 4.314 -4.731 55.256 1.00 14.56 333 ARG B CA 1
ATOM 6299 C C . ARG B 1 333 ? 3.593 -6.061 55.287 1.00 14.53 333 ARG B C 1
ATOM 6300 O O . ARG B 1 333 ? 4.206 -7.090 55.563 1.00 14.65 333 ARG B O 1
ATOM 6308 N N . ILE B 1 334 ? 2.297 -6.042 54.988 1.00 14.86 334 ILE B N 1
ATOM 6309 C CA . ILE B 1 334 ? 1.548 -7.276 54.764 1.00 14.74 334 ILE B CA 1
ATOM 6310 C C . ILE B 1 334 ? 1.031 -7.225 53.334 1.00 15.04 334 ILE B C 1
ATOM 6311 O O . ILE B 1 334 ? 0.276 -6.319 52.973 1.00 14.92 334 ILE B O 1
ATOM 6316 N N . VAL B 1 335 ? 1.467 -8.186 52.519 1.00 15.03 335 VAL B N 1
ATOM 6317 C CA . VAL B 1 335 ? 1.186 -8.170 51.085 1.00 14.89 335 VAL B CA 1
ATOM 6318 C C . VAL B 1 335 ? 0.380 -9.390 50.657 1.00 15.17 335 VAL B C 1
ATOM 6319 O O . VAL B 1 335 ? 0.286 -10.366 51.401 1.00 15.01 335 VAL B O 1
ATOM 6323 N N . ARG B 1 336 ? -0.229 -9.323 49.472 1.00 15.43 336 ARG B N 1
ATOM 6324 C CA . ARG B 1 336 ? -0.989 -10.455 48.948 1.00 15.85 336 ARG B CA 1
ATOM 6325 C C . ARG B 1 336 ? -0.080 -11.677 48.851 1.00 15.79 336 ARG B C 1
ATOM 6326 O O . ARG B 1 336 ? 1.053 -11.582 48.372 1.00 15.25 336 ARG B O 1
ATOM 6334 N N . ILE B 1 337 ? -0.573 -12.812 49.346 1.00 16.35 337 ILE B N 1
ATOM 6335 C CA . ILE B 1 337 ? 0.163 -14.068 49.282 1.00 16.69 337 ILE B CA 1
ATOM 6336 C C . ILE B 1 337 ? 0.357 -14.445 47.812 1.00 17.04 337 ILE B C 1
ATOM 6337 O O . ILE B 1 337 ? -0.605 -14.516 47.051 1.00 17.16 337 ILE B O 1
ATOM 6342 N N . GLY B 1 338 ? 1.609 -14.655 47.418 1.00 17.32 338 GLY B N 1
ATOM 6343 C CA . GLY B 1 338 ? 1.940 -14.877 46.008 1.00 17.93 338 GLY B CA 1
ATOM 6344 C C . GLY B 1 338 ? 2.032 -13.591 45.207 1.00 18.02 338 GLY B C 1
ATOM 6345 O O . GLY B 1 338 ? 2.249 -13.622 43.994 1.00 19.07 338 GLY B O 1
ATOM 6346 N N . GLY B 1 339 ? 1.847 -12.455 45.872 1.00 17.95 339 GLY B N 1
ATOM 6347 C CA . GLY B 1 339 ? 1.933 -11.154 45.207 1.00 17.54 339 GLY B CA 1
ATOM 6348 C C . GLY B 1 339 ? 3.287 -10.502 45.419 1.00 17.60 339 GLY B C 1
ATOM 6349 O O . GLY B 1 339 ? 4.119 -11.011 46.181 1.00 16.91 339 GLY B O 1
ATOM 6350 N N . GLY B 1 340 ? 3.504 -9.373 44.745 1.00 17.34 340 GLY B N 1
ATOM 6351 C CA . GLY B 1 340 ? 4.758 -8.639 44.854 1.00 17.21 340 GLY B CA 1
ATOM 6352 C C . GLY B 1 340 ? 4.866 -7.857 46.149 1.00 17.39 340 GLY B C 1
ATOM 6353 O O . GLY B 1 340 ? 3.875 -7.649 46.852 1.00 16.78 340 GLY B O 1
ATOM 6354 N N . VAL B 1 341 ? 6.079 -7.405 46.451 1.00 17.78 341 VAL B N 1
ATOM 6355 C CA . VAL B 1 341 ? 6.355 -6.669 47.694 1.00 18.24 341 VAL B CA 1
ATOM 6356 C C . VAL B 1 341 ? 5.625 -5.317 47.810 1.00 18.37 341 VAL B C 1
ATOM 6357 O O . VAL B 1 341 ? 5.502 -4.762 48.905 1.00 18.13 341 VAL B O 1
ATOM 6361 N N . ASP B 1 342 ? 5.116 -4.814 46.686 1.00 18.77 342 ASP B N 1
ATOM 6362 C CA . ASP B 1 342 ? 4.354 -3.562 46.663 1.00 19.37 342 ASP B CA 1
ATOM 6363 C C . ASP B 1 342 ? 2.840 -3.781 46.794 1.00 19.50 342 ASP B C 1
ATOM 6364 O O . ASP B 1 342 ? 2.080 -2.819 46.967 1.00 19.74 342 ASP B O 1
ATOM 6369 N N . GLU B 1 343 ? 2.410 -5.040 46.716 1.00 19.50 343 GLU B N 1
ATOM 6370 C CA . GLU B 1 343 ? 0.992 -5.383 46.701 1.00 20.14 343 GLU B CA 1
ATOM 6371 C C . GLU B 1 343 ? 0.411 -5.496 48.109 1.00 20.75 343 GLU B C 1
ATOM 6372 O O . GLU B 1 343 ? -0.087 -6.551 48.515 1.00 20.37 343 GLU B O 1
ATOM 6378 N N . ILE B 1 344 ? 0.479 -4.377 48.827 1.00 21.62 344 ILE B N 1
ATOM 6379 C CA . ILE B 1 344 ? -0.004 -4.240 50.195 1.00 22.79 344 ILE B CA 1
ATOM 6380 C C . ILE B 1 344 ? -1.498 -4.553 50.268 1.00 23.69 344 ILE B C 1
ATOM 6381 O O . ILE B 1 344 ? -2.278 -4.053 49.452 1.00 23.71 344 ILE B O 1
ATOM 6386 N N . VAL B 1 345 ? -1.890 -5.394 51.224 1.00 24.43 345 VAL B N 1
ATOM 6387 C CA . VAL B 1 345 ? -3.313 -5.703 51.432 1.00 25.63 345 VAL B CA 1
ATOM 6388 C C . VAL B 1 345 ? -4.020 -4.559 52.167 1.00 26.27 345 VAL B C 1
ATOM 6389 O O . VAL B 1 345 ? -3.379 -3.764 52.853 1.00 26.49 345 VAL B O 1
ATOM 6393 N N . ALA B 1 346 ? -5.338 -4.483 52.018 1.00 27.38 346 ALA B N 1
ATOM 6394 C CA . ALA B 1 346 ? -6.147 -3.530 52.775 1.00 28.23 346 ALA B CA 1
ATOM 6395 C C . ALA B 1 346 ? -6.147 -3.947 54.240 1.00 28.87 346 ALA B C 1
ATOM 6396 O O . ALA B 1 346 ? -6.312 -5.132 54.543 1.00 29.08 346 ALA B O 1
ATOM 6398 N N . ASN B 1 347 ? -5.941 -2.986 55.143 1.00 29.49 347 ASN B N 1
ATOM 6399 C CA . ASN B 1 347 ? -5.959 -3.265 56.590 1.00 29.71 347 ASN B CA 1
ATOM 6400 C C . ASN B 1 347 ? -7.161 -4.134 56.974 1.00 29.63 347 ASN B C 1
ATOM 6401 O O . ASN B 1 347 ? -8.295 -3.850 56.576 1.00 29.72 347 ASN B O 1
ATOM 6403 N N . GLY B 1 348 ? -6.902 -5.212 57.711 1.00 29.38 348 GLY B N 1
ATOM 6404 C CA . GLY B 1 348 ? -7.939 -6.198 58.032 1.00 28.90 348 GLY B CA 1
ATOM 6405 C C . GLY B 1 348 ? -7.950 -7.437 57.144 1.00 28.43 348 GLY B C 1
ATOM 6406 O O . GLY B 1 348 ? -8.564 -8.451 57.493 1.00 28.48 348 GLY B O 1
ATOM 6407 N N . GLU B 1 349 ? -7.282 -7.360 55.992 1.00 27.77 349 GLU B N 1
ATOM 6408 C CA . GLU B 1 349 ? -7.135 -8.510 55.101 1.00 26.80 349 GLU B CA 1
ATOM 6409 C C . GLU B 1 349 ? -5.833 -9.238 55.414 1.00 25.48 349 GLU B C 1
ATOM 6410 O O . GLU B 1 349 ? -4.819 -8.607 55.699 1.00 25.16 349 GLU B O 1
ATOM 6416 N N . GLU B 1 350 ? -5.873 -10.564 55.356 1.00 23.84 350 GLU B N 1
ATOM 6417 C CA . GLU B 1 350 ? -4.707 -11.386 55.663 1.00 22.80 350 GLU B CA 1
ATOM 6418 C C . GLU B 1 350 ? -3.743 -11.445 54.483 1.00 21.26 350 GLU B C 1
ATOM 6419 O O . GLU B 1 350 ? -4.156 -11.375 53.325 1.00 21.01 350 GLU B O 1
ATOM 6425 N N . GLY B 1 351 ? -2.458 -11.575 54.781 1.00 19.54 351 GLY B N 1
ATOM 6426 C CA . GLY B 1 351 ? -1.460 -11.734 53.735 1.00 18.01 351 GLY B CA 1
ATOM 6427 C C . GLY B 1 351 ? -0.142 -12.200 54.302 1.00 17.09 351 GLY B C 1
ATOM 6428 O O . GLY B 1 351 ? -0.067 -12.585 55.475 1.00 16.70 351 GLY B O 1
ATOM 6429 N N . GLU B 1 352 ? 0.900 -12.175 53.474 1.00 15.96 352 GLU B N 1
ATOM 6430 C CA . GLU B 1 352 ? 2.229 -12.514 53.961 1.00 15.25 352 GLU B CA 1
ATOM 6431 C C . GLU B 1 352 ? 2.878 -11.317 54.637 1.00 14.73 352 GLU B C 1
ATOM 6432 O O . GLU B 1 352 ? 2.951 -10.227 54.057 1.00 14.28 352 GLU B O 1
ATOM 6438 N N . LEU B 1 353 ? 3.367 -11.539 55.855 1.00 14.53 353 LEU B N 1
ATOM 6439 C CA . LEU B 1 353 ? 4.231 -10.569 56.505 1.00 13.95 353 LEU B CA 1
ATOM 6440 C C . LEU B 1 353 ? 5.573 -10.526 55.781 1.00 14.00 353 LEU B C 1
ATOM 6441 O O . LEU B 1 353 ? 6.245 -11.543 55.616 1.00 14.48 353 LEU B O 1
ATOM 6446 N N . ILE B 1 354 ? 5.949 -9.340 55.329 1.00 13.57 354 ILE B N 1
ATOM 6447 C CA . ILE B 1 354 ? 7.279 -9.136 54.790 1.00 13.30 354 ILE B CA 1
ATOM 6448 C C . ILE B 1 354 ? 7.949 -8.019 55.579 1.00 13.73 354 ILE B C 1
ATOM 6449 O O . ILE B 1 354 ? 7.277 -7.168 56.177 1.00 13.13 354 ILE B O 1
ATOM 6454 N N . VAL B 1 355 ? 9.277 -8.053 55.606 1.00 14.22 355 VAL B N 1
ATOM 6455 C CA . VAL B 1 355 ? 10.049 -7.165 56.450 1.00 14.62 355 VAL B CA 1
ATOM 6456 C C . VAL B 1 355 ? 11.199 -6.588 55.640 1.00 14.96 355 VAL B C 1
ATOM 6457 O O . VAL B 1 355 ? 11.776 -7.270 54.796 1.00 15.05 355 VAL B O 1
ATOM 6461 N N . ALA B 1 356 ? 11.512 -5.318 55.870 1.00 15.29 356 ALA B N 1
ATOM 6462 C CA . ALA B 1 356 ? 12.579 -4.668 55.121 1.00 15.68 356 ALA B CA 1
ATOM 6463 C C . ALA B 1 356 ? 13.915 -5.346 55.378 1.00 15.80 356 ALA B C 1
ATOM 6464 O O . ALA B 1 356 ? 14.265 -5.655 56.523 1.00 16.00 356 ALA B O 1
ATOM 6466 N N . ALA B 1 357 ? 14.639 -5.602 54.293 1.00 16.28 357 ALA B N 1
ATOM 6467 C CA . ALA B 1 357 ? 15.970 -6.172 54.362 1.00 17.12 357 ALA B CA 1
ATOM 6468 C C . ALA B 1 357 ? 16.973 -5.039 54.483 1.00 17.67 357 ALA B C 1
ATOM 6469 O O . ALA B 1 357 ? 17.438 -4.502 53.481 1.00 18.07 357 ALA B O 1
ATOM 6471 N N . SER B 1 358 ? 17.290 -4.652 55.708 1.00 18.04 358 SER B N 1
ATOM 6472 C CA . SER B 1 358 ? 18.267 -3.589 55.910 1.00 18.28 358 SER B CA 1
ATOM 6473 C C . SER B 1 358 ? 19.550 -4.164 56.499 1.00 18.02 358 SER B C 1
ATOM 6474 O O . SER B 1 358 ? 19.866 -5.329 56.250 1.00 18.05 358 SER B O 1
ATOM 6477 N N . ASP B 1 359 ? 20.285 -3.366 57.271 1.00 17.89 359 ASP B N 1
ATOM 6478 C CA . ASP B 1 359 ? 21.558 -3.797 57.875 1.00 17.72 359 ASP B CA 1
ATOM 6479 C C . ASP B 1 359 ? 21.554 -5.174 58.542 1.00 17.25 359 ASP B C 1
ATOM 6480 O O . ASP B 1 359 ? 22.542 -5.899 58.465 1.00 16.87 359 ASP B O 1
ATOM 6485 N N . SER B 1 360 ? 20.457 -5.505 59.224 1.00 16.96 360 SER B N 1
ATOM 6486 C CA . SER B 1 360 ? 20.343 -6.750 60.000 1.00 16.65 360 SER B CA 1
ATOM 6487 C C . SER B 1 360 ? 20.199 -7.992 59.118 1.00 15.94 360 SER B C 1
ATOM 6488 O O . SER B 1 360 ? 20.424 -9.115 59.574 1.00 16.15 360 SER B O 1
ATOM 6491 N N . ALA B 1 361 ? 19.819 -7.787 57.860 1.00 15.08 361 ALA B N 1
ATOM 6492 C CA . ALA B 1 361 ? 19.410 -8.886 57.000 1.00 14.43 361 ALA B CA 1
ATOM 6493 C C . ALA B 1 361 ? 20.573 -9.711 56.487 1.00 13.80 361 ALA B C 1
ATOM 6494 O O . ALA B 1 361 ? 21.663 -9.183 56.236 1.00 12.98 361 ALA B O 1
ATOM 6496 N N . PHE B 1 362 ? 20.316 -11.010 56.333 1.00 13.45 362 PHE B N 1
ATOM 6497 C CA . PHE B 1 362 ? 21.217 -11.916 55.625 1.00 13.28 362 PHE B CA 1
ATOM 6498 C C . PHE B 1 362 ? 21.451 -11.419 54.185 1.00 13.82 362 PHE B C 1
ATOM 6499 O O . PHE B 1 362 ? 20.679 -10.592 53.666 1.00 13.26 362 PHE B O 1
ATOM 6507 N N . VAL B 1 363 ? 22.515 -11.905 53.549 1.00 13.89 363 VAL B N 1
ATOM 6508 C CA . VAL B 1 363 ? 22.819 -11.478 52.182 1.00 14.30 363 VAL B CA 1
ATOM 6509 C C . VAL B 1 363 ? 22.436 -12.532 51.129 1.00 14.66 363 VAL B C 1
ATOM 6510 O O . VAL B 1 363 ? 22.572 -12.292 49.930 1.00 15.41 363 VAL B O 1
ATOM 6514 N N . GLY B 1 364 ? 21.934 -13.679 51.587 1.00 14.26 364 GLY B N 1
ATOM 6515 C CA . GLY B 1 364 ? 21.522 -14.755 50.691 1.00 14.13 364 GLY B CA 1
ATOM 6516 C C . GLY B 1 364 ? 21.844 -16.120 51.262 1.00 13.56 364 GLY B C 1
ATOM 6517 O O . GLY B 1 364 ? 22.544 -16.230 52.272 1.00 13.15 364 GLY B O 1
ATOM 6518 N N . TYR B 1 365 ? 21.318 -17.159 50.623 1.00 13.39 365 TYR B N 1
ATOM 6519 C CA . TYR B 1 365 ? 21.641 -18.530 51.004 1.00 13.01 365 TYR B CA 1
ATOM 6520 C C . TYR B 1 365 ? 22.818 -19.000 50.168 1.00 13.77 365 TYR B C 1
ATOM 6521 O O . TYR B 1 365 ? 22.783 -18.906 48.931 1.00 12.93 365 TYR B O 1
ATOM 6530 N N . LEU B 1 366 ? 23.857 -19.494 50.853 1.00 14.34 366 LEU B N 1
ATOM 6531 C CA . LEU B 1 366 ? 25.084 -19.963 50.211 1.00 14.79 366 LEU B CA 1
ATOM 6532 C C . LEU B 1 366 ? 24.792 -20.923 49.067 1.00 15.44 366 LEU B C 1
ATOM 6533 O O . LEU B 1 366 ? 24.109 -21.934 49.249 1.00 15.33 366 LEU B O 1
ATOM 6538 N N . ASN B 1 367 ? 25.305 -20.576 47.888 1.00 16.09 367 ASN B N 1
ATOM 6539 C CA . ASN B 1 367 ? 25.194 -21.402 46.687 1.00 17.11 367 ASN B CA 1
ATOM 6540 C C . ASN B 1 367 ? 23.768 -21.718 46.222 1.00 17.44 367 ASN B C 1
ATOM 6541 O O . ASN B 1 367 ? 23.579 -22.638 45.423 1.00 17.83 367 ASN B O 1
ATOM 6546 N N . GLN B 1 368 ? 22.783 -20.957 46.707 1.00 17.70 368 GLN B N 1
ATOM 6547 C CA . GLN B 1 368 ? 21.376 -21.144 46.323 1.00 18.41 368 GLN B CA 1
ATOM 6548 C C . GLN B 1 368 ? 20.687 -19.816 45.977 1.00 18.28 368 GLN B C 1
ATOM 6549 O O . GLN B 1 368 ? 19.821 -19.363 46.729 1.00 18.24 368 GLN B O 1
ATOM 6555 N N . PRO B 1 369 ? 21.074 -19.179 44.848 1.00 18.37 369 PRO B N 1
ATOM 6556 C CA . PRO B 1 369 ? 20.498 -17.867 44.508 1.00 18.59 369 PRO B CA 1
ATOM 6557 C C . PRO B 1 369 ? 19.025 -17.926 44.097 1.00 18.90 369 PRO B C 1
ATOM 6558 O O . PRO B 1 369 ? 18.318 -16.928 44.227 1.00 19.33 369 PRO B O 1
ATOM 6562 N N . GLN B 1 370 ? 18.576 -19.081 43.613 1.00 18.87 370 GLN B N 1
ATOM 6563 C CA . GLN B 1 370 ? 17.162 -19.300 43.321 1.00 19.44 370 GLN B CA 1
ATOM 6564 C C . GLN B 1 370 ? 16.315 -19.229 44.588 1.00 18.65 370 GLN B C 1
ATOM 6565 O O . GLN B 1 370 ? 15.375 -18.440 44.661 1.00 18.52 370 GLN B O 1
ATOM 6571 N N . ALA B 1 371 ? 16.668 -20.038 45.588 1.00 17.98 371 ALA B N 1
ATOM 6572 C CA . ALA B 1 371 ? 16.052 -19.975 46.914 1.00 17.45 371 ALA B CA 1
ATOM 6573 C C . ALA B 1 371 ? 16.134 -18.568 47.510 1.00 16.96 371 ALA B C 1
ATOM 6574 O O . ALA B 1 371 ? 15.178 -18.094 48.132 1.00 16.74 371 ALA B O 1
ATOM 6576 N N . THR B 1 372 ? 17.274 -17.907 47.303 1.00 16.57 372 THR B N 1
ATOM 6577 C CA . THR B 1 372 ? 17.479 -16.537 47.777 1.00 16.16 372 THR B CA 1
ATOM 6578 C C . THR B 1 372 ? 16.486 -15.572 47.131 1.00 16.34 372 THR B C 1
ATOM 6579 O O . THR B 1 372 ? 15.865 -14.767 47.824 1.00 16.35 372 THR B O 1
ATOM 6583 N N . ALA B 1 373 ? 16.326 -15.674 45.811 1.00 16.27 373 ALA B N 1
ATOM 6584 C CA . ALA B 1 373 ? 15.414 -14.800 45.070 1.00 16.50 373 ALA B CA 1
ATOM 6585 C C . ALA B 1 373 ? 13.947 -14.975 45.492 1.00 16.83 373 ALA B C 1
ATOM 6586 O O . ALA B 1 373 ? 13.165 -14.030 45.417 1.00 16.90 373 ALA B O 1
ATOM 6588 N N . GLU B 1 374 ? 13.574 -16.175 45.931 1.00 16.92 374 GLU B N 1
ATOM 6589 C CA . GLU B 1 374 ? 12.229 -16.406 46.452 1.00 17.51 374 GLU B CA 1
ATOM 6590 C C . GLU B 1 374 ? 11.958 -15.669 47.775 1.00 17.58 374 GLU B C 1
ATOM 6591 O O . GLU B 1 374 ? 10.807 -15.330 48.068 1.00 17.35 374 GLU B O 1
ATOM 6597 N N . LYS B 1 375 ? 13.011 -15.408 48.553 1.00 17.41 375 LYS B N 1
ATOM 6598 C CA . LYS B 1 375 ? 12.861 -14.834 49.899 1.00 17.73 375 LYS B CA 1
ATOM 6599 C C . LYS B 1 375 ? 13.323 -13.373 50.033 1.00 17.88 375 LYS B C 1
ATOM 6600 O O . LYS B 1 375 ? 12.820 -12.645 50.885 1.00 17.99 375 LYS B O 1
ATOM 6606 N N . LEU B 1 376 ? 14.292 -12.969 49.214 1.00 17.86 376 LEU B N 1
ATOM 6607 C CA . LEU B 1 376 ? 14.791 -11.596 49.173 1.00 18.38 376 LEU B CA 1
ATOM 6608 C C . LEU B 1 376 ? 14.390 -10.946 47.861 1.00 18.23 376 LEU B C 1
ATOM 6609 O O . LEU B 1 376 ? 14.972 -11.252 46.824 1.00 17.99 376 LEU B O 1
ATOM 6614 N N . GLN B 1 377 ? 13.407 -10.050 47.911 1.00 18.46 377 GLN B N 1
ATOM 6615 C CA . GLN B 1 377 ? 12.870 -9.409 46.703 1.00 18.93 377 GLN B CA 1
ATOM 6616 C C . GLN B 1 377 ? 12.770 -7.898 46.876 1.00 18.96 377 GLN B C 1
ATOM 6617 O O . GLN B 1 377 ? 12.052 -7.419 47.758 1.00 18.81 377 GLN B O 1
ATOM 6623 N N . ASP B 1 378 ? 13.509 -7.162 46.045 1.00 19.04 378 ASP B N 1
ATOM 6624 C CA . ASP B 1 378 ? 13.463 -5.685 46.001 1.00 19.76 378 ASP B CA 1
ATOM 6625 C C . ASP B 1 378 ? 13.580 -4.994 47.363 1.00 19.10 378 ASP B C 1
ATOM 6626 O O . ASP B 1 378 ? 12.851 -4.036 47.637 1.00 18.87 378 ASP B O 1
ATOM 6631 N N . GLY B 1 379 ? 14.489 -5.475 48.208 1.00 18.51 379 GLY B N 1
ATOM 6632 C CA . GLY B 1 379 ? 14.750 -4.844 49.502 1.00 18.03 379 GLY B CA 1
ATOM 6633 C C . GLY B 1 379 ? 13.850 -5.328 50.630 1.00 17.72 379 GLY B C 1
ATOM 6634 O O . GLY B 1 379 ? 13.807 -4.713 51.697 1.00 17.87 379 GLY B O 1
ATOM 6635 N N . TRP B 1 380 ? 13.136 -6.429 50.400 1.00 17.06 380 TRP B N 1
ATOM 6636 C CA . TRP B 1 380 ? 12.262 -7.018 51.417 1.00 16.60 380 TRP B CA 1
ATOM 6637 C C . TRP B 1 380 ? 12.603 -8.482 51.634 1.00 16.50 380 TRP B C 1
ATOM 6638 O O . TRP B 1 380 ? 12.945 -9.182 50.679 1.00 16.86 380 TRP B O 1
ATOM 6649 N N . TYR B 1 381 ? 12.513 -8.933 52.885 1.00 16.09 381 TYR B N 1
ATOM 6650 C CA . TYR B 1 381 ? 12.572 -10.364 53.199 1.00 15.95 381 TYR B CA 1
ATOM 6651 C C . TYR B 1 381 ? 11.163 -10.928 53.442 1.00 15.88 381 TYR B C 1
ATOM 6652 O O . TYR B 1 381 ? 10.400 -10.391 54.249 1.00 15.68 381 TYR B O 1
ATOM 6661 N N . ARG B 1 382 ? 10.834 -12.017 52.748 1.00 15.84 382 ARG B N 1
ATOM 6662 C CA . ARG B 1 382 ? 9.520 -12.652 52.856 1.00 15.81 382 ARG B CA 1
ATOM 6663 C C . ARG B 1 382 ? 9.499 -13.744 53.935 1.00 15.87 382 ARG B C 1
ATOM 6664 O O . ARG B 1 382 ? 10.170 -14.764 53.800 1.00 15.83 382 ARG B O 1
ATOM 6672 N N . THR B 1 383 ? 8.700 -13.541 54.981 1.00 15.55 383 THR B N 1
ATOM 6673 C CA . THR B 1 383 ? 8.782 -14.380 56.185 1.00 15.67 383 THR B CA 1
ATOM 6674 C C . THR B 1 383 ? 8.165 -15.775 56.083 1.00 15.88 383 THR B C 1
ATOM 6675 O O . THR B 1 383 ? 8.513 -16.655 56.873 1.00 16.42 383 THR B O 1
ATOM 6679 N N . SER B 1 384 ? 7.261 -15.964 55.120 1.00 15.98 384 SER B N 1
ATOM 6680 C CA . SER B 1 384 ? 6.366 -17.140 55.033 1.00 16.08 384 SER B CA 1
ATOM 6681 C C . SER B 1 384 ? 5.386 -17.245 56.203 1.00 16.02 384 SER B C 1
ATOM 6682 O O . SER B 1 384 ? 4.810 -18.304 56.430 1.00 16.07 384 SER B O 1
ATOM 6685 N N . ASP B 1 385 ? 5.200 -16.148 56.937 1.00 15.70 385 ASP B N 1
ATOM 6686 C CA . ASP B 1 385 ? 4.171 -16.076 57.970 1.00 15.79 385 ASP B CA 1
ATOM 6687 C C . ASP B 1 385 ? 2.955 -15.325 57.449 1.00 15.82 385 ASP B C 1
ATOM 6688 O O . ASP B 1 385 ? 3.092 -14.286 56.790 1.00 16.08 385 ASP B O 1
ATOM 6693 N N . VAL B 1 386 ? 1.775 -15.855 57.748 1.00 15.83 386 VAL B N 1
ATOM 6694 C CA . VAL B 1 386 ? 0.515 -15.176 57.450 1.00 16.09 386 VAL B CA 1
ATOM 6695 C C . VAL B 1 386 ? 0.202 -14.248 58.620 1.00 16.50 386 VAL B C 1
ATOM 6696 O O . VAL B 1 386 ? 0.408 -14.612 59.786 1.00 15.83 386 VAL B O 1
ATOM 6700 N N . ALA B 1 387 ? -0.267 -13.043 58.300 1.00 16.91 387 ALA B N 1
ATOM 6701 C CA . ALA B 1 387 ? -0.515 -12.010 59.298 1.00 17.59 387 ALA B CA 1
ATOM 6702 C C . ALA B 1 387 ? -1.659 -11.100 58.876 1.00 18.00 387 ALA B C 1
ATOM 6703 O O . ALA B 1 387 ? -2.065 -11.089 57.715 1.00 17.80 387 ALA B O 1
ATOM 6705 N N . VAL B 1 388 ? -2.172 -10.335 59.834 1.00 18.93 388 VAL B N 1
ATOM 6706 C CA . VAL B 1 388 ? -3.214 -9.342 59.574 1.00 19.42 388 VAL B CA 1
ATOM 6707 C C . VAL B 1 388 ? -2.994 -8.117 60.465 1.00 20.29 388 VAL B C 1
ATOM 6708 O O . VAL B 1 388 ? -2.460 -8.236 61.576 1.00 20.08 388 VAL B O 1
ATOM 6712 N N . TRP B 1 389 ? -3.369 -6.942 59.962 1.00 20.91 389 TRP B N 1
ATOM 6713 C CA . TRP B 1 389 ? -3.411 -5.744 60.788 1.00 21.78 389 TRP B CA 1
ATOM 6714 C C . TRP B 1 389 ? -4.715 -5.758 61.584 1.00 22.31 389 TRP B C 1
ATOM 6715 O O . TRP B 1 389 ? -5.784 -5.997 61.020 1.00 22.30 389 TRP B O 1
ATOM 6726 N N . THR B 1 390 ? -4.610 -5.541 62.893 1.00 22.67 390 THR B N 1
ATOM 6727 C CA . THR B 1 390 ? -5.775 -5.450 63.779 1.00 23.62 390 THR B CA 1
ATOM 6728 C C . THR B 1 390 ? -6.341 -4.027 63.732 1.00 24.59 390 THR B C 1
ATOM 6729 O O . THR B 1 390 ? -5.621 -3.099 63.356 1.00 24.18 390 THR B O 1
ATOM 6733 N N . PRO B 1 391 ? -7.634 -3.843 64.093 1.00 25.77 391 PRO B N 1
ATOM 6734 C CA . PRO B 1 391 ? -8.170 -2.474 64.191 1.00 26.72 391 PRO B CA 1
ATOM 6735 C C . PRO B 1 391 ? -7.416 -1.617 65.214 1.00 27.58 391 PRO B C 1
ATOM 6736 O O . PRO B 1 391 ? -7.468 -0.387 65.150 1.00 27.93 391 PRO B O 1
ATOM 6740 N N . GLU B 1 392 ? -6.709 -2.270 66.133 1.00 28.38 392 GLU B N 1
ATOM 6741 C CA . GLU B 1 392 ? -5.851 -1.581 67.100 1.00 29.30 392 GLU B CA 1
ATOM 6742 C C . GLU B 1 392 ? -4.496 -1.159 66.505 1.00 29.17 392 GLU B C 1
ATOM 6743 O O . GLU B 1 392 ? -3.645 -0.602 67.214 1.00 29.68 392 GLU B O 1
ATOM 6749 N N . GLY B 1 393 ? -4.299 -1.435 65.215 1.00 28.49 393 GLY B N 1
ATOM 6750 C CA . GLY B 1 393 ? -3.078 -1.063 64.503 1.00 27.41 393 GLY B CA 1
ATOM 6751 C C . GLY B 1 393 ? -1.852 -1.926 64.763 1.00 26.77 393 GLY B C 1
ATOM 6752 O O . GLY B 1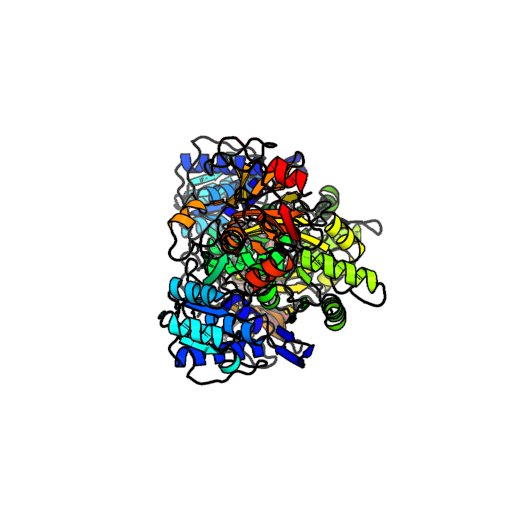 393 ? -0.724 -1.501 64.476 1.00 27.14 393 GLY B O 1
ATOM 6753 N N . THR B 1 394 ? -2.057 -3.131 65.297 1.00 25.30 394 THR B N 1
ATOM 6754 C CA . THR B 1 394 ? -0.953 -4.061 65.568 1.00 24.03 394 THR B CA 1
ATOM 6755 C C . THR B 1 394 ? -0.926 -5.205 64.549 1.00 23.05 394 THR B C 1
ATOM 6756 O O . THR B 1 394 ? -1.869 -5.382 63.782 1.00 22.53 394 THR B O 1
ATOM 6760 N N . VAL B 1 395 ? 0.155 -5.979 64.543 1.00 22.04 395 VAL B N 1
ATOM 6761 C CA . VAL B 1 395 ? 0.231 -7.142 63.657 1.00 21.51 395 VAL B CA 1
ATOM 6762 C C . VAL B 1 395 ? -0.179 -8.398 64.433 1.00 21.18 395 VAL B C 1
ATOM 6763 O O . VAL B 1 395 ? 0.365 -8.672 65.508 1.00 20.53 395 VAL B O 1
ATOM 6767 N N . ARG B 1 396 ? -1.144 -9.141 63.894 1.00 20.68 396 ARG B N 1
ATOM 6768 C CA . ARG B 1 396 ? -1.491 -10.443 64.447 1.00 21.05 396 ARG B CA 1
ATOM 6769 C C . ARG B 1 396 ? -0.917 -11.573 63.591 1.00 20.95 396 ARG B C 1
ATOM 6770 O O . ARG B 1 396 ? -1.279 -11.729 62.426 1.00 20.94 396 ARG B O 1
ATOM 6778 N N . ILE B 1 397 ? -0.013 -12.343 64.185 1.00 20.86 397 ILE B N 1
ATOM 6779 C CA . ILE B 1 397 ? 0.606 -13.487 63.523 1.00 21.26 397 ILE B CA 1
ATOM 6780 C C . ILE B 1 397 ? -0.374 -14.650 63.457 1.00 21.56 397 ILE B C 1
ATOM 6781 O O . ILE B 1 397 ? -0.937 -15.054 64.472 1.00 21.66 397 ILE B O 1
ATOM 6786 N N . LEU B 1 398 ? -0.581 -15.163 62.251 1.00 21.70 398 LEU B N 1
ATOM 6787 C CA . LEU B 1 398 ? -1.443 -16.316 62.032 1.00 22.37 398 LEU B CA 1
ATOM 6788 C C . LEU B 1 398 ? -0.558 -17.534 61.700 1.00 22.73 398 LEU B C 1
ATOM 6789 O O . LEU B 1 398 ? 0.476 -17.739 62.341 1.00 23.30 398 LEU B O 1
ATOM 6794 N N . GLY B 1 399 ? -0.938 -18.335 60.716 1.00 23.01 399 GLY B N 1
ATOM 6795 C CA . GLY B 1 399 ? -0.165 -19.530 60.393 1.00 23.17 399 GLY B CA 1
ATOM 6796 C C . GLY B 1 399 ? 0.993 -19.290 59.443 1.00 23.30 399 GLY B C 1
ATOM 6797 O O . GLY B 1 399 ? 1.552 -18.193 59.373 1.00 23.09 399 GLY B O 1
ATOM 6798 N N . ARG B 1 400 ? 1.351 -20.340 58.711 1.00 23.53 400 ARG B N 1
ATOM 6799 C CA . ARG B 1 400 ? 2.421 -20.285 57.727 1.00 23.65 400 ARG B CA 1
ATOM 6800 C C . ARG B 1 400 ? 1.831 -20.354 56.324 1.00 23.81 400 ARG B C 1
ATOM 6801 O O . ARG B 1 400 ? 0.706 -20.828 56.128 1.00 24.39 400 ARG B O 1
ATOM 6809 N N . VAL B 1 401 ? 2.596 -19.864 55.356 1.00 23.69 401 VAL B N 1
ATOM 6810 C CA . VAL B 1 401 ? 2.234 -19.951 53.946 1.00 23.56 401 VAL B CA 1
ATOM 6811 C C . VAL B 1 401 ? 2.640 -21.329 53.415 1.00 23.20 401 VAL B C 1
ATOM 6812 O O . VAL B 1 401 ? 2.086 -21.805 52.425 1.00 23.17 401 VAL B O 1
ATOM 6816 N N . ASP B 1 402 ? 3.588 -21.968 54.103 1.00 22.67 402 ASP B N 1
ATOM 6817 C CA . ASP B 1 402 ? 4.363 -23.089 53.551 1.00 22.24 402 ASP B CA 1
ATOM 6818 C C . ASP B 1 402 ? 4.279 -24.432 54.289 1.00 22.34 402 ASP B C 1
ATOM 6819 O O . ASP B 1 402 ? 5.134 -25.302 54.066 1.00 23.20 402 ASP B O 1
ATOM 6824 N N . ASP B 1 403 ? 3.295 -24.594 55.177 1.00 21.73 403 ASP B N 1
ATOM 6825 C CA . ASP B 1 403 ? 3.074 -25.854 55.918 1.00 21.15 403 ASP B CA 1
ATOM 6826 C C . ASP B 1 403 ? 4.128 -26.190 56.996 1.00 20.03 403 ASP B C 1
ATOM 6827 O O . ASP B 1 403 ? 4.080 -27.264 57.597 1.00 19.60 403 ASP B O 1
ATOM 6832 N N . MET B 1 404 ? 5.052 -25.270 57.262 1.00 18.78 404 MET B N 1
ATOM 6833 C CA . MET B 1 404 ? 6.066 -25.497 58.294 1.00 17.87 404 MET B CA 1
ATOM 6834 C C . MET B 1 404 ? 5.447 -25.730 59.674 1.00 16.99 404 MET B C 1
ATOM 6835 O O . MET B 1 404 ? 4.521 -25.026 60.079 1.00 16.43 404 MET B O 1
ATOM 6840 N N . ILE B 1 405 ? 5.956 -26.748 60.369 1.00 16.39 405 ILE B N 1
ATOM 6841 C CA . ILE B 1 405 ? 5.603 -27.030 61.763 1.00 15.69 405 ILE B CA 1
ATOM 6842 C C . ILE B 1 405 ? 6.657 -26.354 62.653 1.00 15.50 405 ILE B C 1
ATOM 6843 O O . ILE B 1 405 ? 7.849 -26.399 62.345 1.00 15.87 405 ILE B O 1
ATOM 6848 N N . ILE B 1 406 ? 6.230 -25.722 63.742 1.00 15.04 406 ILE B N 1
ATOM 6849 C CA . ILE B 1 406 ? 7.198 -25.193 64.703 1.00 14.53 406 ILE B CA 1
ATOM 6850 C C . ILE B 1 406 ? 7.035 -25.848 66.070 1.00 14.48 406 ILE B C 1
ATOM 6851 O O . ILE B 1 406 ? 6.055 -25.610 66.792 1.00 14.39 406 ILE B O 1
ATOM 6856 N N . SER B 1 407 ? 8.016 -26.687 66.392 1.00 13.85 407 SER B N 1
ATOM 6857 C CA . SER B 1 407 ? 8.038 -27.489 67.601 1.00 13.80 407 SER B CA 1
ATOM 6858 C C . SER B 1 407 ? 9.252 -27.085 68.425 1.00 13.62 407 SER B C 1
ATOM 6859 O O . SER B 1 407 ? 10.382 -27.196 67.955 1.00 13.74 407 SER B O 1
ATOM 6862 N N . GLY B 1 408 ? 9.016 -26.633 69.653 1.00 14.07 408 GLY B N 1
ATOM 6863 C CA . GLY B 1 408 ? 10.087 -26.195 70.549 1.00 13.78 408 GLY B CA 1
ATOM 6864 C C . GLY B 1 408 ? 10.944 -25.100 69.944 1.00 13.95 408 GLY B C 1
ATOM 6865 O O . GLY B 1 408 ? 12.139 -25.033 70.206 1.00 13.50 408 GLY B O 1
ATOM 6866 N N . GLY B 1 409 ? 10.332 -24.245 69.123 1.00 13.94 409 GLY B N 1
ATOM 6867 C CA . GLY B 1 409 ? 11.066 -23.162 68.462 1.00 13.55 409 GLY B CA 1
ATOM 6868 C C . GLY B 1 409 ? 11.940 -23.650 67.315 1.00 13.51 409 GLY B C 1
ATOM 6869 O O . GLY B 1 409 ? 12.794 -22.912 66.825 1.00 13.63 409 GLY B O 1
ATOM 6870 N N . GLU B 1 410 ? 11.724 -24.894 66.885 1.00 13.58 410 GLU B N 1
ATOM 6871 C CA . GLU B 1 410 ? 12.443 -25.458 65.735 1.00 14.14 410 GLU B CA 1
ATOM 6872 C C . GLU B 1 410 ? 11.491 -25.643 64.550 1.00 14.46 410 GLU B C 1
ATOM 6873 O O . GLU B 1 410 ? 10.397 -26.203 64.703 1.00 14.14 410 GLU B O 1
ATOM 6879 N N . ASN B 1 411 ? 11.902 -25.163 63.380 1.00 14.92 411 ASN B N 1
ATOM 6880 C CA . ASN B 1 411 ? 11.114 -25.342 62.158 1.00 15.56 411 ASN B CA 1
ATOM 6881 C C . ASN B 1 411 ? 11.302 -26.749 61.626 1.00 15.30 411 ASN B C 1
ATOM 6882 O O . ASN B 1 411 ? 12.423 -27.197 61.437 1.00 15.16 411 ASN B O 1
ATOM 6887 N N . ILE B 1 412 ? 10.195 -27.435 61.383 1.00 15.47 412 ILE B N 1
ATOM 6888 C CA . ILE B 1 412 ? 10.239 -28.774 60.805 1.00 15.49 412 ILE B CA 1
ATOM 6889 C C . ILE B 1 412 ? 9.198 -28.847 59.691 1.00 15.57 412 ILE B C 1
ATOM 6890 O O . ILE B 1 412 ? 8.030 -28.547 59.914 1.00 15.51 412 ILE B O 1
ATOM 6895 N N . HIS B 1 413 ? 9.622 -29.229 58.491 1.00 15.79 413 HIS B N 1
ATOM 6896 C CA . HIS B 1 413 ? 8.668 -29.418 57.406 1.00 16.07 413 HIS B CA 1
ATOM 6897 C C . HIS B 1 413 ? 8.123 -30.851 57.401 1.00 16.21 413 HIS B C 1
ATOM 6898 O O . HIS B 1 413 ? 8.896 -31.808 57.552 1.00 16.32 413 HIS B O 1
ATOM 6905 N N . PRO B 1 414 ? 6.792 -31.009 57.229 1.00 16.69 414 PRO B N 1
ATOM 6906 C CA . PRO B 1 414 ? 6.152 -32.340 57.240 1.00 16.87 414 PRO B CA 1
ATOM 6907 C C . PRO B 1 414 ? 6.809 -33.332 56.269 1.00 17.10 414 PRO B C 1
ATOM 6908 O O . PRO B 1 414 ? 6.921 -34.519 56.577 1.00 16.85 414 PRO B O 1
ATOM 6912 N N . SER B 1 415 ? 7.225 -32.830 55.109 1.00 17.74 415 SER B N 1
ATOM 6913 C CA . SER B 1 415 ? 7.845 -33.643 54.062 1.00 18.44 415 SER B CA 1
ATOM 6914 C C . SER B 1 415 ? 9.089 -34.390 54.540 1.00 18.65 415 SER B C 1
ATOM 6915 O O . SER B 1 415 ? 9.332 -35.510 54.105 1.00 18.96 415 SER B O 1
ATOM 6918 N N . GLU B 1 416 ? 9.872 -33.773 55.426 1.00 18.67 416 GLU B N 1
ATOM 6919 C CA . GLU B 1 416 ? 11.023 -34.437 56.050 1.00 18.57 416 GLU B CA 1
ATOM 6920 C C . GLU B 1 416 ? 10.639 -35.767 56.704 1.00 18.16 416 GLU B C 1
ATOM 6921 O O . GLU B 1 416 ? 11.290 -36.790 56.474 1.00 18.21 416 GLU B O 1
ATOM 6927 N N . ILE B 1 417 ? 9.595 -35.736 57.531 1.00 17.74 417 ILE B N 1
ATOM 6928 C CA . ILE B 1 417 ? 9.133 -36.922 58.252 1.00 17.57 417 ILE B CA 1
ATOM 6929 C C . ILE B 1 417 ? 8.384 -37.873 57.310 1.00 17.28 417 ILE B C 1
ATOM 6930 O O . ILE B 1 417 ? 8.578 -39.087 57.370 1.00 17.11 417 ILE B O 1
ATOM 6935 N N . GLU B 1 418 ? 7.551 -37.307 56.435 1.00 17.09 418 GLU B N 1
ATOM 6936 C CA . GLU B 1 418 ? 6.777 -38.079 55.455 1.00 17.26 418 GLU B CA 1
ATOM 6937 C C . GLU B 1 418 ? 7.650 -38.930 54.548 1.00 17.86 418 GLU B C 1
ATOM 6938 O O . GLU B 1 418 ? 7.350 -40.102 54.316 1.00 17.71 418 GLU B O 1
ATOM 6944 N N . ARG B 1 419 ? 8.729 -38.340 54.040 1.00 18.28 419 ARG B N 1
ATOM 6945 C CA . ARG B 1 419 ? 9.635 -39.056 53.146 1.00 19.83 419 ARG B CA 1
ATOM 6946 C C . ARG B 1 419 ? 10.301 -40.231 53.857 1.00 18.97 419 ARG B C 1
ATOM 6947 O O . ARG B 1 419 ? 10.438 -41.309 53.282 1.00 19.20 419 ARG B O 1
ATOM 6955 N N . VAL B 1 420 ? 10.674 -40.039 55.119 1.00 18.38 420 VAL B N 1
ATOM 6956 C CA . VAL B 1 420 ? 11.253 -41.126 55.912 1.00 18.30 420 VAL B CA 1
ATOM 6957 C C . VAL B 1 420 ? 10.238 -42.234 56.230 1.00 18.01 420 VAL B C 1
ATOM 6958 O O . VAL B 1 420 ? 10.499 -43.409 55.957 1.00 18.08 420 VAL B O 1
ATOM 6962 N N . LEU B 1 421 ? 9.089 -41.865 56.795 1.00 17.63 421 LEU B N 1
ATOM 6963 C CA . LEU B 1 421 ? 8.066 -42.855 57.174 1.00 17.47 421 LEU B CA 1
ATOM 6964 C C . LEU B 1 421 ? 7.460 -43.601 55.982 1.00 17.32 421 LEU B C 1
ATOM 6965 O O . LEU B 1 421 ? 6.996 -44.735 56.125 1.00 17.25 421 LEU B O 1
ATOM 6970 N N . GLY B 1 422 ? 7.471 -42.968 54.811 1.00 17.19 422 GLY B N 1
ATOM 6971 C CA . GLY B 1 422 ? 7.005 -43.617 53.588 1.00 17.33 422 GLY B CA 1
ATOM 6972 C C . GLY B 1 422 ? 7.820 -44.845 53.207 1.00 17.37 422 GLY B C 1
ATOM 6973 O O . GLY B 1 422 ? 7.386 -45.653 52.393 1.00 17.44 422 GLY B O 1
ATOM 6974 N N . THR B 1 423 ? 9.006 -44.990 53.791 1.00 17.56 423 THR B N 1
ATOM 6975 C CA . THR B 1 423 ? 9.868 -46.147 53.502 1.00 17.60 423 THR B CA 1
ATOM 6976 C C . THR B 1 423 ? 9.847 -47.184 54.632 1.00 17.85 423 THR B C 1
ATOM 6977 O O . THR B 1 423 ? 10.455 -48.250 54.513 1.00 17.53 423 THR B O 1
ATOM 6981 N N . ALA B 1 424 ? 9.163 -46.870 55.730 1.00 18.09 424 ALA B N 1
ATOM 6982 C CA . ALA B 1 424 ? 9.067 -47.814 56.840 1.00 18.41 424 ALA B CA 1
ATOM 6983 C C . ALA B 1 424 ? 8.255 -49.025 56.388 1.00 18.66 424 ALA B C 1
ATOM 6984 O O . ALA B 1 424 ? 7.196 -48.865 55.774 1.00 18.66 424 ALA B O 1
ATOM 6986 N N . PRO B 1 425 ? 8.771 -50.242 56.636 1.00 18.89 425 PRO B N 1
ATOM 6987 C CA . PRO B 1 425 ? 8.016 -51.412 56.207 1.00 18.86 425 PRO B CA 1
ATOM 6988 C C . PRO B 1 425 ? 6.594 -51.415 56.765 1.00 18.60 425 PRO B C 1
ATOM 6989 O O . PRO B 1 425 ? 6.383 -51.118 57.945 1.00 18.48 425 PRO B O 1
ATOM 6993 N N . GLY B 1 426 ? 5.628 -51.693 55.888 1.00 18.35 426 GLY B N 1
ATOM 6994 C CA . GLY B 1 426 ? 4.214 -51.741 56.265 1.00 17.82 426 GLY B CA 1
ATOM 6995 C C . GLY B 1 426 ? 3.456 -50.461 55.943 1.00 17.71 426 GLY B C 1
ATOM 6996 O O . GLY B 1 426 ? 2.226 -50.461 55.901 1.00 17.78 426 GLY B O 1
ATOM 6997 N N . VAL B 1 427 ? 4.180 -49.368 55.718 1.00 17.48 427 VAL B N 1
ATOM 6998 C CA . VAL B 1 427 ? 3.545 -48.067 55.499 1.00 17.66 427 VAL B CA 1
ATOM 6999 C C . VAL B 1 427 ? 3.253 -47.846 54.015 1.00 18.15 427 VAL B C 1
ATOM 7000 O O . VAL B 1 427 ? 4.114 -48.030 53.159 1.00 17.93 427 VAL B O 1
ATOM 7004 N N . THR B 1 428 ? 2.029 -47.441 53.721 1.00 18.70 428 THR B N 1
ATOM 7005 C CA . THR B 1 428 ? 1.660 -47.174 52.341 1.00 19.78 428 THR B CA 1
ATOM 7006 C C . THR B 1 428 ? 1.528 -45.668 52.080 1.00 19.99 428 THR B C 1
ATOM 7007 O O . THR B 1 428 ? 2.092 -45.149 51.111 1.00 21.24 428 THR B O 1
ATOM 7011 N N . GLU B 1 429 ? 0.796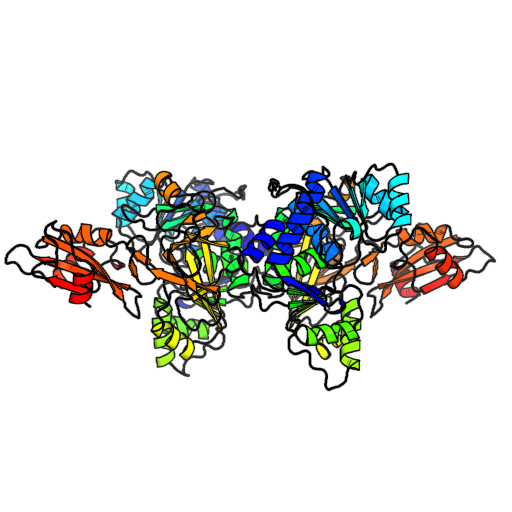 -44.974 52.946 1.00 19.31 429 GLU B N 1
ATOM 7012 C CA . GLU B 1 429 ? 0.616 -43.529 52.829 1.00 18.90 429 GLU B CA 1
ATOM 7013 C C . GLU B 1 429 ? 0.824 -42.874 54.187 1.00 17.60 429 GLU B C 1
ATOM 7014 O O . GLU B 1 429 ? 0.487 -43.453 55.229 1.00 16.95 429 GLU B O 1
ATOM 7020 N N . VAL B 1 430 ? 1.387 -41.668 54.167 1.00 16.95 430 VAL B N 1
ATOM 7021 C CA . VAL B 1 430 ? 1.630 -40.910 55.393 1.00 16.01 430 VAL B CA 1
ATOM 7022 C C . VAL B 1 430 ? 1.419 -39.411 55.205 1.00 15.78 430 VAL B C 1
ATOM 7023 O O . VAL B 1 430 ? 1.875 -38.826 54.227 1.00 15.80 430 VAL B O 1
ATOM 7027 N N . VAL B 1 431 ? 0.699 -38.809 56.143 1.00 15.61 431 VAL B N 1
ATOM 7028 C CA . VAL B 1 431 ? 0.606 -37.351 56.241 1.00 15.99 431 VAL B CA 1
ATOM 7029 C C . VAL B 1 431 ? 1.044 -36.906 57.636 1.00 15.96 431 VAL B C 1
ATOM 7030 O O . VAL B 1 431 ? 0.597 -37.450 58.650 1.00 15.59 431 VAL B O 1
ATOM 7034 N N . VAL B 1 432 ? 1.938 -35.926 57.671 1.00 16.00 432 VAL B N 1
ATOM 7035 C CA . VAL B 1 432 ? 2.444 -35.401 58.925 1.00 16.21 432 VAL B CA 1
ATOM 7036 C C . VAL B 1 432 ? 1.891 -33.999 59.159 1.00 16.75 432 VAL B C 1
ATOM 7037 O O . VAL B 1 432 ? 2.015 -33.121 58.295 1.00 16.84 432 VAL B O 1
ATOM 7041 N N . ILE B 1 433 ? 1.262 -33.813 60.318 1.00 16.75 433 ILE B N 1
ATOM 7042 C CA . ILE B 1 433 ? 0.718 -32.516 60.718 1.00 17.49 433 ILE B CA 1
ATOM 7043 C C . ILE B 1 433 ? 1.309 -32.089 62.065 1.00 17.51 433 ILE B C 1
ATOM 7044 O O . ILE B 1 433 ? 1.926 -32.904 62.773 1.00 17.64 433 ILE B O 1
ATOM 7049 N N . GLY B 1 434 ? 1.130 -30.817 62.415 1.00 17.11 434 GLY B N 1
ATOM 7050 C CA . GLY B 1 434 ? 1.522 -30.331 63.737 1.00 17.19 434 GLY B CA 1
ATOM 7051 C C . GLY B 1 434 ? 0.298 -29.989 64.567 1.00 17.37 434 GLY B C 1
ATOM 7052 O O . GLY B 1 434 ? -0.399 -29.014 64.274 1.00 17.78 434 GLY B O 1
ATOM 7053 N N . LEU B 1 435 ? 0.024 -30.785 65.597 1.00 17.12 435 LEU B N 1
ATOM 7054 C CA . LEU B 1 435 ? -1.116 -30.519 66.483 1.00 17.30 435 LEU B CA 1
ATOM 7055 C C . LEU B 1 435 ? -0.768 -29.537 67.591 1.00 17.56 435 LEU B C 1
ATOM 7056 O O . LEU B 1 435 ? 0.322 -29.608 68.160 1.00 17.36 435 LEU B O 1
ATOM 7061 N N . ALA B 1 436 ? -1.708 -28.644 67.916 1.00 17.60 436 ALA B N 1
ATOM 7062 C CA . ALA B 1 436 ? -1.514 -27.686 69.002 1.00 17.59 436 ALA B CA 1
ATOM 7063 C C . ALA B 1 436 ? -1.145 -28.433 70.278 1.00 17.52 436 ALA B C 1
ATOM 7064 O O . ALA B 1 436 ? -1.717 -29.479 70.598 1.00 17.69 436 ALA B O 1
ATOM 7066 N N . ASP B 1 437 ? -0.153 -27.894 70.976 1.00 17.57 437 ASP B N 1
ATOM 7067 C CA . ASP B 1 437 ? 0.453 -28.522 72.138 1.00 17.27 437 ASP B CA 1
ATOM 7068 C C . ASP B 1 437 ? 0.983 -27.384 72.996 1.00 16.96 437 ASP B C 1
ATOM 7069 O O . ASP B 1 437 ? 1.743 -26.537 72.515 1.00 16.90 437 ASP B O 1
ATOM 7074 N N . GLN B 1 438 ? 0.575 -27.352 74.259 1.00 16.43 438 GLN B N 1
ATOM 7075 C CA . GLN B 1 438 ? 0.981 -26.270 75.147 1.00 16.15 438 GLN B CA 1
ATOM 7076 C C . GLN B 1 438 ? 2.502 -26.187 75.298 1.00 16.15 438 GLN B C 1
ATOM 7077 O O . GLN B 1 438 ? 3.072 -25.095 75.213 1.00 15.79 438 GLN B O 1
ATOM 7083 N N . ARG B 1 439 ? 3.150 -27.336 75.506 1.00 15.67 439 ARG B N 1
ATOM 7084 C CA . ARG B 1 439 ? 4.597 -27.379 75.736 1.00 15.96 439 ARG B CA 1
ATOM 7085 C C . ARG B 1 439 ? 5.387 -27.121 74.456 1.00 15.75 439 ARG B C 1
ATOM 7086 O O . ARG B 1 439 ? 6.236 -26.231 74.420 1.00 15.43 439 ARG B O 1
ATOM 7094 N N . TRP B 1 440 ? 5.094 -27.891 73.411 1.00 14.93 440 TRP B N 1
ATOM 7095 C CA . TRP B 1 440 ? 5.876 -27.831 72.175 1.00 15.06 440 TRP B CA 1
ATOM 7096 C C . TRP B 1 440 ? 5.384 -26.793 71.167 1.00 14.95 440 TRP B C 1
ATOM 7097 O O . TRP B 1 440 ? 6.079 -26.500 70.190 1.00 15.10 440 TRP B O 1
ATOM 7108 N N . GLY B 1 441 ? 4.200 -26.236 71.408 1.00 15.12 441 GLY B N 1
ATOM 7109 C CA . GLY B 1 441 ? 3.575 -25.289 70.478 1.00 15.11 441 GLY B CA 1
ATOM 7110 C C . GLY B 1 441 ? 2.824 -26.051 69.402 1.00 15.42 441 GLY B C 1
ATOM 7111 O O . GLY B 1 441 ? 1.598 -26.017 69.342 1.00 15.29 441 GLY B O 1
ATOM 7112 N N . GLN B 1 442 ? 3.579 -26.722 68.532 1.00 15.47 442 GLN B N 1
ATOM 7113 C CA . GLN B 1 442 ? 3.028 -27.762 67.678 1.00 15.33 442 GLN B CA 1
ATOM 7114 C C . GLN B 1 442 ? 3.742 -29.092 67.946 1.00 15.10 442 GLN B C 1
ATOM 7115 O O . GLN B 1 442 ? 4.969 -29.134 68.113 1.00 14.21 442 GLN B O 1
ATOM 7121 N N . SER B 1 443 ? 2.961 -30.168 67.980 1.00 14.66 443 SER B N 1
ATOM 7122 C CA . SER B 1 443 ? 3.482 -31.505 68.228 1.00 14.80 443 SER B CA 1
ATOM 7123 C C . SER B 1 443 ? 3.480 -32.291 66.918 1.00 14.91 443 SER B C 1
ATOM 7124 O O . SER B 1 443 ? 2.419 -32.470 66.298 1.00 14.41 443 SER B O 1
ATOM 7127 N N . VAL B 1 444 ? 4.663 -32.724 66.475 1.00 14.81 444 VAL B N 1
ATOM 7128 C CA . VAL B 1 444 ? 4.759 -33.492 65.233 1.00 14.76 444 VAL B CA 1
ATOM 7129 C C . VAL B 1 444 ? 3.877 -34.754 65.330 1.00 15.31 444 VAL B C 1
ATOM 7130 O O . VAL B 1 444 ? 4.048 -35.574 66.234 1.00 15.48 444 VAL B O 1
ATOM 7134 N N . THR B 1 445 ? 2.927 -34.876 64.403 1.00 15.54 445 THR B N 1
ATOM 7135 C CA . THR B 1 445 ? 1.924 -35.937 64.424 1.00 16.49 445 THR B CA 1
ATOM 7136 C C . THR B 1 445 ? 1.836 -36.641 63.068 1.00 16.82 445 THR B C 1
ATOM 7137 O O . THR B 1 445 ? 1.639 -35.987 62.036 1.00 17.40 445 THR B O 1
ATOM 7141 N N . ALA B 1 446 ? 1.960 -37.970 63.079 1.00 16.71 446 ALA B N 1
ATOM 7142 C CA . ALA B 1 446 ? 1.960 -38.762 61.852 1.00 16.63 446 ALA B CA 1
ATOM 7143 C C . ALA B 1 446 ? 0.685 -39.580 61.698 1.00 16.85 446 ALA B C 1
ATOM 7144 O O . ALA B 1 446 ? 0.329 -40.373 62.571 1.00 16.49 446 ALA B O 1
ATOM 7146 N N . CYS B 1 447 ? 0.010 -39.382 60.571 1.00 16.87 447 CYS B N 1
ATOM 7147 C CA . CYS B 1 447 ? -1.173 -40.162 60.222 1.00 17.12 447 CYS B CA 1
ATOM 7148 C C . CYS B 1 447 ? -0.752 -41.178 59.174 1.00 16.81 447 CYS B C 1
ATOM 7149 O O . CYS B 1 447 ? -0.357 -40.816 58.063 1.00 16.67 447 CYS B O 1
ATOM 7152 N N . VAL B 1 448 ? -0.817 -42.452 59.545 1.00 17.15 448 VAL B N 1
ATOM 7153 C CA . VAL B 1 448 ? -0.204 -43.518 58.762 1.00 17.35 448 VAL B CA 1
ATOM 7154 C C . VAL B 1 448 ? -1.207 -44.606 58.391 1.00 17.40 448 VAL B C 1
ATOM 7155 O O . VAL B 1 448 ? -2.080 -44.957 59.192 1.00 17.41 448 VAL B O 1
ATOM 7159 N N . VAL B 1 449 ? -1.074 -45.119 57.167 1.00 17.51 449 VAL B N 1
ATOM 7160 C CA . VAL B 1 449 ? -1.941 -46.170 56.634 1.00 17.73 449 VAL B CA 1
ATOM 7161 C C . VAL B 1 449 ? -1.110 -47.424 56.332 1.00 18.02 449 VAL B C 1
ATOM 7162 O O . VAL B 1 449 ? -0.103 -47.348 55.616 1.00 17.88 449 VAL B O 1
ATOM 7166 N N . PRO B 1 450 ? -1.510 -48.578 56.901 1.00 18.28 450 PRO B N 1
ATOM 7167 C CA . PRO B 1 450 ? -0.819 -49.836 56.623 1.00 18.78 450 PRO B CA 1
ATOM 7168 C C . PRO B 1 450 ? -1.077 -50.393 55.227 1.00 19.52 450 PRO B C 1
ATOM 7169 O O . PRO B 1 450 ? -2.077 -50.056 54.589 1.00 19.98 450 PRO B O 1
ATOM 7173 N N . ARG B 1 451 ? -0.166 -51.246 54.763 1.00 20.33 451 ARG B N 1
ATOM 7174 C CA . ARG B 1 451 ? -0.417 -52.097 53.602 1.00 20.56 451 ARG B CA 1
ATOM 7175 C C . ARG B 1 451 ? -1.679 -52.931 53.849 1.00 20.66 451 ARG B C 1
ATOM 7176 O O . ARG B 1 451 ? -2.031 -53.212 55.003 1.00 20.15 451 ARG B O 1
ATOM 7184 N N . LEU B 1 452 ? -2.357 -53.315 52.768 1.00 20.82 452 LEU B N 1
ATOM 7185 C CA . LEU B 1 452 ? -3.634 -54.032 52.857 1.00 21.34 452 LEU B CA 1
ATOM 7186 C C . LEU B 1 452 ? -3.611 -55.178 53.879 1.00 21.38 452 LEU B C 1
ATOM 7187 O O . LEU B 1 452 ? -2.773 -56.084 53.801 1.00 21.11 452 LEU B O 1
ATOM 7192 N N . GLY B 1 453 ? -4.524 -55.099 54.848 1.00 21.80 453 GLY B N 1
ATOM 7193 C CA . GLY B 1 453 ? -4.727 -56.150 55.843 1.00 22.11 453 GLY B CA 1
ATOM 7194 C C . GLY B 1 453 ? -3.662 -56.245 56.920 1.00 22.35 453 GLY B C 1
ATOM 7195 O O . GLY B 1 453 ? -3.701 -57.154 57.752 1.00 22.57 453 GLY B O 1
ATOM 7196 N N . GLU B 1 454 ? -2.715 -55.307 56.908 1.00 22.19 454 GLU B N 1
ATOM 7197 C CA . GLU B 1 454 ? -1.610 -55.301 57.868 1.00 21.95 454 GLU B CA 1
ATOM 7198 C C . GLU B 1 454 ? -1.852 -54.326 59.015 1.00 21.62 454 GLU B C 1
ATOM 7199 O O . GLU B 1 454 ? -2.757 -53.493 58.954 1.00 21.25 454 GLU B O 1
ATOM 7205 N N . THR B 1 455 ? -1.047 -54.456 60.063 1.00 21.24 455 THR B N 1
ATOM 7206 C CA . THR B 1 455 ? -1.117 -53.566 61.208 1.00 21.43 455 THR B CA 1
ATOM 7207 C C . THR B 1 455 ? 0.188 -52.794 61.318 1.00 20.92 455 THR B C 1
ATOM 7208 O O . THR B 1 455 ? 1.245 -53.272 60.884 1.00 21.29 455 THR B O 1
ATOM 7212 N N . LEU B 1 456 ? 0.109 -51.594 61.880 1.00 20.30 456 LEU B N 1
ATOM 7213 C CA . LEU B 1 456 ? 1.297 -50.814 62.198 1.00 19.71 456 LEU B CA 1
ATOM 7214 C C . LEU B 1 456 ? 1.340 -50.609 63.702 1.00 19.54 456 LEU B C 1
ATOM 7215 O O . LEU B 1 456 ? 0.312 -50.715 64.368 1.00 19.49 456 LEU B O 1
ATOM 7220 N N . SER B 1 457 ? 2.525 -50.333 64.237 1.00 19.18 457 SER B N 1
ATOM 7221 C CA . SER B 1 457 ? 2.641 -49.938 65.635 1.00 18.95 457 SER B CA 1
ATOM 7222 C C . SER B 1 457 ? 3.487 -48.674 65.789 1.00 18.68 457 SER B C 1
ATOM 7223 O O . SER B 1 457 ? 4.510 -48.504 65.106 1.00 17.86 457 SER B O 1
ATOM 7226 N N . ALA B 1 458 ? 3.042 -47.799 66.690 1.00 18.09 458 ALA B N 1
ATOM 7227 C CA . ALA B 1 458 ? 3.736 -46.560 67.001 1.00 18.55 458 ALA B CA 1
ATOM 7228 C C . ALA B 1 458 ? 5.172 -46.847 67.428 1.00 18.67 458 ALA B C 1
ATOM 7229 O O . ALA B 1 458 ? 6.098 -46.146 67.014 1.00 18.31 458 ALA B O 1
ATOM 7231 N N . ASP B 1 459 ? 5.353 -47.899 68.232 1.00 18.56 459 ASP B N 1
ATOM 7232 C CA . ASP B 1 459 ? 6.687 -48.283 68.696 1.00 18.76 459 ASP B CA 1
ATOM 7233 C C . ASP B 1 459 ? 7.642 -48.632 67.542 1.00 17.86 459 ASP B C 1
ATOM 7234 O O . ASP B 1 459 ? 8.771 -48.132 67.503 1.00 17.58 459 ASP B O 1
ATOM 7239 N N . ALA B 1 460 ? 7.174 -49.444 66.590 1.00 16.74 460 ALA B N 1
ATOM 7240 C CA . ALA B 1 460 ? 7.996 -49.838 65.441 1.00 15.98 460 ALA B CA 1
ATOM 7241 C C . ALA B 1 460 ? 8.334 -48.638 64.554 1.00 15.46 460 ALA B C 1
ATOM 7242 O O . ALA B 1 460 ? 9.473 -48.487 64.112 1.00 15.14 460 ALA B O 1
ATOM 7244 N N . LEU B 1 461 ? 7.352 -47.773 64.319 1.00 14.81 461 LEU B N 1
ATOM 7245 C CA . LEU B 1 461 ? 7.576 -46.586 63.498 1.00 14.17 461 LEU B CA 1
ATOM 7246 C C . LEU B 1 461 ? 8.558 -45.613 64.177 1.00 13.83 461 LEU B C 1
ATOM 7247 O O . LEU B 1 461 ? 9.422 -45.050 63.519 1.00 13.77 461 LEU B O 1
ATOM 7252 N N . ASP B 1 462 ? 8.433 -45.456 65.494 1.00 13.63 462 ASP B N 1
ATOM 7253 C CA . ASP B 1 462 ? 9.364 -44.648 66.292 1.00 14.05 462 ASP B CA 1
ATOM 7254 C C . ASP B 1 462 ? 10.797 -45.169 66.172 1.00 14.00 462 ASP B C 1
ATOM 7255 O O . ASP B 1 462 ? 11.741 -44.400 65.971 1.00 13.93 462 ASP B O 1
ATOM 7260 N N . THR B 1 463 ? 10.937 -46.487 66.310 1.00 13.91 463 THR B N 1
ATOM 7261 C CA . THR B 1 463 ? 12.212 -47.179 66.167 1.00 14.05 463 THR B CA 1
ATOM 7262 C C . THR B 1 463 ? 12.846 -46.869 64.813 1.00 13.62 463 THR B C 1
ATOM 7263 O O . THR B 1 463 ? 14.015 -46.505 64.745 1.00 13.03 463 THR B O 1
ATOM 7267 N N . PHE B 1 464 ? 12.055 -47.001 63.749 1.00 13.15 464 PHE B N 1
ATOM 7268 C CA . PHE B 1 464 ? 12.494 -46.677 62.395 1.00 13.47 464 PHE B CA 1
ATOM 7269 C C . PHE B 1 464 ? 12.956 -45.219 62.284 1.00 13.48 464 PHE B C 1
ATOM 7270 O O . PHE B 1 464 ? 14.003 -44.941 61.708 1.00 13.47 464 PHE B O 1
ATOM 7278 N N . CYS B 1 465 ? 12.194 -44.282 62.845 1.00 13.81 465 CYS B N 1
ATOM 7279 C CA . CYS B 1 465 ? 12.618 -42.871 62.815 1.00 13.94 465 CYS B CA 1
ATOM 7280 C C . CYS B 1 465 ? 13.972 -42.689 63.505 1.00 13.91 465 CYS B C 1
ATOM 7281 O O . CYS B 1 465 ? 14.865 -42.007 62.982 1.00 13.80 465 CYS B O 1
ATOM 7284 N N . ARG B 1 466 ? 14.133 -43.323 64.662 1.00 13.70 466 ARG B N 1
ATOM 7285 C CA . ARG B 1 466 ? 15.377 -43.196 65.434 1.00 13.92 466 ARG B CA 1
ATOM 7286 C C . ARG B 1 466 ? 16.605 -43.795 64.729 1.00 13.77 466 ARG B C 1
ATOM 7287 O O . ARG B 1 466 ? 17.717 -43.281 64.873 1.00 14.08 466 ARG B O 1
ATOM 7295 N N . SER B 1 467 ? 16.399 -44.856 63.952 1.00 13.56 467 SER B N 1
ATOM 7296 C CA . SER B 1 467 ? 17.479 -45.493 63.204 1.00 13.75 467 SER B CA 1
ATOM 7297 C C . SER B 1 467 ? 17.715 -44.847 61.833 1.00 13.98 467 SER B C 1
ATOM 7298 O O . SER B 1 467 ? 18.706 -45.160 61.150 1.00 14.03 467 SER B O 1
ATOM 7301 N N . SER B 1 468 ? 16.803 -43.956 61.434 1.00 13.63 468 SER B N 1
ATOM 7302 C CA . SER B 1 468 ? 16.887 -43.247 60.153 1.00 13.72 468 SER B CA 1
ATOM 7303 C C . SER B 1 468 ? 17.852 -42.069 60.214 1.00 13.66 468 SER B C 1
ATOM 7304 O O . SER B 1 468 ? 18.411 -41.771 61.272 1.00 13.84 468 SER B O 1
ATOM 7307 N N . GLU B 1 469 ? 18.046 -41.417 59.070 1.00 13.44 469 GLU B N 1
ATOM 7308 C CA . GLU B 1 469 ? 18.862 -40.201 58.976 1.00 14.05 469 GLU B CA 1
ATOM 7309 C C . GLU B 1 469 ? 18.186 -38.956 59.576 1.00 13.97 469 GLU B C 1
ATOM 7310 O O . GLU B 1 469 ? 18.854 -37.929 59.790 1.00 13.82 469 GLU B O 1
ATOM 7316 N N . LEU B 1 470 ? 16.874 -39.040 59.826 1.00 13.54 470 LEU B N 1
ATOM 7317 C CA . LEU B 1 470 ? 16.118 -37.929 60.423 1.00 13.75 470 LEU B CA 1
ATOM 7318 C C . LEU B 1 470 ? 16.581 -37.631 61.861 1.00 13.55 470 LEU B C 1
ATOM 7319 O O . LEU B 1 470 ? 16.649 -38.531 62.692 1.00 13.76 470 LEU B O 1
ATOM 7324 N N . ALA B 1 471 ? 16.884 -36.365 62.145 1.00 13.58 471 ALA B N 1
ATOM 7325 C CA . ALA B 1 471 ? 17.240 -35.941 63.504 1.00 13.45 471 ALA B CA 1
ATOM 7326 C C . ALA B 1 471 ? 16.168 -36.427 64.476 1.00 13.59 471 ALA B C 1
ATOM 7327 O O . ALA B 1 471 ? 14.968 -36.316 64.195 1.00 13.08 471 ALA B O 1
ATOM 7329 N N . ASP B 1 472 ? 16.598 -36.975 65.611 1.00 13.80 472 ASP B N 1
ATOM 7330 C CA . ASP B 1 472 ? 15.667 -37.619 66.547 1.00 13.91 472 ASP B CA 1
ATOM 7331 C C . ASP B 1 472 ? 14.589 -36.705 67.113 1.00 13.90 472 ASP B C 1
ATOM 7332 O O . ASP B 1 472 ? 13.472 -37.150 67.375 1.00 14.05 472 ASP B O 1
ATOM 7337 N N . PHE B 1 473 ? 14.925 -35.433 67.313 1.00 13.40 473 PHE B N 1
ATOM 7338 C CA . PHE B 1 473 ? 13.983 -34.486 67.911 1.00 13.40 473 PHE B CA 1
ATOM 7339 C C . PHE B 1 473 ? 12.790 -34.170 66.997 1.00 12.97 473 PHE B C 1
ATOM 7340 O O . PHE B 1 473 ? 11.770 -33.662 67.464 1.00 12.94 473 PHE B O 1
ATOM 7348 N N . LYS B 1 474 ? 12.932 -34.477 65.707 1.00 12.63 474 LYS B N 1
ATOM 7349 C CA . LYS B 1 474 ? 11.886 -34.214 64.698 1.00 12.56 474 LYS B CA 1
ATOM 7350 C C . LYS B 1 474 ? 10.834 -35.327 64.560 1.00 12.62 474 LYS B C 1
ATOM 7351 O O . LYS B 1 474 ? 9.833 -35.161 63.856 1.00 12.46 474 LYS B O 1
ATOM 7357 N N . ARG B 1 475 ? 11.069 -36.468 65.202 1.00 12.95 475 ARG B N 1
ATOM 7358 C CA . ARG B 1 475 ? 10.192 -37.632 65.014 1.00 13.41 475 ARG B CA 1
ATOM 7359 C C . ARG B 1 475 ? 8.822 -37.423 65.668 1.00 13.66 475 ARG B C 1
ATOM 7360 O O . ARG B 1 475 ? 8.717 -36.696 66.662 1.00 14.22 475 ARG B O 1
ATOM 7368 N N . PRO B 1 476 ? 7.762 -38.048 65.104 1.00 14.06 476 PRO B N 1
ATOM 7369 C CA . PRO B 1 476 ? 6.417 -37.861 65.657 1.00 14.01 476 PRO B CA 1
ATOM 7370 C C . PRO B 1 476 ? 6.313 -38.142 67.161 1.00 14.72 476 PRO B C 1
ATOM 7371 O O . PRO B 1 476 ? 6.919 -39.100 67.676 1.00 13.93 476 PRO B O 1
ATOM 7375 N N . LYS B 1 477 ? 5.557 -37.287 67.847 1.00 15.20 477 LYS B N 1
ATOM 7376 C CA . LYS B 1 477 ? 5.207 -37.487 69.244 1.00 16.17 477 LYS B CA 1
ATOM 7377 C C . LYS B 1 477 ? 4.016 -38.435 69.358 1.00 16.56 477 LYS B C 1
ATOM 7378 O O . LYS B 1 477 ? 3.801 -39.052 70.410 1.00 16.44 477 LYS B O 1
ATOM 7384 N N . ARG B 1 478 ? 3.241 -38.525 68.276 1.00 16.48 478 ARG B N 1
ATOM 7385 C CA . ARG B 1 478 ? 1.999 -39.291 68.257 1.00 17.12 478 ARG B CA 1
ATOM 7386 C C . ARG B 1 478 ? 1.734 -39.837 66.861 1.00 16.46 478 ARG B C 1
ATOM 7387 O O . ARG B 1 478 ? 2.028 -39.171 65.864 1.00 15.94 478 ARG B O 1
ATOM 7395 N N . TYR B 1 479 ? 1.202 -41.060 66.809 1.00 15.97 479 TYR B N 1
ATOM 7396 C CA . TYR B 1 479 ? 0.808 -41.717 65.563 1.00 15.89 479 TYR B CA 1
ATOM 7397 C C . TYR B 1 479 ? -0.685 -41.990 65.550 1.00 16.27 479 TYR B C 1
ATOM 7398 O O . TYR B 1 479 ? -1.248 -42.440 66.546 1.00 15.70 479 TYR B O 1
ATOM 7407 N N . PHE B 1 480 ? -1.318 -41.712 64.417 1.00 17.10 480 PHE B N 1
ATOM 7408 C CA . PHE B 1 480 ? -2.687 -42.143 64.189 1.00 18.14 480 PHE B CA 1
ATOM 7409 C C . PHE B 1 480 ? -2.668 -43.117 63.033 1.00 18.81 480 PHE B C 1
ATOM 7410 O O . PHE B 1 480 ? -2.382 -42.748 61.885 1.00 18.31 480 PHE B O 1
ATOM 7418 N N . ILE B 1 481 ? -2.937 -44.376 63.358 1.00 19.22 481 ILE B N 1
ATOM 7419 C CA . ILE B 1 481 ? -2.968 -45.435 62.361 1.00 19.96 481 ILE B CA 1
ATOM 7420 C C . ILE B 1 481 ? -4.398 -45.529 61.841 1.00 20.30 481 ILE B C 1
ATOM 7421 O O . ILE B 1 481 ? -5.337 -45.766 62.610 1.00 20.23 481 ILE B O 1
ATOM 7426 N N . LEU B 1 482 ? -4.550 -45.317 60.536 1.00 20.59 482 LEU B N 1
ATOM 7427 C CA . LEU B 1 482 ? -5.865 -45.252 59.907 1.00 21.26 482 LEU B CA 1
ATOM 7428 C C . LEU B 1 482 ? -5.991 -46.283 58.801 1.00 21.56 482 LEU B C 1
ATOM 7429 O O . LEU B 1 482 ? -5.003 -46.608 58.142 1.00 21.61 482 LEU B O 1
ATOM 7434 N N . ASP B 1 483 ? -7.208 -46.790 58.590 1.00 22.37 483 ASP B N 1
ATOM 7435 C CA . ASP B 1 483 ? -7.478 -47.729 57.490 1.00 23.19 483 ASP B CA 1
ATOM 7436 C C . ASP B 1 483 ? -7.219 -47.077 56.140 1.00 22.74 483 ASP B C 1
ATOM 7437 O O . ASP B 1 483 ? -6.778 -47.727 55.194 1.00 22.71 483 ASP B O 1
ATOM 7442 N N . GLN B 1 484 ? -7.514 -45.783 56.068 1.00 22.66 484 GLN B N 1
ATOM 7443 C CA . GLN B 1 484 ? -7.375 -44.996 54.858 1.00 23.05 484 GLN B CA 1
ATOM 7444 C C . GLN B 1 484 ? -7.355 -43.525 55.273 1.00 22.50 484 GLN B C 1
ATOM 7445 O O . GLN B 1 484 ? -7.963 -43.154 56.275 1.00 22.00 484 GLN B O 1
ATOM 7451 N N . LEU B 1 485 ? -6.645 -42.698 54.512 1.00 21.80 485 LEU B N 1
ATOM 7452 C CA . LEU B 1 485 ? -6.755 -41.245 54.656 1.00 21.56 485 LEU B CA 1
ATOM 7453 C C . LEU B 1 485 ? -8.026 -40.780 53.937 1.00 21.20 485 LEU B C 1
ATOM 7454 O O . LEU B 1 485 ? -8.418 -41.393 52.941 1.00 21.09 485 LEU B O 1
ATOM 7459 N N . PRO B 1 486 ? -8.678 -39.705 54.434 1.00 21.28 486 PRO B N 1
ATOM 7460 C CA . PRO B 1 486 ? -9.805 -39.151 53.675 1.00 21.07 486 PRO B CA 1
ATOM 7461 C C . PRO B 1 486 ? -9.295 -38.448 52.423 1.00 21.18 486 PRO B C 1
ATOM 7462 O O . PRO B 1 486 ? -8.431 -37.570 52.512 1.00 20.87 486 PRO B O 1
ATOM 7466 N N . LYS B 1 487 ? -9.808 -38.851 51.265 1.00 21.24 487 LYS B N 1
ATOM 7467 C CA . LYS B 1 487 ? -9.302 -38.359 49.982 1.00 21.72 487 LYS B CA 1
ATOM 7468 C C . LYS B 1 487 ? -10.444 -38.167 48.999 1.00 22.25 487 LYS B C 1
ATOM 7469 O O . LYS B 1 487 ? -11.464 -38.845 49.098 1.00 22.59 487 LYS B O 1
ATOM 7475 N N . ASN B 1 488 ? -10.274 -37.239 48.058 1.00 22.71 488 ASN B N 1
ATOM 7476 C CA . ASN B 1 488 ? -11.249 -37.051 46.983 1.00 23.35 488 ASN B CA 1
ATOM 7477 C C . ASN B 1 488 ? -10.953 -37.986 45.791 1.00 24.07 488 ASN B C 1
ATOM 7478 O O . ASN B 1 488 ? -9.972 -38.747 45.830 1.00 24.14 488 ASN B O 1
ATOM 7483 N N . ALA B 1 489 ? -11.792 -37.940 44.749 1.00 24.49 489 ALA B N 1
ATOM 7484 C CA . ALA B 1 489 ? -11.647 -38.821 43.571 1.00 25.15 489 ALA B CA 1
ATOM 7485 C C . ALA B 1 489 ? -10.301 -38.681 42.846 1.00 25.61 489 ALA B C 1
ATOM 7486 O O . ALA B 1 489 ? -9.886 -39.581 42.101 1.00 25.54 489 ALA B O 1
ATOM 7488 N N . LEU B 1 490 ? -9.627 -37.559 43.091 1.00 26.08 490 LEU B N 1
ATOM 7489 C CA . LEU B 1 490 ? -8.291 -37.286 42.561 1.00 26.92 490 LEU B CA 1
ATOM 7490 C C . LEU B 1 490 ? -7.169 -37.955 43.364 1.00 26.96 490 LEU B C 1
ATOM 7491 O O . LEU B 1 490 ? -5.983 -37.790 43.041 1.00 27.21 490 LEU B O 1
ATOM 7496 N N . ASN B 1 491 ? -7.542 -38.692 44.411 1.00 27.01 491 ASN B N 1
ATOM 7497 C CA . ASN B 1 491 ? -6.583 -39.328 45.329 1.00 27.14 491 ASN B CA 1
ATOM 7498 C C . ASN B 1 491 ? -5.765 -38.299 46.111 1.00 26.88 491 ASN B C 1
ATOM 7499 O O . ASN B 1 491 ? -4.588 -38.512 46.407 1.00 27.08 491 ASN B O 1
ATOM 7504 N N . LYS B 1 492 ? -6.411 -37.184 46.445 1.00 26.62 492 LYS B N 1
ATOM 7505 C CA . LYS B 1 492 ? -5.782 -36.103 47.196 1.00 26.21 492 LYS B CA 1
ATOM 7506 C C . LYS B 1 492 ? -6.398 -35.990 48.591 1.00 25.73 492 LYS B C 1
ATOM 7507 O O . LYS B 1 492 ? -7.623 -36.070 48.749 1.00 25.16 492 LYS B O 1
ATOM 7513 N N . VAL B 1 493 ? -5.541 -35.811 49.596 1.00 25.13 493 VAL B N 1
ATOM 7514 C CA . VAL B 1 493 ? -5.956 -35.851 51.002 1.00 24.81 493 VAL B CA 1
ATOM 7515 C C . VAL B 1 493 ? -6.842 -34.658 51.382 1.00 24.91 493 VAL B C 1
ATOM 7516 O O . VAL B 1 493 ? -6.464 -33.502 51.178 1.00 24.73 493 VAL B O 1
ATOM 7520 N N . LEU B 1 494 ? -8.021 -34.959 51.919 1.00 25.15 494 LEU B N 1
ATOM 7521 C CA . LEU B 1 494 ? -8.935 -33.949 52.434 1.00 25.85 494 LEU B CA 1
ATOM 7522 C C . LEU B 1 494 ? -8.427 -33.498 53.799 1.00 26.36 494 LEU B C 1
ATOM 7523 O O . LEU B 1 494 ? -8.858 -33.999 54.848 1.00 25.73 494 LEU B O 1
ATOM 7528 N N . ARG B 1 495 ? -7.497 -32.544 53.755 1.00 27.31 495 ARG B N 1
ATOM 7529 C CA . ARG B 1 495 ? -6.676 -32.170 54.909 1.00 28.48 495 ARG B CA 1
ATOM 7530 C C . ARG B 1 495 ? -7.488 -31.698 56.111 1.00 28.87 495 ARG B C 1
ATOM 7531 O O . ARG B 1 495 ? -7.216 -32.102 57.245 1.00 28.98 495 ARG B O 1
ATOM 7539 N N . ARG B 1 496 ? -8.492 -30.861 55.856 1.00 29.50 496 ARG B N 1
ATOM 7540 C CA . ARG B 1 496 ? -9.361 -30.342 56.912 1.00 30.21 496 ARG B CA 1
ATOM 7541 C C . ARG B 1 496 ? -10.116 -31.469 57.623 1.00 30.28 496 ARG B C 1
ATOM 7542 O O . ARG B 1 496 ? -10.222 -31.473 58.849 1.00 30.55 496 ARG B O 1
ATOM 7550 N N . GLN B 1 497 ? -10.613 -32.427 56.839 1.00 30.55 497 GLN B N 1
ATOM 7551 C CA . GLN B 1 497 ? -11.303 -33.617 57.350 1.00 30.74 497 GLN B CA 1
ATOM 7552 C C . GLN B 1 497 ? -10.381 -34.500 58.199 1.00 30.83 497 GLN B C 1
ATOM 7553 O O . GLN B 1 497 ? -10.799 -35.022 59.238 1.00 30.50 497 GLN B O 1
ATOM 7559 N N . LEU B 1 498 ? -9.137 -34.666 57.746 1.00 30.93 498 LEU B N 1
ATOM 7560 C CA . LEU B 1 498 ? -8.138 -35.449 58.480 1.00 31.24 498 LEU B CA 1
ATOM 7561 C C . LEU B 1 498 ? -7.823 -34.835 59.843 1.00 31.84 498 LEU B C 1
ATOM 7562 O O . LEU B 1 498 ? -7.876 -35.521 60.863 1.00 31.43 498 LEU B O 1
ATOM 7567 N N . VAL B 1 499 ? -7.486 -33.545 59.842 1.00 32.89 499 VAL B N 1
ATOM 7568 C CA . VAL B 1 499 ? -7.174 -32.814 61.073 1.00 34.15 499 VAL B CA 1
ATOM 7569 C C . VAL B 1 499 ? -8.335 -32.920 62.067 1.00 35.04 499 VAL B C 1
ATOM 7570 O O . VAL B 1 499 ? -8.109 -33.176 63.245 1.00 35.05 499 VAL B O 1
ATOM 7574 N N . GLN B 1 500 ? -9.565 -32.762 61.574 1.00 36.36 500 GLN B N 1
ATOM 7575 C CA . GLN B 1 500 ? -10.777 -32.924 62.388 1.00 37.65 500 GLN B CA 1
ATOM 7576 C C . GLN B 1 500 ? -10.923 -34.338 62.966 1.00 38.24 500 GLN B C 1
ATOM 7577 O O . GLN B 1 500 ? -11.247 -34.504 64.144 1.00 38.55 500 GLN B O 1
ATOM 7583 N N . GLN B 1 501 ? -10.684 -35.343 62.128 1.00 38.84 501 GLN B N 1
ATOM 7584 C CA . GLN B 1 501 ? -10.768 -36.749 62.520 1.00 39.44 501 GLN B CA 1
ATOM 7585 C C . GLN B 1 501 ? -9.780 -37.117 63.642 1.00 39.96 501 GLN B C 1
ATOM 7586 O O . GLN B 1 501 ? -10.105 -37.922 64.519 1.00 40.24 501 GLN B O 1
ATOM 7592 N N . VAL B 1 502 ? -8.584 -36.529 63.615 1.00 40.37 502 VAL B N 1
ATOM 7593 C CA . VAL B 1 502 ? -7.542 -36.863 64.599 1.00 40.75 502 VAL B CA 1
ATOM 7594 C C . VAL B 1 502 ? -7.447 -35.892 65.789 1.00 41.25 502 VAL B C 1
ATOM 7595 O O . VAL B 1 502 ? -6.867 -36.231 66.825 1.00 41.43 502 VAL B O 1
ATOM 7599 N N . SER B 1 503 ? -8.007 -34.693 65.634 1.00 41.61 503 SER B N 1
ATOM 7600 C CA . SER B 1 503 ? -8.072 -33.722 66.732 1.00 42.04 503 SER B CA 1
ATOM 7601 C C . SER B 1 503 ? -9.256 -33.997 67.666 1.00 42.13 503 SER B C 1
ATOM 7602 O O . SER B 1 503 ? -10.365 -34.309 67.217 1.00 42.27 503 SER B O 1
#

Organism: NCBI:txid206162

Solvent-accessible surface area: 38687 Å² total; per-residue (Å²): 64,4,12,1,21,39,1,24,88,13,0,3,55,16,1,46,123,46,27,0,0,0,4,30,107,151,66,34,120,5,32,7,23,71,9,91,55,44,15,62,25,0,0,8,42,1,55,53,61,44,1,124,49,62,58,61,0,0,4,0,6,64,12,21,6,20,2,0,0,0,2,8,0,0,3,16,2,9,2,2,0,0,2,2,12,25,157,16,50,37,60,22,0,5,58,7,0,93,138,4,129,7,46,0,0,0,0,50,42,25,201,156,10,15,74,20,1,143,120,26,63,33,72,9,93,58,21,74,10,28,82,2,0,139,70,0,92,35,105,54,114,42,100,129,19,84,102,20,143,41,86,61,56,26,45,3,1,2,2,23,21,17,6,71,106,40,46,23,24,8,0,21,0,1,7,74,0,3,22,10,0,1,3,4,5,2,1,0,0,18,6,34,11,8,123,81,4,22,7,0,0,12,12,32,4,22,50,9,24,0,0,0,3,1,0,0,0,0,2,0,2,2,0,9,1,0,5,18,68,114,69,138,37,88,66,2,7,104,29,0,72,122,26,102,0,25,6,1,6,0,7,7,21,25,0,8,8,0,0,40,12,5,40,168,53,40,132,103,50,52,11,121,17,3,86,33,0,2,0,5,36,26,66,1,31,86,51,0,4,105,38,0,74,124,73,7,50,28,32,9,1,4,7,22,35,26,26,8,3,9,13,4,0,17,47,82,102,1,124,47,1,33,30,9,28,12,0,2,23,9,16,16,71,2,0,121,76,70,6,33,7,108,77,116,21,64,102,52,88,101,0,12,0,0,4,23,33,31,26,15,4,3,57,5,7,30,107,69,109,129,12,24,63,103,23,47,56,124,50,21,5,19,2,16,12,18,0,21,77,14,141,116,45,21,0,64,13,85,32,43,53,28,51,9,5,29,10,20,23,34,44,0,18,3,24,20,0,27,126,10,0,40,100,4,101,6,16,80,54,19,8,1,8,11,19,102,48,92,98,92,21,56,12,3,0,0,0,0,8,22,113,188,84,76,127,23,50,44,117,59,5,34,68,61,1,113,95,16,109,10,0,60,49,16,74,8,108,68,28,55,82,33,124,121,6,23,85,63,117,85,116,51,31,62,63,141,102,0,35,136,100,20,96,63,5,8,1,2,34,1,7,74,17,0,12,66,19,0,50,122,47,28,0,0,0,8,28,107,147,66,27,121,7,31,6,39,72,7,27,56,53,0,69,23,1,0,13,29,0,54,51,54,36,0,108,57,63,58,55,0,0,4,0,8,66,11,20,3,17,2,0,0,0,2,1,0,0,4,16,2,9,2,2,0,0,3,1,11,24,152,17,48,37,62,24,0,5,59,6,0,92,134,3,114,7,42,0,0,0,0,53,42,30,195,157,12,14,77,23,0,139,123,26,62,35,72,7,88,59,17,80,11,37,85,3,1,160,74,1,115,21,143,67,86,42,100,131,27,133,70,11,142,23,89,52,56,39,43,4,2,1,1,24,22,29,16,65,82,60,43,20,35,7,0,23,0,1,6,75,0,3,23,11,0,2,3,4,5,2,0,0,0,17,6,36,12,8,130,75,3,25,6,0,0,10,11,30,5,22,48,7,25,0,0,0,2,0,0,0,1,0,3,0,1,2,0,10,1,0,5,17,68,101,68,108,37,83,51,2,0,90,29,0,59,113,26,99,0,26,6,2,4,0,6,6,22,24,0,8,8,0,0,51,13,7,47,173,27,42,115,82,25,140,18,120,15,2,167,32,0,2,0,4,35,23,67,1,31,82,55,0,4,125,29,0,69,133,58,7,42,29,40,9,0,4,8,23,32,26,25,7,3,9,13,3,0,17,52,79,90,1,199,48,1,37,31,8,25,10,0,2,22,7,14,17,61,1,0,125,78,71,5,30,9,112,78,102,24,71,90,48,106,108,0,12,0,0,3,20,29,28,28,14,3,4,55,6,11,20,97,59,96,143,13,21,61,121,39,44,53,131,47,21,6,19,2,14,12,18,0,14,64,7,135,125,42,24,0,75,13,63,43,62,64,23,89,8,4,31,10,20,23,37,41,0,20,10,12,40,0,45,142,13,0,38,99,3,96,6,10,75,58,22,24,3,3,19,33,102,46,92,101,94,21,55,12,2,1,0,0,0,10,20,118,185,82,85,127,23,54,44,117,61,4,34,70,58,1,107,94,17,108,11,0,56,54,10,75,7,106,139,26,39,75,23,146,124,6,29,52,71,119,132,97,121,48,58,121,206,96,0,43,140,110,15,97

CATH classification: 3.40.50.980 (+3 more: 3.40.50.980, 2.30.38.10, 3.30.300.30)

InterPro domains:
  IPR000873 AMP-dependent synthetase/ligase domain [PF00501] (8-366)
  IPR020845 AMP-binding, conserved site [PS00455] (158-169)
  IPR025110 AMP-binding enzyme, C-terminal domain [PF13193] (416-491)
  IPR045851 AMP-binding enzyme domain superfamily [G3DSA:3.30.300.30] (402-504)

Secondary structure (DSSP, 8-state):
---HHHHHHHHHHHSTTSEEEEEGGGTEEEEHHHHHHHHHHHHHHHHHTT--TT-EEEEE--S-HHHHHHHHHHHHHT-EEEEE-TTS-HHHHHHHHHHTT-SEEEESS-HHHHHHHHHTT--PEEEEHHHHEETTEE---S---PPPP--TTSEEEEEEE--SSSSPEEEEEEGGGHHHHHHHHHHTS---SSTT-EEEE-S-TTSHIIIIIIIIHHHHTT-EEEE-SS--HHHHHHHHHHHT--EEEE-HHHHHHHHHHHHHT-TT---TT--EEEE-SS---HHHHHHHHHH--SEEEEEEEETTTEEEEEEES-SSSSEEB--TT--EEEE-TTS-TT-BPPTT--EEEEEE--TTS---BTT-HHHHHHHEETTEEEEEEEEEE-TTS-EEEEEESS--EEETTEEE-HHHHHHHHTTSTTEEEEEEEEEEETTTEEEEEEEEEEPTT----HHHHHHHHHHSSS-GGGS-SEEEE-S---B-TTS-B-HHHHHHHH-/---HHHHHHHHHHHSTTSEEEEEGGGTEEEEHHHHHHHHHHHHHHHHHTT--TT-EEEEE--S-HHHHHHHHHHHHHT-EEEE--TTS-HHHHHHHHHHTT-SEEEESS-HHHHHHHHHTT--PEEEEHHHHEETTEE---S---------TTSEEEEEEE--SSSSPEEEEEEGGGHHHHHHHHHHTS---SSTT-EEEE-S-TTSHIIIIIIIIHHHHTT-EEEE-SS--HHHHHHHHHHHT--EEEE-HHHHHHHHHHHHHHGGGS--TT--EEEE-SS---HHHHHHHHHH--SEEEEEEEETTTEEEEEEES-SSSSEEB--TT--EEEE-TTS-TT-BPPTTS-EEEEEE--TTS---BTT-HHHHHHHEETTEEEEEEEEEE-TTS-EEEEEESS--EEETTEEE-HHHHHHHHTTSTTEEEEEEEEEEETTTEEEEEEEEEESTT----HHHHHHHHHHSSS-GGGS-SEEEE-SS--B-TTS-B-HHHHHHHH-

Foldseek 3Di:
DQFLLNLLVVLCVVWVQFWAEAAPVLRDTAGSVLLVVLLQQLLQACVVVPDAAQAEEEEADFWDSLSVSVLSSCLQRRYAYEYDYNLFDQQLLLVVLQLLLGQAYEYQNADVNPVSNVVSVSNHHYHHSCQAADSSRGDGDHDGDDGDDFDQQRFRYWAWACDLDDRTFTFGWGRLQLVVLACCCCFAQNDAADQLAEFEQPDTCRASCSPRNGNSNQSSSSYYYYIDRDDDLLVSLVCLQVVLHAEYEFALLSQLRNLVSQVVVDPPDDSPSHATYEYELAQNALVSLVSSVVRPDHWYKYFYQDRFQRTAWMDIPDNGRFWTAGTPPWDKAFAAAVDDPPRGDDDWDKGWIKIFQDSNGTPATPPCVPVRCVQQDPRIGTPQWIWTQDPVRIIGTDGGVRQWDAFRSGTDHQVLAQVQLCPQPFFPGKTWHFAQDSNTRTFIEIETEGDPPDDDDPVSSLVSCVPDSHRNVNYGPYYHYDNDADADPVRHGPRVVVNVVVD/DQFLLNLLVVLCVVWVQFWAEAAPVVRFTAGSVLLVVLLQQLLQVVVVVPDAAQAEEEEAAWWDSLSVSVLSSCLQRRYAYEYDYNLFDQQLLLVVCLLQLHQAYAYCNDDSNVVSNVVSVSNHHYHHSVQAADSSRGDGDHDGDDRDDFDLQRFRYWAWADDQDDHTFTFTWGRLQLPVLQCCCCFAQNDAADQLAEFEQPDTCRASCSPRHGSSNQSSSSYYYYIDRDDDLLVSLVCCQVVLHAEYEFALLSQLRNLVNQVVCPPVGDNVSHATYEHELAQNAQVSLVSSVVRHDHKYKYFYDDRFQRTAWMDIPDNGRFWTAGTPPWDKAFAAAVDDPVRGDDAFDKGWIKIFQDSNGTPATPPCVVVRCVQDPPRIGTDQWIWHQDPVRIIGTDHGNNQWDQFRSGTDHQVLQQVQLCPQPFWPGKTWHFPQDNNGRTFIEIETEGDPPDDDDPVSSLVSCVVDSHRNVNYGPYYHYDNDADADPVRHHPVVVRVVVVD

Nearest PDB structures (foldseek):
  3cw9-assembly1_B  TM=1.002E+00  e=0.000E+00  unclassified
  3cw8-assembly1_X  TM=8.214E-01  e=7.300E-100  unclassified
  1t5d-assembly1_X-2  TM=8.125E-01  e=2.107E-99  Alcaligenes sp. AL3007
  3dlp-assembly1_X-2  TM=8.164E-01  e=3.772E-98  unclassified
  2qvx-assembly1_X-2  TM=8.179E-01  e=4.472E-97  Alcaligenes sp. AL3007

Radius of gyration: 31.69 Å; Cα contacts (8 Å, |Δi|>4): 2388; chains: 2; bounding box: 72×113×57 Å